Protein AF-A0A7J4K4V7-F1 (afdb_monomer_lite)

Radius of gyration: 39.29 Å; chains: 1; bounding box: 137×92×83 Å

Secondary structure (DSSP, 8-state):
--BSEEEEEEEE--TT--EEEEEEEEPPTTEEEETTEEEEPPPPP-EEEEESSSSS-TTS--EEEEEETTEEEEEEE-EEEETTEEE-EEEEEETTTTEEEEEE--SEEPPTTEEEETTEEEE--------EEEEESSSS-TTS--EEEEE-TT-TT---EEE-EEEETTEEEEEEEEETTEEEEEEEEPPTT-EEETTEEE------S----EESSSS-TTS--EEEEE-TTSSSEEEEE-EEESSTTPPEESEESEEEEEEE-GGGBEEEEEEEPPTTEEEETTEEEETT------S--EEEEESSSSS-TTS--EEEEE-TTS-EEEEE-EEEETTEEEEEEEETTEEEEEEEEPPTTEEEETTEEEEPSSPPPPPEEEESSSS--TTS--EEEEE-TT-SS-EEEE-EESSSSEEEEEEEESTTS-EEEEEEEEPPTTEEEETTEEEEPPS-----EEEESSSS-TTS--EEEEE-TTSTT-EEEEE-EESSSSEEEEEEEETTEEEEEEEEPPTTEEEETTEEEE-------TT-SSEEEESSSS-TTS--EEEEE-TT-SS-EEEE-EEEETTEEEEEEEETTEEEEEEEEPPTTEEEETTEEEE--PPPPPPPPPPPP----------------------PPPP-PPP-------PPPPPEEEEEEE-SS-EEEE-SEEBTTTEEEEEEE-S-TTSEEEEEEEGGGTEEEEEPPP-TT-EEE-SSBEEEEEESSSS-EEEEEEESEE---TT-EE-SEEEEE---SS-EEGGGGBTT--EEEEEEEEETTTTEEE--SEE-TTB-EEEEESS-EE-B-TTSSPPPPP--

pLDDT: mean 81.22, std 18.0, range [29.0, 98.0]

Sequence (836 aa):
EGSSKLMEYYCIKGAAGDTIGKDYTECPQGYSCSGGACVKIPAPVVVTCKDSDNGKNEYLKGTAALYKDGKLATEFTDYCPSKSQYVEYYCKYDEMDKEYEIGSTPNTNCLEGYHCLDGACVKNPVVTPKTTCSNDVDGYNIYKKGYVMVTDSSLPNESPYYYDTCYDGNTVVETLCKDAQTYGSQAEKCPQGYSCSGGACVKPTPIPTEVKCTDSDGKNIYTKGTTKGYDDSKSQVIISEDYCAEKSGGAQVKEGAYVVEELCGAEEKVSAYYYKCPEGFACSDGACVQSGEEPKPAEQSACMKDSDGGKNIYVKGEVSGYDKDGNPRKAEDYCSSKIQVVEVYCDNKEAQTSWLDCPDGYACDDGACKKSEKPLSPAVCKDSDNGQSPYVYGKLYYQPKGEQTGKSVADYCVGRTKVQEFYCTGVDGNVPQYYWFDCPQGYLCSEGACLKQKEETKTSCSDDTDGENVFHKGSVKYVNPELPTATHYYLDSCADNDTVWEAYCSKDVYAYKQLDCPSGYRCKEGACLQTTTVPVPSDAKAYCQDSDGFNLTQLGRVIYKSAGEKKYLVEVDECIDSNRVLENTCDGTEPRRSAYACDNGYFCSNGACVKAEIQPAPEPIVNGTATANETQPTTTNETQPQPTNESTPVEQPKPVENETTPLEPEKFTYNLALTNKWGLYSSPVSEGWGFAKISETDCGENDTVIYAYYAPLKAYLKYPALKKGGSLVAGGQGLWIKKTTEGSCKVELSGTKKLTLVGAYLYDGWNLIGAPYSETVFTDLKGTCTVASGPHYYNSDSGAWENPSSLSPGKGYFIKVNGACQLGSSADLPPPPPSG

Structure (mmCIF, N/CA/C/O backbone):
data_AF-A0A7J4K4V7-F1
#
_entry.id   AF-A0A7J4K4V7-F1
#
loop_
_atom_site.group_PDB
_atom_site.id
_atom_site.type_symbol
_atom_site.label_atom_id
_atom_site.label_alt_id
_atom_site.label_comp_id
_atom_site.label_asym_id
_atom_site.label_entity_id
_atom_site.label_seq_id
_atom_site.pdbx_PDB_ins_code
_atom_site.Cartn_x
_atom_site.Cartn_y
_atom_site.Cartn_z
_atom_site.occupancy
_atom_site.B_iso_or_equiv
_atom_site.auth_seq_id
_atom_site.auth_comp_id
_atom_site.auth_asym_id
_atom_site.auth_atom_id
_atom_site.pdbx_PDB_model_num
ATOM 1 N N . GLU A 1 1 ? 46.509 17.802 -10.582 1.00 47.81 1 GLU A N 1
ATOM 2 C CA . GLU A 1 1 ? 45.398 17.749 -11.550 1.00 47.81 1 GLU A CA 1
ATOM 3 C C . GLU A 1 1 ? 44.793 19.136 -11.679 1.00 47.81 1 GLU A C 1
ATOM 5 O O . GLU A 1 1 ? 44.720 19.825 -10.669 1.00 47.81 1 GLU A O 1
ATOM 10 N N . GLY A 1 2 ? 44.467 19.578 -12.897 1.00 63.44 2 GLY A N 1
ATOM 11 C CA . GLY A 1 2 ? 43.847 20.887 -13.156 1.00 63.44 2 GLY A CA 1
ATOM 12 C C . GLY A 1 2 ? 44.806 22.082 -13.283 1.00 63.44 2 GLY A C 1
ATOM 13 O O . GLY A 1 2 ? 44.350 23.203 -13.478 1.00 63.44 2 GLY A O 1
ATOM 14 N N . SER A 1 3 ? 46.128 21.880 -13.215 1.00 77.12 3 SER A N 1
ATOM 15 C CA . SER A 1 3 ? 47.110 22.953 -13.445 1.00 77.12 3 SER A CA 1
ATOM 16 C C . SER A 1 3 ? 47.338 23.212 -14.937 1.00 77.12 3 SER A C 1
ATOM 18 O O . SER A 1 3 ? 47.300 22.283 -15.745 1.00 77.12 3 SER A O 1
ATOM 20 N N . SER A 1 4 ? 47.670 24.456 -15.308 1.00 86.12 4 SER A N 1
ATOM 21 C CA . SER A 1 4 ? 48.137 24.785 -16.668 1.00 86.12 4 SER A CA 1
ATOM 22 C C . SER A 1 4 ? 49.535 24.239 -16.965 1.00 86.12 4 SER A C 1
ATOM 24 O O . SER A 1 4 ? 49.961 24.272 -18.108 1.00 86.12 4 SER A O 1
ATOM 26 N N . LYS A 1 5 ? 50.255 23.738 -15.954 1.00 87.62 5 LYS A N 1
ATOM 27 C CA . LYS A 1 5 ? 51.631 23.245 -16.071 1.00 87.62 5 LYS A CA 1
ATOM 28 C C . LYS A 1 5 ? 51.695 21.736 -15.885 1.00 87.62 5 LYS A C 1
ATOM 30 O O . LYS A 1 5 ? 51.145 21.208 -14.914 1.00 87.62 5 LYS A O 1
ATOM 35 N N . LEU A 1 6 ? 52.410 21.070 -16.782 1.00 89.25 6 LEU A N 1
ATOM 36 C CA . LEU A 1 6 ? 52.845 19.686 -16.687 1.00 89.25 6 LEU A CA 1
ATOM 37 C C . LEU A 1 6 ? 54.236 19.637 -16.050 1.00 89.25 6 LEU A C 1
ATOM 39 O O . LEU A 1 6 ? 55.145 20.321 -16.506 1.00 89.25 6 LEU A O 1
ATOM 43 N N . MET A 1 7 ? 54.400 18.831 -15.002 1.00 88.56 7 MET A N 1
ATOM 44 C CA . MET A 1 7 ? 55.701 18.591 -14.379 1.00 88.56 7 MET A CA 1
ATOM 45 C C . MET A 1 7 ? 56.304 17.308 -14.950 1.00 88.56 7 MET A C 1
ATOM 47 O O . MET A 1 7 ? 55.709 16.240 -14.809 1.00 88.56 7 MET A O 1
ATOM 51 N N . GLU A 1 8 ? 57.479 17.411 -15.561 1.00 87.75 8 GLU A N 1
ATOM 52 C CA . GLU A 1 8 ? 58.201 16.283 -16.147 1.00 87.75 8 GLU A CA 1
ATOM 53 C C . GLU A 1 8 ? 59.469 15.984 -15.340 1.00 87.75 8 GLU A C 1
ATOM 55 O O . GLU A 1 8 ? 60.180 16.896 -14.916 1.00 87.75 8 GLU A O 1
ATOM 60 N N . TYR A 1 9 ? 59.751 14.701 -15.111 1.00 87.75 9 TYR A N 1
ATOM 61 C CA . TYR A 1 9 ? 60.959 14.243 -14.425 1.00 87.75 9 TYR A CA 1
ATOM 62 C C . TYR A 1 9 ? 61.952 13.688 -15.442 1.00 87.75 9 TYR A C 1
ATOM 64 O O . TYR A 1 9 ? 61.581 12.893 -16.303 1.00 87.75 9 TYR A O 1
ATOM 72 N N . TYR A 1 10 ? 63.224 14.055 -15.315 1.00 86.38 10 TYR A N 1
ATOM 73 C CA . TYR A 1 10 ? 64.284 13.592 -16.210 1.00 86.38 10 TYR A CA 1
ATOM 74 C C . TYR A 1 10 ? 65.550 13.243 -15.429 1.00 86.38 10 TYR A C 1
ATOM 76 O O . TYR A 1 10 ? 65.826 13.804 -14.370 1.00 86.38 10 TYR A O 1
ATOM 84 N N . CYS A 1 11 ? 66.345 12.304 -15.937 1.00 88.81 11 CYS A N 1
ATOM 85 C CA . CYS A 1 11 ? 67.604 11.929 -15.295 1.00 88.81 11 CYS A CA 1
ATOM 86 C C . CYS A 1 11 ? 68.719 12.911 -15.676 1.00 88.81 11 CYS A C 1
ATOM 88 O O . CYS A 1 11 ? 68.973 13.158 -16.856 1.00 88.81 11 CYS A O 1
ATOM 90 N N . ILE A 1 12 ? 69.433 13.418 -14.677 1.00 86.25 12 ILE A N 1
ATOM 91 C CA . ILE A 1 12 ? 70.651 14.207 -14.831 1.00 86.25 12 ILE A CA 1
ATOM 92 C C . ILE A 1 12 ? 71.835 13.290 -14.533 1.00 86.25 12 ILE A C 1
ATOM 94 O O . ILE A 1 12 ? 72.015 12.816 -13.411 1.00 86.25 12 ILE A O 1
ATOM 98 N N . LYS A 1 13 ? 72.665 13.047 -15.549 1.00 80.25 13 LYS A N 1
ATOM 99 C CA . LYS A 1 13 ? 73.892 12.258 -15.402 1.00 80.25 13 LYS A CA 1
ATOM 100 C C . LYS A 1 13 ? 74.987 13.086 -14.742 1.00 80.25 13 LYS A C 1
ATOM 102 O O . LYS A 1 13 ? 75.504 14.027 -15.343 1.00 80.25 13 LYS A O 1
ATOM 107 N N . GLY A 1 14 ? 75.346 12.719 -13.515 1.00 77.81 14 GLY A N 1
ATOM 108 C CA . GLY A 1 14 ? 76.435 13.324 -12.755 1.00 77.81 14 GLY A CA 1
ATOM 109 C C . GLY A 1 14 ? 77.621 12.374 -12.597 1.00 77.81 14 GLY A C 1
ATOM 110 O O . GLY A 1 14 ? 77.461 11.162 -12.499 1.00 77.81 14 GLY A O 1
ATOM 111 N N . ALA A 1 15 ? 78.834 12.924 -12.492 1.00 60.91 15 ALA A N 1
ATOM 112 C CA . ALA A 1 15 ? 80.052 12.139 -12.253 1.00 60.91 15 ALA A CA 1
ATOM 113 C C . ALA A 1 15 ? 80.073 11.405 -10.889 1.00 60.91 15 ALA A C 1
ATOM 115 O O . ALA A 1 15 ? 80.940 10.567 -10.663 1.00 60.91 15 ALA A O 1
ATOM 116 N N . ALA A 1 16 ? 79.125 11.707 -9.993 1.00 61.97 16 ALA A N 1
ATOM 117 C CA . ALA A 1 16 ? 78.971 11.100 -8.667 1.00 61.97 16 ALA A CA 1
ATOM 118 C C . ALA A 1 16 ? 77.698 10.232 -8.525 1.00 61.97 16 ALA A C 1
ATOM 120 O O . ALA A 1 16 ? 77.350 9.844 -7.412 1.00 61.97 16 ALA A O 1
ATOM 121 N N . GLY A 1 17 ? 77.011 9.933 -9.634 1.00 66.56 17 GLY A N 1
ATOM 122 C CA . GLY A 1 17 ? 75.745 9.192 -9.669 1.00 66.56 17 GLY A CA 1
ATOM 123 C C . GLY A 1 17 ? 74.630 9.976 -10.365 1.00 66.56 17 GLY A C 1
ATOM 124 O O . GLY A 1 17 ? 74.649 11.209 -10.390 1.00 66.56 17 GLY A O 1
ATOM 125 N N . ASP A 1 18 ? 73.673 9.252 -10.946 1.00 85.50 18 ASP A N 1
ATOM 126 C CA . ASP A 1 18 ? 72.535 9.832 -11.663 1.00 85.50 18 ASP A CA 1
ATOM 127 C C . ASP A 1 18 ? 71.516 10.387 -10.657 1.00 85.50 18 ASP A C 1
ATOM 129 O O . ASP A 1 18 ? 71.106 9.694 -9.723 1.00 85.50 18 ASP A O 1
ATOM 133 N N . THR A 1 19 ? 71.107 11.643 -10.835 1.00 84.81 19 THR A N 1
ATOM 134 C CA . THR A 1 19 ? 70.079 12.300 -10.014 1.00 84.81 19 THR A CA 1
ATOM 135 C C . THR A 1 19 ? 68.843 12.599 -10.856 1.00 84.81 19 THR A C 1
ATOM 137 O O . THR A 1 19 ? 68.912 12.653 -12.081 1.00 84.81 19 THR A O 1
ATOM 140 N N . ILE A 1 20 ? 67.683 12.769 -10.222 1.00 85.50 20 ILE A N 1
ATOM 141 C CA . ILE A 1 20 ? 66.441 13.110 -10.927 1.00 85.50 20 ILE A CA 1
ATOM 142 C C . ILE A 1 20 ? 66.254 14.630 -10.879 1.00 85.50 20 ILE A C 1
ATOM 144 O O . ILE A 1 20 ? 66.143 15.217 -9.802 1.00 85.50 20 ILE A O 1
ATOM 148 N N . GLY A 1 21 ? 66.228 15.257 -12.052 1.00 86.12 21 GLY A N 1
ATOM 149 C CA . GLY A 1 21 ? 65.764 16.622 -12.265 1.00 86.12 21 GLY A CA 1
ATOM 150 C C . GLY A 1 21 ? 64.258 16.665 -12.520 1.00 86.12 21 GLY A C 1
ATOM 151 O O . GLY A 1 21 ? 63.631 15.649 -12.825 1.00 86.12 21 GLY A O 1
ATOM 152 N N . LYS A 1 22 ? 63.670 17.855 -12.392 1.00 90.06 22 LYS A N 1
ATOM 153 C CA . LYS A 1 22 ? 62.281 18.112 -12.780 1.00 90.06 22 LYS A CA 1
ATOM 154 C C . LYS A 1 22 ? 62.165 19.450 -13.498 1.00 90.06 22 LYS A C 1
ATOM 156 O O . LYS A 1 22 ? 62.857 20.393 -13.114 1.00 90.06 22 LYS A O 1
ATOM 161 N N . ASP A 1 23 ? 61.290 19.517 -14.490 1.00 90.56 23 ASP A N 1
ATOM 162 C CA . ASP A 1 23 ? 60.965 20.727 -15.246 1.00 90.56 23 ASP A CA 1
ATOM 163 C C . ASP A 1 23 ? 59.444 20.927 -15.317 1.00 90.56 23 ASP A C 1
ATOM 165 O O . ASP A 1 23 ? 58.676 19.991 -15.077 1.00 90.56 23 ASP A O 1
ATOM 169 N N . TYR A 1 24 ? 59.000 22.147 -15.618 1.00 90.00 24 TYR A N 1
ATOM 170 C CA . TYR A 1 24 ? 57.586 22.478 -15.791 1.00 90.00 24 TYR A CA 1
ATOM 171 C C . TYR A 1 24 ? 57.336 23.034 -17.189 1.00 90.00 24 TYR A C 1
ATOM 173 O O . TYR A 1 24 ? 57.841 24.095 -17.546 1.00 90.00 24 TYR A O 1
ATOM 181 N N . THR A 1 25 ? 56.479 22.357 -17.945 1.00 90.38 25 THR A N 1
ATOM 182 C CA . THR A 1 25 ? 56.043 22.780 -19.279 1.00 90.38 25 THR A CA 1
ATOM 183 C C . THR A 1 25 ? 54.606 23.290 -19.217 1.00 90.38 25 THR A C 1
ATOM 185 O O . THR A 1 25 ? 53.743 22.630 -18.644 1.00 90.38 25 THR A O 1
ATOM 188 N N . GLU A 1 26 ? 54.320 24.456 -19.797 1.00 92.44 26 GLU A N 1
ATOM 189 C CA . GLU A 1 26 ? 52.939 24.944 -19.929 1.00 92.44 26 GLU A CA 1
ATOM 190 C C . GLU A 1 26 ? 52.169 24.092 -20.945 1.00 92.44 26 GLU A C 1
ATOM 192 O O . GLU A 1 26 ? 52.641 23.835 -22.055 1.00 92.44 26 GLU A O 1
ATOM 197 N N . CYS A 1 27 ? 50.960 23.681 -20.582 1.00 89.44 27 CYS A N 1
ATOM 198 C CA . CYS A 1 27 ? 50.037 23.046 -21.499 1.00 89.44 27 CYS A CA 1
ATOM 199 C C . CYS A 1 27 ? 49.546 24.062 -22.546 1.00 89.44 27 CYS A C 1
ATOM 201 O O . CYS A 1 27 ? 49.310 25.228 -22.217 1.00 89.44 27 CYS A O 1
ATOM 203 N N . PRO A 1 28 ? 49.358 23.638 -23.810 1.00 91.06 28 PRO A N 1
ATOM 204 C CA . PRO A 1 28 ? 48.791 24.493 -24.848 1.00 91.06 28 PRO A CA 1
ATOM 205 C C . PRO A 1 28 ? 47.409 25.043 -24.467 1.00 91.06 28 PRO A C 1
ATOM 207 O O . PRO A 1 28 ? 46.661 24.420 -23.715 1.00 91.06 28 PRO A O 1
ATOM 210 N N . GLN A 1 29 ? 47.034 26.193 -25.032 1.00 82.81 29 GLN A N 1
ATOM 211 C CA . GLN A 1 29 ? 45.728 26.809 -24.783 1.00 82.81 29 GLN A CA 1
ATOM 212 C C . GLN A 1 29 ? 44.583 25.827 -25.108 1.00 82.81 29 GLN A C 1
ATOM 214 O O . GLN A 1 29 ? 44.540 25.247 -26.193 1.00 82.81 29 GLN A O 1
ATOM 219 N N . GLY A 1 30 ? 43.664 25.632 -24.155 1.00 82.06 30 GLY A N 1
ATOM 220 C CA . GLY A 1 30 ? 42.578 24.646 -24.253 1.00 82.06 30 GLY A CA 1
ATOM 221 C C . GLY A 1 30 ? 42.931 23.240 -23.749 1.00 82.06 30 GLY A C 1
ATOM 222 O O . GLY A 1 30 ? 42.154 22.316 -23.974 1.00 82.06 30 GLY A O 1
ATOM 223 N N . TYR A 1 31 ? 44.076 23.062 -23.082 1.00 87.75 31 TYR A N 1
ATOM 224 C CA . TYR A 1 31 ? 44.502 21.812 -22.446 1.00 87.75 31 TYR A CA 1
ATOM 225 C C . TYR A 1 31 ? 44.837 22.048 -20.960 1.00 87.75 31 TYR A C 1
ATOM 227 O O . TYR A 1 31 ? 45.298 23.127 -20.591 1.00 87.75 31 TYR A O 1
ATOM 235 N N . SER A 1 32 ? 44.624 21.049 -20.102 1.00 87.88 32 SER A N 1
ATOM 236 C CA . SER A 1 32 ? 44.979 21.068 -18.674 1.00 87.88 32 SER A CA 1
ATOM 237 C C . SER A 1 32 ? 45.764 19.812 -18.283 1.00 87.88 32 SER A C 1
ATOM 239 O O . SER A 1 32 ? 45.682 18.780 -18.947 1.00 87.88 32 SER A O 1
ATOM 241 N N . CYS A 1 33 ? 46.576 19.888 -17.227 1.00 87.06 33 CYS A N 1
ATOM 242 C CA . CYS A 1 33 ? 47.371 18.753 -16.762 1.00 87.06 33 CYS A CA 1
ATOM 243 C C . CYS A 1 33 ? 46.509 17.773 -15.941 1.00 87.06 33 CYS A C 1
ATOM 245 O O . CYS A 1 33 ? 46.091 18.088 -14.818 1.00 87.06 33 CYS A O 1
ATOM 247 N N . SER A 1 34 ? 46.290 16.569 -16.476 1.00 84.38 34 SER A N 1
ATOM 248 C CA . SER A 1 34 ? 45.612 15.448 -15.805 1.00 84.38 34 SER A CA 1
ATOM 249 C C . SER A 1 34 ? 46.398 14.164 -16.055 1.00 84.38 34 SER A C 1
ATOM 251 O O . SER A 1 34 ? 46.832 13.912 -17.177 1.00 84.38 34 SER A O 1
ATOM 253 N N . GLY A 1 35 ? 46.637 13.365 -15.011 1.00 84.81 35 GLY A N 1
ATOM 254 C CA . GLY A 1 35 ? 47.362 12.092 -15.144 1.00 84.81 35 GLY A CA 1
ATOM 255 C C . GLY A 1 35 ? 48.801 12.191 -15.681 1.00 84.81 35 GLY A C 1
ATOM 256 O O . GLY A 1 35 ? 49.297 11.226 -16.251 1.00 84.81 35 GLY A O 1
ATOM 257 N N . GLY A 1 36 ? 49.474 13.339 -15.537 1.00 86.75 36 GLY A N 1
ATOM 258 C CA . GLY A 1 36 ? 50.836 13.528 -16.056 1.00 86.75 36 GLY A CA 1
ATOM 259 C C . GLY A 1 36 ? 50.910 13.790 -17.565 1.00 86.75 36 GLY A C 1
ATOM 260 O O . GLY A 1 36 ? 51.974 13.635 -18.156 1.00 86.75 36 GLY A O 1
ATOM 261 N N . ALA A 1 37 ? 49.808 14.210 -18.191 1.00 86.50 37 ALA A N 1
ATOM 262 C CA . ALA A 1 37 ? 49.781 14.682 -19.571 1.00 86.50 37 ALA A CA 1
ATOM 263 C C . ALA A 1 37 ? 48.893 15.927 -19.710 1.00 86.50 37 ALA A C 1
ATOM 265 O O . ALA A 1 37 ? 47.967 16.145 -18.926 1.00 86.50 37 ALA A O 1
ATOM 266 N N . CYS A 1 38 ? 49.159 16.743 -20.731 1.00 89.38 38 CYS A N 1
ATOM 267 C CA . CYS A 1 38 ? 48.239 17.805 -21.129 1.00 89.38 38 CYS A CA 1
ATOM 268 C C . CYS A 1 38 ? 47.061 17.182 -21.885 1.00 89.38 38 CYS A C 1
ATOM 270 O O . CYS A 1 38 ? 47.214 16.727 -23.020 1.00 89.38 38 CYS A O 1
ATOM 272 N N . VAL A 1 39 ? 45.885 17.162 -21.263 1.00 86.12 39 VAL A N 1
ATOM 273 C CA . VAL A 1 39 ? 44.640 16.654 -21.847 1.00 86.12 39 VAL A CA 1
ATOM 274 C C . VAL A 1 39 ? 43.770 17.814 -22.309 1.00 86.12 39 VAL A C 1
ATOM 276 O O . VAL A 1 39 ? 43.754 18.871 -21.683 1.00 86.12 39 VAL A O 1
ATOM 279 N N . LYS A 1 40 ? 43.073 17.649 -23.436 1.00 86.56 40 LYS A N 1
ATOM 280 C CA . LYS A 1 40 ? 42.203 18.699 -23.977 1.00 86.56 40 LYS A CA 1
ATOM 281 C C . LYS A 1 40 ? 41.074 18.958 -22.985 1.00 86.56 40 LYS A C 1
ATOM 283 O O . LYS A 1 40 ? 40.402 18.010 -22.587 1.00 86.56 40 LYS A O 1
ATOM 288 N N . ILE A 1 41 ? 40.862 20.216 -22.609 1.00 79.31 41 ILE A N 1
ATOM 289 C CA . ILE A 1 41 ? 39.722 20.613 -21.785 1.00 79.31 41 ILE A CA 1
ATOM 290 C C . ILE A 1 41 ? 38.474 20.328 -22.636 1.00 79.31 41 ILE A C 1
ATOM 292 O O . ILE A 1 41 ? 38.378 20.868 -23.747 1.00 79.31 41 ILE A O 1
ATOM 296 N N . PRO A 1 42 ? 37.567 19.435 -22.196 1.00 69.94 42 PRO A N 1
ATOM 297 C CA . PRO A 1 42 ? 36.324 19.212 -22.914 1.00 69.94 42 PRO A CA 1
ATOM 298 C C . PRO A 1 42 ? 35.596 20.550 -23.055 1.00 69.94 42 PRO A C 1
ATOM 300 O O . PRO A 1 42 ? 35.637 21.378 -22.144 1.00 69.94 42 PRO A O 1
ATOM 303 N N . ALA A 1 43 ? 34.986 20.786 -24.219 1.00 70.62 43 ALA A N 1
ATOM 304 C CA . ALA A 1 43 ? 34.189 21.991 -24.411 1.00 70.62 43 ALA A CA 1
ATOM 305 C C . ALA A 1 43 ? 33.135 22.063 -23.290 1.00 70.62 43 ALA A C 1
ATOM 307 O O . ALA A 1 43 ? 32.588 21.013 -22.941 1.00 70.62 43 ALA A O 1
ATOM 308 N N . PRO A 1 44 ? 32.892 23.248 -22.700 1.00 66.62 44 PRO A N 1
ATOM 309 C CA . PRO A 1 44 ? 31.890 23.384 -21.655 1.00 66.62 44 PRO A CA 1
ATOM 310 C C . PRO A 1 44 ? 30.561 22.865 -22.198 1.00 66.62 44 PRO A C 1
ATOM 312 O O . PRO A 1 44 ? 30.104 23.309 -23.254 1.00 66.62 44 PRO A O 1
ATOM 315 N N . VAL A 1 45 ? 30.008 21.872 -21.505 1.00 74.69 45 VAL A N 1
ATOM 316 C CA . VAL A 1 45 ? 28.711 21.281 -21.832 1.00 74.69 45 VAL A CA 1
ATOM 317 C C . VAL A 1 45 ? 27.686 22.396 -21.724 1.00 74.69 45 VAL A C 1
ATOM 319 O O . VAL A 1 45 ? 27.594 23.065 -20.695 1.00 74.69 45 VAL A O 1
ATOM 322 N N . VAL A 1 46 ? 26.941 22.640 -22.797 1.00 81.12 46 VAL A N 1
ATOM 323 C CA . VAL A 1 46 ? 25.938 23.706 -22.786 1.00 81.12 46 VAL A CA 1
ATOM 324 C C . VAL A 1 46 ? 24.691 23.147 -22.119 1.00 81.12 46 VAL A C 1
ATOM 326 O O . VAL A 1 46 ? 23.974 22.330 -22.704 1.00 81.12 46 VAL A O 1
ATOM 329 N N . VAL A 1 47 ? 24.447 23.579 -20.884 1.00 87.25 47 VAL A N 1
ATOM 330 C CA . VAL A 1 47 ? 23.226 23.267 -20.140 1.00 87.25 47 VAL A CA 1
ATOM 331 C C . VAL A 1 47 ? 22.208 24.376 -20.392 1.00 87.25 47 VAL A C 1
ATOM 333 O O . VAL A 1 47 ? 22.495 25.555 -20.196 1.00 87.25 47 VAL A O 1
ATOM 336 N N . THR A 1 48 ? 21.014 24.011 -20.848 1.00 92.19 48 THR A N 1
ATOM 337 C CA . THR A 1 48 ? 19.886 24.943 -21.007 1.00 92.19 48 THR A CA 1
ATOM 338 C C . THR A 1 48 ? 18.656 24.360 -20.339 1.00 92.19 48 THR A C 1
ATOM 340 O O . THR A 1 48 ? 18.489 23.145 -20.328 1.00 92.19 48 THR A O 1
ATOM 343 N N . CYS A 1 49 ? 17.789 25.203 -19.792 1.00 94.19 49 CYS A N 1
ATOM 344 C CA . CYS A 1 49 ? 16.525 24.775 -19.206 1.00 94.19 49 CYS A CA 1
ATOM 345 C C . CYS A 1 49 ? 15.371 25.491 -19.908 1.00 94.19 49 CYS A C 1
ATOM 347 O O . CYS A 1 49 ? 15.500 26.659 -20.286 1.00 94.19 49 CYS A O 1
ATOM 349 N N . LYS A 1 50 ? 14.272 24.775 -20.139 1.00 95.25 50 LYS A N 1
ATOM 350 C CA . LYS A 1 50 ? 13.030 25.317 -20.690 1.00 95.25 50 LYS A CA 1
ATOM 351 C C . LYS A 1 50 ? 11.887 25.004 -19.753 1.00 95.25 50 LYS A C 1
ATOM 353 O O . LYS A 1 50 ? 11.763 23.864 -19.330 1.00 95.25 50 LYS A O 1
ATOM 358 N N . ASP A 1 51 ? 11.052 25.997 -19.521 1.00 94.19 51 ASP A N 1
ATOM 359 C CA . ASP A 1 51 ? 9.892 25.884 -18.656 1.00 94.19 51 ASP A CA 1
ATOM 360 C C . ASP A 1 51 ? 8.628 26.230 -19.436 1.00 94.19 51 ASP A C 1
ATOM 362 O O . ASP A 1 51 ? 8.615 27.240 -20.148 1.00 94.19 51 ASP A O 1
ATOM 366 N N . SER A 1 52 ? 7.595 25.390 -19.383 1.00 95.25 52 SER A N 1
ATOM 367 C CA . SER A 1 52 ? 6.415 25.566 -20.240 1.00 95.25 52 SER A CA 1
ATOM 368 C C . SER A 1 52 ? 5.455 26.658 -19.769 1.00 95.25 52 SER A C 1
ATOM 370 O O . SER A 1 52 ? 4.639 27.122 -20.566 1.00 95.25 52 SER A O 1
ATOM 372 N N . ASP A 1 53 ? 5.547 27.086 -18.514 1.00 89.81 53 ASP A N 1
ATOM 373 C CA . ASP A 1 53 ? 4.720 28.141 -17.911 1.00 89.81 53 ASP A CA 1
ATOM 374 C C . ASP A 1 53 ? 5.514 29.420 -17.561 1.00 89.81 53 ASP A C 1
ATOM 376 O O . ASP A 1 53 ? 4.943 30.407 -17.086 1.00 89.81 53 ASP A O 1
ATOM 380 N N . ASN A 1 54 ? 6.805 29.432 -17.914 1.00 86.81 54 ASN A N 1
ATOM 381 C CA . ASN A 1 54 ? 7.791 30.478 -17.646 1.00 86.81 54 ASN A CA 1
ATOM 382 C C . ASN A 1 54 ? 8.168 30.669 -16.166 1.00 86.81 54 ASN A C 1
ATOM 384 O O . ASN A 1 54 ? 8.443 31.802 -15.754 1.00 86.81 54 ASN A O 1
ATOM 388 N N . GLY A 1 55 ? 8.278 29.590 -15.392 1.00 88.12 55 GLY A N 1
ATOM 389 C CA . GLY A 1 55 ? 8.964 29.600 -14.103 1.00 88.12 55 GLY A CA 1
ATOM 390 C C . GLY A 1 55 ? 8.045 29.170 -12.974 1.00 88.12 55 GLY A C 1
ATOM 391 O O . GLY A 1 55 ? 7.523 28.073 -12.987 1.00 88.12 55 GLY A O 1
ATOM 392 N N . LYS A 1 56 ? 7.886 30.027 -11.960 1.00 91.62 56 LYS A N 1
ATOM 393 C CA . LYS A 1 56 ? 6.940 29.763 -10.871 1.00 91.62 56 LYS A CA 1
ATOM 394 C C . LYS A 1 56 ? 5.578 30.360 -11.198 1.00 91.62 56 LYS A C 1
ATOM 396 O O . LYS A 1 56 ? 5.346 31.528 -10.874 1.00 91.62 56 LYS A O 1
ATOM 401 N N . ASN A 1 57 ? 4.741 29.633 -11.923 1.00 92.50 57 ASN A N 1
ATOM 402 C CA . ASN A 1 57 ? 3.361 30.008 -12.160 1.00 92.50 57 ASN A CA 1
ATOM 403 C C . ASN A 1 57 ? 2.373 28.968 -11.623 1.00 92.50 57 ASN A C 1
ATOM 405 O O . ASN A 1 57 ? 1.856 28.127 -12.356 1.00 92.50 57 ASN A O 1
ATOM 409 N N . GLU A 1 58 ? 1.939 29.162 -10.382 1.00 91.88 58 GLU A N 1
ATOM 410 C CA . GLU A 1 58 ? 1.086 28.202 -9.693 1.00 91.88 58 GLU A CA 1
ATOM 411 C C . GLU A 1 58 ? -0.317 28.035 -10.302 1.00 91.88 58 GLU A C 1
ATOM 413 O O . GLU A 1 58 ? -1.069 27.159 -9.881 1.00 91.88 58 GLU A O 1
ATOM 418 N N . TYR A 1 59 ? -0.719 28.880 -11.257 1.00 94.56 59 TYR A N 1
ATOM 419 C CA . TYR A 1 59 ? -2.040 28.848 -11.899 1.00 94.56 59 TYR A CA 1
ATOM 420 C C . TYR A 1 59 ? -2.039 28.153 -13.264 1.00 94.56 59 TYR A C 1
ATOM 422 O O . TYR A 1 59 ? -3.102 28.019 -13.881 1.00 94.56 59 TYR A O 1
ATOM 430 N N . LEU A 1 60 ? -0.877 27.732 -13.758 1.00 92.69 60 LEU A N 1
ATOM 431 C CA . LEU A 1 60 ? -0.721 26.984 -14.999 1.00 92.69 60 LEU A CA 1
ATOM 432 C C . LEU A 1 60 ? 0.040 25.700 -14.703 1.00 92.69 60 LEU A C 1
ATOM 434 O O . LEU A 1 60 ? 0.910 25.671 -13.856 1.00 92.69 60 LEU A O 1
ATOM 438 N N . LYS A 1 61 ? -0.300 24.621 -15.406 1.00 93.94 61 LYS A N 1
ATOM 439 C CA . LYS A 1 61 ? 0.479 23.391 -15.312 1.00 93.94 61 LYS A CA 1
ATOM 440 C C . LYS A 1 61 ? 1.764 23.569 -16.120 1.00 93.94 61 LYS A C 1
ATOM 442 O O . LYS A 1 61 ? 1.709 23.603 -17.355 1.00 93.94 61 LYS A O 1
ATOM 447 N N . GLY A 1 62 ? 2.883 23.677 -15.424 1.00 94.62 62 GLY A N 1
ATOM 448 C CA . GLY A 1 62 ? 4.235 23.778 -15.942 1.00 94.62 62 GLY A CA 1
ATOM 449 C C . GLY A 1 62 ? 4.915 22.433 -16.174 1.00 94.62 62 GLY A C 1
ATOM 450 O O . GLY A 1 62 ? 4.473 21.361 -15.748 1.00 94.62 62 GLY A O 1
ATOM 451 N N . THR A 1 63 ? 5.997 22.473 -16.941 1.00 95.88 63 THR A N 1
ATOM 452 C CA . THR A 1 63 ? 6.939 21.376 -17.145 1.00 95.88 63 THR A CA 1
ATOM 453 C C . THR A 1 63 ? 8.309 21.987 -17.379 1.00 95.88 63 THR A C 1
ATOM 455 O O . THR A 1 63 ? 8.563 22.580 -18.434 1.00 95.88 63 THR A O 1
ATOM 458 N N . ALA A 1 64 ? 9.196 21.798 -16.408 1.00 95.75 64 ALA A N 1
ATOM 459 C CA . ALA A 1 64 ? 10.590 22.191 -16.491 1.00 95.75 64 ALA A CA 1
ATOM 460 C C . ALA A 1 64 ? 11.409 21.058 -17.116 1.00 95.75 64 ALA A C 1
ATOM 462 O O . ALA A 1 64 ? 11.407 19.926 -16.636 1.00 95.75 64 ALA A O 1
ATOM 463 N N . ALA A 1 65 ? 12.134 21.367 -18.185 1.00 94.88 65 ALA A N 1
ATOM 464 C CA . ALA A 1 65 ? 12.934 20.432 -18.961 1.00 94.88 65 ALA A CA 1
ATOM 465 C C . ALA A 1 65 ? 14.379 20.928 -19.086 1.00 94.88 65 ALA A C 1
ATOM 467 O O . ALA A 1 65 ? 14.647 22.005 -19.628 1.00 94.88 65 ALA A O 1
ATOM 468 N N . LEU A 1 66 ? 15.327 20.115 -18.625 1.00 94.75 66 LEU A N 1
ATOM 469 C CA . LEU A 1 66 ? 16.759 20.385 -18.680 1.00 94.75 66 LEU A CA 1
ATOM 470 C C . LEU A 1 66 ? 17.381 19.696 -19.896 1.00 94.75 66 LEU A C 1
ATOM 472 O O . LEU A 1 66 ? 17.203 18.498 -20.108 1.00 94.75 66 LEU A O 1
ATOM 476 N N . TYR A 1 67 ? 18.176 20.432 -20.662 1.00 91.00 67 TYR A N 1
ATOM 477 C CA . TYR A 1 67 ? 18.878 19.960 -21.848 1.00 91.00 67 TYR A CA 1
ATOM 478 C C . TYR A 1 67 ? 20.387 20.086 -21.653 1.00 91.00 67 TYR A C 1
ATOM 480 O O . TYR A 1 67 ? 20.878 21.147 -21.269 1.00 91.00 67 TYR A O 1
ATOM 488 N N . LYS A 1 68 ? 21.130 19.029 -21.986 1.00 90.00 68 LYS A N 1
ATOM 489 C CA . LYS A 1 68 ? 22.599 19.009 -22.014 1.00 90.00 68 LYS A CA 1
ATOM 490 C C . LYS A 1 68 ? 23.056 18.763 -23.448 1.00 90.00 68 LYS A C 1
ATOM 492 O O . LYS A 1 68 ? 22.646 17.783 -24.069 1.00 90.00 68 LYS A O 1
ATOM 497 N N . ASP A 1 69 ? 23.833 19.691 -24.002 1.00 88.38 69 ASP A N 1
ATOM 498 C CA . ASP A 1 69 ? 24.270 19.686 -25.408 1.00 88.38 69 ASP A CA 1
ATOM 499 C C . ASP A 1 69 ? 23.103 19.544 -26.405 1.00 88.38 69 ASP A C 1
ATOM 501 O O . ASP A 1 69 ? 23.166 18.819 -27.400 1.00 88.38 69 ASP A O 1
ATOM 505 N N . GLY A 1 70 ? 21.990 20.222 -26.105 1.00 84.88 70 GLY A N 1
ATOM 506 C CA . GLY A 1 70 ? 20.780 20.216 -26.930 1.00 84.88 70 GLY A CA 1
ATOM 507 C C . GLY A 1 70 ? 19.957 18.923 -26.877 1.00 84.88 70 GLY A C 1
ATOM 508 O O . GLY A 1 70 ? 18.938 18.836 -27.560 1.00 84.88 70 GLY A O 1
ATOM 509 N N . LYS A 1 71 ? 20.349 17.930 -26.070 1.00 83.94 71 LYS A N 1
ATOM 510 C CA . LYS A 1 71 ? 19.562 16.716 -25.814 1.00 83.94 71 LYS A CA 1
ATOM 511 C C . LYS A 1 71 ? 18.837 16.831 -24.481 1.00 83.94 71 LYS A C 1
ATOM 513 O O . LYS A 1 71 ? 19.422 17.310 -23.514 1.00 83.94 71 LYS A O 1
ATOM 518 N N . LEU A 1 72 ? 17.582 16.385 -24.439 1.00 90.62 72 LEU A N 1
ATOM 519 C CA . LEU A 1 72 ? 16.805 16.336 -23.203 1.00 90.62 72 LEU A CA 1
ATOM 520 C C . LEU A 1 72 ? 17.515 15.416 -22.202 1.00 90.62 72 LEU A C 1
ATOM 522 O O . LEU A 1 72 ? 17.761 14.249 -22.505 1.00 90.62 72 LEU A O 1
ATOM 526 N N . ALA A 1 73 ? 17.879 15.967 -21.050 1.00 90.00 73 ALA A N 1
ATOM 527 C CA . ALA A 1 73 ? 18.520 15.243 -19.962 1.00 90.00 73 ALA A CA 1
ATOM 528 C C . ALA A 1 73 ? 17.480 14.760 -18.943 1.00 90.00 73 ALA A C 1
ATOM 530 O O . ALA A 1 73 ? 17.507 13.597 -18.561 1.00 90.00 73 ALA A O 1
ATOM 531 N N . THR A 1 74 ? 16.563 15.636 -18.523 1.00 91.25 74 THR A N 1
ATOM 532 C CA . THR A 1 74 ? 15.473 15.313 -17.589 1.00 91.25 74 THR A CA 1
ATOM 533 C C . THR A 1 74 ? 14.326 16.319 -17.728 1.00 91.25 74 THR A C 1
ATOM 535 O O . THR A 1 74 ? 14.555 17.438 -18.193 1.00 91.25 74 THR A O 1
ATOM 538 N N . GLU A 1 75 ? 13.115 15.941 -17.325 1.00 95.44 75 GLU A N 1
ATOM 539 C CA . GLU A 1 75 ? 11.951 16.827 -17.240 1.00 95.44 75 GLU A CA 1
ATOM 540 C C . GLU A 1 75 ? 11.060 16.468 -16.045 1.00 95.44 75 GLU A C 1
ATOM 542 O O . GLU A 1 75 ? 10.980 15.303 -15.651 1.00 95.44 75 GLU A O 1
ATOM 547 N N . PHE A 1 76 ? 10.398 17.472 -15.472 1.00 94.12 76 PHE A N 1
ATOM 548 C CA . PHE A 1 76 ? 9.437 17.318 -14.383 1.00 94.12 76 PHE A CA 1
ATOM 549 C C . PHE A 1 76 ? 8.224 18.206 -14.637 1.00 94.12 76 PHE A C 1
ATOM 551 O O . PHE A 1 76 ? 8.370 19.338 -15.090 1.00 94.12 76 PHE A O 1
ATOM 558 N N . THR A 1 77 ? 7.041 17.684 -14.334 1.00 95.31 77 THR A N 1
ATOM 559 C CA . THR A 1 77 ? 5.752 18.348 -14.550 1.00 95.31 77 THR A CA 1
ATOM 560 C C . THR A 1 77 ? 5.073 18.588 -13.214 1.00 95.31 77 THR A C 1
ATOM 562 O O . THR A 1 77 ? 5.121 17.726 -12.330 1.00 95.31 77 THR A O 1
ATOM 565 N N . ASP A 1 78 ? 4.410 19.730 -13.088 1.00 95.88 78 ASP A N 1
ATOM 566 C CA . ASP A 1 78 ? 3.696 20.109 -11.874 1.00 95.88 78 ASP A CA 1
ATOM 567 C C . ASP A 1 78 ? 2.591 19.114 -11.533 1.00 95.88 78 ASP A C 1
ATOM 569 O O . ASP A 1 78 ? 1.946 18.520 -12.409 1.00 95.88 78 ASP A O 1
ATOM 573 N N . TYR A 1 79 ? 2.344 18.932 -10.239 1.00 95.12 79 TYR A N 1
ATOM 574 C CA . TYR A 1 79 ? 1.326 17.998 -9.773 1.00 95.12 79 TYR A CA 1
ATOM 575 C C . TYR A 1 79 ? 0.676 18.440 -8.462 1.00 95.12 79 TYR A C 1
ATOM 577 O O . TYR A 1 79 ? 1.160 19.317 -7.750 1.00 95.12 79 TYR A O 1
ATOM 585 N N . CYS A 1 80 ? -0.452 17.805 -8.137 1.00 95.00 80 CYS A N 1
ATOM 586 C CA . CYS A 1 80 ? -1.204 18.057 -6.911 1.00 95.00 80 CYS A CA 1
ATOM 587 C C . CYS A 1 80 ? -0.995 16.926 -5.897 1.00 95.00 80 CYS A C 1
ATOM 589 O O . CYS A 1 80 ? -1.616 15.870 -6.045 1.00 95.00 80 CYS A O 1
ATOM 591 N N . PRO A 1 81 ? -0.187 17.115 -4.836 1.00 87.06 81 PRO A N 1
ATOM 592 C CA . PRO A 1 81 ? -0.150 16.179 -3.713 1.00 87.06 81 PRO A CA 1
ATOM 593 C C . PRO A 1 81 ? -1.505 16.030 -3.003 1.00 87.06 81 PRO A C 1
ATOM 595 O O . PRO A 1 81 ? -1.799 14.978 -2.438 1.00 87.06 81 PRO A O 1
ATOM 598 N N . SER A 1 82 ? -2.332 17.083 -2.999 1.00 91.38 82 SER A N 1
ATOM 599 C CA . SER A 1 82 ? -3.688 17.071 -2.441 1.00 91.38 82 SER A CA 1
ATOM 600 C C . SER A 1 82 ? -4.579 18.123 -3.113 1.00 91.38 82 SER A C 1
ATOM 602 O O . SER A 1 82 ? -4.109 18.929 -3.907 1.00 91.38 82 SER A O 1
ATOM 604 N N . LYS A 1 83 ? -5.877 18.167 -2.776 1.00 90.62 83 LYS A N 1
ATOM 605 C CA . LYS A 1 83 ? -6.811 19.173 -3.329 1.00 90.62 83 LYS A CA 1
ATOM 606 C C . LYS A 1 83 ? -6.430 20.617 -2.989 1.00 90.62 83 LYS A C 1
ATOM 608 O O . LYS A 1 83 ? -6.873 21.530 -3.672 1.00 90.62 83 LYS A O 1
ATOM 613 N N . SER A 1 84 ? -5.658 20.842 -1.932 1.00 92.31 84 SER A N 1
ATOM 614 C CA . SER A 1 84 ? -5.253 22.182 -1.504 1.00 92.31 84 SER A CA 1
ATOM 615 C C . SER A 1 84 ? -3.762 22.430 -1.663 1.00 92.31 84 SER A C 1
ATOM 617 O O . SER A 1 84 ? -3.326 23.512 -1.299 1.00 92.31 84 SER A O 1
ATOM 619 N N . GLN A 1 85 ? -2.986 21.462 -2.156 1.00 92.25 85 GLN A N 1
ATOM 620 C CA . GLN A 1 85 ? -1.535 21.571 -2.281 1.00 92.25 85 GLN A CA 1
ATOM 621 C C . GLN A 1 85 ? -1.082 21.260 -3.698 1.00 92.25 85 GLN A C 1
ATOM 623 O O . GLN A 1 85 ? -1.593 20.323 -4.308 1.00 92.25 85 GLN A O 1
ATOM 628 N N . TYR A 1 86 ? -0.087 22.002 -4.167 1.00 94.44 86 TYR A N 1
ATOM 629 C CA . TYR A 1 86 ? 0.600 21.782 -5.433 1.00 94.44 86 TYR A CA 1
ATOM 630 C C . TYR A 1 86 ? 2.111 21.677 -5.197 1.00 94.44 86 TYR A C 1
ATOM 632 O O . TYR A 1 86 ? 2.629 22.123 -4.167 1.00 94.44 86 TYR A O 1
ATOM 640 N N . VAL A 1 87 ? 2.794 21.037 -6.138 1.00 93.19 87 VAL A N 1
ATOM 641 C CA . VAL A 1 87 ? 4.247 21.066 -6.288 1.00 93.19 87 VAL A CA 1
ATOM 642 C C . VAL A 1 87 ? 4.522 21.504 -7.709 1.00 93.19 87 VAL A C 1
ATOM 644 O O . VAL A 1 87 ? 3.997 20.916 -8.654 1.00 93.19 87 VAL A O 1
ATOM 647 N N . GLU A 1 88 ? 5.348 22.528 -7.821 1.00 94.56 88 GLU A N 1
ATOM 648 C CA . GLU A 1 88 ? 5.713 23.169 -9.072 1.00 94.56 88 GLU A CA 1
ATOM 649 C C . GLU A 1 88 ? 7.197 22.963 -9.331 1.00 94.56 88 GLU A C 1
ATOM 651 O O . GLU A 1 88 ? 8.026 23.179 -8.438 1.00 94.56 88 GLU A O 1
ATOM 656 N N . TYR A 1 89 ? 7.518 22.543 -10.546 1.00 95.44 89 TYR A N 1
ATOM 657 C CA . TYR A 1 89 ? 8.870 22.360 -11.034 1.00 95.44 89 TYR A CA 1
ATOM 658 C C . TYR A 1 89 ? 9.210 23.472 -12.001 1.00 95.44 89 TYR A C 1
ATOM 660 O O . TYR A 1 89 ? 8.513 23.668 -12.986 1.00 95.44 89 TYR A O 1
ATOM 668 N N . TYR A 1 90 ? 10.330 24.143 -11.753 1.00 96.00 90 TYR A N 1
ATOM 669 C CA . TYR A 1 90 ? 10.698 25.317 -12.526 1.00 96.00 90 TYR A CA 1
ATOM 670 C C . TYR A 1 90 ? 12.183 25.360 -12.864 1.00 96.00 90 TYR A C 1
ATOM 672 O O . TYR A 1 90 ? 13.037 24.838 -12.139 1.00 96.00 90 TYR A O 1
ATOM 680 N N . CYS A 1 91 ? 12.523 26.033 -13.957 1.00 95.31 91 CYS A N 1
ATOM 681 C CA . CYS A 1 91 ? 13.916 26.282 -14.315 1.00 95.31 91 CYS A CA 1
ATOM 682 C C . CYS A 1 91 ? 14.555 27.311 -13.372 1.00 95.31 91 CYS A C 1
ATOM 684 O O . CYS A 1 91 ? 14.153 28.475 -13.329 1.00 95.31 91 CYS A O 1
ATOM 686 N N . LYS A 1 92 ? 15.601 26.906 -12.651 1.00 93.00 92 LYS A N 1
ATOM 687 C CA . LYS A 1 92 ? 16.392 27.769 -11.768 1.00 93.00 92 LYS A CA 1
ATOM 688 C C . LYS A 1 92 ? 17.802 27.932 -12.337 1.00 93.00 92 LYS A C 1
ATOM 690 O O . LYS A 1 92 ? 18.398 26.973 -12.813 1.00 93.00 92 LYS A O 1
ATOM 695 N N . TYR A 1 93 ? 18.334 29.151 -12.304 1.00 89.06 93 TYR A N 1
ATOM 696 C CA . TYR A 1 93 ? 19.735 29.418 -12.633 1.00 89.06 93 TYR A CA 1
ATOM 697 C C . TYR A 1 93 ? 20.526 29.563 -11.333 1.00 89.06 93 TYR A C 1
ATOM 699 O O . TYR A 1 93 ? 20.173 30.399 -10.498 1.00 89.06 93 TYR A O 1
ATOM 707 N N . ASP A 1 94 ? 21.557 28.744 -11.146 1.00 80.44 94 ASP A N 1
ATOM 708 C CA . ASP A 1 94 ? 22.468 28.862 -10.013 1.00 80.44 94 ASP A CA 1
ATOM 709 C C . ASP A 1 94 ? 23.581 29.862 -10.359 1.00 80.44 94 ASP A C 1
ATOM 711 O O . ASP A 1 94 ? 24.396 29.636 -11.255 1.00 80.44 94 ASP A O 1
ATOM 715 N N . GLU A 1 95 ? 23.610 31.002 -9.665 1.00 72.44 95 GLU A N 1
ATOM 716 C CA . GLU A 1 95 ? 24.623 32.036 -9.893 1.00 72.44 95 GLU A CA 1
ATOM 717 C C . GLU A 1 95 ? 26.025 31.637 -9.404 1.00 72.44 95 GLU A C 1
ATOM 719 O O . GLU A 1 95 ? 27.012 32.149 -9.945 1.00 72.44 95 GLU A O 1
ATOM 724 N N . MET A 1 96 ? 26.136 30.737 -8.416 1.00 61.72 96 MET A N 1
ATOM 725 C CA . MET A 1 96 ? 27.428 30.262 -7.907 1.00 61.72 96 MET A CA 1
ATOM 726 C C . MET A 1 96 ? 28.095 29.322 -8.908 1.00 61.72 96 MET A C 1
ATOM 728 O O . MET A 1 96 ? 29.280 29.496 -9.202 1.00 61.72 96 MET A O 1
ATOM 732 N N . ASP A 1 97 ? 27.327 28.393 -9.477 1.00 71.06 97 ASP A N 1
ATOM 733 C CA . ASP A 1 97 ? 27.848 27.386 -10.408 1.00 71.06 97 ASP A CA 1
ATOM 734 C C . ASP A 1 97 ? 27.709 27.788 -11.887 1.00 71.06 97 ASP A C 1
ATOM 736 O O . ASP A 1 97 ? 28.332 27.184 -12.760 1.00 71.06 97 ASP A O 1
ATOM 740 N N . LYS A 1 98 ? 26.966 28.865 -12.181 1.00 76.94 98 LYS A N 1
ATOM 741 C CA . LYS A 1 98 ? 26.650 29.347 -13.541 1.00 76.94 98 LYS A CA 1
ATOM 742 C C . LYS A 1 98 ? 26.003 28.277 -14.425 1.00 76.94 98 LYS A C 1
ATOM 744 O O . LYS A 1 98 ? 26.211 28.260 -15.641 1.00 76.94 98 LYS A O 1
ATOM 749 N N . GLU A 1 99 ? 25.206 27.403 -13.823 1.00 83.88 99 GLU A N 1
ATOM 750 C CA . GLU A 1 99 ? 24.479 26.335 -14.505 1.00 83.88 99 GLU A CA 1
ATOM 751 C C . GLU A 1 99 ? 22.974 26.434 -14.233 1.00 83.88 99 GLU A C 1
ATOM 753 O O . GLU A 1 99 ? 22.525 26.994 -13.233 1.00 83.88 99 GLU A O 1
ATOM 758 N N . TYR A 1 100 ? 22.177 25.905 -15.163 1.00 85.69 100 TYR A N 1
ATOM 759 C CA . TYR A 1 100 ? 20.743 25.739 -14.951 1.00 85.69 100 TYR A CA 1
ATOM 760 C C . TYR A 1 100 ? 20.463 24.408 -14.248 1.00 85.69 100 TYR A C 1
ATOM 762 O O . TYR A 1 100 ? 21.009 23.372 -14.628 1.00 85.69 100 TYR A O 1
ATOM 770 N N . GLU A 1 101 ? 19.539 24.430 -13.297 1.00 89.81 101 GLU A N 1
ATOM 771 C CA . GLU A 1 101 ? 18.986 23.268 -12.605 1.00 89.81 101 GLU A CA 1
ATOM 772 C C . GLU A 1 101 ? 17.449 23.324 -12.601 1.00 89.81 101 GLU A C 1
ATOM 774 O O . GLU A 1 101 ? 16.846 24.355 -12.907 1.00 89.81 101 GLU A O 1
ATOM 779 N N . ILE A 1 102 ? 16.799 22.205 -12.272 1.00 90.19 102 ILE A N 1
ATOM 780 C CA . ILE A 1 102 ? 15.350 22.184 -12.040 1.00 90.19 102 ILE A CA 1
ATOM 781 C C . ILE A 1 102 ? 15.122 22.336 -10.539 1.00 90.19 102 ILE A C 1
ATOM 783 O O . ILE A 1 102 ? 15.539 21.485 -9.754 1.00 90.19 102 ILE A O 1
ATOM 787 N N . GLY A 1 103 ? 14.476 23.430 -10.150 1.00 89.31 103 GLY A N 1
ATOM 788 C CA . GLY A 1 103 ? 13.984 23.638 -8.796 1.00 89.31 103 GLY A CA 1
ATOM 789 C C . GLY A 1 103 ? 12.594 23.037 -8.619 1.00 89.31 103 GLY A C 1
ATOM 790 O O . GLY A 1 103 ? 11.882 22.797 -9.591 1.00 89.31 103 GLY A O 1
ATOM 791 N N . SER A 1 104 ? 12.195 22.829 -7.368 1.00 93.06 104 SER A N 1
ATOM 792 C CA . SER A 1 104 ? 10.811 22.510 -7.026 1.00 93.06 104 SER A CA 1
ATOM 793 C C . SER A 1 104 ? 10.345 23.332 -5.832 1.00 93.06 104 SER A C 1
ATOM 795 O O . SER A 1 104 ? 11.135 23.648 -4.934 1.00 93.06 104 SER A O 1
ATOM 797 N N . THR A 1 105 ? 9.062 23.674 -5.785 1.00 88.38 105 THR A N 1
ATOM 798 C CA . THR A 1 105 ? 8.446 24.170 -4.551 1.00 88.38 105 THR A CA 1
ATOM 799 C C . THR A 1 105 ? 8.275 23.013 -3.552 1.00 88.38 105 THR A C 1
ATOM 801 O O . THR A 1 105 ? 8.155 21.850 -3.949 1.00 88.38 105 THR A O 1
ATOM 804 N N . PRO A 1 106 ? 8.317 23.267 -2.230 1.00 86.69 106 PRO A N 1
ATOM 805 C CA . PRO A 1 106 ? 7.795 22.304 -1.259 1.00 86.69 106 PRO A CA 1
ATOM 806 C C . PRO A 1 106 ? 6.286 22.109 -1.489 1.00 86.69 106 PRO A C 1
ATOM 808 O O . PRO A 1 106 ? 5.693 22.856 -2.254 1.00 86.69 106 PRO A O 1
ATOM 811 N N . ASN A 1 107 ? 5.635 21.160 -0.804 1.00 89.00 107 ASN A N 1
ATOM 812 C CA . ASN A 1 107 ? 4.171 21.008 -0.874 1.00 89.00 107 ASN A CA 1
ATOM 813 C C . ASN A 1 107 ? 3.471 22.310 -0.421 1.00 89.00 107 ASN A C 1
ATOM 815 O O . ASN A 1 107 ? 3.220 22.507 0.773 1.00 89.00 107 ASN A O 1
ATOM 819 N N . THR A 1 108 ? 3.186 23.212 -1.359 1.00 91.50 108 THR A N 1
ATOM 820 C CA . THR A 1 108 ? 2.689 24.565 -1.104 1.00 91.50 108 THR A CA 1
ATOM 821 C C . THR A 1 108 ? 1.175 24.566 -1.213 1.00 91.50 108 THR A C 1
ATOM 823 O O . THR A 1 108 ? 0.603 23.928 -2.093 1.00 91.50 108 THR A O 1
ATOM 826 N N . ASN A 1 109 ? 0.502 25.264 -0.298 1.00 94.00 109 ASN A N 1
ATOM 827 C CA . ASN A 1 109 ? -0.949 25.380 -0.353 1.00 94.00 109 ASN A CA 1
ATOM 828 C C . ASN A 1 109 ? -1.369 26.353 -1.465 1.00 94.00 109 ASN A C 1
ATOM 830 O O . ASN A 1 109 ? -0.780 27.425 -1.596 1.00 94.00 109 ASN A O 1
ATOM 834 N N . CYS A 1 110 ? -2.427 26.027 -2.207 1.00 92.75 110 CYS A N 1
ATOM 835 C CA . CYS A 1 110 ? -3.114 27.009 -3.041 1.00 92.75 110 CYS A CA 1
ATOM 836 C C . CYS A 1 110 ? -3.693 28.138 -2.172 1.00 92.75 110 CYS A C 1
ATOM 838 O O . CYS A 1 110 ? -4.063 27.915 -1.015 1.00 92.75 110 CYS A O 1
ATOM 840 N N . LEU A 1 111 ? -3.801 29.345 -2.740 1.00 92.44 111 LEU A N 1
ATOM 841 C CA . LEU A 1 111 ? -4.441 30.480 -2.069 1.00 92.44 111 LEU A CA 1
ATOM 842 C C . LEU A 1 111 ? -5.884 30.157 -1.657 1.00 92.44 111 LEU A C 1
ATOM 844 O O . LEU A 1 111 ? -6.574 29.355 -2.290 1.00 92.44 111 LEU A O 1
ATOM 848 N N . GLU A 1 112 ? -6.364 30.820 -0.605 1.00 85.69 112 GLU A N 1
ATOM 849 C CA . GLU A 1 112 ? -7.730 30.645 -0.115 1.00 85.69 112 GLU A CA 1
ATOM 850 C C . GLU A 1 112 ? -8.758 30.875 -1.244 1.00 85.69 112 GLU A C 1
ATOM 852 O O . GLU A 1 112 ? -8.762 31.905 -1.920 1.00 85.69 112 GLU A O 1
ATOM 857 N N . GLY A 1 113 ? -9.617 29.876 -1.485 1.00 81.88 113 GLY A N 1
ATOM 858 C CA . GLY A 1 113 ? -10.588 29.870 -2.589 1.00 81.88 113 GLY A CA 1
ATOM 859 C C . GLY A 1 113 ? -10.108 29.218 -3.896 1.00 81.88 113 GLY A C 1
ATOM 860 O O . GLY A 1 113 ? -10.878 29.173 -4.859 1.00 81.88 113 GLY A O 1
ATOM 861 N N . TYR A 1 114 ? -8.884 28.690 -3.935 1.00 91.12 114 TYR A N 1
ATOM 862 C CA . TYR A 1 114 ? -8.324 27.919 -5.046 1.00 91.12 114 TYR A CA 1
ATOM 863 C C . TYR A 1 114 ? -8.086 26.466 -4.613 1.00 91.12 114 TYR A C 1
ATOM 865 O O . TYR A 1 114 ? -7.855 26.185 -3.437 1.00 91.12 114 TYR A O 1
ATOM 873 N N . HIS A 1 115 ? -8.156 25.532 -5.556 1.00 92.00 115 HIS A N 1
ATOM 874 C CA . HIS A 1 115 ? -7.817 24.127 -5.338 1.00 92.00 115 HIS A CA 1
ATOM 875 C C . HIS A 1 115 ? -6.850 23.658 -6.417 1.00 92.00 115 HIS A C 1
ATOM 877 O O . HIS A 1 115 ? -6.918 24.114 -7.556 1.00 92.00 115 HIS A O 1
ATOM 883 N N . CYS A 1 116 ? -5.950 22.750 -6.058 1.00 93.00 116 CYS A N 1
ATOM 884 C CA . CYS A 1 116 ? -5.042 22.168 -7.028 1.00 93.00 116 CYS A CA 1
ATOM 885 C C . CYS A 1 116 ? -5.804 21.154 -7.885 1.00 93.00 116 CYS A C 1
ATOM 887 O O . CYS A 1 116 ? -6.410 20.213 -7.359 1.00 93.00 116 CYS A O 1
ATOM 889 N N . LEU A 1 117 ? -5.770 21.345 -9.201 1.00 91.25 117 LEU A N 1
ATOM 890 C CA . LEU A 1 117 ? -6.299 20.430 -10.199 1.00 91.25 117 LEU A CA 1
ATOM 891 C C . LEU A 1 117 ? -5.269 20.267 -11.319 1.00 91.25 117 LEU A C 1
ATOM 893 O O . LEU A 1 117 ? -4.852 21.246 -11.928 1.00 91.25 117 LEU A O 1
ATOM 897 N N . ASP A 1 118 ? -4.873 19.022 -11.582 1.00 91.50 118 ASP A N 1
ATOM 898 C CA . ASP A 1 118 ? -3.905 18.664 -12.631 1.00 91.50 118 ASP A CA 1
ATOM 899 C C . ASP A 1 118 ? -2.579 19.457 -12.588 1.00 91.50 118 ASP A C 1
ATOM 901 O O . ASP A 1 118 ? -2.041 19.848 -13.613 1.00 91.50 118 ASP A O 1
ATOM 905 N N . GLY A 1 119 ? -2.051 19.706 -11.389 1.00 89.94 119 GLY A N 1
ATOM 906 C CA . GLY A 1 119 ? -0.788 20.423 -11.185 1.00 89.94 119 GLY A CA 1
ATOM 907 C C . GLY A 1 119 ? -0.897 21.941 -11.077 1.00 89.94 119 GLY A C 1
ATOM 908 O O . GLY A 1 119 ? 0.103 22.566 -10.768 1.00 89.94 119 GLY A O 1
ATOM 909 N N . ALA A 1 120 ? -2.088 22.530 -11.238 1.00 92.88 120 ALA A N 1
ATOM 910 C CA . ALA A 1 120 ? -2.294 23.977 -11.144 1.00 92.88 120 ALA A CA 1
ATOM 911 C C . ALA A 1 120 ? -3.347 24.356 -10.090 1.00 92.88 120 ALA A C 1
ATOM 913 O O . ALA A 1 120 ? -4.385 23.704 -9.952 1.00 92.88 120 ALA A O 1
ATOM 914 N N . CYS A 1 121 ? -3.132 25.456 -9.373 1.00 93.56 121 CYS A N 1
ATOM 915 C CA . CYS A 1 121 ? -4.121 26.084 -8.507 1.00 93.56 121 CYS A CA 1
ATOM 916 C C . CYS A 1 121 ? -5.183 26.790 -9.351 1.00 93.56 121 CYS A C 1
ATOM 918 O O . CYS A 1 121 ? -4.978 27.875 -9.888 1.00 93.56 121 CYS A O 1
ATOM 920 N N . VAL A 1 122 ? -6.375 26.212 -9.423 1.00 92.06 122 VAL A N 1
ATOM 921 C CA . VAL A 1 122 ? -7.508 26.801 -10.135 1.00 92.06 122 VAL A CA 1
ATOM 922 C C . VAL A 1 122 ? -8.470 27.449 -9.144 1.00 92.06 122 VAL A C 1
ATOM 924 O O . VAL A 1 122 ? -8.792 26.886 -8.094 1.00 92.06 122 VAL A O 1
ATOM 927 N N . LYS A 1 123 ? -8.924 28.672 -9.450 1.00 87.38 123 LYS A N 1
ATOM 928 C CA . LYS A 1 123 ? -9.930 29.365 -8.631 1.00 87.38 123 LYS A CA 1
ATOM 929 C C . LYS A 1 123 ? -11.187 28.525 -8.662 1.00 87.38 123 LYS A C 1
ATOM 931 O O . LYS A 1 123 ? -11.613 28.182 -9.763 1.00 87.38 123 LYS A O 1
ATOM 936 N N . ASN A 1 124 ? -11.812 28.265 -7.511 1.00 58.84 124 ASN A N 1
ATOM 937 C CA . ASN A 1 124 ? -13.168 27.728 -7.492 1.00 58.84 124 ASN A CA 1
ATOM 938 C C . ASN A 1 124 ? -14.012 28.554 -8.475 1.00 58.84 124 ASN A C 1
ATOM 940 O O . ASN A 1 124 ? -14.265 29.738 -8.207 1.00 58.84 124 ASN A O 1
ATOM 944 N N . PRO A 1 125 ? -14.499 27.976 -9.591 1.00 46.56 125 PRO A N 1
ATOM 945 C CA . PRO A 1 125 ? -15.726 28.504 -10.134 1.00 46.56 125 PRO A CA 1
ATOM 946 C C . PRO A 1 125 ? -16.731 28.388 -8.985 1.00 46.56 125 PRO A C 1
ATOM 948 O O . PRO A 1 125 ? -16.653 27.471 -8.162 1.00 46.56 125 PRO A O 1
ATOM 951 N N . VAL A 1 126 ? -17.671 29.317 -8.882 1.00 43.50 126 VAL A N 1
ATOM 952 C CA . VAL A 1 126 ? -18.868 29.069 -8.081 1.00 43.50 126 VAL A CA 1
ATOM 953 C C . VAL A 1 126 ? -19.601 27.922 -8.785 1.00 43.50 126 VAL A C 1
ATOM 955 O O . VAL A 1 126 ? -20.470 28.139 -9.622 1.00 43.50 126 VAL A O 1
ATOM 958 N N . VAL A 1 127 ? -19.153 26.692 -8.538 1.00 39.50 127 VAL A N 1
ATOM 959 C CA . VAL A 1 127 ? -19.747 25.472 -9.053 1.00 39.50 127 VAL A CA 1
ATOM 960 C C . VAL A 1 127 ? -20.864 25.168 -8.078 1.00 39.50 127 VAL A C 1
ATOM 962 O O . VAL A 1 127 ? -20.669 24.580 -7.018 1.00 39.50 127 VAL A O 1
ATOM 965 N N . THR A 1 128 ? -22.057 25.627 -8.438 1.00 41.88 128 THR A N 1
ATOM 966 C CA . THR A 1 128 ? -23.265 24.887 -8.086 1.00 41.88 128 THR A CA 1
ATOM 967 C C . THR A 1 128 ? -23.010 23.435 -8.503 1.00 41.88 128 THR A C 1
ATOM 969 O O . THR A 1 128 ? -22.606 23.224 -9.648 1.00 41.88 128 THR A O 1
ATOM 972 N N . PRO A 1 129 ? -23.117 22.457 -7.584 1.00 40.28 129 PRO A N 1
ATOM 973 C CA . PRO A 1 129 ? -22.688 21.089 -7.839 1.00 40.28 129 PRO A CA 1
ATOM 974 C C . PRO A 1 129 ? -23.370 20.583 -9.104 1.00 40.28 129 PRO A C 1
ATOM 976 O O . PRO A 1 129 ? -24.596 20.513 -9.183 1.00 40.28 129 PRO A O 1
ATOM 979 N N . LYS A 1 130 ? -22.560 20.299 -10.124 1.00 46.62 130 LYS A N 1
ATOM 980 C CA . LYS A 1 130 ? -23.035 19.785 -11.398 1.00 46.62 130 LYS A CA 1
ATOM 981 C C . LYS A 1 130 ? -23.143 18.275 -11.277 1.00 46.62 130 LYS A C 1
ATOM 983 O O . LYS A 1 130 ? -22.280 17.528 -11.729 1.00 46.62 130 LYS A O 1
ATOM 988 N N . THR A 1 131 ? -24.206 17.844 -10.618 1.00 56.16 131 THR A N 1
ATOM 989 C CA . THR A 1 131 ? -24.724 16.488 -10.744 1.00 56.16 131 THR A CA 1
ATOM 990 C C . THR A 1 131 ? -24.943 16.226 -12.235 1.00 56.16 131 THR A C 1
ATOM 992 O O . THR A 1 131 ? -25.430 17.102 -12.939 1.00 56.16 131 THR A O 1
ATOM 995 N N . THR A 1 132 ? -24.517 15.085 -12.768 1.00 60.47 132 THR A N 1
ATOM 996 C CA . THR A 1 132 ? -24.828 14.708 -14.157 1.00 60.47 132 THR A CA 1
ATOM 997 C C . THR A 1 132 ? -25.689 13.460 -14.121 1.00 60.47 132 THR A C 1
ATOM 999 O O . THR A 1 132 ? -25.323 12.467 -13.499 1.00 60.47 132 THR A O 1
ATOM 1002 N N . CYS A 1 133 ? -26.878 13.554 -14.713 1.00 68.38 133 CYS A N 1
ATOM 1003 C CA . CYS A 1 133 ? -27.819 12.445 -14.815 1.00 68.38 133 CYS A CA 1
ATOM 1004 C C . CYS A 1 133 ? -27.588 11.785 -16.172 1.00 68.38 133 CYS A C 1
ATOM 1006 O O . CYS A 1 133 ? -27.712 12.443 -17.208 1.00 68.38 133 CYS A O 1
ATOM 1008 N N . SER A 1 134 ? -27.180 10.519 -16.173 1.00 65.00 134 SER A N 1
ATOM 1009 C CA . SER A 1 134 ? -26.900 9.764 -17.394 1.00 65.00 134 SER A CA 1
ATOM 1010 C C . SER A 1 134 ? -27.703 8.467 -17.390 1.00 65.00 134 SER A C 1
ATOM 1012 O O . SER A 1 134 ? -27.697 7.734 -16.407 1.00 65.00 134 SER A O 1
ATOM 1014 N N . ASN A 1 135 ? -28.406 8.213 -18.497 1.00 63.56 135 ASN A N 1
ATOM 1015 C CA . ASN A 1 135 ? -29.317 7.085 -18.714 1.00 63.56 135 ASN A CA 1
ATOM 1016 C C . ASN A 1 135 ? -30.508 7.000 -17.753 1.00 63.56 135 ASN A C 1
ATOM 1018 O O . ASN A 1 135 ? -30.439 6.357 -16.715 1.00 63.56 135 ASN A O 1
ATOM 1022 N N . ASP A 1 136 ? -31.627 7.560 -18.200 1.00 71.81 136 ASP A N 1
ATOM 1023 C CA . ASP A 1 136 ? -32.957 7.046 -17.882 1.00 71.81 136 ASP A CA 1
ATOM 1024 C C . ASP A 1 136 ? -33.211 5.854 -18.833 1.00 71.81 136 ASP A C 1
ATOM 1026 O O . ASP A 1 136 ? -33.432 6.039 -20.034 1.00 71.81 136 ASP A O 1
ATOM 1030 N N . VAL A 1 137 ? -33.010 4.625 -18.341 1.00 72.62 137 VAL A N 1
ATOM 1031 C CA . VAL A 1 137 ? -32.953 3.400 -19.176 1.00 72.62 137 VAL A CA 1
ATOM 1032 C C . VAL A 1 137 ? -34.292 2.980 -19.788 1.00 72.62 137 VAL A C 1
ATOM 1034 O O . VAL A 1 137 ? -34.338 2.062 -20.622 1.00 72.62 137 VAL A O 1
ATOM 1037 N N . ASP A 1 138 ? -35.393 3.599 -19.391 1.00 73.81 138 ASP A N 1
ATOM 1038 C CA . ASP A 1 138 ? -36.708 3.347 -19.970 1.00 73.81 138 ASP A CA 1
ATOM 1039 C C . ASP A 1 138 ? -37.496 4.601 -20.347 1.00 73.81 138 ASP A C 1
ATOM 1041 O O . ASP A 1 138 ? -38.502 4.469 -21.049 1.00 73.81 138 ASP A O 1
ATOM 1045 N N . GLY A 1 139 ? -36.963 5.789 -20.059 1.00 72.25 139 GLY A N 1
ATOM 1046 C CA . GLY A 1 139 ? -37.383 7.044 -20.665 1.00 72.25 139 GLY A CA 1
ATOM 1047 C C . GLY A 1 139 ? -38.774 7.462 -20.217 1.00 72.25 139 GLY A C 1
ATOM 1048 O O . GLY A 1 139 ? -39.583 7.853 -21.064 1.00 72.25 139 GLY A O 1
ATOM 1049 N N . TYR A 1 140 ? -39.035 7.384 -18.910 1.00 80.81 140 TYR A N 1
ATOM 1050 C CA . TYR A 1 140 ? -40.331 7.659 -18.290 1.00 80.81 140 TYR A CA 1
ATOM 1051 C C . TYR A 1 140 ? -41.419 6.634 -18.656 1.00 80.81 140 TYR A C 1
ATOM 1053 O O . TYR A 1 140 ? -42.485 6.973 -19.189 1.00 80.81 140 TYR A O 1
ATOM 1061 N N . ASN A 1 141 ? -41.147 5.353 -18.421 1.00 86.00 141 ASN A N 1
ATOM 1062 C CA . ASN A 1 141 ? -42.065 4.266 -18.725 1.00 86.00 141 ASN A CA 1
ATOM 1063 C C . ASN A 1 141 ? -42.546 3.548 -17.465 1.00 86.00 141 ASN A C 1
ATOM 1065 O O . ASN A 1 141 ? -42.069 2.469 -17.134 1.00 86.00 141 ASN A O 1
ATOM 1069 N N . ILE A 1 142 ? -43.672 4.027 -16.934 1.00 89.69 142 ILE A N 1
ATOM 1070 C CA . ILE A 1 142 ? -44.335 3.473 -15.745 1.00 89.69 142 ILE A CA 1
ATOM 1071 C C . ILE A 1 142 ? -44.703 1.976 -15.812 1.00 89.69 142 ILE A C 1
ATOM 1073 O O . ILE A 1 142 ? -45.191 1.441 -14.824 1.00 89.69 142 ILE A O 1
ATOM 1077 N N . TYR A 1 143 ? -44.575 1.282 -16.950 1.00 90.06 143 TYR A N 1
ATOM 1078 C CA . TYR A 1 143 ? -44.835 -0.165 -17.074 1.00 90.06 143 TYR A CA 1
ATOM 1079 C C . TYR A 1 143 ? -43.568 -1.026 -17.017 1.00 90.06 143 TYR A C 1
ATOM 1081 O O . TYR A 1 143 ? -43.657 -2.258 -17.051 1.00 90.06 143 TYR A O 1
ATOM 1089 N N . LYS A 1 144 ? -42.394 -0.405 -16.974 1.00 87.06 144 LYS A N 1
ATOM 1090 C CA . LYS A 1 144 ? -41.093 -1.048 -16.840 1.00 87.06 144 LYS A CA 1
ATOM 1091 C C . LYS A 1 144 ? -40.427 -0.458 -15.595 1.00 87.06 144 LYS A C 1
ATOM 1093 O O . LYS A 1 144 ? -40.738 0.650 -15.203 1.00 87.06 144 LYS A O 1
ATOM 1098 N N . LYS A 1 145 ? -39.607 -1.253 -14.908 1.00 83.56 145 LYS A N 1
ATOM 1099 C CA . LYS A 1 145 ? -38.794 -0.737 -13.806 1.00 83.56 145 LYS A CA 1
ATOM 1100 C C . LYS A 1 145 ? -37.552 -0.103 -14.423 1.00 83.56 145 LYS A C 1
ATOM 1102 O O . LYS A 1 145 ? -36.746 -0.825 -15.027 1.00 83.56 145 LYS A O 1
ATOM 1107 N N . GLY A 1 146 ? -37.418 1.198 -14.256 1.00 84.69 146 GLY A N 1
ATOM 1108 C CA . GLY A 1 146 ? -36.303 2.012 -14.691 1.00 84.69 146 GLY A CA 1
ATOM 1109 C C . GLY A 1 146 ? -35.356 2.357 -13.555 1.00 84.69 146 GLY A C 1
ATOM 1110 O O . GLY A 1 146 ? -35.545 2.004 -12.382 1.00 84.69 146 GLY A O 1
ATOM 1111 N N . TYR A 1 147 ? -34.268 3.011 -13.941 1.00 83.56 147 TYR A N 1
ATOM 1112 C CA . TYR A 1 147 ? -33.343 3.652 -13.024 1.00 83.56 147 TYR A CA 1
ATOM 1113 C C . TYR A 1 147 ? -32.611 4.796 -13.720 1.00 83.56 147 TYR A C 1
ATOM 1115 O O . TYR A 1 147 ? -32.452 4.797 -14.942 1.00 83.56 147 TYR A O 1
ATOM 1123 N N . VAL A 1 148 ? -32.090 5.722 -12.918 1.00 82.12 148 VAL A N 1
ATOM 1124 C CA . VAL A 1 148 ? -31.146 6.752 -13.361 1.00 82.12 148 VAL A CA 1
ATOM 1125 C C . VAL A 1 148 ? -29.796 6.576 -12.684 1.00 82.12 148 VAL A C 1
ATOM 1127 O O . VAL A 1 148 ? -29.722 6.290 -11.484 1.00 82.12 148 VAL A O 1
ATOM 1130 N N . MET A 1 149 ? -28.716 6.765 -13.447 1.00 74.38 149 MET A N 1
ATOM 1131 C CA . MET A 1 149 ? -27.371 6.875 -12.884 1.00 74.38 149 MET A CA 1
ATOM 1132 C C . MET A 1 149 ? -27.020 8.337 -12.664 1.00 74.38 149 MET A C 1
ATOM 1134 O O . MET A 1 149 ? -27.084 9.164 -13.580 1.00 74.38 149 MET A O 1
ATOM 1138 N N . VAL A 1 150 ? -26.599 8.643 -11.442 1.00 71.44 150 VAL A N 1
ATOM 1139 C CA . VAL A 1 150 ? -26.166 9.982 -11.066 1.00 71.44 150 VAL A CA 1
ATOM 1140 C C . VAL A 1 150 ? -24.670 9.956 -10.792 1.00 71.44 150 VAL A C 1
ATOM 1142 O O . VAL A 1 150 ? -24.222 9.326 -9.839 1.00 71.44 150 VAL A O 1
ATOM 1145 N N . THR A 1 151 ? -23.889 10.650 -11.618 1.00 62.16 151 THR A N 1
ATOM 1146 C CA . THR A 1 151 ? -22.450 10.815 -11.396 1.00 62.16 151 THR A CA 1
ATOM 1147 C C . THR A 1 151 ? -22.177 12.148 -10.710 1.00 62.16 151 THR A C 1
ATOM 1149 O O . THR A 1 151 ? -22.471 13.219 -11.256 1.00 62.16 151 THR A O 1
ATOM 1152 N N . ASP A 1 152 ? -21.609 12.081 -9.504 1.00 62.00 152 ASP A N 1
ATOM 1153 C CA . ASP A 1 152 ? -21.097 13.237 -8.772 1.00 62.00 152 ASP A CA 1
ATOM 1154 C C . ASP A 1 152 ? -19.577 13.325 -8.953 1.00 62.00 152 ASP A C 1
ATOM 1156 O O . ASP A 1 152 ? -18.808 12.518 -8.432 1.00 62.00 152 ASP A O 1
ATOM 1160 N N . SER A 1 153 ? -19.130 14.348 -9.680 1.00 54.00 153 SER A N 1
ATOM 1161 C CA . SER A 1 153 ? -17.708 14.624 -9.918 1.00 54.00 153 SER A CA 1
ATOM 1162 C C . SER A 1 153 ? -16.880 14.867 -8.644 1.00 54.00 153 SER A C 1
ATOM 1164 O O . SER A 1 153 ? -15.653 14.911 -8.714 1.00 54.00 153 SER A O 1
ATOM 1166 N N . SER A 1 154 ? -17.514 15.040 -7.479 1.00 49.75 154 SER A N 1
ATOM 1167 C CA . SER A 1 154 ? -16.835 15.232 -6.195 1.00 49.75 154 SER A CA 1
ATOM 1168 C C . SER A 1 154 ? -16.489 13.928 -5.455 1.00 49.75 154 SER A C 1
ATOM 1170 O O . SER A 1 154 ? -15.656 13.971 -4.541 1.00 49.75 154 SER A O 1
ATOM 1172 N N . LEU A 1 155 ? -17.034 12.780 -5.885 1.00 48.91 155 LEU A N 1
ATOM 1173 C CA . LEU A 1 155 ? -16.823 11.449 -5.296 1.00 48.91 155 LEU A CA 1
ATOM 1174 C C . LEU A 1 155 ? -16.481 10.414 -6.393 1.00 48.91 155 LEU A C 1
ATOM 1176 O O . LEU A 1 155 ? -17.369 9.737 -6.902 1.00 48.91 155 LEU A O 1
ATOM 1180 N N . PRO A 1 156 ? -15.199 10.242 -6.768 1.00 46.09 156 PRO A N 1
ATOM 1181 C CA . PRO A 1 156 ? -14.827 9.458 -7.951 1.00 46.09 156 PRO A CA 1
ATOM 1182 C C . PRO A 1 156 ? -15.030 7.931 -7.864 1.00 46.09 156 PRO A C 1
ATOM 1184 O O . PRO A 1 156 ? -14.680 7.253 -8.821 1.00 46.09 156 PRO A O 1
ATOM 1187 N N . ASN A 1 157 ? -15.596 7.377 -6.782 1.00 50.00 157 ASN A N 1
ATOM 1188 C CA . ASN A 1 157 ? -15.718 5.921 -6.591 1.00 50.00 157 ASN A CA 1
ATOM 1189 C C . ASN A 1 157 ? -17.101 5.417 -6.126 1.00 50.00 157 ASN A C 1
ATOM 1191 O O . ASN A 1 157 ? -17.217 4.244 -5.784 1.00 50.00 157 ASN A O 1
ATOM 1195 N N . GLU A 1 158 ? -18.156 6.239 -6.150 1.00 48.91 158 GLU A N 1
ATOM 1196 C CA . GLU A 1 158 ? -19.523 5.766 -5.879 1.00 48.91 158 GLU A CA 1
ATOM 1197 C C . GLU A 1 158 ? -20.499 6.319 -6.927 1.00 48.91 158 GLU A C 1
ATOM 1199 O O . GLU A 1 158 ? -20.675 7.527 -7.055 1.00 48.91 158 GLU A O 1
ATOM 1204 N N . SER A 1 159 ? -21.124 5.430 -7.704 1.00 53.56 159 SER A N 1
ATOM 1205 C CA . SER A 1 159 ? -22.230 5.769 -8.613 1.00 53.56 159 SER A CA 1
ATOM 1206 C C . SER A 1 159 ? -23.544 5.273 -7.999 1.00 53.56 159 SER A C 1
ATOM 1208 O O . SER A 1 159 ? -23.820 4.074 -8.076 1.00 53.56 159 SER A O 1
ATOM 1210 N N . PRO A 1 160 ? -24.350 6.132 -7.350 1.00 72.44 160 PRO A N 1
ATOM 1211 C CA . PRO A 1 160 ? -25.656 5.730 -6.845 1.00 72.44 160 PRO A CA 1
ATOM 1212 C C . PRO A 1 160 ? -26.651 5.547 -8.003 1.00 72.44 160 PRO A C 1
ATOM 1214 O O . PRO A 1 160 ? -26.904 6.464 -8.788 1.00 72.44 160 PRO A O 1
ATOM 1217 N N . TYR A 1 161 ? -27.219 4.345 -8.093 1.00 77.44 161 TYR A N 1
ATOM 1218 C CA . TYR A 1 161 ? -28.374 4.038 -8.937 1.00 77.44 161 TYR A CA 1
ATOM 1219 C C . TYR A 1 161 ? -29.651 4.389 -8.170 1.00 77.44 161 TYR A C 1
ATOM 1221 O O . TYR A 1 161 ? -29.827 3.942 -7.034 1.00 77.44 161 TYR A O 1
ATOM 1229 N N . TYR A 1 162 ? -30.556 5.146 -8.787 1.00 82.12 162 TYR A N 1
ATOM 1230 C CA . TYR A 1 162 ? -31.878 5.424 -8.226 1.00 82.12 162 TYR A CA 1
ATOM 1231 C C . TYR A 1 162 ? -32.941 4.752 -9.086 1.00 82.12 162 TYR A C 1
ATOM 1233 O O . TYR A 1 162 ? -33.080 5.094 -10.256 1.00 82.12 162 TYR A O 1
ATOM 1241 N N . TYR A 1 163 ? -33.650 3.786 -8.505 1.00 85.31 163 TYR A N 1
ATOM 1242 C CA . TYR A 1 163 ? -34.655 2.968 -9.186 1.00 85.31 163 TYR A CA 1
ATOM 1243 C C . TYR A 1 163 ? -36.061 3.545 -9.032 1.00 85.31 163 TYR A C 1
ATOM 1245 O O . TYR A 1 163 ? -36.358 4.214 -8.037 1.00 85.31 163 TYR A O 1
ATOM 1253 N N . ASP A 1 164 ? -36.949 3.187 -9.953 1.00 90.88 164 ASP A N 1
ATOM 1254 C CA . ASP A 1 164 ? -38.382 3.420 -9.7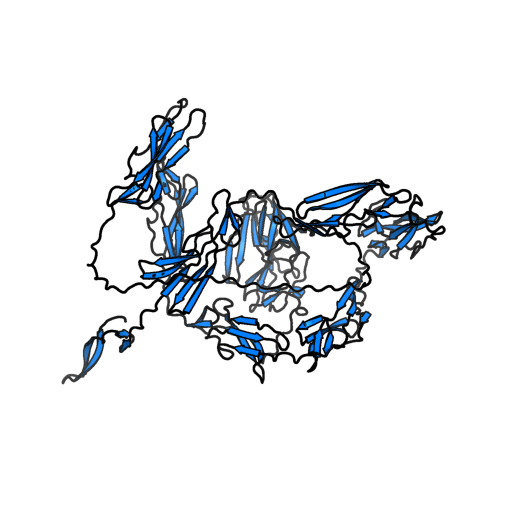83 1.00 90.88 164 ASP A CA 1
ATOM 1255 C C . ASP A 1 164 ? -38.931 2.612 -8.609 1.00 90.88 164 ASP A C 1
ATOM 1257 O O . ASP A 1 164 ? -38.508 1.485 -8.320 1.00 90.88 164 ASP A O 1
ATOM 1261 N N . THR A 1 165 ? -39.884 3.201 -7.893 1.00 90.62 165 THR A N 1
ATOM 1262 C CA . THR A 1 165 ? -40.453 2.605 -6.678 1.00 90.62 165 THR A CA 1
ATOM 1263 C C . THR A 1 165 ? -41.968 2.712 -6.666 1.00 90.62 165 THR A C 1
ATOM 1265 O O . THR A 1 165 ? -42.557 3.540 -7.348 1.00 90.62 165 THR A O 1
ATOM 1268 N N . CYS A 1 166 ? -42.630 1.867 -5.880 1.00 89.62 166 CYS A N 1
ATOM 1269 C CA . CYS A 1 166 ? -44.063 2.004 -5.640 1.00 89.62 166 CYS A CA 1
ATOM 1270 C C . CYS A 1 166 ? -44.295 2.858 -4.398 1.00 89.62 166 CYS A C 1
ATOM 1272 O O . CYS A 1 166 ? -43.872 2.477 -3.308 1.00 89.62 166 CYS A O 1
ATOM 1274 N N . TYR A 1 167 ? -44.987 3.989 -4.549 1.00 87.50 167 TYR A N 1
ATOM 1275 C CA . TYR A 1 167 ? -45.419 4.793 -3.400 1.00 87.50 167 TYR A CA 1
ATOM 1276 C C . TYR A 1 167 ? -46.536 4.089 -2.627 1.00 87.50 167 TYR A C 1
ATOM 1278 O O . TYR A 1 167 ? -46.543 4.045 -1.399 1.00 87.50 167 TYR A O 1
ATOM 1286 N N . ASP A 1 168 ? -47.475 3.518 -3.373 1.00 89.12 168 ASP A N 1
ATOM 1287 C CA . ASP A 1 168 ? -48.537 2.653 -2.885 1.00 89.12 168 ASP A CA 1
ATOM 1288 C C . ASP A 1 168 ? -48.857 1.595 -3.952 1.00 89.12 168 ASP A C 1
ATOM 1290 O O . ASP A 1 168 ? -48.256 1.575 -5.027 1.00 89.12 168 ASP A O 1
ATOM 1294 N N . GLY A 1 169 ? -49.818 0.710 -3.678 1.00 83.12 169 GLY A N 1
ATOM 1295 C CA . GLY A 1 169 ? -50.200 -0.363 -4.604 1.00 83.12 169 GLY A CA 1
ATOM 1296 C C . GLY A 1 169 ? -50.772 0.102 -5.953 1.00 83.12 169 GLY A C 1
ATOM 1297 O O . GLY A 1 169 ? -51.092 -0.740 -6.789 1.00 83.12 169 GLY A O 1
ATOM 1298 N N . ASN A 1 170 ? -50.926 1.407 -6.196 1.00 91.88 170 ASN A N 1
ATOM 1299 C CA . ASN A 1 170 ? -51.474 1.954 -7.435 1.00 91.88 170 ASN A CA 1
ATOM 1300 C C . ASN A 1 170 ? -50.707 3.181 -7.965 1.00 91.88 170 ASN A C 1
ATOM 1302 O O . ASN A 1 170 ? -51.204 3.847 -8.871 1.00 91.88 170 ASN A O 1
ATOM 1306 N N . THR A 1 171 ? -49.531 3.503 -7.430 1.00 91.88 171 THR A N 1
ATOM 1307 C CA . THR A 1 171 ? -48.775 4.701 -7.819 1.00 91.88 171 THR A CA 1
ATOM 1308 C C . THR A 1 171 ? -47.293 4.365 -7.946 1.00 91.88 171 THR A C 1
ATOM 1310 O O . THR A 1 171 ? -46.657 4.011 -6.950 1.00 91.88 171 THR A O 1
ATOM 1313 N N . VAL A 1 172 ? -46.751 4.494 -9.160 1.00 91.50 172 VAL A N 1
ATOM 1314 C CA . VAL A 1 172 ? -45.310 4.399 -9.439 1.00 91.50 172 VAL A CA 1
ATOM 1315 C C . VAL A 1 172 ? -44.689 5.771 -9.209 1.00 91.50 172 VAL A C 1
ATOM 1317 O O . VAL A 1 172 ? -45.238 6.787 -9.626 1.00 91.50 172 VAL A O 1
ATOM 1320 N N . VAL A 1 173 ? -43.557 5.804 -8.522 1.00 91.50 173 VAL A N 1
ATOM 1321 C CA . VAL A 1 173 ? -42.668 6.958 -8.432 1.00 91.50 173 VAL A CA 1
ATOM 1322 C C . VAL A 1 173 ? -41.541 6.703 -9.408 1.00 91.50 173 VAL A C 1
ATOM 1324 O O . VAL A 1 173 ? -40.609 5.961 -9.095 1.00 91.50 173 VAL A O 1
ATOM 1327 N N . GLU A 1 174 ? -41.665 7.322 -10.574 1.00 86.31 174 GLU A N 1
ATOM 1328 C CA . GLU A 1 174 ? -40.652 7.261 -11.613 1.00 86.31 174 GLU A CA 1
ATOM 1329 C C . GLU A 1 174 ? -39.505 8.188 -11.237 1.00 86.31 174 GLU A C 1
ATOM 1331 O O . GLU A 1 174 ? -39.737 9.366 -10.932 1.00 86.31 174 GLU A O 1
ATOM 1336 N N . THR A 1 175 ? -38.280 7.691 -11.275 1.00 84.44 175 THR A N 1
ATOM 1337 C CA . THR A 1 175 ? -37.078 8.496 -11.113 1.00 84.44 175 THR A CA 1
ATOM 1338 C C . THR A 1 175 ? -36.497 8.773 -12.491 1.00 84.44 175 THR A C 1
ATOM 1340 O O . THR A 1 175 ? -36.020 7.870 -13.160 1.00 84.44 175 THR A O 1
ATOM 1343 N N . LEU A 1 176 ? -36.510 10.039 -12.905 1.00 85.00 176 LEU A N 1
ATOM 1344 C CA . LEU A 1 176 ? -36.141 10.456 -14.257 1.00 85.00 176 LEU A CA 1
ATOM 1345 C C . LEU A 1 176 ? -35.083 11.562 -14.251 1.00 85.00 176 LEU A C 1
ATOM 1347 O O . LEU A 1 176 ? -34.995 12.380 -13.325 1.00 85.00 176 LEU A O 1
ATOM 1351 N N . CYS A 1 177 ? -34.313 11.645 -15.333 1.00 80.19 177 CYS A N 1
ATOM 1352 C CA . CYS A 1 177 ? -33.469 12.805 -15.599 1.00 80.19 177 CYS A CA 1
ATOM 1353 C C . CYS A 1 177 ? -34.352 13.944 -16.126 1.00 80.19 177 CYS A C 1
ATOM 1355 O O . CYS A 1 177 ? -34.855 13.875 -17.246 1.00 80.19 177 CYS A O 1
ATOM 1357 N N . LYS A 1 178 ? -34.548 15.010 -15.342 1.00 77.19 178 LYS A N 1
ATOM 1358 C CA . LYS A 1 178 ? -35.289 16.200 -15.805 1.00 77.19 178 LYS A CA 1
ATOM 1359 C C . LYS A 1 178 ? -34.521 16.933 -16.904 1.00 77.19 178 LYS A C 1
ATOM 1361 O O . LYS A 1 178 ? -35.123 17.467 -17.831 1.00 77.19 178 LYS A O 1
ATOM 1366 N N . ASP A 1 179 ? -33.196 16.931 -16.795 1.00 73.94 179 ASP A N 1
ATOM 1367 C CA . ASP A 1 179 ? -32.239 17.332 -17.820 1.00 73.94 179 ASP A CA 1
ATOM 1368 C C . ASP A 1 179 ? -30.900 16.599 -17.594 1.00 73.94 179 ASP A C 1
ATOM 1370 O O . ASP A 1 179 ? -30.771 15.774 -16.688 1.00 73.94 179 ASP A O 1
ATOM 1374 N N . ALA A 1 180 ? -29.877 16.894 -18.405 1.00 62.34 180 ALA A N 1
ATOM 1375 C CA . ALA A 1 180 ? -28.553 16.273 -18.286 1.00 62.34 180 ALA A CA 1
ATOM 1376 C C . ALA A 1 180 ? -27.840 16.546 -16.938 1.00 62.34 180 ALA A C 1
ATOM 1378 O O . ALA A 1 180 ? -26.731 16.050 -16.730 1.00 62.34 180 ALA A O 1
ATOM 1379 N N . GLN A 1 181 ? -28.414 17.366 -16.045 1.00 63.16 181 GLN A N 1
ATOM 1380 C CA . GLN A 1 181 ? -27.768 17.829 -14.814 1.00 63.16 181 GLN A CA 1
ATOM 1381 C C . GLN A 1 181 ? -28.626 17.713 -13.543 1.00 63.16 181 GLN A C 1
ATOM 1383 O O . GLN A 1 181 ? -28.122 17.875 -12.435 1.00 63.16 181 GLN A O 1
ATOM 1388 N N . THR A 1 182 ? -29.914 17.410 -13.665 1.00 67.44 182 THR A N 1
ATOM 1389 C CA . THR A 1 182 ? -30.835 17.275 -12.538 1.00 67.44 182 THR A CA 1
ATOM 1390 C C . THR A 1 182 ? -31.693 16.030 -12.708 1.00 67.44 182 THR A C 1
ATOM 1392 O O . THR A 1 182 ? -32.328 15.821 -13.741 1.00 67.44 182 THR A O 1
ATOM 1395 N N . TYR A 1 183 ? -31.726 15.192 -11.674 1.00 79.75 183 TYR A N 1
ATOM 1396 C CA . TYR A 1 183 ? -32.699 14.110 -11.575 1.00 79.75 183 TYR A CA 1
ATOM 1397 C C . TYR A 1 183 ? -33.882 14.573 -10.723 1.00 79.75 183 TYR A C 1
ATOM 1399 O O . TYR A 1 183 ? -33.785 15.502 -9.915 1.00 79.75 183 TYR A O 1
ATOM 1407 N N . GLY A 1 184 ? -35.033 13.954 -10.913 1.00 81.44 184 GLY A N 1
ATOM 1408 C CA . GLY A 1 184 ? -36.180 14.151 -10.048 1.00 81.44 184 GLY A CA 1
ATOM 1409 C C . GLY A 1 184 ? -37.062 12.923 -10.048 1.00 81.44 184 GLY A C 1
ATOM 1410 O O . GLY A 1 184 ? -36.833 11.986 -10.803 1.00 81.44 184 GLY A O 1
ATOM 1411 N N . SER A 1 185 ? -38.082 12.951 -9.203 1.00 84.62 185 SER A N 1
ATOM 1412 C CA . SER A 1 185 ? -39.109 11.925 -9.197 1.00 84.62 185 SER A CA 1
ATOM 1413 C C . SER A 1 185 ? -40.466 12.506 -9.571 1.00 84.62 185 SER A C 1
ATOM 1415 O O . SER A 1 185 ? -40.783 13.654 -9.234 1.00 84.62 185 SER A O 1
ATOM 1417 N N . GLN A 1 186 ? -41.266 11.725 -10.287 1.00 88.38 186 GLN A N 1
ATOM 1418 C CA . GLN A 1 186 ? -42.652 12.046 -10.600 1.00 88.38 186 GLN A CA 1
ATOM 1419 C C . GLN A 1 186 ? -43.526 10.843 -10.262 1.00 88.38 186 GLN A C 1
ATOM 1421 O O . GLN A 1 186 ? -43.275 9.730 -10.708 1.00 88.38 186 GLN A O 1
ATOM 1426 N N . ALA A 1 187 ? -44.549 11.079 -9.444 1.00 91.31 187 ALA A N 1
ATOM 1427 C CA . ALA A 1 187 ? -45.498 10.050 -9.056 1.00 91.31 187 ALA A CA 1
ATOM 1428 C C . ALA A 1 187 ? -46.654 9.993 -10.061 1.00 91.31 187 ALA A C 1
ATOM 1430 O O . ALA A 1 187 ? -47.356 10.989 -10.242 1.00 91.31 187 ALA A O 1
ATOM 1431 N N . GLU A 1 188 ? -46.882 8.828 -10.658 1.00 92.75 188 GLU A N 1
ATOM 1432 C CA . GLU A 1 188 ? -47.969 8.577 -11.601 1.00 92.75 188 GLU A CA 1
ATOM 1433 C C . GLU A 1 188 ? -48.841 7.417 -11.146 1.00 92.75 188 GLU A C 1
ATOM 1435 O O . GLU A 1 188 ? -48.373 6.381 -10.668 1.00 92.75 188 GLU A O 1
ATOM 1440 N N . LYS A 1 189 ? -50.153 7.590 -11.305 1.00 94.75 189 LYS A N 1
ATOM 1441 C CA . LYS A 1 189 ? -51.111 6.541 -10.960 1.00 94.75 189 LYS A CA 1
ATOM 1442 C C . LYS A 1 189 ? -51.140 5.479 -12.044 1.00 94.75 189 LYS A C 1
ATOM 1444 O O . LYS A 1 189 ? -51.311 5.794 -13.221 1.00 94.75 189 LYS A O 1
ATOM 1449 N N . CYS A 1 190 ? -51.101 4.219 -11.628 1.00 92.31 190 CYS A N 1
ATOM 1450 C CA . CYS A 1 190 ? -51.300 3.108 -12.535 1.00 92.31 190 CYS A CA 1
ATOM 1451 C C . CYS A 1 190 ? -52.682 3.191 -13.203 1.00 92.31 190 CYS A C 1
ATOM 1453 O O . CYS A 1 190 ? -53.683 3.491 -12.534 1.00 92.31 190 CYS A O 1
ATOM 1455 N N . PRO A 1 191 ? -52.757 2.932 -14.522 1.00 92.94 191 PRO A N 1
ATOM 1456 C CA . PRO A 1 191 ? -54.019 2.891 -15.240 1.00 92.94 191 PRO A CA 1
ATOM 1457 C C . PRO A 1 191 ? -54.973 1.843 -14.666 1.00 92.94 191 PRO A C 1
ATOM 1459 O O . PRO A 1 191 ? -54.570 0.857 -14.049 1.00 92.94 191 PRO A O 1
ATOM 1462 N N . GLN A 1 192 ? -56.266 2.024 -14.933 1.00 87.38 192 GLN A N 1
ATOM 1463 C CA . GLN A 1 192 ? -57.304 1.111 -14.465 1.00 87.38 192 GLN A CA 1
ATOM 1464 C C . GLN A 1 192 ? -57.012 -0.344 -14.885 1.00 87.38 192 GLN A C 1
ATOM 1466 O O . GLN A 1 192 ? -56.915 -0.653 -16.072 1.00 87.38 192 GLN A O 1
ATOM 1471 N N . GLY A 1 193 ? -56.909 -1.241 -13.897 1.00 83.44 193 GLY A N 1
ATOM 1472 C CA . GLY A 1 193 ? -56.606 -2.663 -14.103 1.00 83.44 193 GLY A CA 1
ATOM 1473 C C . GLY A 1 193 ? -55.126 -3.041 -13.974 1.00 83.44 193 GLY A C 1
ATOM 1474 O O . GLY A 1 193 ? -54.789 -4.189 -14.249 1.00 83.44 193 GLY A O 1
ATOM 1475 N N . TYR A 1 194 ? -54.267 -2.108 -13.563 1.00 90.94 194 TYR A N 1
ATOM 1476 C CA . TYR A 1 194 ? -52.860 -2.323 -13.226 1.00 90.94 194 TYR A CA 1
ATOM 1477 C C . TYR A 1 194 ? -52.637 -1.970 -11.751 1.00 90.94 194 TYR A C 1
ATOM 1479 O O . TYR A 1 194 ? -53.356 -1.142 -11.199 1.00 90.94 194 TYR A O 1
ATOM 1487 N N . SER A 1 195 ? -51.655 -2.598 -11.115 1.00 90.06 195 SER A N 1
ATOM 1488 C CA . SER A 1 195 ? -51.211 -2.286 -9.753 1.00 90.06 195 SER A CA 1
ATOM 1489 C C . SER A 1 195 ? -49.707 -2.061 -9.758 1.00 90.06 195 SER A C 1
ATOM 1491 O O . SER A 1 195 ? -48.993 -2.717 -10.518 1.00 90.06 195 SER A O 1
ATOM 1493 N N . CYS A 1 196 ? -49.215 -1.160 -8.916 1.00 89.56 196 CYS A N 1
ATOM 1494 C CA . CYS A 1 196 ? -47.779 -0.964 -8.789 1.00 89.56 196 CYS A CA 1
ATOM 1495 C C . CYS A 1 196 ? -47.165 -2.141 -8.025 1.00 89.56 196 CYS A C 1
ATOM 1497 O O . CYS A 1 196 ? -47.571 -2.427 -6.898 1.00 89.56 196 CYS A O 1
ATOM 1499 N N . SER A 1 197 ? -46.187 -2.815 -8.627 1.00 86.06 197 SER A N 1
ATOM 1500 C CA . SER A 1 197 ? -45.360 -3.821 -7.964 1.00 86.06 197 SER A CA 1
ATOM 1501 C C . SER A 1 197 ? -43.933 -3.758 -8.500 1.00 86.06 197 SER A C 1
ATOM 1503 O O . SER A 1 197 ? -43.724 -3.609 -9.701 1.00 86.06 197 SER A O 1
ATOM 1505 N N . GLY A 1 198 ? -42.944 -3.829 -7.606 1.00 85.19 198 GLY A N 1
ATOM 1506 C CA . GLY A 1 198 ? -41.527 -3.811 -7.983 1.00 85.19 198 GLY A CA 1
ATOM 1507 C C . GLY A 1 198 ? -41.051 -2.527 -8.674 1.00 85.19 198 GLY A C 1
ATOM 1508 O O . GLY A 1 198 ? -40.055 -2.579 -9.384 1.00 85.19 198 GLY A O 1
ATOM 1509 N N . GLY A 1 199 ? -41.746 -1.400 -8.488 1.00 88.81 199 GLY A N 1
ATOM 1510 C CA . GLY A 1 199 ? -41.416 -0.129 -9.144 1.00 88.81 199 GLY A CA 1
ATOM 1511 C C . GLY A 1 199 ? -42.054 0.072 -10.518 1.00 88.81 199 GLY A C 1
ATOM 1512 O O . GLY A 1 199 ? -41.728 1.044 -11.173 1.00 88.81 199 GLY A O 1
ATOM 1513 N N . ALA A 1 200 ? -42.974 -0.798 -10.950 1.00 88.88 200 ALA A N 1
ATOM 1514 C CA . ALA A 1 200 ? -43.678 -0.657 -12.225 1.00 88.88 200 ALA A CA 1
ATOM 1515 C C . ALA A 1 200 ? -45.176 -0.974 -12.096 1.00 88.88 200 ALA A C 1
ATOM 1517 O O . ALA A 1 200 ? -45.606 -1.778 -11.264 1.00 88.88 200 ALA A O 1
ATOM 1518 N N . CYS A 1 201 ? -45.992 -0.383 -12.965 1.00 91.81 201 CYS A N 1
ATOM 1519 C CA . CYS A 1 201 ? -47.391 -0.734 -13.152 1.00 91.81 201 CYS A CA 1
ATOM 1520 C C . CYS A 1 201 ? -47.480 -2.071 -13.878 1.00 91.81 201 CYS A C 1
ATOM 1522 O O . CYS A 1 201 ? -47.413 -2.156 -15.106 1.00 91.81 201 CYS A O 1
ATOM 1524 N N . VAL A 1 202 ? -47.691 -3.129 -13.107 1.00 89.12 202 VAL A N 1
ATOM 1525 C CA . VAL A 1 202 ? -47.901 -4.469 -13.637 1.00 89.12 202 VAL A CA 1
ATOM 1526 C C . VAL A 1 202 ? -49.391 -4.753 -13.718 1.00 89.12 202 VAL A C 1
ATOM 1528 O O . VAL A 1 202 ? -50.175 -4.433 -12.821 1.00 89.12 202 VAL A O 1
ATOM 1531 N N . LYS A 1 203 ? -49.812 -5.362 -14.825 1.00 85.69 203 LYS A N 1
ATOM 1532 C CA . LYS A 1 203 ? -51.149 -5.941 -14.885 1.00 85.69 203 LYS A CA 1
ATOM 1533 C C . LYS A 1 203 ? -51.141 -7.111 -13.906 1.00 85.69 203 LYS A C 1
ATOM 1535 O O . LYS A 1 203 ? -50.225 -7.925 -14.026 1.00 85.69 203 LYS A O 1
ATOM 1540 N N . PRO A 1 204 ? -52.106 -7.235 -12.979 1.00 64.94 204 PRO A N 1
ATOM 1541 C CA . PRO A 1 204 ? -52.223 -8.426 -12.161 1.00 64.94 204 PRO A CA 1
ATOM 1542 C C . PRO A 1 204 ? -52.267 -9.618 -13.107 1.00 64.94 204 PRO A C 1
ATOM 1544 O O . PRO A 1 204 ? -53.219 -9.775 -13.882 1.00 64.94 204 PRO A O 1
ATOM 1547 N N . THR A 1 205 ? -51.191 -10.403 -13.116 1.00 57.59 205 THR A N 1
ATOM 1548 C CA . THR A 1 205 ? -51.186 -11.678 -13.815 1.00 57.59 205 THR A CA 1
ATOM 1549 C C . THR A 1 205 ? -52.358 -12.437 -13.218 1.00 57.59 205 THR A C 1
ATOM 1551 O O . THR A 1 205 ? -52.409 -12.544 -11.989 1.00 57.59 205 THR A O 1
ATOM 1554 N N . PRO A 1 206 ? -53.342 -12.883 -14.020 1.00 54.88 206 PRO A N 1
ATOM 1555 C CA . PRO A 1 206 ? -54.420 -13.693 -13.486 1.00 54.88 206 PRO A CA 1
ATOM 1556 C C . PRO A 1 206 ? -53.752 -14.846 -12.752 1.00 54.88 206 PRO A C 1
ATOM 1558 O O . PRO A 1 206 ? -53.029 -15.629 -13.371 1.00 54.88 206 PRO A O 1
ATOM 1561 N N . ILE A 1 207 ? -53.907 -14.847 -11.423 1.00 50.72 207 ILE A N 1
ATOM 1562 C CA . ILE A 1 207 ? -53.341 -15.860 -10.542 1.00 50.72 207 ILE A CA 1
ATOM 1563 C C . ILE A 1 207 ? -53.721 -17.188 -11.192 1.00 50.72 207 ILE A C 1
ATOM 1565 O O . ILE A 1 207 ? -54.919 -17.390 -11.430 1.00 50.72 207 ILE A O 1
ATOM 1569 N N . PRO A 1 208 ? -52.747 -18.036 -11.575 1.00 53.59 208 PRO A N 1
ATOM 1570 C CA . PRO A 1 208 ? -53.056 -19.321 -12.169 1.00 53.59 208 PRO A CA 1
ATOM 1571 C C . PRO A 1 208 ? -54.073 -19.987 -11.255 1.00 53.59 208 PRO A C 1
ATOM 1573 O O . PRO A 1 208 ? -53.830 -20.116 -10.056 1.00 53.59 208 PRO A O 1
ATOM 1576 N N . THR A 1 209 ? -55.238 -20.332 -11.798 1.00 61.00 209 THR A N 1
ATOM 1577 C CA . THR A 1 209 ? -56.398 -20.809 -11.028 1.00 61.00 209 THR A CA 1
ATOM 1578 C C . THR A 1 209 ? -56.140 -22.123 -10.284 1.00 61.00 209 THR A C 1
ATOM 1580 O O . THR A 1 209 ? -57.031 -22.621 -9.609 1.00 61.00 209 THR A O 1
ATOM 1583 N N . GLU A 1 210 ? -54.928 -22.669 -10.386 1.00 68.75 210 GLU A N 1
ATOM 1584 C CA . GLU A 1 210 ? -54.489 -23.870 -9.697 1.00 68.75 210 GLU A CA 1
ATOM 1585 C C . GLU A 1 210 ? -52.952 -23.855 -9.568 1.00 68.75 210 GLU A C 1
ATOM 1587 O O . GLU A 1 210 ? -52.228 -24.398 -10.402 1.00 68.75 210 GLU A O 1
ATOM 1592 N N . VAL A 1 211 ? -52.417 -23.168 -8.553 1.00 81.44 211 VAL A N 1
ATOM 1593 C CA . VAL A 1 211 ? -51.016 -23.364 -8.146 1.00 81.44 211 VAL A CA 1
ATOM 1594 C C . VAL A 1 211 ? -51.012 -24.509 -7.153 1.00 81.44 211 VAL A C 1
ATOM 1596 O O . VAL A 1 211 ? -51.529 -24.382 -6.047 1.00 81.44 211 VAL A O 1
ATOM 1599 N N . LYS A 1 212 ? -50.452 -25.639 -7.577 1.00 90.62 212 LYS A N 1
ATOM 1600 C CA . LYS A 1 212 ? -50.170 -26.757 -6.687 1.00 90.62 212 LYS A CA 1
ATOM 1601 C C . LYS A 1 212 ? -48.885 -26.445 -5.932 1.00 90.62 212 LYS A C 1
ATOM 1603 O O . LYS A 1 212 ? -47.869 -26.160 -6.568 1.00 90.62 212 LYS A O 1
ATOM 1608 N N . CYS A 1 213 ? -48.939 -26.492 -4.611 1.00 93.31 213 CYS A N 1
ATOM 1609 C CA . CYS A 1 213 ? -47.770 -26.350 -3.777 1.00 93.31 213 CYS A CA 1
ATOM 1610 C C . CYS A 1 213 ? -46.831 -27.537 -4.012 1.00 93.31 213 CYS A C 1
ATOM 1612 O O . CYS A 1 213 ? -47.256 -28.696 -4.083 1.00 93.31 213 CYS A O 1
ATOM 1614 N N . THR A 1 214 ? -45.550 -27.234 -4.176 1.00 95.00 214 THR A N 1
ATOM 1615 C CA . THR A 1 214 ? -44.493 -28.227 -4.353 1.00 95.00 214 THR A CA 1
ATOM 1616 C C . THR A 1 214 ? -43.362 -27.938 -3.393 1.00 95.00 214 THR A C 1
ATOM 1618 O O . THR A 1 214 ? -42.888 -26.808 -3.338 1.00 95.00 214 THR A O 1
ATOM 1621 N N . ASP A 1 215 ? -42.920 -28.984 -2.721 1.00 95.25 215 ASP A N 1
ATOM 1622 C CA . ASP A 1 215 ? -41.866 -28.990 -1.721 1.00 95.25 215 ASP A CA 1
ATOM 1623 C C . ASP A 1 215 ? -40.849 -30.058 -2.148 1.00 95.25 215 ASP A C 1
ATOM 1625 O O . ASP A 1 215 ? -41.243 -31.175 -2.514 1.00 95.25 215 ASP A O 1
ATOM 1629 N N . SER A 1 216 ? -39.575 -29.679 -2.251 1.00 96.50 216 SER A N 1
ATOM 1630 C CA . SER A 1 216 ? -38.532 -30.503 -2.872 1.00 96.50 216 SER A CA 1
ATOM 1631 C C . SER A 1 216 ? -38.143 -31.744 -2.069 1.00 96.50 216 SER A C 1
ATOM 1633 O O . SER A 1 216 ? -37.661 -32.715 -2.656 1.00 96.50 216 SER A O 1
ATOM 1635 N N . ASP A 1 217 ? -38.344 -31.727 -0.757 1.00 92.50 217 ASP A N 1
ATOM 1636 C CA . ASP A 1 217 ? -37.914 -32.765 0.188 1.00 92.50 217 ASP A CA 1
ATOM 1637 C C . ASP A 1 217 ? -38.935 -33.037 1.307 1.00 92.50 217 ASP A C 1
ATOM 1639 O O . ASP A 1 217 ? -38.878 -34.087 1.961 1.00 92.50 217 ASP A O 1
ATOM 1643 N N . GLY A 1 218 ? -39.961 -32.200 1.433 1.00 93.00 218 GLY A N 1
ATOM 1644 C CA . GLY A 1 218 ? -41.177 -32.483 2.176 1.00 93.00 218 GLY A CA 1
ATOM 1645 C C . GLY A 1 218 ? -41.085 -32.117 3.653 1.00 93.00 218 GLY A C 1
ATOM 1646 O O . GLY A 1 218 ? -41.466 -31.049 4.095 1.00 93.00 218 GLY A O 1
ATOM 1647 N N . LYS A 1 219 ? -40.771 -33.105 4.486 1.00 94.50 219 LYS A N 1
ATOM 1648 C CA . LYS A 1 219 ? -40.608 -32.884 5.934 1.00 94.50 219 LYS A CA 1
ATOM 1649 C C . LYS A 1 219 ? -39.321 -33.554 6.379 1.00 94.50 219 LYS A C 1
ATOM 1651 O O . LYS A 1 219 ? -39.322 -34.424 7.259 1.00 94.50 219 LYS A O 1
ATOM 1656 N N . ASN A 1 220 ? -38.256 -33.258 5.656 1.00 94.62 220 ASN A N 1
ATOM 1657 C CA . ASN A 1 220 ? -36.960 -33.866 5.806 1.00 94.62 220 ASN A CA 1
ATOM 1658 C C . ASN A 1 220 ? -35.946 -32.858 6.343 1.00 94.62 220 ASN A C 1
ATOM 1660 O O . ASN A 1 220 ? -35.084 -32.378 5.624 1.00 94.62 220 ASN A O 1
ATOM 1664 N N . ILE A 1 221 ? -35.923 -32.749 7.669 1.00 96.75 221 ILE A N 1
ATOM 1665 C CA . ILE A 1 221 ? -35.007 -31.881 8.418 1.00 96.75 221 ILE A CA 1
ATOM 1666 C C . ILE A 1 221 ? -33.507 -32.191 8.233 1.00 96.75 221 ILE A C 1
ATOM 1668 O O . ILE A 1 221 ? -32.688 -31.588 8.915 1.00 96.75 221 ILE A O 1
ATOM 1672 N N . TYR A 1 222 ? -33.121 -33.179 7.423 1.00 95.81 222 TYR A N 1
ATOM 1673 C CA . TYR A 1 222 ? -31.727 -33.551 7.135 1.00 95.81 222 TYR A CA 1
ATOM 1674 C C . TYR A 1 222 ? -31.292 -33.178 5.712 1.00 95.81 222 TYR A C 1
ATOM 1676 O O . TYR A 1 222 ? -30.184 -33.507 5.291 1.00 95.81 222 TYR A O 1
ATOM 1684 N N . THR A 1 223 ? -32.165 -32.557 4.930 1.00 93.88 223 THR A N 1
ATOM 1685 C CA . THR A 1 223 ? -31.892 -32.042 3.587 1.00 93.88 223 THR A CA 1
ATOM 1686 C C . THR A 1 223 ? -32.396 -30.605 3.559 1.00 93.88 223 THR A C 1
ATOM 1688 O O . THR A 1 223 ? -33.299 -30.275 4.308 1.00 93.88 223 THR A O 1
ATOM 1691 N N . LYS A 1 224 ? -31.733 -29.726 2.805 1.00 94.50 224 LYS A N 1
ATOM 1692 C CA . LYS A 1 224 ? -32.217 -28.357 2.644 1.00 94.50 224 LYS A CA 1
ATOM 1693 C C . LYS A 1 224 ? -33.266 -28.345 1.537 1.00 94.50 224 LYS A C 1
ATOM 1695 O O . LYS A 1 224 ? -32.928 -28.636 0.382 1.00 94.50 224 LYS A O 1
ATOM 1700 N N . GLY A 1 225 ? -34.482 -27.971 1.894 1.00 94.19 225 GLY A N 1
ATOM 1701 C CA . GLY A 1 225 ? -35.632 -27.903 1.016 1.00 94.19 225 GLY A CA 1
ATOM 1702 C C . GLY A 1 225 ? -35.890 -26.547 0.379 1.00 94.19 225 GLY A C 1
ATOM 1703 O O . GLY A 1 225 ? -35.373 -25.501 0.779 1.00 94.19 225 GLY A O 1
ATOM 1704 N N . THR A 1 226 ? -36.732 -26.562 -0.651 1.00 95.44 226 THR A N 1
ATOM 1705 C CA . THR A 1 226 ? -37.348 -25.393 -1.273 1.00 95.44 226 THR A CA 1
ATOM 1706 C C . THR A 1 226 ? -38.825 -25.676 -1.510 1.00 95.44 226 THR A C 1
ATOM 1708 O O . THR A 1 226 ? -39.187 -26.607 -2.239 1.00 95.44 226 THR A O 1
ATOM 1711 N N . THR A 1 227 ? -39.678 -24.802 -0.985 1.00 96.69 227 THR A N 1
ATOM 1712 C CA . THR A 1 227 ? -41.128 -24.887 -1.124 1.00 96.69 227 THR A CA 1
ATOM 1713 C C . THR A 1 227 ? -41.684 -23.719 -1.914 1.00 96.69 227 THR A C 1
ATOM 1715 O O . THR A 1 227 ? -41.432 -22.549 -1.635 1.00 96.69 227 THR A O 1
ATOM 1718 N N . LYS A 1 228 ? -42.492 -24.048 -2.921 1.00 95.25 228 LYS A N 1
ATOM 1719 C CA . LYS A 1 228 ? -43.209 -23.111 -3.781 1.00 95.25 228 LYS A CA 1
ATOM 1720 C C . LYS A 1 228 ? -44.706 -23.295 -3.596 1.00 95.25 228 LYS A C 1
ATOM 1722 O O . LYS A 1 228 ? -45.231 -24.358 -3.912 1.00 95.25 228 LYS A O 1
ATOM 1727 N N . GLY A 1 229 ? -45.402 -22.252 -3.165 1.00 93.75 229 GLY A N 1
ATOM 1728 C CA . GLY A 1 229 ? -46.839 -22.285 -2.883 1.00 93.75 229 GLY A CA 1
ATOM 1729 C C . GLY A 1 229 ? -47.413 -20.883 -2.718 1.00 93.75 229 GLY A C 1
ATOM 1730 O O . GLY A 1 229 ? -46.758 -19.897 -3.045 1.00 93.75 229 GLY A O 1
ATOM 1731 N N . TYR A 1 230 ? -48.645 -20.773 -2.234 1.00 91.00 230 TYR A N 1
ATOM 1732 C CA . TYR A 1 230 ? -49.232 -19.479 -1.894 1.00 91.00 230 TYR A CA 1
ATOM 1733 C C . TYR A 1 230 ? -48.651 -18.917 -0.596 1.00 91.00 230 TYR A C 1
ATOM 1735 O O . TYR A 1 230 ? -48.310 -19.663 0.320 1.00 91.00 230 TYR A O 1
ATOM 1743 N N . ASP A 1 231 ? -48.598 -17.595 -0.490 1.00 89.25 231 ASP A N 1
ATOM 1744 C CA . ASP A 1 231 ? -48.385 -16.930 0.791 1.00 89.25 231 ASP A CA 1
ATOM 1745 C C . ASP A 1 231 ? -49.596 -17.105 1.733 1.00 89.25 231 ASP A C 1
ATOM 1747 O O . ASP A 1 231 ? -50.678 -17.557 1.334 1.00 89.25 231 ASP A O 1
ATOM 1751 N N . ASP A 1 232 ? -49.454 -16.690 2.994 1.00 87.00 232 ASP A N 1
ATOM 1752 C CA . ASP A 1 232 ? -50.518 -16.812 4.001 1.00 87.00 232 ASP A CA 1
ATOM 1753 C C . ASP A 1 232 ? -51.834 -16.134 3.586 1.00 87.00 232 ASP A C 1
ATOM 1755 O O . ASP A 1 232 ? -52.925 -16.600 3.944 1.00 87.00 232 ASP A O 1
ATOM 1759 N N . SER A 1 233 ? -51.755 -15.054 2.802 1.00 87.44 233 SER A N 1
ATOM 1760 C CA . SER A 1 233 ? -52.924 -14.313 2.325 1.00 87.44 233 SER A CA 1
ATOM 1761 C C . SER A 1 233 ? -53.530 -14.858 1.023 1.00 87.44 233 SER A C 1
ATOM 1763 O O . SER A 1 233 ? -54.613 -14.415 0.633 1.00 87.44 233 SER A O 1
ATOM 1765 N N . LYS A 1 234 ? -52.877 -15.832 0.370 1.00 86.88 234 LYS A N 1
ATOM 1766 C CA . LYS A 1 234 ? -53.165 -16.300 -1.000 1.00 86.88 234 LYS A CA 1
ATOM 1767 C C . LYS A 1 234 ? -53.205 -15.184 -2.043 1.00 86.88 234 LYS A C 1
ATOM 1769 O O . LYS A 1 234 ? -53.886 -15.306 -3.064 1.00 86.88 234 LYS A O 1
ATOM 1774 N N . SER A 1 235 ? -52.513 -14.084 -1.786 1.00 82.38 235 SER A N 1
ATOM 1775 C CA . SER A 1 235 ? -52.425 -12.973 -2.726 1.00 82.38 235 SER A CA 1
ATOM 1776 C C . SER A 1 235 ? -51.348 -13.212 -3.782 1.00 82.38 235 SER A C 1
ATOM 1778 O O . SER A 1 235 ? -51.458 -12.682 -4.888 1.00 82.38 235 SER A O 1
ATOM 1780 N N . GLN A 1 236 ? -50.348 -14.047 -3.479 1.00 87.44 236 GLN A N 1
ATOM 1781 C CA . GLN A 1 236 ? -49.215 -14.302 -4.361 1.00 87.44 236 GLN A CA 1
ATOM 1782 C C . GLN A 1 236 ? -48.630 -15.709 -4.189 1.00 87.44 236 GLN A C 1
ATOM 1784 O O . GLN A 1 236 ? -48.820 -16.366 -3.167 1.00 87.44 236 GLN A O 1
ATOM 1789 N N . VAL A 1 237 ? -47.904 -16.166 -5.212 1.00 87.62 237 VAL A N 1
ATOM 1790 C CA . VAL A 1 237 ? -47.084 -17.383 -5.150 1.00 87.62 237 VAL A CA 1
ATOM 1791 C C . VAL A 1 237 ? -45.693 -16.992 -4.673 1.00 87.62 237 VAL A C 1
ATOM 1793 O O . VAL A 1 237 ? -45.072 -16.118 -5.276 1.00 87.62 237 VAL A O 1
ATOM 1796 N N . ILE A 1 238 ? -45.206 -17.648 -3.628 1.00 91.44 238 ILE A N 1
ATOM 1797 C CA . ILE A 1 238 ? -43.875 -17.452 -3.054 1.00 91.44 238 ILE A CA 1
ATOM 1798 C C . ILE A 1 238 ? -43.033 -18.721 -3.195 1.00 91.44 238 ILE A C 1
ATOM 1800 O O . ILE A 1 238 ? -43.562 -19.817 -3.392 1.00 91.44 238 ILE A O 1
ATOM 1804 N N . ILE A 1 239 ? -41.716 -18.544 -3.125 1.00 93.38 239 ILE A N 1
ATOM 1805 C CA . ILE A 1 239 ? -40.717 -19.607 -3.014 1.00 93.38 239 ILE A CA 1
ATOM 1806 C C . ILE A 1 239 ? -39.950 -19.324 -1.718 1.00 93.38 239 ILE A C 1
ATOM 1808 O O . ILE A 1 239 ? -39.491 -18.197 -1.537 1.00 93.38 239 ILE A O 1
ATOM 1812 N N . SER A 1 240 ? -39.862 -20.308 -0.827 1.00 94.75 240 SER A N 1
ATOM 1813 C CA . SER A 1 240 ? -39.175 -20.232 0.468 1.00 94.75 240 SER A CA 1
ATOM 1814 C C . SER A 1 240 ? -38.243 -21.434 0.617 1.00 94.75 240 SER A C 1
ATOM 1816 O O . SER A 1 240 ? -38.549 -22.499 0.086 1.00 94.75 240 SER A O 1
ATOM 1818 N N . GLU A 1 241 ? -37.117 -21.271 1.306 1.00 96.50 241 GLU A N 1
ATOM 1819 C CA . GLU A 1 241 ? -36.127 -22.331 1.543 1.00 96.50 241 GLU A CA 1
ATOM 1820 C C . GLU A 1 241 ? -36.014 -22.639 3.033 1.00 96.50 241 GLU A C 1
ATOM 1822 O O . GLU A 1 241 ? -36.226 -21.751 3.865 1.00 96.50 241 GLU A O 1
ATOM 1827 N N . ASP A 1 242 ? -35.599 -23.861 3.361 1.00 97.69 242 ASP A N 1
ATOM 1828 C CA . ASP A 1 242 ? -35.314 -24.231 4.744 1.00 97.69 242 ASP A CA 1
ATOM 1829 C C . ASP A 1 242 ? -34.125 -23.448 5.297 1.00 97.69 242 ASP A C 1
ATOM 1831 O O . ASP A 1 242 ? -33.143 -23.150 4.604 1.00 97.69 242 ASP A O 1
ATOM 1835 N N . TYR A 1 243 ? -34.189 -23.118 6.585 1.00 97.31 243 TYR A N 1
ATOM 1836 C CA . TYR A 1 243 ? -33.162 -22.300 7.223 1.00 97.31 243 TYR A CA 1
ATOM 1837 C C . TYR A 1 243 ? -32.957 -22.635 8.702 1.00 97.31 243 TYR A C 1
ATOM 1839 O O . TYR A 1 243 ? -33.783 -23.284 9.334 1.00 97.31 243 TYR A O 1
ATOM 1847 N N . CYS A 1 244 ? -31.846 -22.188 9.295 1.00 98.00 244 CYS A N 1
ATOM 1848 C CA . CYS A 1 244 ? -31.553 -22.470 10.702 1.00 98.00 244 CYS A CA 1
ATOM 1849 C C . CYS A 1 244 ? -32.084 -21.399 11.658 1.00 98.00 244 CYS A C 1
ATOM 1851 O O . CYS A 1 244 ? -32.061 -20.206 11.362 1.00 98.00 244 CYS A O 1
ATOM 1853 N N . ALA A 1 245 ? -32.495 -21.822 12.854 1.00 97.00 245 ALA A N 1
ATOM 1854 C CA . ALA A 1 245 ? -32.891 -20.961 13.964 1.00 97.00 245 ALA A CA 1
ATOM 1855 C C . ALA A 1 245 ? -32.267 -21.440 15.290 1.00 97.00 245 ALA A C 1
ATOM 1857 O O . ALA A 1 245 ? -32.163 -22.634 15.566 1.00 97.00 245 ALA A O 1
ATOM 1858 N N . GLU A 1 246 ? -31.904 -20.507 16.174 1.00 94.62 246 GLU A N 1
ATOM 1859 C CA . GLU A 1 246 ? -31.362 -20.841 17.508 1.00 94.62 246 GLU A CA 1
ATOM 1860 C C . GLU A 1 246 ? -32.406 -21.461 18.448 1.00 94.62 246 GLU A C 1
ATOM 1862 O O . GLU A 1 246 ? -32.111 -22.234 19.361 1.00 94.62 246 GLU A O 1
ATOM 1867 N N . LYS A 1 247 ? -33.671 -21.100 18.241 1.00 95.62 247 LYS A N 1
ATOM 1868 C CA . LYS A 1 247 ? -34.811 -21.537 19.046 1.00 95.62 247 LYS A CA 1
ATOM 1869 C C . LYS A 1 247 ? -36.065 -21.586 18.186 1.00 95.62 247 LYS A C 1
ATOM 1871 O O . LYS A 1 247 ? -36.152 -20.889 17.178 1.00 95.62 247 LYS A O 1
ATOM 1876 N N . SER A 1 248 ? -37.068 -22.338 18.628 1.00 95.94 248 SER A N 1
ATOM 1877 C CA . SER A 1 248 ? -38.408 -22.296 18.033 1.00 95.94 248 SER A CA 1
ATOM 1878 C C . SER A 1 248 ? -38.940 -20.854 17.989 1.00 95.94 248 SER A C 1
ATOM 1880 O O . SER A 1 248 ? -38.931 -20.169 19.014 1.00 95.94 248 SER A O 1
ATOM 1882 N N . GLY A 1 249 ? -39.395 -20.395 16.819 1.00 92.69 249 GLY A N 1
ATOM 1883 C CA . GLY A 1 249 ? -39.818 -19.005 16.585 1.00 92.69 249 GLY A CA 1
ATOM 1884 C C . GLY A 1 249 ? -38.670 -17.989 16.463 1.00 92.69 249 GLY A C 1
ATOM 1885 O O . GLY A 1 249 ? -38.909 -16.787 16.559 1.00 92.69 249 GLY A O 1
ATOM 1886 N N . GLY A 1 250 ? -37.419 -18.446 16.345 1.00 88.81 250 GLY A N 1
ATOM 1887 C CA . GLY A 1 250 ? -36.243 -17.594 16.160 1.00 88.81 250 GLY A CA 1
ATOM 1888 C C . GLY A 1 250 ? -36.102 -17.055 14.734 1.00 88.81 250 GLY A C 1
ATOM 1889 O O . GLY A 1 250 ? -36.684 -17.597 13.793 1.00 88.81 250 GLY A O 1
ATOM 1890 N N . ALA A 1 251 ? -35.308 -15.988 14.598 1.00 92.75 251 ALA A N 1
ATOM 1891 C CA . ALA A 1 251 ? -34.876 -15.461 13.306 1.00 92.75 251 ALA A CA 1
ATOM 1892 C C . ALA A 1 251 ? -33.870 -16.406 12.626 1.00 92.75 251 ALA A C 1
ATOM 1894 O O . ALA A 1 251 ? -33.245 -17.232 13.298 1.00 92.75 251 ALA A O 1
ATOM 1895 N N . GLN A 1 252 ? -33.709 -16.242 11.311 1.00 94.62 252 GLN A N 1
ATOM 1896 C CA . GLN A 1 252 ? -32.744 -16.987 10.510 1.00 94.62 252 GLN A CA 1
ATOM 1897 C C . GLN A 1 252 ? -31.305 -16.724 10.973 1.00 94.62 252 GLN A C 1
ATOM 1899 O O . GLN A 1 252 ? -30.886 -15.578 11.149 1.00 94.62 252 GLN A O 1
ATOM 1904 N N . VAL A 1 253 ? -30.549 -17.801 11.149 1.00 92.38 253 VAL A N 1
ATOM 1905 C CA . VAL A 1 253 ? -29.118 -17.821 11.471 1.00 92.38 253 VAL A CA 1
ATOM 1906 C C . VAL A 1 253 ? -28.405 -18.801 10.538 1.00 92.38 253 VAL A C 1
ATOM 1908 O O . VAL A 1 253 ? -29.050 -19.623 9.891 1.00 92.38 253 VAL A O 1
ATOM 1911 N N . LYS A 1 254 ? -27.072 -18.713 10.444 1.00 90.19 254 LYS A N 1
ATOM 1912 C CA . LYS A 1 254 ? -26.272 -19.650 9.630 1.00 90.19 254 LYS A CA 1
ATOM 1913 C C . LYS A 1 254 ? -26.226 -21.059 10.229 1.00 90.19 254 LYS A C 1
ATOM 1915 O O . LYS A 1 254 ? -26.277 -22.038 9.494 1.00 90.19 254 LYS A O 1
ATOM 1920 N N . GLU A 1 255 ? -26.155 -21.141 11.554 1.00 94.06 255 GLU A N 1
ATOM 1921 C CA . GLU A 1 255 ? -26.139 -22.382 12.329 1.00 94.06 255 GLU A CA 1
ATOM 1922 C C . GLU A 1 255 ? -27.056 -22.217 13.541 1.00 94.06 255 GLU A C 1
ATOM 1924 O O . GLU A 1 255 ? -27.169 -21.114 14.071 1.00 94.06 255 GLU A O 1
ATOM 1929 N N . GLY A 1 256 ? -27.726 -23.280 13.980 1.00 94.31 256 GLY A N 1
ATOM 1930 C CA . GLY A 1 256 ? -28.630 -23.205 15.128 1.00 94.31 256 GLY A CA 1
ATOM 1931 C C . GLY A 1 256 ? -29.095 -24.567 15.632 1.00 94.31 256 GLY A C 1
ATOM 1932 O O . GLY A 1 256 ? -28.793 -25.607 15.059 1.00 94.31 256 GLY A O 1
ATOM 1933 N N . ALA A 1 257 ? -29.858 -24.590 16.723 1.00 96.44 257 ALA A N 1
ATOM 1934 C CA . ALA A 1 257 ? -30.394 -25.840 17.273 1.00 96.44 257 ALA A CA 1
ATOM 1935 C C . ALA A 1 257 ? -31.662 -26.351 16.552 1.00 96.44 257 ALA A C 1
ATOM 1937 O O . ALA A 1 257 ? -32.140 -27.446 16.864 1.00 96.44 257 ALA A O 1
ATOM 1938 N N . TYR A 1 258 ? -32.239 -25.559 15.643 1.00 97.81 258 TYR A N 1
ATOM 1939 C CA . TYR A 1 258 ? -33.490 -25.855 14.945 1.00 97.81 258 TYR A CA 1
ATOM 1940 C C . TYR A 1 258 ? -33.344 -25.646 13.437 1.00 97.81 258 TYR A C 1
ATOM 1942 O O . TYR A 1 258 ? -32.748 -24.657 13.017 1.00 97.81 258 TYR A O 1
ATOM 1950 N N . VAL A 1 259 ? -33.952 -26.537 12.657 1.00 97.69 259 VAL A N 1
ATOM 1951 C CA . VAL A 1 259 ? -34.309 -26.311 11.251 1.00 97.69 259 VAL A CA 1
ATOM 1952 C C . VAL A 1 259 ? -35.703 -25.692 11.223 1.00 97.69 259 VAL A C 1
ATOM 1954 O O . VAL A 1 259 ? -36.600 -26.128 11.952 1.00 97.69 259 VAL A O 1
ATOM 1957 N N . VAL A 1 260 ? -35.878 -24.656 10.418 1.00 97.69 260 VAL A N 1
ATOM 1958 C CA . VAL A 1 260 ? -37.181 -24.150 10.009 1.00 97.69 260 VAL A CA 1
ATOM 1959 C C . VAL A 1 260 ? -37.466 -24.751 8.650 1.00 97.69 260 VAL A C 1
ATOM 1961 O O . VAL A 1 260 ? -36.851 -24.357 7.668 1.00 97.69 260 VAL A O 1
ATOM 1964 N N . GLU A 1 261 ? -38.359 -25.732 8.650 1.00 97.19 261 GLU A N 1
ATOM 1965 C CA . GLU A 1 261 ? -38.806 -26.411 7.444 1.00 97.19 261 GLU A CA 1
ATOM 1966 C C . GLU A 1 261 ? -39.937 -25.605 6.814 1.00 97.19 261 GLU A C 1
ATOM 1968 O O . GLU A 1 261 ? -40.982 -25.391 7.450 1.00 97.19 261 GLU A O 1
ATOM 1973 N N . GLU A 1 262 ? -39.743 -25.181 5.578 1.00 96.94 262 GLU A N 1
ATOM 1974 C CA . GLU A 1 262 ? -40.764 -24.565 4.753 1.00 96.94 262 GLU A CA 1
ATOM 1975 C C . GLU A 1 262 ? -41.454 -25.662 3.965 1.00 96.94 262 GLU A C 1
ATOM 1977 O O . GLU A 1 262 ? -40.860 -26.232 3.061 1.00 96.94 262 GLU A O 1
ATOM 1982 N N . LEU A 1 263 ? -42.715 -25.954 4.281 1.00 95.44 263 LEU A N 1
ATOM 1983 C CA . LEU A 1 263 ? -43.425 -27.073 3.664 1.00 95.44 263 LEU A CA 1
ATOM 1984 C C . LEU A 1 263 ? -44.821 -26.708 3.182 1.00 95.44 263 LEU A C 1
ATOM 1986 O O . LEU A 1 263 ? -45.423 -25.709 3.590 1.00 95.44 263 LEU A O 1
ATOM 1990 N N . CYS A 1 264 ? -45.357 -27.544 2.296 1.00 96.19 264 CYS A N 1
ATOM 1991 C CA . CYS A 1 264 ? -46.700 -27.361 1.759 1.00 96.19 264 CYS A CA 1
ATOM 1992 C C . CYS A 1 264 ? -47.781 -27.596 2.822 1.00 96.19 264 CYS A C 1
ATOM 1994 O O . CYS A 1 264 ? -48.092 -28.726 3.205 1.00 96.19 264 CYS A O 1
ATOM 1996 N N . GLY A 1 265 ? -48.377 -26.500 3.283 1.00 90.69 265 GLY A N 1
ATOM 1997 C CA . GLY A 1 265 ? -49.484 -26.454 4.224 1.00 90.69 265 GLY A CA 1
ATOM 1998 C C . GLY A 1 265 ? -50.860 -26.635 3.574 1.00 90.69 265 GLY A C 1
ATOM 1999 O O . GLY A 1 265 ? -51.018 -26.964 2.397 1.00 90.69 265 GLY A O 1
ATOM 2000 N N . ALA A 1 266 ? -51.905 -26.419 4.377 1.00 90.69 266 ALA A N 1
ATOM 2001 C CA . ALA A 1 266 ? -53.282 -26.519 3.906 1.00 90.69 266 ALA A CA 1
ATOM 2002 C C . ALA A 1 266 ? -53.588 -25.464 2.833 1.00 90.69 266 ALA A C 1
ATOM 2004 O O . ALA A 1 266 ? -53.141 -24.321 2.912 1.00 90.69 266 ALA A O 1
ATOM 2005 N N . GLU A 1 267 ? -54.425 -25.847 1.867 1.00 91.44 267 GLU A N 1
ATOM 2006 C CA . GLU A 1 267 ? -54.860 -24.970 0.776 1.00 91.44 267 GLU A CA 1
ATOM 2007 C C . GLU A 1 267 ? -53.712 -24.446 -0.109 1.00 91.44 267 GLU A C 1
ATOM 2009 O O . GLU A 1 267 ? -53.787 -23.319 -0.605 1.00 91.44 267 GLU A O 1
ATOM 2014 N N . GLU A 1 268 ? -52.678 -25.274 -0.309 1.00 93.56 268 GLU A N 1
ATOM 2015 C CA . GLU A 1 268 ? -51.520 -25.009 -1.178 1.00 93.56 268 GLU A CA 1
ATOM 2016 C C . GLU A 1 268 ? -50.648 -23.819 -0.723 1.00 93.56 268 GLU A C 1
ATOM 2018 O O . GLU A 1 268 ? -49.969 -23.188 -1.535 1.00 93.56 268 GLU A O 1
ATOM 2023 N N . LYS A 1 269 ? -50.670 -23.491 0.574 1.00 94.56 269 LYS A N 1
ATOM 2024 C CA . LYS A 1 269 ? -49.839 -22.437 1.178 1.00 94.56 269 LYS A CA 1
ATOM 2025 C C . LYS A 1 269 ? -48.459 -22.949 1.575 1.00 94.56 269 LYS A C 1
ATOM 2027 O O . LYS A 1 269 ? -48.331 -24.107 1.955 1.00 94.56 269 LYS A O 1
ATOM 2032 N N . VAL A 1 270 ? -47.458 -22.079 1.567 1.00 95.50 270 VAL A N 1
ATOM 2033 C CA . VAL A 1 270 ? -46.170 -22.339 2.228 1.00 95.50 270 VAL A CA 1
ATOM 2034 C C . VAL A 1 270 ? -46.342 -22.115 3.729 1.00 95.50 270 VAL A C 1
ATOM 2036 O O . VAL A 1 270 ? -47.003 -21.165 4.146 1.00 95.50 270 VAL A O 1
ATOM 2039 N N . SER A 1 271 ? -45.836 -23.022 4.557 1.00 95.19 271 SER A N 1
ATOM 2040 C CA . SER A 1 271 ? -45.947 -22.942 6.013 1.00 95.19 271 SER A CA 1
ATOM 2041 C C . SER A 1 271 ? -44.636 -23.345 6.676 1.00 95.19 271 SER A C 1
ATOM 2043 O O . SER A 1 271 ? -44.128 -24.433 6.420 1.00 95.19 271 SER A O 1
ATOM 2045 N N . ALA A 1 272 ? -44.157 -22.499 7.587 1.00 95.44 272 ALA A N 1
ATOM 2046 C CA . ALA A 1 272 ? -42.919 -22.715 8.323 1.00 95.44 272 ALA A CA 1
ATOM 2047 C C . ALA A 1 272 ? -43.150 -23.535 9.603 1.00 95.44 272 ALA A C 1
ATOM 2049 O O . ALA A 1 272 ? -44.003 -23.201 10.437 1.00 95.44 272 ALA A O 1
ATOM 2050 N N . TYR A 1 273 ? -42.346 -24.577 9.813 1.00 96.19 273 TYR A N 1
ATOM 2051 C CA . TYR A 1 273 ? -42.371 -25.404 11.019 1.00 96.19 273 TYR A CA 1
ATOM 2052 C C . TYR A 1 273 ? -40.980 -25.532 11.633 1.00 96.19 273 TYR A C 1
ATOM 2054 O O . TYR A 1 273 ? -40.016 -25.904 10.979 1.00 96.19 273 TYR A O 1
ATOM 2062 N N . TYR A 1 274 ? -40.889 -25.287 12.938 1.00 97.50 274 TYR A N 1
ATOM 2063 C CA . TYR A 1 274 ? -39.629 -25.373 13.669 1.00 97.50 274 TYR A CA 1
ATOM 2064 C C . TYR A 1 274 ? -39.407 -26.791 14.197 1.00 97.50 274 TYR A C 1
ATOM 2066 O O . TYR A 1 274 ? -40.151 -27.261 15.066 1.00 97.50 274 TYR A O 1
ATOM 2074 N N . TYR A 1 275 ? -38.340 -27.441 13.747 1.00 97.44 275 TYR A N 1
ATOM 2075 C CA . TYR A 1 275 ? -37.908 -28.747 14.229 1.00 97.44 275 TYR A CA 1
ATOM 2076 C C . TYR A 1 275 ? -36.568 -28.635 14.935 1.00 97.44 275 TYR A C 1
ATOM 2078 O O . TYR A 1 275 ? -35.586 -28.158 14.379 1.00 97.44 275 TYR A O 1
ATOM 2086 N N . LYS A 1 276 ? -36.520 -29.089 16.189 1.00 97.44 276 LYS A N 1
ATOM 2087 C CA . LYS A 1 276 ? -35.258 -29.176 16.921 1.00 97.44 276 LYS A CA 1
ATOM 2088 C C . LYS A 1 276 ? -34.426 -30.315 16.344 1.00 97.44 276 LYS A C 1
ATOM 2090 O O . LYS A 1 276 ? -34.939 -31.434 16.254 1.00 97.44 276 LYS A O 1
ATOM 2095 N N . CYS A 1 277 ? -33.157 -30.061 16.038 1.00 97.00 277 CYS A N 1
ATOM 2096 C CA . CYS A 1 277 ? -32.262 -31.136 15.637 1.00 97.00 277 CYS A CA 1
ATOM 2097 C C . CYS A 1 277 ? -32.108 -32.163 16.777 1.00 97.00 277 CYS A C 1
ATOM 2099 O O . CYS A 1 277 ? -32.078 -31.779 17.956 1.00 97.00 277 CYS A O 1
ATOM 2101 N N . PRO A 1 278 ? -32.065 -33.471 16.459 1.00 96.00 278 PRO A N 1
ATOM 2102 C CA . PRO A 1 278 ? -31.854 -34.516 17.455 1.00 96.00 278 PRO A CA 1
ATOM 2103 C C . PRO A 1 278 ? -30.534 -34.359 18.210 1.00 96.00 278 PRO A C 1
ATOM 2105 O O . PRO A 1 278 ? -29.630 -33.641 17.793 1.00 96.00 278 PRO A O 1
ATOM 2108 N N . GLU A 1 279 ? -30.409 -35.067 19.330 1.00 92.50 279 GLU A N 1
ATOM 2109 C CA . GLU A 1 279 ? -29.163 -35.087 20.094 1.00 92.50 279 GLU A CA 1
ATOM 2110 C C . GLU A 1 279 ? -27.993 -35.565 19.219 1.00 92.50 279 GLU A C 1
ATOM 2112 O O . GLU A 1 279 ? -28.095 -36.581 18.531 1.00 92.50 279 GLU A O 1
ATOM 2117 N N . GLY A 1 280 ? -26.897 -34.802 19.227 1.00 87.38 280 GLY A N 1
ATOM 2118 C CA . GLY A 1 280 ? -25.746 -35.041 18.356 1.00 87.38 280 GLY A CA 1
ATOM 2119 C C . GLY A 1 280 ? -25.867 -34.439 16.956 1.00 87.38 280 GLY A C 1
ATOM 2120 O O . GLY A 1 280 ? -25.007 -34.726 16.137 1.00 87.38 280 GLY A O 1
ATOM 2121 N N . PHE A 1 281 ? -26.883 -33.618 16.670 1.00 94.12 281 PHE A N 1
ATOM 2122 C CA . PHE A 1 281 ? -27.034 -32.866 15.422 1.00 94.12 281 PHE A CA 1
ATOM 2123 C C . PHE A 1 281 ? -27.274 -31.373 15.707 1.00 94.12 281 PHE A C 1
ATOM 2125 O O . PHE A 1 281 ? -27.924 -31.015 16.691 1.00 94.12 281 PHE A O 1
ATOM 2132 N N . ALA A 1 282 ? -26.790 -30.505 14.822 1.00 95.19 282 ALA A N 1
ATOM 2133 C CA . ALA A 1 282 ? -27.072 -29.073 14.795 1.00 95.19 282 ALA A CA 1
ATOM 2134 C C . ALA A 1 282 ? -27.527 -28.680 13.389 1.00 95.19 282 ALA A C 1
ATOM 2136 O O . ALA A 1 282 ? -27.124 -29.302 12.411 1.00 95.19 282 ALA A O 1
ATOM 2137 N N . CYS A 1 283 ? -28.376 -27.666 13.283 1.00 96.50 283 CYS A N 1
ATOM 2138 C CA . CYS A 1 283 ? -28.747 -27.117 11.991 1.00 96.50 283 CYS A CA 1
ATOM 2139 C C . CYS A 1 283 ? -27.563 -26.341 11.412 1.00 96.50 283 CYS A C 1
ATOM 2141 O O . CYS A 1 283 ? -27.024 -25.464 12.090 1.00 96.50 283 CYS A O 1
ATOM 2143 N N . SER A 1 284 ? -27.204 -26.634 10.167 1.00 94.75 284 SER A N 1
ATOM 2144 C CA . SER A 1 284 ? -26.281 -25.859 9.340 1.00 94.75 284 SER A CA 1
ATOM 2145 C C . SER A 1 284 ? -26.867 -25.766 7.930 1.00 94.75 284 SER A C 1
ATOM 2147 O O . SER A 1 284 ? -27.317 -26.774 7.391 1.00 94.75 284 SER A O 1
ATOM 2149 N N . ASP A 1 285 ? -26.932 -24.551 7.376 1.00 93.69 285 ASP A N 1
ATOM 2150 C CA . ASP A 1 285 ? -27.526 -24.256 6.056 1.00 93.69 285 ASP A CA 1
ATOM 2151 C C . ASP A 1 285 ? -28.906 -24.907 5.819 1.00 93.69 285 ASP A C 1
ATOM 2153 O O . ASP A 1 285 ? -29.157 -25.556 4.811 1.00 93.69 285 ASP A O 1
ATOM 2157 N N . GLY A 1 286 ? -29.814 -24.765 6.786 1.00 95.00 286 GLY A N 1
ATOM 2158 C CA . GLY A 1 286 ? -31.189 -25.253 6.657 1.00 95.00 286 GLY A CA 1
ATOM 2159 C C . GLY A 1 286 ? -31.386 -26.754 6.869 1.00 95.00 286 GLY A C 1
ATOM 2160 O O . GLY A 1 286 ? -32.514 -27.205 6.760 1.00 95.00 286 GLY A O 1
ATOM 2161 N N . ALA A 1 287 ? -30.356 -27.524 7.243 1.00 96.44 287 ALA A N 1
ATOM 2162 C CA . ALA A 1 287 ? -30.483 -28.958 7.523 1.00 96.44 287 ALA A CA 1
ATOM 2163 C C . ALA A 1 287 ? -29.773 -29.380 8.821 1.00 96.44 287 ALA A C 1
ATOM 2165 O O . ALA A 1 287 ? -28.735 -28.840 9.197 1.00 96.44 287 ALA A O 1
ATOM 2166 N N . CYS A 1 288 ? -30.301 -30.388 9.516 1.00 96.69 288 CYS A N 1
ATOM 2167 C CA . CYS A 1 288 ? -29.661 -31.011 10.670 1.00 96.69 288 CYS A CA 1
ATOM 2168 C C . CYS A 1 288 ? -28.474 -31.873 10.227 1.00 96.69 288 CYS A C 1
ATOM 2170 O O . CYS A 1 288 ? -28.643 -32.928 9.618 1.00 96.69 288 CYS A O 1
ATOM 2172 N N . VAL A 1 289 ? -27.271 -31.473 10.626 1.00 94.50 289 VAL A N 1
ATOM 2173 C CA . VAL A 1 289 ? -26.007 -32.180 10.387 1.00 94.50 289 VAL A CA 1
ATOM 2174 C C . VAL A 1 289 ? -25.392 -32.635 11.712 1.00 94.50 289 VAL A C 1
ATOM 2176 O O . VAL A 1 289 ? -25.625 -32.023 12.753 1.00 94.50 289 VAL A O 1
ATOM 2179 N N . GLN A 1 290 ? -24.650 -33.744 11.721 1.00 91.12 290 GLN A N 1
ATOM 2180 C CA . GLN A 1 290 ? -24.131 -34.347 12.954 1.00 91.12 290 GLN A CA 1
ATOM 2181 C C . GLN A 1 290 ? -23.092 -33.425 13.630 1.00 91.12 290 GLN A C 1
ATOM 2183 O O . GLN A 1 290 ? -22.049 -33.116 13.063 1.00 91.12 290 GLN A O 1
ATOM 2188 N N . SER A 1 291 ? -23.356 -32.981 14.862 1.00 68.94 291 SER A N 1
ATOM 2189 C CA . SER A 1 291 ? -22.458 -32.143 15.662 1.00 68.94 291 SER A CA 1
ATOM 2190 C C . SER A 1 291 ? -21.225 -32.934 16.095 1.00 68.94 291 SER A C 1
ATOM 2192 O O . SER A 1 291 ? -21.303 -33.780 16.986 1.00 68.94 291 SER A O 1
ATOM 2194 N N . GLY A 1 292 ? -20.074 -32.631 15.492 1.00 62.69 292 GLY A N 1
ATOM 2195 C CA . GLY A 1 292 ? -18.778 -33.219 15.850 1.00 62.69 292 GLY A CA 1
ATOM 2196 C C . GLY A 1 292 ? -18.135 -34.084 14.767 1.00 62.69 292 GLY A C 1
ATOM 2197 O O . GLY A 1 292 ? -17.025 -34.566 14.978 1.00 62.69 292 GLY A O 1
ATOM 2198 N N . GLU A 1 293 ? -18.773 -34.246 13.608 1.00 38.91 293 GLU A N 1
ATOM 2199 C CA . GLU A 1 293 ? -18.046 -34.553 12.378 1.00 38.91 293 GLU A CA 1
ATOM 2200 C C . GLU A 1 293 ? -17.763 -33.228 11.670 1.00 38.91 293 GLU A C 1
ATOM 2202 O O . GLU A 1 293 ? -18.664 -32.587 11.136 1.00 38.91 293 GLU A O 1
ATOM 2207 N N . GLU A 1 294 ? -16.497 -32.800 11.680 1.00 39.75 294 GLU A N 1
ATOM 2208 C CA . GLU A 1 294 ? -16.017 -31.927 10.610 1.00 39.75 294 GLU A CA 1
ATOM 2209 C C . GLU A 1 294 ? -16.427 -32.570 9.277 1.00 39.75 294 GLU A C 1
ATOM 2211 O O . GLU A 1 294 ? -16.239 -33.787 9.124 1.00 39.75 294 GLU A O 1
ATOM 2216 N N . PRO A 1 295 ? -16.972 -31.812 8.308 1.00 40.53 295 PRO A N 1
ATOM 2217 C CA . PRO A 1 295 ? -17.169 -32.334 6.973 1.00 40.53 295 PRO A CA 1
ATOM 2218 C C . PRO A 1 295 ? -15.787 -32.687 6.432 1.00 40.53 295 PRO A C 1
ATOM 2220 O O . PRO A 1 295 ? -15.005 -31.843 5.998 1.00 40.53 295 PRO A O 1
ATOM 2223 N N . LYS A 1 296 ? -15.471 -33.977 6.503 1.00 34.31 296 LYS A N 1
ATOM 2224 C CA . LYS A 1 296 ? -14.399 -34.596 5.745 1.00 34.31 296 LYS A CA 1
ATOM 2225 C C . LYS A 1 296 ? -14.625 -34.146 4.299 1.00 34.31 296 LYS A C 1
ATOM 2227 O O . LYS A 1 296 ? -15.725 -34.403 3.803 1.00 34.31 296 LYS A O 1
ATOM 2232 N N . PRO A 1 297 ? -13.672 -33.456 3.645 1.00 37.66 297 PRO A N 1
ATOM 2233 C CA . PRO A 1 297 ? -13.896 -32.939 2.307 1.00 37.66 297 PRO A CA 1
ATOM 2234 C C . PRO A 1 297 ? -14.345 -34.095 1.427 1.00 37.66 297 PRO A C 1
ATOM 2236 O O . PRO A 1 297 ? -13.614 -35.075 1.255 1.00 37.66 297 PRO A O 1
ATOM 2239 N N . ALA A 1 298 ? -15.580 -34.009 0.936 1.00 38.59 298 ALA A N 1
ATOM 2240 C CA . ALA A 1 298 ? -15.999 -34.838 -0.165 1.00 38.59 298 ALA A CA 1
ATOM 2241 C C . ALA A 1 298 ? -15.007 -34.548 -1.289 1.00 38.59 298 ALA A C 1
ATOM 2243 O O . ALA A 1 298 ? -14.784 -33.404 -1.683 1.00 38.59 298 ALA A O 1
ATOM 2244 N N . GLU A 1 299 ? -14.344 -35.602 -1.725 1.00 41.56 299 GLU A N 1
ATOM 2245 C CA . GLU A 1 299 ? -13.405 -35.634 -2.829 1.00 41.56 299 GLU A CA 1
ATOM 2246 C C . GLU A 1 299 ? -14.169 -35.298 -4.123 1.00 41.56 299 GLU A C 1
ATOM 2248 O O . GLU A 1 299 ? -14.590 -36.177 -4.873 1.00 41.56 299 GLU A O 1
ATOM 2253 N N . GLN A 1 300 ? -14.474 -34.015 -4.332 1.00 51.72 300 GLN A N 1
ATOM 2254 C CA . GLN A 1 300 ? -15.237 -33.541 -5.484 1.00 51.72 300 GLN A CA 1
ATOM 2255 C C . GLN A 1 300 ? -14.939 -32.072 -5.822 1.00 51.72 300 GLN A C 1
ATOM 2257 O O . GLN A 1 300 ? -15.831 -31.270 -6.067 1.00 51.72 300 GLN A O 1
ATOM 2262 N N . SER A 1 301 ? -13.652 -31.741 -5.942 1.00 51.78 301 SER A N 1
ATOM 2263 C CA . SER A 1 301 ? -13.224 -30.730 -6.915 1.00 51.78 301 SER A CA 1
ATOM 2264 C C . SER A 1 301 ? -13.404 -31.357 -8.298 1.00 51.78 301 SER A C 1
ATOM 2266 O O . SER A 1 301 ? -12.520 -32.068 -8.770 1.00 51.78 301 SER A O 1
ATOM 2268 N N . ALA A 1 302 ? -14.593 -31.208 -8.885 1.00 65.62 302 ALA A N 1
ATOM 2269 C CA . ALA A 1 302 ? -14.927 -31.811 -10.169 1.00 65.62 302 ALA A CA 1
ATOM 2270 C C . ALA A 1 302 ? -15.297 -30.737 -11.202 1.00 65.62 302 ALA A C 1
ATOM 2272 O O . ALA A 1 302 ? -16.385 -30.165 -11.170 1.00 65.62 302 ALA A O 1
ATOM 2273 N N . CYS A 1 303 ? -14.399 -30.509 -12.154 1.00 76.00 303 CYS A N 1
ATOM 2274 C CA . CYS A 1 303 ? -14.678 -30.003 -13.490 1.00 76.00 303 CYS A CA 1
ATOM 2275 C C . CYS A 1 303 ? -15.680 -30.961 -14.148 1.00 76.00 303 CYS A C 1
ATOM 2277 O O . CYS A 1 303 ? -15.332 -32.094 -14.494 1.00 76.00 303 CYS A O 1
ATOM 2279 N N . MET A 1 304 ? -16.955 -30.569 -14.192 1.00 77.94 304 MET A N 1
ATOM 2280 C CA . MET A 1 304 ? -18.055 -31.460 -14.577 1.00 77.94 304 MET A CA 1
ATOM 2281 C C . MET A 1 304 ? -18.370 -31.387 -16.063 1.00 77.94 304 MET A C 1
ATOM 2283 O O . MET A 1 304 ? -18.848 -32.366 -16.640 1.00 77.94 304 MET A O 1
ATOM 2287 N N . LYS A 1 305 ? -18.133 -30.230 -16.676 1.00 85.81 305 LYS A N 1
ATOM 2288 C CA . LYS A 1 305 ? -18.442 -30.001 -18.076 1.00 85.81 305 LYS A CA 1
ATOM 2289 C C . LYS A 1 305 ? -17.450 -29.028 -18.682 1.00 85.81 305 LYS A C 1
ATOM 2291 O O . LYS A 1 305 ? -17.207 -27.966 -18.121 1.00 85.81 305 LYS A O 1
ATOM 2296 N N . ASP A 1 306 ? -16.980 -29.414 -19.854 1.00 89.75 306 ASP A N 1
ATOM 2297 C CA . ASP A 1 306 ? -16.150 -28.628 -20.746 1.00 89.75 306 ASP A CA 1
ATOM 2298 C C . ASP A 1 306 ? -16.928 -28.436 -22.054 1.00 89.75 306 ASP A C 1
ATOM 2300 O O . ASP A 1 306 ? -17.435 -29.416 -22.615 1.00 89.75 306 ASP A O 1
ATOM 2304 N N . SER A 1 307 ? -17.166 -27.192 -22.465 1.00 94.06 307 SER A N 1
ATOM 2305 C CA . SER A 1 307 ? -18.151 -26.888 -23.510 1.00 94.06 307 SER A CA 1
ATOM 2306 C C . SER A 1 307 ? -17.665 -27.172 -24.936 1.00 94.06 307 SER A C 1
ATOM 2308 O O . SER A 1 307 ? -18.498 -27.395 -25.820 1.00 94.06 307 SER A O 1
ATOM 2310 N N . ASP A 1 308 ? -16.355 -27.260 -25.150 1.00 87.88 308 ASP A N 1
ATOM 2311 C CA . ASP A 1 308 ? -15.712 -27.493 -26.448 1.00 87.88 308 ASP A CA 1
ATOM 2312 C C . ASP A 1 308 ? -14.924 -28.817 -26.527 1.00 87.88 308 ASP A C 1
ATOM 2314 O O . ASP A 1 308 ? -14.443 -29.197 -27.603 1.00 87.88 308 ASP A O 1
ATOM 2318 N N . GLY A 1 309 ? -14.897 -29.566 -25.420 1.00 86.75 309 GLY A N 1
ATOM 2319 C CA . GLY A 1 309 ? -14.459 -30.954 -25.360 1.00 86.75 309 GLY A CA 1
ATOM 2320 C C . GLY A 1 309 ? -12.970 -31.158 -25.087 1.00 86.75 309 GLY A C 1
ATOM 2321 O O . GLY A 1 309 ? -12.421 -32.162 -25.554 1.00 86.75 309 GLY A O 1
ATOM 2322 N N . GLY A 1 310 ? -12.325 -30.271 -24.331 1.00 88.50 310 GLY A N 1
ATOM 2323 C CA . GLY A 1 310 ? -10.938 -30.413 -23.893 1.00 88.50 310 GLY A CA 1
ATOM 2324 C C . GLY A 1 310 ? -10.096 -29.241 -24.379 1.00 88.50 310 GLY A C 1
ATOM 2325 O O . GLY A 1 310 ? -10.544 -28.119 -24.350 1.00 88.50 310 GLY A O 1
ATOM 2326 N N . LYS A 1 311 ? -8.866 -29.494 -24.848 1.00 93.00 311 LYS A N 1
ATOM 2327 C CA . LYS A 1 311 ? -8.007 -28.438 -25.420 1.00 93.00 311 LYS A CA 1
ATOM 2328 C C . LYS A 1 311 ? -8.397 -28.124 -26.870 1.00 93.00 311 LYS A C 1
ATOM 2330 O O . LYS A 1 311 ? -7.794 -28.693 -27.790 1.00 93.00 311 LYS A O 1
ATOM 2335 N N . ASN A 1 312 ? -9.376 -27.262 -27.099 1.00 93.69 312 ASN A N 1
ATOM 2336 C CA . ASN A 1 312 ? -9.868 -26.858 -28.406 1.00 93.69 312 ASN A CA 1
ATOM 2337 C C . ASN A 1 312 ? -9.779 -25.343 -28.670 1.00 93.69 312 ASN A C 1
ATOM 2339 O O . ASN A 1 312 ? -10.773 -24.644 -28.807 1.00 93.69 312 ASN A O 1
ATOM 2343 N N . ILE A 1 313 ? -8.582 -24.906 -29.057 1.00 94.69 313 ILE A N 1
ATOM 2344 C CA . ILE A 1 313 ? -8.292 -23.506 -29.406 1.00 94.69 313 ILE A CA 1
ATOM 2345 C C . ILE A 1 313 ? -9.118 -22.886 -30.548 1.00 94.69 313 ILE A C 1
ATOM 2347 O O . ILE A 1 313 ? -8.912 -21.718 -30.854 1.00 94.69 313 ILE A O 1
ATOM 2351 N N . TYR A 1 314 ? -9.960 -23.623 -31.280 1.00 96.06 314 TYR A N 1
ATOM 2352 C CA . TYR A 1 314 ? -10.736 -23.086 -32.414 1.00 96.06 314 TYR A CA 1
ATOM 2353 C C . TYR A 1 314 ? -12.192 -22.765 -32.068 1.00 96.06 314 TYR A C 1
ATOM 2355 O O . TYR A 1 314 ? -12.901 -22.175 -32.889 1.00 96.06 314 TYR A O 1
ATOM 2363 N N . VAL A 1 315 ? -12.652 -23.164 -30.888 1.00 94.69 315 VAL A N 1
ATOM 2364 C CA . VAL A 1 315 ? -13.997 -22.917 -30.371 1.00 94.69 315 VAL A CA 1
ATOM 2365 C C . VAL A 1 315 ? -13.814 -22.265 -29.010 1.00 94.69 315 VAL A C 1
ATOM 2367 O O . VAL A 1 315 ? -12.901 -22.629 -28.300 1.00 94.69 315 VAL A O 1
ATOM 2370 N N . LYS A 1 316 ? -14.633 -21.273 -28.660 1.00 94.69 316 LYS A N 1
ATOM 2371 C CA . LYS A 1 316 ? -14.558 -20.699 -27.317 1.00 94.69 316 LYS A CA 1
ATOM 2372 C C . LYS A 1 316 ? -15.149 -21.704 -26.325 1.00 94.69 316 LYS A C 1
ATOM 2374 O O . LYS A 1 316 ? -16.355 -21.967 -26.397 1.00 94.69 316 LYS A O 1
ATOM 2379 N N . GLY A 1 317 ? -14.320 -22.224 -25.434 1.00 93.31 317 GLY A N 1
ATOM 2380 C CA . GLY A 1 317 ? -14.665 -23.124 -24.347 1.00 93.31 317 GLY A CA 1
ATOM 2381 C C . GLY A 1 317 ? -15.208 -22.423 -23.101 1.00 93.31 317 GLY A C 1
ATOM 2382 O O . GLY A 1 317 ? -15.011 -21.231 -22.855 1.00 93.31 317 GLY A O 1
ATOM 2383 N N . GLU A 1 318 ? -15.935 -23.204 -22.302 1.00 93.38 318 GLU A N 1
ATOM 2384 C CA . GLU A 1 318 ? -16.387 -22.856 -20.950 1.00 93.38 318 GLU A CA 1
ATOM 2385 C C . GLU A 1 318 ? -16.296 -24.134 -20.123 1.00 93.38 318 GLU A C 1
ATOM 2387 O O . GLU A 1 318 ? -16.982 -25.125 -20.401 1.00 93.38 318 GLU A O 1
ATOM 2392 N N . VAL A 1 319 ? -15.497 -24.077 -19.069 1.00 93.12 319 VAL A N 1
ATOM 2393 C CA . VAL A 1 319 ? -15.459 -25.070 -18.013 1.00 93.12 319 VAL A CA 1
ATOM 2394 C C . VAL A 1 319 ? -16.422 -24.664 -16.907 1.00 93.12 319 VAL A C 1
ATOM 2396 O O . VAL A 1 319 ? -16.369 -23.551 -16.383 1.00 93.12 319 VAL A O 1
ATOM 2399 N N . SER A 1 320 ? -17.276 -25.600 -16.499 1.00 88.44 320 SER A N 1
ATOM 2400 C CA . SER A 1 320 ? -18.161 -25.454 -15.343 1.00 88.44 320 SER A CA 1
ATOM 2401 C C . SER A 1 320 ? -18.012 -26.624 -14.367 1.00 88.44 320 SER A C 1
ATOM 2403 O O . SER A 1 320 ? -17.871 -27.791 -14.754 1.00 88.44 320 SER A O 1
ATOM 2405 N N . GLY A 1 321 ? -18.022 -26.306 -13.075 1.00 87.00 321 GLY A N 1
ATOM 2406 C CA . GLY A 1 321 ? -17.850 -27.266 -11.987 1.00 87.00 321 GLY A CA 1
ATOM 2407 C C . GLY A 1 321 ? -18.177 -26.655 -10.630 1.00 87.00 321 GLY A C 1
ATOM 2408 O O . GLY A 1 321 ? -18.824 -25.612 -10.555 1.00 87.00 321 GLY A O 1
ATOM 2409 N N . TYR A 1 322 ? -17.711 -27.296 -9.564 1.00 79.88 322 TYR A N 1
ATOM 2410 C CA . TYR A 1 322 ? -17.854 -26.812 -8.191 1.00 79.88 322 TYR A CA 1
ATOM 2411 C C . TYR A 1 322 ? -16.478 -26.719 -7.533 1.00 79.88 322 TYR A C 1
ATOM 2413 O O . TYR A 1 322 ? -15.611 -27.555 -7.802 1.00 79.88 322 TYR A O 1
ATOM 2421 N N . ASP A 1 323 ? -16.253 -25.700 -6.705 1.00 73.12 323 ASP A N 1
ATOM 2422 C CA . ASP A 1 323 ? -15.049 -25.655 -5.877 1.00 73.12 323 ASP A CA 1
ATOM 2423 C C . ASP A 1 323 ? -15.150 -26.554 -4.644 1.00 73.12 323 ASP A C 1
ATOM 2425 O O . ASP A 1 323 ? -16.163 -27.205 -4.396 1.00 73.12 323 ASP A O 1
ATOM 2429 N N . LYS A 1 324 ? -14.057 -26.611 -3.875 1.00 64.25 324 LYS A N 1
ATOM 2430 C CA . LYS A 1 324 ? -13.947 -27.415 -2.649 1.00 64.25 324 LYS A CA 1
ATOM 2431 C C . LYS A 1 324 ? -15.027 -27.107 -1.602 1.00 64.25 324 LYS A C 1
ATOM 2433 O O . LYS A 1 324 ? -15.254 -27.937 -0.729 1.00 64.25 324 LYS A O 1
ATOM 2438 N N . ASP A 1 325 ? -15.662 -25.940 -1.698 1.00 71.19 325 ASP A N 1
ATOM 2439 C CA . ASP A 1 325 ? -16.704 -25.466 -0.791 1.00 71.19 325 ASP A CA 1
ATOM 2440 C C . ASP A 1 325 ? -18.113 -25.682 -1.392 1.00 71.19 325 ASP A C 1
ATOM 2442 O O . ASP A 1 325 ? -19.107 -25.244 -0.822 1.00 71.19 325 ASP A O 1
ATOM 2446 N N . GLY A 1 326 ? -18.215 -26.363 -2.544 1.00 70.69 326 GLY A N 1
ATOM 2447 C CA . GLY A 1 326 ? -19.474 -26.664 -3.228 1.00 70.69 326 GLY A CA 1
ATOM 2448 C C . GLY A 1 326 ? -20.053 -25.494 -4.024 1.00 70.69 326 GLY A C 1
ATOM 2449 O O . GLY A 1 326 ? -21.174 -25.598 -4.521 1.00 70.69 326 GLY A O 1
ATOM 2450 N N . ASN A 1 327 ? -19.317 -24.389 -4.184 1.00 75.62 327 ASN A N 1
ATOM 2451 C CA . ASN A 1 327 ? -19.805 -23.236 -4.934 1.00 75.62 327 ASN A CA 1
ATOM 2452 C C . ASN A 1 327 ? -19.627 -23.460 -6.440 1.00 75.62 327 ASN A C 1
ATOM 2454 O O . ASN A 1 327 ? -18.554 -23.909 -6.862 1.00 75.62 327 ASN A O 1
ATOM 2458 N N . PRO A 1 328 ? -20.630 -23.128 -7.275 1.00 76.25 328 PRO A N 1
ATOM 2459 C CA . PRO A 1 328 ? -20.503 -23.250 -8.719 1.00 76.25 328 PRO A CA 1
ATOM 2460 C C . PRO A 1 328 ? -19.396 -22.322 -9.229 1.00 76.25 328 PRO A C 1
ATOM 2462 O O . PRO A 1 328 ? -19.389 -21.123 -8.950 1.00 76.25 328 PRO A O 1
ATOM 2465 N N . ARG A 1 329 ? -18.467 -22.873 -10.013 1.00 83.81 329 ARG A N 1
ATOM 2466 C CA . ARG A 1 329 ? -17.422 -22.125 -10.713 1.00 83.81 329 ARG A CA 1
ATOM 2467 C C . ARG A 1 329 ? -17.567 -22.260 -12.215 1.00 83.81 329 ARG A C 1
ATOM 2469 O O . ARG A 1 329 ? -17.901 -23.328 -12.728 1.00 83.81 329 ARG A O 1
ATOM 2476 N N . LYS A 1 330 ? -17.263 -21.159 -12.896 1.00 89.69 330 LYS A N 1
ATOM 2477 C CA . LYS A 1 330 ? -17.144 -21.075 -14.346 1.00 89.69 330 LYS A CA 1
ATOM 2478 C C . LYS A 1 330 ? -15.818 -20.432 -14.714 1.00 89.69 330 LYS A C 1
ATOM 2480 O O . LYS A 1 330 ? -15.375 -19.511 -14.028 1.00 89.69 330 LYS A O 1
ATOM 2485 N N . ALA A 1 331 ? -15.216 -20.913 -15.786 1.00 89.44 331 ALA A N 1
ATOM 2486 C CA . ALA A 1 331 ? -14.066 -20.301 -16.422 1.00 89.44 331 ALA A CA 1
ATOM 2487 C C . ALA A 1 331 ? -14.215 -20.470 -17.934 1.00 89.44 331 ALA A C 1
ATOM 2489 O O . ALA A 1 331 ? -14.608 -21.536 -18.395 1.00 89.44 331 ALA A O 1
ATOM 2490 N N . GLU A 1 332 ? -13.945 -19.412 -18.685 1.00 94.56 332 GLU A N 1
ATOM 2491 C CA . GLU A 1 332 ? -14.055 -19.397 -20.143 1.00 94.56 332 GLU A CA 1
ATOM 2492 C C . GLU A 1 332 ? -12.674 -19.237 -20.764 1.00 94.56 332 GLU A C 1
ATOM 2494 O O . GLU A 1 332 ? -11.783 -18.625 -20.160 1.00 94.56 332 GLU A O 1
ATOM 2499 N N . ASP A 1 333 ? -12.535 -19.713 -21.995 1.00 96.31 333 ASP A N 1
ATOM 2500 C CA . ASP A 1 333 ? -11.368 -19.395 -22.800 1.00 96.31 333 ASP A CA 1
ATOM 2501 C C . ASP A 1 333 ? -11.315 -17.907 -23.100 1.00 96.31 333 ASP A C 1
ATOM 2503 O O . ASP A 1 333 ? -12.326 -17.235 -23.347 1.00 96.31 333 ASP A O 1
ATOM 2507 N N . TYR A 1 334 ? -10.099 -17.379 -23.134 1.00 94.75 334 TYR A N 1
ATOM 2508 C CA . TYR A 1 334 ? -9.882 -15.981 -23.455 1.00 94.75 334 TYR A CA 1
ATOM 2509 C C . TYR A 1 334 ? -8.582 -15.778 -24.220 1.00 94.75 334 TYR A C 1
ATOM 2511 O O . TYR A 1 334 ? -7.659 -16.585 -24.190 1.00 94.75 334 TYR A O 1
ATOM 2519 N N . CYS A 1 335 ? -8.492 -14.657 -24.927 1.00 93.56 335 CYS A N 1
ATOM 2520 C CA . CYS A 1 335 ? -7.272 -14.293 -25.633 1.00 93.56 335 CYS A CA 1
ATOM 2521 C C . CYS A 1 335 ? -6.308 -13.581 -24.686 1.00 93.56 335 CYS A C 1
ATOM 2523 O O . CYS A 1 335 ? -6.605 -12.471 -24.241 1.00 93.56 335 CYS A O 1
ATOM 2525 N N . SER A 1 336 ? -5.132 -14.159 -24.425 1.00 86.81 336 SER A N 1
ATOM 2526 C CA . SER A 1 336 ? -4.039 -13.427 -23.764 1.00 86.81 336 SER A CA 1
ATOM 2527 C C . SER A 1 336 ? -3.358 -12.443 -24.713 1.00 86.81 336 SER A C 1
ATOM 2529 O O . SER A 1 336 ? -2.824 -11.422 -24.283 1.00 86.81 336 SER A O 1
ATOM 2531 N N . SER A 1 337 ? -3.378 -12.741 -26.014 1.00 84.62 337 SER A N 1
ATOM 2532 C CA . SER A 1 337 ? -2.882 -11.877 -27.084 1.00 84.62 337 SER A CA 1
ATOM 2533 C C . SER A 1 337 ? -3.605 -12.185 -28.398 1.00 84.62 337 SER A C 1
ATOM 2535 O O . SER A 1 337 ? -4.402 -13.115 -28.477 1.00 84.62 337 SER A O 1
ATOM 2537 N N . LYS A 1 338 ? -3.299 -11.452 -29.476 1.00 86.38 338 LYS A N 1
ATOM 2538 C CA . LYS A 1 338 ? -3.856 -11.729 -30.815 1.00 86.38 338 LYS A CA 1
ATOM 2539 C C . LYS A 1 338 ? -3.405 -13.053 -31.432 1.00 86.38 338 LYS A C 1
ATOM 2541 O O . LYS A 1 338 ? -3.960 -13.438 -32.457 1.00 86.38 338 LYS A O 1
ATOM 2546 N N . ILE A 1 339 ? -2.443 -13.752 -30.837 1.00 87.88 339 ILE A N 1
ATOM 2547 C CA . ILE A 1 339 ? -1.943 -15.037 -31.340 1.00 87.88 339 ILE A CA 1
ATOM 2548 C C . ILE A 1 339 ? -2.003 -16.155 -30.311 1.00 87.88 339 ILE A C 1
ATOM 2550 O O . ILE A 1 339 ? -1.531 -17.236 -30.620 1.00 87.88 339 ILE A O 1
ATOM 2554 N N . GLN A 1 340 ? -2.537 -15.926 -29.114 1.00 90.94 340 GLN A N 1
ATOM 2555 C CA . GLN A 1 340 ? -2.501 -16.924 -28.053 1.00 90.94 340 GLN A CA 1
ATOM 2556 C C . GLN A 1 340 ? -3.841 -16.984 -27.328 1.00 90.94 340 GLN A C 1
ATOM 2558 O O . GLN A 1 340 ? -4.346 -15.966 -26.844 1.00 90.94 340 GLN A O 1
ATOM 2563 N N . VAL A 1 341 ? -4.394 -18.192 -27.289 1.00 94.31 341 VAL A N 1
ATOM 2564 C CA . VAL A 1 341 ? -5.577 -18.564 -26.518 1.00 94.31 341 VAL A CA 1
ATOM 2565 C C . VAL A 1 341 ? -5.099 -19.076 -25.163 1.00 94.31 341 VAL A C 1
ATOM 2567 O O . VAL A 1 341 ? -4.175 -19.893 -25.077 1.00 94.31 341 VAL A O 1
ATOM 2570 N N . VAL A 1 342 ? -5.714 -18.569 -24.102 1.00 94.25 342 VAL A N 1
ATOM 2571 C CA . VAL A 1 342 ? -5.694 -19.209 -22.793 1.00 94.25 342 VAL A CA 1
ATOM 2572 C C . VAL A 1 342 ? -6.884 -20.141 -22.754 1.00 94.25 342 VAL A C 1
ATOM 2574 O O . VAL A 1 342 ? -8.025 -19.701 -22.653 1.00 94.25 342 VAL A O 1
ATOM 2577 N N . GLU A 1 343 ? -6.560 -21.414 -22.875 1.00 94.25 343 GLU A N 1
ATOM 2578 C CA . GLU A 1 343 ? -7.488 -22.524 -22.888 1.00 94.25 343 GLU A CA 1
ATOM 2579 C C . GLU A 1 343 ? -7.763 -22.973 -21.457 1.00 94.25 343 GLU A C 1
ATOM 2581 O O . GLU A 1 343 ? -6.819 -23.298 -20.722 1.00 94.25 343 GLU A O 1
ATOM 2586 N N . VAL A 1 344 ? -9.029 -23.052 -21.072 1.00 91.81 344 VAL A N 1
ATOM 2587 C CA . VAL A 1 344 ? -9.468 -23.640 -19.813 1.00 91.81 344 VAL A CA 1
ATOM 2588 C C . VAL A 1 344 ? -10.263 -24.899 -20.119 1.00 91.81 344 VAL A C 1
ATOM 2590 O O . VAL A 1 344 ? -11.335 -24.827 -20.697 1.00 91.81 344 VAL A O 1
ATOM 2593 N N . TYR A 1 345 ? -9.755 -26.051 -19.684 1.00 93.38 345 TYR A N 1
ATOM 2594 C CA . TYR A 1 345 ? -10.297 -27.358 -20.058 1.00 93.38 345 TYR A CA 1
ATOM 2595 C C . TYR A 1 345 ? -10.382 -28.305 -18.860 1.00 93.38 345 TYR A C 1
ATOM 2597 O O . TYR A 1 345 ? -9.653 -28.162 -17.874 1.00 93.38 345 TYR A O 1
ATOM 2605 N N . CYS A 1 346 ? -11.252 -29.310 -18.938 1.00 91.12 346 CYS A N 1
ATOM 2606 C CA . CYS A 1 346 ? -11.323 -30.366 -17.929 1.00 91.12 346 CYS A CA 1
ATOM 2607 C C . CYS A 1 346 ? -10.305 -31.481 -18.213 1.00 91.12 346 CYS A C 1
ATOM 2609 O O . CYS A 1 346 ? -10.410 -32.175 -19.224 1.00 91.12 346 CYS A O 1
ATOM 2611 N N . ASP A 1 347 ? -9.397 -31.756 -17.272 1.00 89.75 347 ASP A N 1
ATOM 2612 C CA . ASP A 1 347 ? -8.563 -32.968 -17.278 1.00 89.75 347 ASP A CA 1
ATOM 2613 C C . ASP A 1 347 ? -8.634 -33.677 -15.925 1.00 89.75 347 ASP A C 1
ATOM 2615 O O . ASP A 1 347 ? -8.488 -33.063 -14.874 1.00 89.75 347 ASP A O 1
ATOM 2619 N N . ASN A 1 348 ? -8.913 -34.981 -15.939 1.00 84.69 348 ASN A N 1
ATOM 2620 C CA . ASN A 1 348 ? -9.120 -35.801 -14.736 1.00 84.69 348 ASN A CA 1
ATOM 2621 C C . ASN A 1 348 ? -10.110 -35.214 -13.709 1.00 84.69 348 ASN A C 1
ATOM 2623 O O . ASN A 1 348 ? -9.976 -35.452 -12.513 1.00 84.69 348 ASN A O 1
ATOM 2627 N N . LYS A 1 349 ? -11.151 -34.514 -14.189 1.00 80.81 349 LYS A N 1
ATOM 2628 C CA . LYS A 1 349 ? -12.132 -33.775 -13.371 1.00 80.81 349 LYS A CA 1
ATOM 2629 C C . LYS A 1 349 ? -11.539 -32.574 -12.630 1.00 80.81 349 LYS A C 1
ATOM 2631 O O . LYS A 1 349 ? -12.185 -32.049 -11.741 1.00 80.81 349 LYS A O 1
ATOM 2636 N N . GLU A 1 350 ? -10.385 -32.065 -13.015 1.00 81.56 350 GLU A N 1
ATOM 2637 C CA . GLU A 1 350 ? -9.873 -30.787 -12.526 1.00 81.56 350 GLU A CA 1
ATOM 2638 C C . GLU A 1 350 ? -9.856 -29.777 -13.672 1.00 81.56 350 GLU A C 1
ATOM 2640 O O . GLU A 1 350 ? -9.592 -30.131 -14.822 1.00 81.56 350 GLU A O 1
ATOM 2645 N N . ALA A 1 351 ? -10.191 -28.522 -13.367 1.00 86.50 351 ALA A N 1
ATOM 2646 C CA . ALA A 1 351 ? -10.068 -27.443 -14.335 1.00 86.50 351 ALA A CA 1
ATOM 2647 C C . ALA A 1 351 ? -8.579 -27.133 -14.504 1.00 86.50 351 ALA A C 1
ATOM 2649 O O . ALA A 1 351 ? -7.898 -26.794 -13.537 1.00 86.50 351 ALA A O 1
ATOM 2650 N N . GLN A 1 352 ? -8.079 -27.277 -15.721 1.00 90.88 352 GLN A N 1
ATOM 2651 C CA . GLN A 1 352 ? -6.698 -27.010 -16.085 1.00 90.88 352 GLN A CA 1
ATOM 2652 C C . GLN A 1 352 ? -6.637 -25.809 -17.021 1.00 90.88 352 GLN A C 1
ATOM 2654 O O . GLN A 1 352 ? -7.580 -25.529 -17.757 1.00 90.88 352 GLN A O 1
ATOM 2659 N N . THR A 1 353 ? -5.496 -25.123 -17.033 1.00 91.88 353 THR A N 1
ATOM 2660 C CA . THR A 1 353 ? -5.242 -24.012 -17.955 1.00 91.88 353 THR A CA 1
ATOM 2661 C C . THR A 1 353 ? -4.054 -24.336 -18.856 1.00 91.88 353 THR A C 1
ATOM 2663 O O . THR A 1 353 ? -3.069 -24.946 -18.434 1.00 91.88 353 THR A O 1
ATOM 2666 N N . SER A 1 354 ? -4.123 -23.976 -20.133 1.00 90.44 354 SER A N 1
ATOM 2667 C CA . SER A 1 354 ? -3.016 -24.099 -21.083 1.00 90.44 354 SER A CA 1
ATOM 2668 C C . SER A 1 354 ? -2.931 -22.871 -21.976 1.00 90.44 354 SER A C 1
ATOM 2670 O O . SER A 1 354 ? -3.936 -22.297 -22.364 1.00 90.44 354 SER A O 1
ATOM 2672 N N . TRP A 1 355 ? -1.708 -22.471 -22.303 1.00 92.81 355 TRP A N 1
ATOM 2673 C CA . TRP A 1 355 ? -1.429 -21.314 -23.148 1.00 92.81 355 TRP A CA 1
ATOM 2674 C C . TRP A 1 355 ? -1.026 -21.843 -24.517 1.00 92.81 355 TRP A C 1
ATOM 2676 O O . TRP A 1 355 ? 0.001 -22.516 -24.634 1.00 92.81 355 TRP A O 1
ATOM 2686 N N . LEU A 1 356 ? -1.864 -21.624 -25.526 1.00 91.81 356 LEU A N 1
ATOM 2687 C CA . LEU A 1 356 ? -1.720 -22.251 -26.835 1.00 91.81 356 LEU A CA 1
ATOM 2688 C C . LEU A 1 356 ? -1.724 -21.194 -27.939 1.00 91.81 356 LEU A C 1
ATOM 2690 O O . LEU A 1 356 ? -2.610 -20.342 -28.010 1.00 91.81 356 LEU A O 1
ATOM 2694 N N . ASP A 1 357 ? -0.722 -21.261 -28.812 1.00 90.50 357 ASP A N 1
ATOM 2695 C CA . ASP A 1 357 ? -0.582 -20.317 -29.914 1.00 90.50 357 ASP A CA 1
ATOM 2696 C C . ASP A 1 357 ? -1.501 -20.691 -31.086 1.00 90.50 357 ASP A C 1
ATOM 2698 O O . ASP A 1 357 ? -1.590 -21.852 -31.501 1.00 90.50 357 ASP A O 1
ATOM 2702 N N . CYS A 1 358 ? -2.150 -19.687 -31.672 1.00 90.38 358 CYS A N 1
ATOM 2703 C CA . CYS A 1 358 ? -2.905 -19.834 -32.901 1.00 90.38 358 CYS A CA 1
ATOM 2704 C C . CYS A 1 358 ? -1.967 -20.177 -34.069 1.00 90.38 358 CYS A C 1
ATOM 2706 O O . CYS A 1 358 ? -0.924 -19.535 -34.237 1.00 90.38 358 CYS A O 1
ATOM 2708 N N . PRO A 1 359 ? -2.347 -21.138 -34.929 1.00 91.19 359 PRO A N 1
ATOM 2709 C CA . PRO A 1 359 ? -1.570 -21.471 -36.115 1.00 91.19 359 PRO A CA 1
ATOM 2710 C C . PRO A 1 359 ? -1.428 -20.285 -37.071 1.00 91.19 359 PRO A C 1
ATOM 2712 O O . PRO A 1 359 ? -2.236 -19.352 -37.076 1.00 91.19 359 PRO A O 1
ATOM 2715 N N . ASP A 1 360 ? -0.444 -20.361 -37.967 1.00 83.75 360 ASP A N 1
ATOM 2716 C CA . ASP A 1 360 ? -0.277 -19.351 -39.009 1.00 83.75 360 ASP A CA 1
ATOM 2717 C C . ASP A 1 360 ? -1.558 -19.170 -39.843 1.00 83.75 360 ASP A C 1
ATOM 2719 O O . ASP A 1 360 ? -2.182 -20.124 -40.311 1.00 83.75 360 ASP A O 1
ATOM 2723 N N . GLY A 1 361 ? -1.952 -17.907 -40.029 1.00 85.81 361 GLY A N 1
ATOM 2724 C CA . GLY A 1 361 ? -3.201 -17.534 -40.698 1.00 85.81 361 GLY A CA 1
ATOM 2725 C C . GLY A 1 361 ? -4.426 -17.454 -39.779 1.00 85.81 361 GLY A C 1
ATOM 2726 O O . GLY A 1 361 ? -5.507 -17.118 -40.264 1.00 85.81 361 GLY A O 1
ATOM 2727 N N . TYR A 1 362 ? -4.275 -17.702 -38.477 1.00 91.44 362 TYR A N 1
ATOM 2728 C CA . TYR A 1 362 ? -5.312 -17.520 -37.461 1.00 91.44 362 TYR A CA 1
ATOM 2729 C C . TYR A 1 362 ? -4.897 -16.450 -36.444 1.00 91.44 362 TYR A C 1
ATOM 2731 O O . TYR A 1 362 ? -3.712 -16.206 -36.225 1.00 91.44 362 TYR A O 1
ATOM 2739 N N . ALA A 1 363 ? -5.885 -15.791 -35.850 1.00 89.88 363 ALA A N 1
ATOM 2740 C CA . ALA A 1 363 ? -5.727 -14.826 -34.774 1.00 89.88 363 ALA A CA 1
ATOM 2741 C C . ALA A 1 363 ? -6.722 -15.155 -33.662 1.00 89.88 363 ALA A C 1
ATOM 2743 O O . ALA A 1 363 ? -7.852 -15.556 -33.946 1.00 89.88 363 ALA A O 1
ATOM 2744 N N . CYS A 1 364 ? -6.314 -14.976 -32.410 1.00 92.81 364 CYS A N 1
ATOM 2745 C CA . CYS A 1 364 ? -7.225 -15.130 -31.289 1.00 92.81 364 CYS A CA 1
ATOM 2746 C C . CYS A 1 364 ? -8.240 -13.982 -31.285 1.00 92.81 364 CYS A C 1
ATOM 2748 O O . CYS A 1 364 ? -7.876 -12.797 -31.312 1.00 92.81 364 CYS A O 1
ATOM 2750 N N . ASP A 1 365 ? -9.514 -14.349 -31.249 1.00 93.38 365 ASP A N 1
ATOM 2751 C CA . ASP A 1 365 ? -10.653 -13.451 -31.182 1.00 93.38 365 ASP A CA 1
ATOM 2752 C C . ASP A 1 365 ? -11.761 -14.080 -30.327 1.00 93.38 365 ASP A C 1
ATOM 2754 O O . ASP A 1 365 ? -12.306 -15.121 -30.690 1.00 93.38 365 ASP A O 1
ATOM 2758 N N . ASP A 1 366 ? -12.091 -13.433 -29.203 1.00 93.25 366 ASP A N 1
ATOM 2759 C CA . ASP A 1 366 ? -13.068 -13.910 -28.206 1.00 93.25 366 ASP A CA 1
ATOM 2760 C C . ASP A 1 366 ? -12.799 -15.354 -27.741 1.00 93.25 366 ASP A C 1
ATOM 2762 O O . ASP A 1 366 ? -13.621 -16.246 -27.912 1.00 93.25 366 ASP A O 1
ATOM 2766 N N . GLY A 1 367 ? -11.592 -15.598 -27.223 1.00 93.56 367 GLY A N 1
ATOM 2767 C CA . GLY A 1 367 ? -11.209 -16.895 -26.654 1.00 93.56 367 GLY A CA 1
ATOM 2768 C C . GLY A 1 367 ? -10.933 -18.010 -27.662 1.00 93.56 367 GLY A C 1
ATOM 2769 O O . GLY A 1 367 ? -10.576 -19.094 -27.242 1.00 93.56 367 GLY A O 1
ATOM 2770 N N . ALA A 1 368 ? -11.026 -17.762 -28.974 1.00 95.81 368 ALA A N 1
ATOM 2771 C CA . ALA A 1 368 ? -10.783 -18.785 -29.993 1.00 95.81 368 ALA A CA 1
ATOM 2772 C C . ALA A 1 368 ? -9.917 -18.280 -31.155 1.00 95.81 368 ALA A C 1
ATOM 2774 O O . ALA A 1 368 ? -9.997 -17.126 -31.581 1.00 95.81 368 ALA A O 1
ATOM 2775 N N . CYS A 1 369 ? -9.121 -19.167 -31.741 1.00 95.25 369 CYS A N 1
ATOM 2776 C CA . CYS A 1 369 ? -8.363 -18.942 -32.963 1.00 95.25 369 CYS A CA 1
ATOM 2777 C C . CYS A 1 369 ? -9.299 -18.910 -34.175 1.00 95.25 369 CYS A C 1
ATOM 2779 O O . CYS A 1 369 ? -9.723 -19.942 -34.701 1.00 95.25 369 CYS A O 1
ATOM 2781 N N . LYS A 1 370 ? -9.569 -17.707 -34.683 1.00 94.88 370 LYS A N 1
ATOM 2782 C CA . LYS A 1 370 ? -10.352 -17.477 -35.901 1.00 94.88 370 LYS A CA 1
ATOM 2783 C C . LYS A 1 370 ? -9.437 -17.150 -37.072 1.00 94.88 370 LYS A C 1
ATOM 2785 O O . LYS A 1 370 ? -8.363 -16.577 -36.912 1.00 94.88 370 LYS A O 1
ATOM 2790 N N . LYS A 1 371 ? -9.850 -17.532 -38.280 1.00 91.62 371 LYS A N 1
ATOM 2791 C CA . LYS A 1 371 ? -9.065 -17.283 -39.494 1.00 91.62 371 LYS A CA 1
ATOM 2792 C C . LYS A 1 371 ? -8.908 -15.774 -39.707 1.00 91.62 371 LYS A C 1
ATOM 2794 O O . LYS A 1 371 ? -9.904 -15.063 -39.803 1.00 91.62 371 LYS A O 1
ATOM 2799 N N . SER A 1 372 ? -7.671 -15.292 -39.794 1.00 82.56 372 SER A N 1
ATOM 2800 C CA . SER A 1 372 ? -7.387 -13.869 -39.979 1.00 82.56 372 SER A CA 1
ATOM 2801 C C . SER A 1 372 ? -7.478 -13.494 -41.458 1.00 82.56 372 SER A C 1
ATOM 2803 O O . SER A 1 372 ? -6.801 -14.083 -42.300 1.00 82.56 372 SER A O 1
ATOM 2805 N N . GLU A 1 373 ? -8.289 -12.486 -41.789 1.00 81.62 373 GLU A N 1
ATOM 2806 C CA . GLU A 1 373 ? -8.408 -11.963 -43.161 1.00 81.62 373 GLU A CA 1
ATOM 2807 C C . GLU A 1 373 ? -7.176 -11.157 -43.602 1.00 81.62 373 GLU A C 1
ATOM 2809 O O . GLU A 1 373 ? -6.962 -10.937 -44.796 1.00 81.62 373 GLU A O 1
ATOM 2814 N N . LYS A 1 374 ? -6.347 -10.719 -42.646 1.00 76.81 374 LYS A N 1
ATOM 2815 C CA . LYS A 1 374 ? -5.115 -9.965 -42.896 1.00 76.81 374 LYS A CA 1
ATOM 2816 C C . LYS A 1 374 ? -3.903 -10.694 -42.308 1.00 76.81 374 LYS A C 1
ATOM 2818 O O . LYS A 1 374 ? -4.014 -11.252 -41.213 1.00 76.81 374 LYS A O 1
ATOM 2823 N N . PRO A 1 375 ? -2.740 -10.671 -42.985 1.00 75.31 375 PRO A N 1
ATOM 2824 C CA . PRO A 1 375 ? -1.496 -11.147 -42.393 1.00 75.31 375 PRO A CA 1
ATOM 2825 C C . PRO A 1 375 ? -1.235 -10.386 -41.091 1.00 75.31 375 PRO A C 1
ATOM 2827 O O . PRO A 1 375 ? -1.288 -9.154 -41.077 1.00 75.31 375 PRO A O 1
ATOM 2830 N N . LEU A 1 376 ? -0.986 -11.114 -40.003 1.00 77.06 376 LEU A N 1
ATOM 2831 C CA . LEU A 1 376 ? -0.610 -10.504 -38.732 1.00 77.06 376 LEU A CA 1
ATOM 2832 C C . LEU A 1 376 ? 0.738 -9.790 -38.889 1.00 77.06 376 LEU A C 1
ATOM 2834 O O . LEU A 1 376 ? 1.625 -10.282 -39.591 1.00 77.06 376 LEU A O 1
ATOM 2838 N N . SER A 1 377 ? 0.885 -8.630 -38.245 1.00 78.44 377 SER A N 1
ATOM 2839 C CA . SER A 1 377 ? 2.164 -7.919 -38.172 1.00 78.44 377 SER A CA 1
ATOM 2840 C C . SER A 1 377 ? 3.237 -8.855 -37.603 1.00 78.44 377 SER A C 1
ATOM 2842 O O . SER A 1 377 ? 2.942 -9.607 -36.670 1.00 78.44 377 SER A O 1
ATOM 2844 N N . PRO A 1 378 ? 4.465 -8.859 -38.154 1.00 77.50 378 PRO A N 1
ATOM 2845 C CA . PRO A 1 378 ? 5.547 -9.656 -37.591 1.00 77.50 378 PRO A CA 1
ATOM 2846 C C . PRO A 1 378 ? 5.856 -9.178 -36.169 1.00 77.50 378 PRO A C 1
ATOM 2848 O O . PRO A 1 378 ? 5.717 -7.990 -35.873 1.00 77.50 378 PRO A O 1
ATOM 2851 N N . ALA A 1 379 ? 6.292 -10.098 -35.305 1.00 78.75 379 ALA A N 1
ATOM 2852 C CA . ALA A 1 379 ? 6.875 -9.697 -34.034 1.00 78.75 379 ALA A CA 1
ATOM 2853 C C . ALA A 1 379 ? 8.131 -8.860 -34.310 1.00 78.75 379 ALA A C 1
ATOM 2855 O O . ALA A 1 379 ? 8.911 -9.188 -35.205 1.00 78.75 379 ALA A O 1
ATOM 2856 N N . VAL A 1 380 ? 8.305 -7.777 -33.562 1.00 85.62 380 VAL A N 1
ATOM 2857 C CA . VAL A 1 380 ? 9.502 -6.934 -33.611 1.00 85.62 380 VAL A CA 1
ATOM 2858 C C . VAL A 1 380 ? 10.012 -6.813 -32.192 1.00 85.62 380 VAL A C 1
ATOM 2860 O O . VAL A 1 380 ? 9.256 -6.404 -31.324 1.00 85.62 380 VAL A O 1
ATOM 2863 N N . CYS A 1 381 ? 11.277 -7.112 -31.944 1.00 87.12 381 CYS A N 1
ATOM 2864 C CA . CYS A 1 381 ? 11.947 -6.726 -30.710 1.00 87.12 381 CYS A CA 1
ATOM 2865 C C . CYS A 1 381 ? 13.248 -6.006 -31.074 1.00 87.12 381 CYS A C 1
ATOM 2867 O O . CYS A 1 381 ? 13.971 -6.408 -31.985 1.00 87.12 381 CYS A O 1
ATOM 2869 N N . LYS A 1 382 ? 13.497 -4.874 -30.425 1.00 88.81 382 LYS A N 1
ATOM 2870 C CA . LYS A 1 382 ? 14.694 -4.057 -30.584 1.00 88.81 382 LYS A CA 1
ATOM 2871 C C . LYS A 1 382 ? 15.202 -3.694 -29.211 1.00 88.81 382 LYS A C 1
ATOM 2873 O O . LYS A 1 382 ? 14.448 -3.174 -28.397 1.00 88.81 382 LYS A O 1
ATOM 2878 N N . ASP A 1 383 ? 16.479 -3.926 -29.013 1.00 87.50 383 ASP A N 1
ATOM 2879 C CA . ASP A 1 383 ? 17.156 -3.676 -27.761 1.00 87.50 383 ASP A CA 1
ATOM 2880 C C . ASP A 1 383 ? 18.250 -2.630 -27.976 1.00 87.50 383 ASP A C 1
ATOM 2882 O O . ASP A 1 383 ? 18.960 -2.683 -28.986 1.00 87.50 383 ASP A O 1
ATOM 2886 N N . SER A 1 384 ? 18.337 -1.624 -27.108 1.00 89.50 384 SER A N 1
ATOM 2887 C CA . SER A 1 384 ? 19.208 -0.467 -27.344 1.00 89.50 384 SER A CA 1
ATOM 2888 C C . SER A 1 384 ? 20.661 -0.68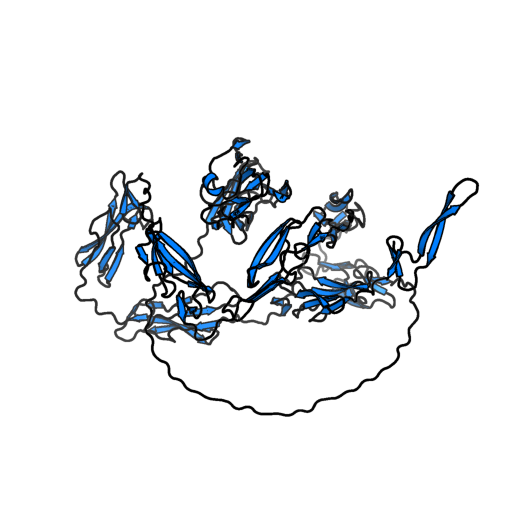5 -26.935 1.00 89.50 384 SER A C 1
ATOM 2890 O O . SER A 1 384 ? 21.520 0.084 -27.366 1.00 89.50 384 SER A O 1
ATOM 2892 N N . ASP A 1 385 ? 20.944 -1.695 -26.119 1.00 81.25 385 ASP A N 1
ATOM 2893 C CA . ASP A 1 385 ? 22.286 -2.059 -25.648 1.00 81.25 385 ASP A CA 1
ATOM 2894 C C . ASP A 1 385 ? 22.785 -3.404 -26.223 1.00 81.25 385 ASP A C 1
ATOM 2896 O O . ASP A 1 385 ? 23.898 -3.839 -25.922 1.00 81.25 385 ASP A O 1
ATOM 2900 N N . ASN A 1 386 ? 22.030 -3.973 -27.174 1.00 73.56 386 ASN A N 1
ATOM 2901 C CA . ASN A 1 386 ? 22.334 -5.194 -27.927 1.00 73.56 386 ASN A CA 1
ATOM 2902 C C . ASN A 1 386 ? 22.493 -6.458 -27.060 1.00 73.56 386 ASN A C 1
ATOM 2904 O O . ASN A 1 386 ? 23.381 -7.277 -27.327 1.00 73.56 386 ASN A O 1
ATOM 2908 N N . GLY A 1 387 ? 21.605 -6.671 -26.091 1.00 80.25 387 GLY A N 1
ATOM 2909 C CA . GLY A 1 387 ? 21.474 -7.933 -25.374 1.00 80.25 387 GLY A CA 1
ATOM 2910 C C . GLY A 1 387 ? 21.629 -7.751 -23.873 1.00 80.25 387 GLY A C 1
ATOM 2911 O O . GLY A 1 387 ? 21.117 -6.811 -23.296 1.00 80.25 387 GLY A O 1
ATOM 2912 N N . GLN A 1 388 ? 22.331 -8.683 -23.227 1.00 86.94 388 GLN A N 1
ATOM 2913 C CA . GLN A 1 388 ? 22.542 -8.595 -21.786 1.00 86.94 388 GLN A CA 1
ATOM 2914 C C . GLN A 1 388 ? 23.787 -7.753 -21.461 1.00 86.94 388 GLN A C 1
ATOM 2916 O O . GLN A 1 388 ? 24.911 -8.267 -21.502 1.00 86.94 388 GLN A O 1
ATOM 2921 N N . SER A 1 389 ? 23.619 -6.462 -21.185 1.00 88.44 389 SER A N 1
ATOM 2922 C CA . SER A 1 389 ? 24.666 -5.545 -20.744 1.00 88.44 389 SER A CA 1
ATOM 2923 C C . SER A 1 389 ? 24.306 -4.748 -19.465 1.00 88.44 389 SER A C 1
ATOM 2925 O O . SER A 1 389 ? 23.972 -3.564 -19.542 1.00 88.44 389 SER A O 1
ATOM 2927 N N . PRO A 1 390 ? 24.611 -5.261 -18.253 1.00 89.25 390 PRO A N 1
ATOM 2928 C CA . PRO A 1 390 ? 24.215 -4.603 -17.003 1.00 89.25 390 PRO A CA 1
ATOM 2929 C C . PRO A 1 390 ? 24.969 -3.303 -16.702 1.00 89.25 390 PRO A C 1
ATOM 2931 O O . PRO A 1 390 ? 24.732 -2.684 -15.672 1.00 89.25 390 PRO A O 1
ATOM 2934 N N . TYR A 1 391 ? 25.927 -2.900 -17.538 1.00 92.38 391 TYR A N 1
ATOM 2935 C CA . TYR A 1 391 ? 26.713 -1.667 -17.387 1.00 92.38 391 TYR A CA 1
ATOM 2936 C C . TYR A 1 391 ? 26.258 -0.545 -18.322 1.00 92.38 391 TYR A C 1
ATOM 2938 O O . TYR A 1 391 ? 26.821 0.550 -18.282 1.00 92.38 391 TYR A O 1
ATOM 2946 N N . VAL A 1 392 ? 25.291 -0.820 -19.193 1.00 90.06 392 VAL A N 1
ATOM 2947 C CA . VAL A 1 392 ? 24.744 0.131 -20.156 1.00 90.06 392 VAL A CA 1
ATOM 2948 C C . VAL A 1 392 ? 23.264 0.244 -19.855 1.00 90.06 392 VAL A C 1
ATOM 2950 O O . VAL A 1 392 ? 22.619 -0.747 -19.569 1.00 90.06 392 VAL A O 1
ATOM 2953 N N . TYR A 1 393 ? 22.736 1.460 -19.868 1.00 88.94 393 TYR A N 1
ATOM 2954 C CA . TYR A 1 393 ? 21.300 1.641 -19.746 1.00 88.94 393 TYR A CA 1
ATOM 2955 C C . TYR A 1 393 ? 20.622 1.191 -21.046 1.00 88.94 393 TYR A C 1
ATOM 2957 O O . TYR A 1 393 ? 20.786 1.843 -22.088 1.00 88.94 393 TYR A O 1
ATOM 2965 N N . GLY A 1 394 ? 19.885 0.088 -20.977 1.00 89.88 394 GLY A N 1
ATOM 2966 C CA . GLY A 1 394 ? 19.098 -0.485 -22.054 1.00 89.88 394 GLY A CA 1
ATOM 2967 C C . GLY A 1 394 ? 17.648 0.005 -22.081 1.00 89.88 394 GLY A C 1
ATOM 2968 O O . GLY A 1 394 ? 17.021 0.365 -21.080 1.00 89.88 394 GLY A O 1
ATOM 2969 N N . LYS A 1 395 ? 17.097 0.045 -23.292 1.00 91.25 395 LYS A N 1
ATOM 2970 C CA . LYS A 1 395 ? 15.688 0.243 -23.613 1.00 91.25 395 LYS A CA 1
ATOM 2971 C C . LYS A 1 395 ? 15.281 -0.811 -24.621 1.00 91.25 395 LYS A C 1
ATOM 2973 O O . LYS A 1 395 ? 15.677 -0.775 -25.787 1.00 91.25 395 LYS A O 1
ATOM 2978 N N . LEU A 1 396 ? 14.373 -1.659 -24.179 1.00 91.81 396 LEU A N 1
ATOM 2979 C CA . LEU A 1 396 ? 13.680 -2.622 -24.996 1.00 91.81 396 LEU A CA 1
ATOM 2980 C C . LEU A 1 396 ? 12.466 -1.961 -25.655 1.00 91.81 396 LEU A C 1
ATOM 2982 O O . LEU A 1 396 ? 11.641 -1.318 -25.003 1.00 91.81 396 LEU A O 1
ATOM 2986 N N . TYR A 1 397 ? 12.318 -2.154 -26.957 1.00 89.88 397 TYR A N 1
ATOM 2987 C CA . TYR A 1 397 ? 11.089 -1.923 -27.703 1.00 89.88 397 TYR A CA 1
ATOM 2988 C C . TYR A 1 397 ? 10.620 -3.255 -28.271 1.00 89.88 397 TYR A C 1
ATOM 2990 O O . TYR A 1 397 ? 11.353 -3.884 -29.028 1.00 89.88 397 TYR A O 1
ATOM 2998 N N . TYR A 1 398 ? 9.398 -3.677 -27.964 1.00 87.94 398 TYR A N 1
ATOM 2999 C CA . TYR A 1 398 ? 8.838 -4.899 -28.529 1.00 87.94 398 TYR A CA 1
ATOM 3000 C C . TYR A 1 398 ? 7.396 -4.707 -28.997 1.00 87.94 398 TYR A C 1
ATOM 3002 O O . TYR A 1 398 ? 6.591 -4.022 -28.374 1.00 87.94 398 TYR A O 1
ATOM 3010 N N . GLN A 1 399 ? 7.058 -5.336 -30.112 1.00 84.25 399 GLN A N 1
ATOM 3011 C CA . GLN A 1 399 ? 5.732 -5.393 -30.700 1.00 84.25 399 GLN A CA 1
ATOM 3012 C C . GLN A 1 399 ? 5.381 -6.870 -30.901 1.00 84.25 399 GLN A C 1
ATOM 3014 O O . GLN A 1 399 ? 6.003 -7.526 -31.741 1.00 84.25 399 GLN A O 1
ATOM 3019 N N . PRO A 1 400 ? 4.422 -7.415 -30.136 1.00 80.12 400 PRO A N 1
ATOM 3020 C CA . PRO A 1 400 ? 3.957 -8.783 -30.322 1.00 80.12 400 PRO A CA 1
ATOM 3021 C C . PRO A 1 400 ? 3.373 -9.002 -31.725 1.00 80.12 400 PRO A C 1
ATOM 3023 O O . PRO A 1 400 ? 2.768 -8.098 -32.310 1.00 80.12 400 PRO A O 1
ATOM 3026 N N . LYS A 1 401 ? 3.520 -10.222 -32.260 1.00 78.12 401 LYS A N 1
ATOM 3027 C CA . LYS A 1 401 ? 2.927 -10.612 -33.552 1.00 78.12 401 LYS A CA 1
ATOM 3028 C C . LYS A 1 401 ? 1.414 -10.361 -33.504 1.00 78.12 401 LYS A C 1
ATOM 3030 O O . LYS A 1 401 ? 0.732 -10.863 -32.615 1.00 78.12 401 LYS A O 1
ATOM 3035 N N . GLY A 1 402 ? 0.883 -9.595 -34.455 1.00 74.00 402 GLY A N 1
ATOM 3036 C CA . GLY A 1 402 ? -0.549 -9.284 -34.535 1.00 74.00 402 GLY A CA 1
ATOM 3037 C C . GLY A 1 402 ? -1.027 -8.044 -33.772 1.00 74.00 402 GLY A C 1
ATOM 3038 O O . GLY A 1 402 ? -2.186 -7.663 -33.943 1.00 74.00 402 GLY A O 1
ATOM 3039 N N . GLU A 1 403 ? -0.176 -7.373 -32.992 1.00 77.75 403 GLU A N 1
ATOM 3040 C CA . GLU A 1 403 ? -0.498 -6.067 -32.398 1.00 77.75 403 GLU A CA 1
ATOM 3041 C C . GLU A 1 403 ? -0.093 -4.907 -33.325 1.00 77.75 403 GLU A C 1
ATOM 3043 O O . GLU A 1 403 ? 0.850 -5.019 -34.114 1.00 77.75 403 GLU A O 1
ATOM 3048 N N . GLN A 1 404 ? -0.814 -3.780 -33.252 1.00 73.31 404 GLN A N 1
ATOM 3049 C CA . GLN A 1 404 ? -0.540 -2.582 -34.067 1.00 73.31 404 GLN A CA 1
ATOM 3050 C C . GLN A 1 404 ? 0.407 -1.584 -33.389 1.00 73.31 404 GLN A C 1
ATOM 3052 O O . GLN A 1 404 ? 1.038 -0.780 -34.070 1.00 73.31 404 GLN A O 1
ATOM 3057 N N . THR A 1 405 ? 0.520 -1.642 -32.064 1.00 75.94 405 THR A N 1
ATOM 3058 C CA . THR A 1 405 ? 1.316 -0.720 -31.250 1.00 75.94 405 THR A CA 1
ATOM 3059 C C . THR A 1 405 ? 2.371 -1.491 -30.471 1.00 75.94 405 THR A C 1
ATOM 3061 O O . THR A 1 405 ? 2.032 -2.405 -29.726 1.00 75.94 405 THR A O 1
ATOM 3064 N N . GLY A 1 406 ? 3.642 -1.120 -30.624 1.00 81.31 406 GLY A N 1
ATOM 3065 C CA . GLY A 1 406 ? 4.716 -1.655 -29.785 1.00 81.31 406 GLY A CA 1
ATOM 3066 C C . GLY A 1 406 ? 4.744 -1.021 -28.393 1.00 81.31 406 GLY A C 1
ATOM 3067 O O . GLY A 1 406 ? 4.250 0.088 -28.186 1.00 81.31 406 GLY A O 1
ATOM 3068 N N . LYS A 1 407 ? 5.350 -1.729 -27.445 1.00 84.50 407 LYS A N 1
ATOM 3069 C CA . LYS A 1 407 ? 5.612 -1.309 -26.067 1.00 84.50 407 LYS A CA 1
ATOM 3070 C C . LYS A 1 407 ? 7.104 -1.044 -25.897 1.00 84.50 407 LYS A C 1
ATOM 3072 O O . LYS A 1 407 ? 7.923 -1.649 -26.585 1.00 84.50 407 LYS A O 1
ATOM 3077 N N . SER A 1 408 ? 7.459 -0.156 -24.971 1.00 86.50 408 SER A N 1
ATOM 3078 C CA . SER A 1 408 ? 8.850 0.051 -24.571 1.00 86.50 408 SER A CA 1
ATOM 3079 C C . SER A 1 408 ? 9.001 -0.107 -23.064 1.00 86.50 408 SER A C 1
ATOM 3081 O O . SER A 1 408 ? 8.149 0.357 -22.308 1.00 86.50 408 SER A O 1
ATOM 3083 N N . VAL A 1 409 ? 10.067 -0.781 -22.646 1.00 88.25 409 VAL A N 1
ATOM 3084 C CA . VAL A 1 409 ? 10.475 -0.929 -21.248 1.00 88.25 409 VAL A CA 1
ATOM 3085 C C . VAL A 1 409 ? 11.972 -0.647 -21.162 1.00 88.25 409 VAL A C 1
ATOM 3087 O O . VAL A 1 409 ? 12.705 -0.936 -22.101 1.00 88.25 409 VAL A O 1
ATOM 3090 N N . ALA A 1 410 ? 12.408 -0.014 -20.081 1.00 90.62 410 ALA A N 1
ATOM 3091 C CA . ALA A 1 410 ? 13.805 0.338 -19.870 1.00 90.62 410 ALA A CA 1
ATOM 3092 C C . ALA A 1 410 ? 14.379 -0.451 -18.701 1.00 90.62 410 ALA A C 1
ATOM 3094 O O . ALA A 1 410 ? 13.636 -0.829 -17.788 1.00 90.62 410 ALA A O 1
ATOM 3095 N N . ASP A 1 411 ? 15.691 -0.625 -18.709 1.00 92.25 411 ASP A N 1
ATOM 3096 C CA . ASP A 1 411 ? 16.410 -1.177 -17.575 1.00 92.25 411 ASP A CA 1
ATOM 3097 C C . ASP A 1 411 ? 16.232 -0.284 -16.363 1.00 92.25 411 ASP A C 1
ATOM 3099 O O . ASP A 1 411 ? 16.137 0.947 -16.461 1.00 92.25 411 ASP A O 1
ATOM 3103 N N . TYR A 1 412 ? 16.179 -0.900 -15.190 1.00 90.50 412 TYR A N 1
ATOM 3104 C CA . TYR A 1 412 ? 16.031 -0.137 -13.966 1.00 90.50 412 TYR A CA 1
ATOM 3105 C C . TYR A 1 412 ? 16.688 -0.814 -12.774 1.00 90.50 412 TYR A C 1
ATOM 3107 O O . TYR A 1 412 ? 16.931 -2.021 -12.726 1.00 90.50 412 TYR A O 1
ATOM 3115 N N . CYS A 1 413 ? 16.997 0.015 -11.786 1.00 89.25 413 CYS A N 1
ATOM 3116 C CA . CYS A 1 413 ? 17.651 -0.424 -10.571 1.00 89.25 413 CYS A CA 1
ATOM 3117 C C . CYS A 1 413 ? 16.654 -0.991 -9.576 1.00 89.25 413 CYS A C 1
ATOM 3119 O O . CYS A 1 413 ? 15.691 -0.325 -9.193 1.00 89.25 413 CYS A O 1
ATOM 3121 N N . VAL A 1 414 ? 16.947 -2.187 -9.077 1.00 84.12 414 VAL A N 1
ATOM 3122 C CA . VAL A 1 414 ? 16.231 -2.791 -7.954 1.00 84.12 414 VAL A CA 1
ATOM 3123 C C . VAL A 1 414 ? 17.135 -2.736 -6.738 1.00 84.12 414 VAL A C 1
ATOM 3125 O O . VAL A 1 414 ? 17.904 -3.644 -6.425 1.00 84.12 414 VAL A O 1
ATOM 3128 N N . GLY A 1 415 ? 17.073 -1.588 -6.068 1.00 78.69 415 GLY A N 1
ATOM 3129 C CA . GLY A 1 415 ? 18.054 -1.204 -5.061 1.00 78.69 415 GLY A CA 1
ATOM 3130 C C . GLY A 1 415 ? 19.396 -0.801 -5.682 1.00 78.69 415 GLY A C 1
ATOM 3131 O O . GLY A 1 415 ? 19.527 -0.640 -6.890 1.00 78.69 415 GLY A O 1
ATOM 3132 N N . ARG A 1 416 ? 20.417 -0.613 -4.839 1.00 82.12 416 ARG A N 1
ATOM 3133 C CA . ARG A 1 416 ? 21.728 -0.092 -5.277 1.00 82.12 416 ARG A CA 1
ATOM 3134 C C . ARG A 1 416 ? 22.681 -1.138 -5.838 1.00 82.12 416 ARG A C 1
ATOM 3136 O O . ARG A 1 416 ? 23.745 -0.780 -6.323 1.00 82.12 416 ARG A O 1
ATOM 3143 N N . THR A 1 417 ? 22.345 -2.415 -5.743 1.00 88.56 417 THR A N 1
ATOM 3144 C CA . THR A 1 417 ? 23.264 -3.501 -6.106 1.00 88.56 417 THR A CA 1
ATOM 3145 C C . THR A 1 417 ? 22.706 -4.406 -7.187 1.00 88.56 417 THR A C 1
ATOM 3147 O O . THR A 1 417 ? 23.366 -5.384 -7.504 1.00 88.56 417 THR A O 1
ATOM 3150 N N . LYS A 1 418 ? 21.518 -4.128 -7.739 1.00 91.50 418 LYS A N 1
ATOM 3151 C CA . LYS A 1 418 ? 20.934 -4.952 -8.799 1.00 91.50 418 LYS A CA 1
ATOM 3152 C C . LYS A 1 418 ? 20.331 -4.123 -9.921 1.00 91.50 418 LYS A C 1
ATOM 3154 O O . LYS A 1 418 ? 19.621 -3.155 -9.656 1.00 91.50 418 LYS A O 1
ATOM 3159 N N . VAL A 1 419 ? 20.574 -4.567 -11.149 1.00 92.06 419 VAL A N 1
ATOM 3160 C CA . VAL A 1 419 ? 19.900 -4.109 -12.369 1.00 92.06 419 VAL A CA 1
ATOM 3161 C C . VAL A 1 419 ? 18.888 -5.180 -12.770 1.00 92.06 419 VAL A C 1
ATOM 3163 O O . VAL A 1 419 ? 19.233 -6.365 -12.820 1.00 92.06 419 VAL A O 1
ATOM 3166 N N . GLN A 1 420 ? 17.646 -4.775 -13.037 1.00 93.25 420 GLN A N 1
ATOM 3167 C CA . GLN A 1 420 ? 16.766 -5.553 -13.900 1.00 93.25 420 GLN A CA 1
ATOM 3168 C C . GLN A 1 420 ? 16.964 -5.068 -15.326 1.00 93.25 420 GLN A C 1
ATOM 3170 O O . GLN A 1 420 ? 16.649 -3.921 -15.641 1.00 93.25 420 GLN A O 1
ATOM 3175 N N . GLU A 1 421 ? 17.486 -5.953 -16.155 1.00 90.38 421 GLU A N 1
ATOM 3176 C CA . GLU A 1 421 ? 17.818 -5.672 -17.542 1.00 90.38 421 GLU A CA 1
ATOM 3177 C C . GLU A 1 421 ? 16.791 -6.315 -18.467 1.00 90.38 421 GLU A C 1
ATOM 3179 O O . GLU A 1 421 ? 16.410 -7.469 -18.248 1.00 90.38 421 GLU A O 1
ATOM 3184 N N . PHE A 1 422 ? 16.362 -5.590 -19.494 1.00 90.56 422 PHE A N 1
ATOM 3185 C CA . PHE A 1 422 ? 15.400 -6.021 -20.499 1.00 90.56 422 PHE A CA 1
ATOM 3186 C C . PHE A 1 422 ? 16.057 -6.118 -21.869 1.00 90.56 422 PHE A C 1
ATOM 3188 O O . PHE A 1 422 ? 16.535 -5.127 -22.399 1.00 90.56 422 PHE A O 1
ATOM 3195 N N . TYR A 1 423 ? 15.972 -7.290 -22.493 1.00 90.94 423 TYR A N 1
ATOM 3196 C CA . TYR A 1 423 ? 16.685 -7.580 -23.735 1.00 90.94 423 TYR A CA 1
ATOM 3197 C C . TYR A 1 423 ? 15.863 -8.454 -24.687 1.00 90.94 423 TYR A C 1
ATOM 3199 O O . TYR A 1 423 ? 14.858 -9.062 -24.307 1.00 90.94 423 TYR A O 1
ATOM 3207 N N . CYS A 1 424 ? 16.275 -8.533 -25.953 1.00 88.88 424 CYS A N 1
ATOM 3208 C CA . CYS A 1 424 ? 15.635 -9.395 -26.953 1.00 88.88 424 CYS A CA 1
ATOM 3209 C C . CYS A 1 424 ? 16.338 -10.760 -27.078 1.00 88.88 424 CYS A C 1
ATOM 3211 O O . CYS A 1 424 ? 17.562 -10.838 -27.143 1.00 88.88 424 CYS A O 1
ATOM 3213 N N . THR A 1 425 ? 15.570 -11.849 -27.206 1.00 81.56 425 THR A N 1
ATOM 3214 C CA . THR A 1 425 ? 16.071 -13.222 -27.432 1.00 81.56 425 THR A CA 1
ATOM 3215 C C . THR A 1 425 ? 15.362 -13.948 -28.580 1.00 81.56 425 THR A C 1
ATOM 3217 O O . THR A 1 425 ? 14.355 -13.478 -29.115 1.00 81.56 425 THR A O 1
ATOM 3220 N N . GLY A 1 426 ? 15.897 -15.116 -28.963 1.00 66.94 426 GLY A N 1
ATOM 3221 C CA . GLY A 1 426 ? 15.359 -16.011 -29.995 1.00 66.94 426 GLY A CA 1
ATOM 3222 C C . GLY A 1 426 ? 16.207 -16.045 -31.270 1.00 66.94 426 GLY A C 1
ATOM 3223 O O . GLY A 1 426 ? 17.007 -15.147 -31.511 1.00 66.94 426 GLY A O 1
ATOM 3224 N N . VAL A 1 427 ? 16.023 -17.078 -32.103 1.00 54.59 427 VAL A N 1
ATOM 3225 C CA . VAL A 1 427 ? 16.776 -17.283 -33.365 1.00 54.59 427 VAL A CA 1
ATOM 3226 C C . VAL A 1 427 ? 16.602 -16.103 -34.341 1.00 54.59 427 VAL A C 1
ATOM 3228 O O . VAL A 1 427 ? 17.500 -15.825 -35.130 1.00 54.59 427 VAL A O 1
ATOM 3231 N N . ASP A 1 428 ? 15.493 -15.365 -34.198 1.00 60.16 428 ASP A N 1
ATOM 3232 C CA . ASP A 1 428 ? 15.155 -14.160 -34.969 1.00 60.16 428 ASP A CA 1
ATOM 3233 C C . ASP A 1 428 ? 15.156 -12.861 -34.127 1.00 60.16 428 ASP A C 1
ATOM 3235 O O . ASP A 1 428 ? 14.748 -11.813 -34.622 1.00 60.16 428 ASP A O 1
ATOM 3239 N N . GLY A 1 429 ? 15.571 -12.911 -32.851 1.00 58.94 429 GLY A N 1
ATOM 3240 C CA . GLY A 1 429 ? 15.696 -11.734 -31.977 1.00 58.94 429 GLY A CA 1
ATOM 3241 C C . GLY A 1 429 ? 14.387 -11.029 -31.599 1.00 58.94 429 GLY A C 1
ATOM 3242 O O . GLY A 1 429 ? 14.421 -9.835 -31.337 1.00 58.94 429 GLY A O 1
ATOM 3243 N N . ASN A 1 430 ? 13.243 -11.726 -31.584 1.00 72.25 430 ASN A N 1
ATOM 3244 C CA . ASN A 1 430 ? 11.908 -11.121 -31.437 1.00 72.25 430 ASN A CA 1
ATOM 3245 C C . ASN A 1 430 ? 11.182 -11.407 -30.108 1.00 72.25 430 ASN A C 1
ATOM 3247 O O . ASN A 1 430 ? 10.024 -11.016 -29.959 1.00 72.25 430 ASN A O 1
ATOM 3251 N N . VAL A 1 431 ? 11.820 -12.079 -29.147 1.00 78.12 431 VAL A N 1
ATOM 3252 C CA . VAL A 1 431 ? 11.196 -12.415 -27.859 1.00 78.12 431 VAL A CA 1
ATOM 3253 C C . VAL A 1 431 ? 11.730 -11.488 -26.763 1.00 78.12 431 VAL A C 1
ATOM 3255 O O . VAL A 1 431 ? 12.909 -11.601 -26.422 1.00 78.12 431 VAL A O 1
ATOM 3258 N N . PRO A 1 432 ? 10.906 -10.592 -26.187 1.00 84.56 432 PRO A N 1
ATOM 3259 C CA . PRO A 1 432 ? 11.324 -9.767 -25.057 1.00 84.56 432 PRO A CA 1
ATOM 3260 C C . PRO A 1 432 ? 11.598 -10.652 -23.833 1.00 84.56 432 PRO A C 1
ATOM 3262 O O . PRO A 1 432 ? 10.804 -11.539 -23.516 1.00 84.56 432 PRO A O 1
ATOM 3265 N N . GLN A 1 433 ? 12.715 -10.429 -23.151 1.00 87.56 433 GLN A N 1
ATOM 3266 C CA . GLN A 1 433 ? 13.132 -11.123 -21.931 1.00 87.56 433 GLN A CA 1
ATOM 3267 C C . GLN A 1 433 ? 13.669 -10.124 -20.910 1.00 87.56 433 GLN A C 1
ATOM 3269 O O . GLN A 1 433 ? 13.883 -8.953 -21.220 1.00 87.56 433 GLN A O 1
ATOM 3274 N N . TYR A 1 434 ? 13.882 -10.600 -19.685 1.00 89.50 434 TYR A N 1
ATOM 3275 C CA . TYR A 1 434 ? 14.613 -9.852 -18.676 1.00 89.50 434 TYR A CA 1
ATOM 3276 C C . TYR A 1 434 ? 15.539 -10.761 -17.871 1.00 89.50 434 TYR A C 1
ATOM 3278 O O . TYR A 1 434 ? 15.323 -11.973 -17.785 1.00 89.50 434 TYR A O 1
ATOM 3286 N N . TYR A 1 435 ? 16.580 -10.180 -17.287 1.00 87.19 435 TYR A N 1
ATOM 3287 C CA . TYR A 1 435 ? 17.507 -10.871 -16.401 1.00 87.19 435 TYR A CA 1
ATOM 3288 C C . TYR A 1 435 ? 17.882 -9.980 -15.216 1.00 87.19 435 TYR A C 1
ATOM 3290 O O . TYR A 1 435 ? 17.764 -8.755 -15.256 1.00 87.19 435 TYR A O 1
ATOM 3298 N N . TRP A 1 436 ? 18.292 -10.620 -14.125 1.00 87.69 436 TRP A N 1
ATOM 3299 C CA . TRP A 1 436 ? 18.691 -9.953 -12.894 1.00 87.69 436 TRP A CA 1
ATOM 3300 C C . TRP A 1 436 ? 20.204 -9.991 -12.746 1.00 87.69 436 TRP A C 1
ATOM 3302 O O . TRP A 1 436 ? 20.775 -11.059 -12.522 1.00 87.69 436 TRP A O 1
ATOM 3312 N N . PHE A 1 437 ? 20.847 -8.830 -12.800 1.00 89.12 437 PHE A N 1
ATOM 3313 C CA . PHE A 1 437 ? 22.283 -8.717 -12.574 1.00 89.12 437 PHE A CA 1
ATOM 3314 C C . PHE A 1 437 ? 22.582 -8.130 -11.204 1.00 89.12 437 PHE A C 1
ATOM 3316 O O . PHE A 1 437 ? 22.111 -7.045 -10.873 1.00 89.12 437 PHE A O 1
ATOM 3323 N N . ASP A 1 438 ? 23.412 -8.826 -10.428 1.00 92.12 438 ASP A N 1
ATOM 3324 C CA . ASP A 1 438 ? 24.104 -8.233 -9.288 1.00 92.12 438 ASP A CA 1
ATOM 3325 C C . ASP A 1 438 ? 25.243 -7.345 -9.801 1.00 92.12 438 ASP A C 1
ATOM 3327 O O . ASP A 1 438 ? 26.129 -7.808 -10.525 1.00 92.12 438 ASP A O 1
ATOM 3331 N N . CYS A 1 439 ? 25.243 -6.069 -9.415 1.00 88.62 439 CYS A N 1
ATOM 3332 C CA . CYS A 1 439 ? 26.343 -5.175 -9.729 1.00 88.62 439 CYS A CA 1
ATOM 3333 C C . CYS A 1 439 ? 27.630 -5.689 -9.069 1.00 88.62 439 CYS A C 1
ATOM 3335 O O . CYS A 1 439 ? 27.636 -5.973 -7.865 1.00 88.62 439 CYS A O 1
ATOM 3337 N N . PRO A 1 440 ? 28.735 -5.800 -9.827 1.00 87.75 440 PRO A N 1
ATOM 3338 C CA . PRO A 1 440 ? 30.002 -6.250 -9.276 1.00 87.75 440 PRO A CA 1
ATOM 3339 C C . PRO A 1 440 ? 30.509 -5.329 -8.169 1.00 87.75 440 PRO A C 1
ATOM 3341 O O . PRO A 1 440 ? 30.161 -4.151 -8.087 1.00 87.75 440 PRO A O 1
ATOM 3344 N N . GLN A 1 441 ? 31.427 -5.849 -7.356 1.00 78.50 441 GLN A N 1
ATOM 3345 C CA . GLN A 1 441 ? 32.084 -5.070 -6.312 1.00 78.50 441 GLN A CA 1
ATOM 3346 C C . GLN A 1 441 ? 32.690 -3.768 -6.878 1.00 78.50 441 GLN A C 1
ATOM 3348 O O . GLN A 1 441 ? 33.465 -3.793 -7.835 1.00 78.50 441 GLN A O 1
ATOM 3353 N N . GLY A 1 442 ? 32.339 -2.631 -6.269 1.00 78.38 442 GLY A N 1
ATOM 3354 C CA . GLY A 1 442 ? 32.769 -1.295 -6.706 1.00 78.38 442 GLY A CA 1
ATOM 3355 C C . GLY A 1 442 ? 31.869 -0.636 -7.759 1.00 78.38 442 GLY A C 1
ATOM 3356 O O . GLY A 1 442 ? 32.193 0.455 -8.229 1.00 78.38 442 GLY A O 1
ATOM 3357 N N . TYR A 1 443 ? 30.748 -1.263 -8.120 1.00 88.19 443 TYR A N 1
ATOM 3358 C CA . TYR A 1 443 ? 29.714 -0.697 -8.981 1.00 88.19 443 TYR A CA 1
ATOM 3359 C C . TYR A 1 443 ? 28.391 -0.640 -8.218 1.00 88.19 443 TYR A C 1
ATOM 3361 O O . TYR A 1 443 ? 28.041 -1.575 -7.499 1.00 88.19 443 TYR A O 1
ATOM 3369 N N . LEU A 1 444 ? 27.656 0.457 -8.374 1.00 85.50 444 LEU A N 1
ATOM 3370 C CA . LEU A 1 444 ? 26.292 0.587 -7.872 1.00 85.50 444 LEU A CA 1
ATOM 3371 C C . LEU A 1 444 ? 25.342 0.764 -9.045 1.00 85.50 444 LEU A C 1
ATOM 3373 O O . LEU A 1 444 ? 25.682 1.419 -10.030 1.00 85.50 444 LEU A O 1
ATOM 3377 N N . CYS A 1 445 ? 24.146 0.205 -8.920 1.00 87.38 445 CYS A N 1
ATOM 3378 C CA . CYS A 1 445 ? 23.096 0.468 -9.879 1.00 87.38 445 CYS A CA 1
ATOM 3379 C C . CYS A 1 445 ? 22.639 1.922 -9.755 1.00 87.38 445 CYS A C 1
ATOM 3381 O O . CYS A 1 445 ? 22.228 2.360 -8.676 1.00 87.38 445 CYS A O 1
ATOM 3383 N N . SER A 1 446 ? 22.687 2.646 -10.866 1.00 87.31 446 SER A N 1
ATOM 3384 C CA . SER A 1 446 ? 22.104 3.971 -11.033 1.00 87.31 446 SER A CA 1
ATOM 3385 C C . SER A 1 446 ? 21.577 4.098 -12.458 1.00 87.31 446 SER A C 1
ATOM 3387 O O . SER A 1 446 ? 22.237 3.657 -13.393 1.00 87.31 446 SER A O 1
ATOM 3389 N N . GLU A 1 447 ? 20.392 4.691 -12.622 1.00 88.38 447 GLU A N 1
ATOM 3390 C CA . GLU A 1 447 ? 19.748 4.879 -13.937 1.00 88.38 447 GLU A CA 1
ATOM 3391 C C . GLU A 1 447 ? 19.638 3.584 -14.765 1.00 88.38 447 GLU A C 1
ATOM 3393 O O . GLU A 1 447 ? 19.836 3.595 -15.970 1.00 88.38 447 GLU A O 1
ATOM 3398 N N . GLY A 1 448 ? 19.359 2.448 -14.119 1.00 88.31 448 GLY A N 1
ATOM 3399 C CA . GLY A 1 448 ? 19.211 1.162 -14.809 1.00 88.31 448 GLY A CA 1
ATOM 3400 C C . GLY A 1 448 ? 20.513 0.508 -15.265 1.00 88.31 448 GLY A C 1
ATOM 3401 O O . GLY A 1 448 ? 20.450 -0.485 -15.968 1.00 88.31 448 GLY A O 1
ATOM 3402 N N . ALA A 1 449 ? 21.680 1.001 -14.838 1.00 91.25 449 ALA A N 1
ATOM 3403 C CA . ALA A 1 449 ? 22.973 0.398 -15.151 1.00 91.25 449 ALA A CA 1
ATOM 3404 C C . ALA A 1 449 ? 23.903 0.350 -13.928 1.00 91.25 449 ALA A C 1
ATOM 3406 O O . ALA A 1 449 ? 23.862 1.203 -13.042 1.00 91.25 449 ALA A O 1
ATOM 3407 N N . CYS A 1 450 ? 24.798 -0.631 -13.881 1.00 91.81 450 CYS A N 1
ATOM 3408 C CA . CYS A 1 450 ? 25.877 -0.721 -12.909 1.00 91.81 450 CYS A CA 1
ATOM 3409 C C . CYS A 1 450 ? 26.976 0.285 -13.268 1.00 91.81 450 CYS A C 1
ATOM 3411 O O . CYS A 1 450 ? 27.776 0.068 -14.180 1.00 91.81 450 CYS A O 1
ATOM 3413 N N . LEU A 1 451 ? 27.053 1.379 -12.514 1.00 89.00 451 LEU A N 1
ATOM 3414 C CA . LEU A 1 451 ? 28.045 2.435 -12.691 1.00 89.00 451 LEU A CA 1
ATOM 3415 C C . LEU A 1 451 ? 29.157 2.310 -11.648 1.00 89.00 451 LEU A C 1
ATOM 3417 O O . LEU A 1 451 ? 28.906 2.046 -10.471 1.00 89.00 451 LEU A O 1
ATOM 3421 N N . LYS A 1 452 ? 30.407 2.509 -12.078 1.00 83.69 452 LYS A N 1
ATOM 3422 C CA . LYS A 1 452 ? 31.577 2.438 -11.194 1.00 83.69 452 LYS A CA 1
ATOM 3423 C C . LYS A 1 452 ? 31.502 3.552 -10.151 1.00 83.69 452 LYS A C 1
ATOM 3425 O O . LYS A 1 452 ? 31.360 4.718 -10.520 1.00 83.69 452 LYS A O 1
ATOM 3430 N N . GLN A 1 453 ? 31.661 3.220 -8.870 1.00 69.50 453 GLN A N 1
ATOM 3431 C CA . GLN A 1 453 ? 31.808 4.236 -7.829 1.00 69.50 453 GLN A CA 1
ATOM 3432 C C . GLN A 1 453 ? 33.064 5.072 -8.115 1.00 69.50 453 GLN A C 1
ATOM 3434 O O . GLN A 1 453 ? 34.176 4.542 -8.170 1.00 69.50 453 GLN A O 1
ATOM 3439 N N . LYS A 1 454 ? 32.892 6.383 -8.321 1.00 50.28 454 LYS A N 1
ATOM 3440 C CA . LYS A 1 454 ? 34.001 7.335 -8.184 1.00 50.28 454 LYS A CA 1
ATOM 3441 C C . LYS A 1 454 ? 34.340 7.422 -6.694 1.00 50.28 454 LYS A C 1
ATOM 3443 O O . LYS A 1 454 ? 33.427 7.468 -5.875 1.00 50.28 454 LYS A O 1
ATOM 3448 N N . GLU A 1 455 ? 35.629 7.370 -6.365 1.00 45.44 455 GLU A N 1
ATOM 3449 C CA . GLU A 1 455 ? 36.118 7.322 -4.983 1.00 45.44 455 GLU A CA 1
ATOM 3450 C C . GLU A 1 455 ? 35.542 8.460 -4.115 1.00 45.44 455 GLU A C 1
ATOM 3452 O O . GLU A 1 455 ? 35.664 9.638 -4.436 1.00 45.44 455 GLU A O 1
ATOM 3457 N N . GLU A 1 456 ? 34.878 8.022 -3.042 1.00 41.62 456 GLU A N 1
ATOM 3458 C CA . GLU A 1 456 ? 34.483 8.660 -1.779 1.00 41.62 456 GLU A CA 1
ATOM 3459 C C . GLU A 1 456 ? 34.442 10.201 -1.682 1.00 41.62 456 GLU A C 1
ATOM 3461 O O . GLU A 1 456 ? 35.437 10.866 -1.389 1.00 41.62 456 GLU A O 1
ATOM 3466 N N . THR A 1 457 ? 33.229 10.767 -1.701 1.00 39.81 457 THR A N 1
ATOM 3467 C CA . THR A 1 457 ? 32.928 11.975 -0.917 1.00 39.81 457 THR A CA 1
ATOM 3468 C C . THR A 1 457 ? 32.727 11.586 0.545 1.00 39.81 457 THR A C 1
ATOM 3470 O O . THR A 1 457 ? 31.725 10.976 0.919 1.00 39.81 457 THR A O 1
ATOM 3473 N N . LYS A 1 458 ? 33.714 11.943 1.365 1.00 42.12 458 LYS A N 1
ATOM 3474 C CA . LYS A 1 458 ? 33.697 11.884 2.829 1.00 42.12 458 LYS A CA 1
ATOM 3475 C C . LYS A 1 458 ? 32.421 12.533 3.393 1.00 42.12 458 LYS A C 1
ATOM 3477 O O . LYS A 1 458 ? 32.104 13.662 3.031 1.00 42.12 458 LYS A O 1
ATOM 3482 N N . THR A 1 459 ? 31.726 11.838 4.298 1.00 49.41 459 THR A N 1
ATOM 3483 C CA . THR A 1 459 ? 30.611 12.370 5.101 1.00 49.41 459 THR A CA 1
ATOM 3484 C C . THR A 1 459 ? 31.030 13.680 5.772 1.00 49.41 459 THR A C 1
ATOM 3486 O O . THR A 1 459 ? 32.053 13.700 6.458 1.00 49.41 459 THR A O 1
ATOM 3489 N N . SER A 1 460 ? 30.268 14.763 5.599 1.00 60.16 460 SER A N 1
ATOM 3490 C CA . SER A 1 460 ? 30.486 15.994 6.365 1.00 60.16 460 SER A CA 1
ATOM 3491 C C . SER A 1 460 ? 29.168 16.611 6.817 1.00 60.16 460 SER A C 1
ATOM 3493 O O . SER A 1 460 ? 28.323 16.981 6.002 1.00 60.16 460 SER A O 1
ATOM 3495 N N . CYS A 1 461 ? 29.033 16.757 8.132 1.00 70.06 461 CYS A N 1
ATOM 3496 C CA . CYS A 1 461 ? 28.183 17.773 8.736 1.00 70.06 461 CYS A CA 1
ATOM 3497 C C . CYS A 1 461 ? 28.991 19.069 8.665 1.00 70.06 461 CYS A C 1
ATOM 3499 O O . CYS A 1 461 ? 30.054 19.163 9.281 1.00 70.06 461 CYS A O 1
ATOM 3501 N N . SER A 1 462 ? 28.577 20.005 7.822 1.00 63.97 462 SER A N 1
ATOM 3502 C CA . SER A 1 462 ? 29.336 21.224 7.558 1.00 63.97 462 SER A CA 1
ATOM 3503 C C . SER A 1 462 ? 28.372 22.385 7.623 1.00 63.97 462 SER A C 1
ATOM 3505 O O . SER A 1 462 ? 27.493 22.441 6.770 1.00 63.97 462 SER A O 1
ATOM 3507 N N . ASP A 1 463 ? 28.602 23.290 8.570 1.00 60.75 463 ASP A N 1
ATOM 3508 C CA . ASP A 1 463 ? 27.830 24.508 8.838 1.00 60.75 463 ASP A CA 1
ATOM 3509 C C . ASP A 1 463 ? 26.738 24.302 9.896 1.00 60.75 463 ASP A C 1
ATOM 3511 O O . ASP A 1 463 ? 25.633 23.853 9.603 1.00 60.75 463 ASP A O 1
ATOM 3515 N N . ASP A 1 464 ? 27.140 24.576 11.137 1.00 67.50 464 ASP A N 1
ATOM 3516 C CA . ASP A 1 464 ? 26.300 24.825 12.304 1.00 67.50 464 ASP A CA 1
ATOM 3517 C C . ASP A 1 464 ? 26.382 26.342 12.527 1.00 67.50 464 ASP A C 1
ATOM 3519 O O . ASP A 1 464 ? 27.446 26.862 12.886 1.00 67.50 464 ASP A O 1
ATOM 3523 N N . THR A 1 465 ? 25.327 27.063 12.144 1.00 67.69 465 THR A N 1
ATOM 3524 C CA . THR A 1 465 ? 25.382 28.522 11.943 1.00 67.69 465 THR A CA 1
ATOM 3525 C C . THR A 1 465 ? 25.596 29.322 13.229 1.00 67.69 465 THR A C 1
ATOM 3527 O O . THR A 1 465 ? 26.012 30.480 13.169 1.00 67.69 465 THR A O 1
ATOM 3530 N N . ASP A 1 466 ? 25.322 28.727 14.386 1.00 68.88 466 ASP A N 1
ATOM 3531 C CA . ASP A 1 466 ? 25.363 29.373 15.700 1.00 68.88 466 ASP A CA 1
ATOM 3532 C C . ASP A 1 466 ? 25.749 28.439 16.864 1.00 68.88 466 ASP A C 1
ATOM 3534 O O . ASP A 1 466 ? 26.060 28.940 17.951 1.00 68.88 466 ASP A O 1
ATOM 3538 N N . GLY A 1 467 ? 25.884 27.130 16.643 1.00 75.75 467 GLY A N 1
ATOM 3539 C CA . GLY A 1 467 ? 26.447 26.180 17.597 1.00 75.75 467 GLY A CA 1
ATOM 3540 C C . GLY A 1 467 ? 25.403 25.545 18.516 1.00 75.75 467 GLY A C 1
ATOM 3541 O O . GLY A 1 467 ? 24.501 24.856 18.080 1.00 75.75 467 GLY A O 1
ATOM 3542 N N . GLU A 1 468 ? 25.599 25.705 19.831 1.00 78.25 468 GLU A N 1
ATOM 3543 C CA . GLU A 1 468 ? 24.576 25.373 20.842 1.00 78.25 468 GLU A CA 1
ATOM 3544 C C . GLU A 1 468 ? 23.944 26.667 21.418 1.00 78.25 468 GLU A C 1
ATOM 3546 O O . GLU A 1 468 ? 23.753 26.807 22.634 1.00 78.25 468 GLU A O 1
ATOM 3551 N N . ASN A 1 469 ? 23.747 27.685 20.576 1.00 81.31 469 ASN A N 1
ATOM 3552 C CA . ASN A 1 469 ? 23.291 29.006 20.992 1.00 81.31 469 ASN A CA 1
ATOM 3553 C C . ASN A 1 469 ? 21.768 29.147 20.927 1.00 81.31 469 ASN A C 1
ATOM 3555 O O . ASN A 1 469 ? 21.216 29.749 20.013 1.00 81.31 469 ASN A O 1
ATOM 3559 N N . VAL A 1 470 ? 21.135 28.813 22.048 1.00 82.62 470 VAL A N 1
ATOM 3560 C CA . VAL A 1 470 ? 19.681 28.898 22.242 1.00 82.62 470 VAL A CA 1
ATOM 3561 C C . VAL A 1 470 ? 19.029 30.258 21.966 1.00 82.62 470 VAL A C 1
ATOM 3563 O O . VAL A 1 470 ? 17.809 30.335 21.972 1.00 82.62 470 VAL A O 1
ATOM 3566 N N . PHE A 1 471 ? 19.768 31.363 21.822 1.00 83.31 471 PHE A N 1
ATOM 3567 C CA . PHE A 1 471 ? 19.191 32.693 21.561 1.00 83.31 471 PHE A CA 1
ATOM 3568 C C . PHE A 1 471 ? 19.072 33.035 20.075 1.00 83.31 471 PHE A C 1
ATOM 3570 O O . PHE A 1 471 ? 18.442 34.036 19.728 1.00 83.31 471 PHE A O 1
ATOM 3577 N N . HIS A 1 472 ? 19.696 32.244 19.213 1.00 82.50 472 HIS A N 1
ATOM 3578 C CA . HIS A 1 472 ? 19.611 32.360 17.769 1.00 82.50 472 HIS A CA 1
ATOM 3579 C C . HIS A 1 472 ? 18.929 31.104 17.233 1.00 82.50 472 HIS A C 1
ATOM 3581 O O . HIS A 1 472 ? 18.806 30.113 17.940 1.00 82.50 472 HIS A O 1
ATOM 3587 N N . LYS A 1 473 ? 18.345 31.205 16.040 1.00 83.69 473 LYS A N 1
ATOM 3588 C CA . LYS A 1 473 ? 17.774 30.039 15.380 1.00 83.69 473 LYS A CA 1
ATOM 3589 C C . LYS A 1 473 ? 18.815 29.499 14.416 1.00 83.69 473 LYS A C 1
ATOM 3591 O O . LYS A 1 473 ? 19.010 30.086 13.344 1.00 83.69 473 LYS A O 1
ATOM 3596 N N . GLY A 1 474 ? 19.399 28.380 14.790 1.00 83.38 474 GLY A N 1
ATOM 3597 C CA . GLY A 1 474 ? 20.431 27.684 14.067 1.00 83.38 474 GLY A CA 1
ATOM 3598 C C . GLY A 1 474 ? 19.937 26.818 12.934 1.00 83.38 474 GLY A C 1
ATOM 3599 O O . GLY A 1 474 ? 18.755 26.465 12.815 1.00 83.38 474 GLY A O 1
ATOM 3600 N N . SER A 1 475 ? 20.885 26.467 12.073 1.00 81.88 475 SER A N 1
ATOM 3601 C CA . SER A 1 475 ? 20.716 25.446 11.059 1.00 81.88 475 SER A CA 1
ATOM 3602 C C . SER A 1 475 ? 21.972 24.596 10.929 1.00 81.88 475 SER A C 1
ATOM 3604 O O . SER A 1 475 ? 23.087 25.115 10.932 1.00 81.88 475 SER A O 1
ATOM 3606 N N . VAL A 1 476 ? 21.764 23.294 10.750 1.00 85.12 476 VAL A N 1
ATOM 3607 C CA . VAL A 1 476 ? 22.795 22.314 10.428 1.00 85.12 476 VAL A CA 1
ATOM 3608 C C . VAL A 1 476 ? 22.586 21.794 9.019 1.00 85.12 476 VAL A C 1
ATOM 3610 O O . VAL A 1 476 ? 21.542 21.208 8.710 1.00 85.12 476 VAL A O 1
ATOM 3613 N N . LYS A 1 477 ? 23.606 21.942 8.173 1.00 81.56 477 LYS A N 1
ATOM 3614 C CA . LYS A 1 477 ? 23.634 21.350 6.833 1.00 81.56 477 LYS A CA 1
ATOM 3615 C C . LYS A 1 477 ? 24.285 19.960 6.864 1.00 81.56 477 LYS A C 1
ATOM 3617 O O . LYS A 1 477 ? 25.455 19.787 7.212 1.00 81.56 477 LYS A O 1
ATOM 3622 N N . TYR A 1 478 ? 23.520 18.953 6.448 1.00 78.88 478 TYR A N 1
ATOM 3623 C CA . TYR A 1 478 ? 23.935 17.552 6.387 1.00 78.88 478 TYR A CA 1
ATOM 3624 C C . TYR A 1 478 ? 23.855 17.013 4.955 1.00 78.88 478 TYR A C 1
ATOM 3626 O O . TYR A 1 478 ? 22.812 17.102 4.301 1.00 78.88 478 TYR A O 1
ATOM 3634 N N . VAL A 1 479 ? 24.948 16.408 4.485 1.00 69.94 479 VAL A N 1
ATOM 3635 C CA . VAL A 1 479 ? 25.018 15.741 3.177 1.00 69.94 479 VAL A CA 1
ATOM 3636 C C . VAL A 1 479 ? 25.016 14.231 3.387 1.00 69.94 479 VAL A C 1
ATOM 3638 O O . VAL A 1 479 ? 25.909 13.679 4.032 1.00 69.94 479 VAL A O 1
ATOM 3641 N N . ASN A 1 480 ? 24.000 13.556 2.846 1.00 60.19 480 ASN A N 1
ATOM 3642 C CA . ASN A 1 480 ? 23.861 12.111 2.984 1.00 60.19 480 ASN A CA 1
ATOM 3643 C C . ASN A 1 480 ? 24.818 11.381 2.011 1.00 60.19 480 ASN A C 1
ATOM 3645 O O . ASN A 1 480 ? 24.670 11.543 0.799 1.00 60.19 480 ASN A O 1
ATOM 3649 N N . PRO A 1 481 ? 25.751 10.530 2.484 1.00 52.09 481 PRO A N 1
ATOM 3650 C CA . PRO A 1 481 ? 26.669 9.784 1.611 1.00 52.09 481 PRO A CA 1
ATOM 3651 C C . PRO A 1 481 ? 25.957 8.782 0.687 1.00 52.09 481 PRO A C 1
ATOM 3653 O O . PRO A 1 481 ? 26.511 8.347 -0.319 1.00 52.09 481 PRO A O 1
ATOM 3656 N N . GLU A 1 482 ? 24.719 8.420 1.011 1.00 50.88 482 GLU A N 1
ATOM 3657 C CA . GLU A 1 482 ? 23.888 7.523 0.220 1.00 50.88 482 GLU A CA 1
ATOM 3658 C C . GLU A 1 482 ? 23.165 8.210 -0.957 1.00 50.88 482 GLU A C 1
ATOM 3660 O O . GLU A 1 482 ? 22.729 7.532 -1.891 1.00 50.88 482 GLU A O 1
ATOM 3665 N N . LEU A 1 483 ? 23.043 9.542 -0.907 1.00 51.59 483 LEU A N 1
ATOM 3666 C CA . LEU A 1 483 ? 22.420 10.418 -1.906 1.00 51.59 483 LEU A CA 1
ATOM 3667 C C . LEU A 1 483 ? 23.169 11.773 -1.904 1.00 51.59 483 LEU A C 1
ATOM 3669 O O . LEU A 1 483 ? 22.668 12.737 -1.324 1.00 51.59 483 LEU A O 1
ATOM 3673 N N . PRO A 1 484 ? 24.364 11.872 -2.525 1.00 50.22 484 PRO A N 1
ATOM 3674 C CA . PRO A 1 484 ? 25.241 13.047 -2.415 1.00 50.22 484 PRO A CA 1
ATOM 3675 C C . PRO A 1 484 ? 24.640 14.354 -2.958 1.00 50.22 484 PRO A C 1
ATOM 3677 O O . PRO A 1 484 ? 25.152 15.431 -2.673 1.00 50.22 484 PRO A O 1
ATOM 3680 N N . THR A 1 485 ? 23.561 14.271 -3.740 1.00 51.25 485 THR A N 1
ATOM 3681 C CA . THR A 1 485 ? 22.819 15.420 -4.279 1.00 51.25 485 THR A CA 1
ATOM 3682 C C . THR A 1 485 ? 21.760 15.969 -3.317 1.00 51.25 485 THR A C 1
ATOM 3684 O O . THR A 1 485 ? 21.265 17.072 -3.529 1.00 51.25 485 THR A O 1
ATOM 3687 N N . ALA A 1 486 ? 21.414 15.249 -2.243 1.00 52.59 486 ALA A N 1
ATOM 3688 C CA . ALA A 1 486 ? 20.392 15.659 -1.285 1.00 52.59 486 ALA A CA 1
ATOM 3689 C C . ALA A 1 486 ? 21.023 16.328 -0.051 1.00 52.59 486 ALA A C 1
ATOM 3691 O O . ALA A 1 486 ? 21.378 15.673 0.935 1.00 52.59 486 ALA A O 1
ATOM 3692 N N . THR A 1 487 ? 21.143 17.654 -0.101 1.00 66.06 487 THR A N 1
ATOM 3693 C CA . THR A 1 487 ? 21.481 18.473 1.071 1.00 66.06 487 THR A CA 1
ATOM 3694 C C . THR A 1 487 ? 20.244 18.635 1.954 1.00 66.06 487 THR A C 1
ATOM 3696 O O . THR A 1 487 ? 19.218 19.119 1.485 1.00 66.06 487 THR A O 1
ATOM 3699 N N . HIS A 1 488 ? 20.340 18.267 3.233 1.00 74.38 488 HIS A N 1
ATOM 3700 C CA . HIS A 1 488 ? 19.276 18.482 4.216 1.00 74.38 488 HIS A CA 1
ATOM 3701 C C . HIS A 1 488 ? 19.682 19.562 5.218 1.00 74.38 488 HIS A C 1
ATOM 3703 O O . HIS A 1 488 ? 20.827 19.583 5.672 1.00 74.38 488 HIS A O 1
ATOM 3709 N N . TYR A 1 489 ? 18.727 20.420 5.578 1.00 79.44 489 TYR A N 1
ATOM 3710 C CA . TYR A 1 489 ? 18.882 21.439 6.613 1.00 79.44 489 TYR A CA 1
ATOM 3711 C C . TYR A 1 489 ? 18.035 21.058 7.825 1.00 79.44 489 TYR A C 1
ATOM 3713 O O . TYR A 1 489 ? 16.827 20.851 7.704 1.00 79.44 489 TYR A O 1
ATOM 3721 N N . TYR A 1 490 ? 18.672 20.973 8.984 1.00 83.56 490 TYR A N 1
ATOM 3722 C CA . TYR A 1 490 ? 18.021 20.748 10.270 1.00 83.56 490 TYR A CA 1
ATOM 3723 C C . TYR A 1 490 ? 18.030 22.061 11.037 1.00 83.56 490 TYR A C 1
ATOM 3725 O O . TYR A 1 490 ? 19.092 22.640 11.204 1.00 83.56 490 TYR A O 1
ATOM 3733 N N . LEU A 1 491 ? 16.859 22.548 11.443 1.00 84.56 491 LEU A N 1
ATOM 3734 C CA . LEU A 1 491 ? 16.718 23.833 12.131 1.00 84.56 491 LEU A CA 1
ATOM 3735 C C . LEU A 1 491 ? 16.483 23.636 13.623 1.00 84.56 491 LEU A C 1
ATOM 3737 O O . LEU A 1 491 ? 15.867 22.637 14.021 1.00 84.56 491 LEU A O 1
ATOM 3741 N N . ASP A 1 492 ? 16.846 24.650 14.401 1.00 89.50 492 ASP A N 1
ATOM 3742 C CA . ASP A 1 492 ? 16.401 24.755 15.783 1.00 89.50 492 ASP A CA 1
ATOM 3743 C C . ASP A 1 492 ? 14.889 24.937 15.853 1.00 89.50 492 ASP A C 1
ATOM 3745 O O . ASP A 1 492 ? 14.241 25.567 15.001 1.00 89.50 492 ASP A O 1
ATOM 3749 N N . SER A 1 493 ? 14.293 24.353 16.884 1.00 89.81 493 SER A N 1
ATOM 3750 C CA . SER A 1 493 ? 12.847 24.370 17.082 1.00 89.81 493 SER A CA 1
ATOM 3751 C C . SER A 1 493 ? 12.497 24.423 18.559 1.00 89.81 493 SER A C 1
ATOM 3753 O O . SER A 1 493 ? 13.306 24.090 19.410 1.00 89.81 493 SER A O 1
ATOM 3755 N N . CYS A 1 494 ? 11.291 24.863 18.904 1.00 89.25 494 CYS A N 1
ATOM 3756 C CA . CYS A 1 494 ? 10.871 24.849 20.303 1.00 89.25 494 CYS A CA 1
ATOM 3757 C C . CYS A 1 494 ? 10.356 23.469 20.691 1.00 89.25 494 CYS A C 1
ATOM 3759 O O . CYS A 1 494 ? 9.413 22.967 20.077 1.00 89.25 494 CYS A O 1
ATOM 3761 N N . ALA A 1 495 ? 10.956 22.878 21.723 1.00 82.00 495 ALA A N 1
ATOM 3762 C CA . ALA A 1 495 ? 10.434 21.674 22.359 1.00 82.00 495 ALA A CA 1
ATOM 3763 C C . ALA A 1 495 ? 9.141 21.994 23.121 1.00 82.00 495 ALA A C 1
ATOM 3765 O O . ALA A 1 495 ? 8.151 21.269 23.022 1.00 82.00 495 ALA A O 1
ATOM 3766 N N . ASP A 1 496 ? 9.153 23.116 23.838 1.00 86.44 496 ASP A N 1
ATOM 3767 C CA . ASP A 1 496 ? 8.019 23.718 24.530 1.00 86.44 496 ASP A CA 1
ATOM 3768 C C . ASP A 1 496 ? 8.278 25.226 24.738 1.00 86.44 496 ASP A C 1
ATOM 3770 O O . ASP A 1 496 ? 9.145 25.806 24.089 1.00 86.44 496 ASP A O 1
ATOM 3774 N N . ASN A 1 497 ? 7.503 25.890 25.602 1.00 85.62 497 ASN A N 1
ATOM 3775 C CA . ASN A 1 497 ? 7.629 27.333 25.835 1.00 85.62 497 ASN A CA 1
ATOM 3776 C C . ASN A 1 497 ? 8.939 27.747 26.514 1.00 85.62 497 ASN A C 1
ATOM 3778 O O . ASN A 1 497 ? 9.289 28.921 26.450 1.00 85.62 497 ASN A O 1
ATOM 3782 N N . ASP A 1 498 ? 9.620 26.845 27.206 1.00 88.88 498 ASP A N 1
ATOM 3783 C CA . ASP A 1 498 ? 10.785 27.145 28.033 1.00 88.88 498 ASP A CA 1
ATOM 3784 C C . ASP A 1 498 ? 12.038 26.410 27.547 1.00 88.88 498 ASP A C 1
ATOM 3786 O O . ASP A 1 498 ? 13.088 26.568 28.157 1.00 88.88 498 ASP A O 1
ATOM 3790 N N . THR A 1 499 ? 11.968 25.666 26.438 1.00 87.44 499 THR A N 1
ATOM 3791 C CA . THR A 1 499 ? 13.065 24.792 26.015 1.00 87.44 499 THR A CA 1
ATOM 3792 C C . THR A 1 499 ? 13.206 24.710 24.483 1.00 87.44 499 THR A C 1
ATOM 3794 O O . THR A 1 499 ? 12.227 24.499 23.761 1.00 87.44 499 THR A O 1
ATOM 3797 N N . VAL A 1 500 ? 14.441 24.846 23.981 1.00 90.25 500 VAL A N 1
ATOM 3798 C CA . VAL A 1 500 ? 14.839 24.754 22.560 1.00 90.25 500 VAL A CA 1
ATOM 3799 C C . VAL A 1 500 ? 15.369 23.347 22.249 1.00 90.25 500 VAL A C 1
ATOM 3801 O O . VAL A 1 500 ? 16.130 22.768 23.022 1.00 90.25 500 VAL A O 1
ATOM 3804 N N . TRP A 1 501 ? 14.955 22.786 21.115 1.00 89.44 501 TRP A N 1
ATOM 3805 C CA . TRP A 1 501 ? 15.630 21.701 20.406 1.00 89.44 501 TRP A CA 1
ATOM 3806 C C . TRP A 1 501 ? 16.684 22.298 19.482 1.00 89.44 501 TRP A C 1
ATOM 3808 O O . TRP A 1 501 ? 16.346 22.783 18.405 1.00 89.44 501 TRP A O 1
ATOM 3818 N N . GLU A 1 502 ? 17.933 22.209 19.913 1.00 85.94 502 GLU A N 1
ATOM 3819 C CA . GLU A 1 502 ? 19.113 22.683 19.201 1.00 85.94 502 GLU A CA 1
ATOM 3820 C C . GLU A 1 502 ? 19.613 21.618 18.223 1.00 85.94 502 GLU A C 1
ATOM 3822 O O . GLU A 1 502 ? 19.906 20.491 18.646 1.00 85.94 502 GLU A O 1
ATOM 3827 N N . ALA A 1 503 ? 19.724 21.947 16.942 1.00 82.31 503 ALA A N 1
ATOM 3828 C CA . ALA A 1 503 ? 20.378 21.132 15.930 1.00 82.31 503 ALA A CA 1
ATOM 3829 C C . ALA A 1 503 ? 21.877 21.461 15.905 1.00 82.31 503 ALA A C 1
ATOM 3831 O O . ALA A 1 503 ? 22.247 22.594 15.650 1.00 82.31 503 ALA A O 1
ATOM 3832 N N . TYR A 1 504 ? 22.750 20.469 16.097 1.00 84.00 504 TYR A N 1
ATOM 3833 C CA . TYR A 1 504 ? 24.204 20.692 16.097 1.00 84.00 504 TYR A CA 1
ATOM 3834 C C . TYR A 1 504 ? 24.976 19.557 15.409 1.00 84.00 504 TYR A C 1
ATOM 3836 O O . TYR A 1 504 ? 24.496 18.422 15.285 1.00 84.00 504 TYR A O 1
ATOM 3844 N N . CYS A 1 505 ? 26.207 19.835 14.973 1.00 81.38 505 CYS A N 1
ATOM 3845 C CA . CYS A 1 505 ? 27.098 18.826 14.387 1.00 81.38 505 CYS A CA 1
ATOM 3846 C C . CYS A 1 505 ? 27.943 18.107 15.455 1.00 81.38 505 CYS A C 1
ATOM 3848 O O . CYS A 1 505 ? 28.734 18.721 16.171 1.00 81.38 505 CYS A O 1
ATOM 3850 N N . SER A 1 506 ? 27.892 16.770 15.501 1.00 77.19 506 SER A N 1
ATOM 3851 C CA . SER A 1 506 ? 28.789 15.949 16.325 1.00 77.19 506 SER A CA 1
ATOM 3852 C C . SER A 1 506 ? 29.493 14.875 15.498 1.00 77.19 506 SER A C 1
ATOM 3854 O O . SER A 1 506 ? 28.878 13.903 15.068 1.00 77.19 506 SER A O 1
ATOM 3856 N N . LYS A 1 507 ? 30.813 15.027 15.307 1.00 72.00 507 LYS A N 1
ATOM 3857 C CA . LYS A 1 507 ? 31.673 14.062 14.585 1.00 72.00 507 LYS A CA 1
ATOM 3858 C C . LYS A 1 507 ? 31.093 13.657 13.217 1.00 72.00 507 LYS A C 1
ATOM 3860 O O . LYS A 1 507 ? 30.932 12.472 12.940 1.00 72.00 507 LYS A O 1
ATOM 3865 N N . ASP A 1 508 ? 30.771 14.658 12.398 1.00 71.31 508 ASP A N 1
ATOM 3866 C CA . ASP A 1 508 ? 30.231 14.513 11.035 1.00 71.31 508 ASP A CA 1
ATOM 3867 C C . ASP A 1 508 ? 28.804 13.930 10.935 1.00 71.31 508 ASP A C 1
ATOM 3869 O O . ASP A 1 508 ? 28.334 13.619 9.840 1.00 71.31 508 ASP A O 1
ATOM 3873 N N . VAL A 1 509 ? 28.077 13.843 12.055 1.00 72.69 509 VAL A N 1
ATOM 3874 C CA . VAL A 1 509 ? 26.657 13.462 12.118 1.00 72.69 509 VAL A CA 1
ATOM 3875 C C . VAL A 1 509 ? 25.869 14.593 12.781 1.00 72.69 509 VAL A C 1
ATOM 3877 O O . VAL A 1 509 ? 26.321 15.148 13.782 1.00 72.69 509 VAL A O 1
ATOM 3880 N N . TYR A 1 510 ? 24.706 14.953 12.233 1.00 81.56 510 TYR A N 1
ATOM 3881 C CA . TYR A 1 510 ? 23.819 15.918 12.889 1.00 81.56 510 TYR A CA 1
ATOM 3882 C C . TYR A 1 510 ? 23.145 15.270 14.111 1.00 81.56 510 TYR A C 1
ATOM 3884 O O . TYR A 1 510 ? 22.850 14.072 14.114 1.00 81.56 510 TYR A O 1
ATOM 3892 N N . ALA A 1 511 ? 22.908 16.046 15.160 1.00 81.69 511 ALA A N 1
ATOM 3893 C CA . ALA A 1 511 ? 22.227 15.613 16.372 1.00 81.69 511 ALA A CA 1
ATOM 3894 C C . ALA A 1 511 ? 21.311 16.725 16.894 1.00 81.69 511 ALA A C 1
ATOM 3896 O O . ALA A 1 511 ? 21.434 17.876 16.487 1.00 81.69 511 ALA A O 1
ATOM 3897 N N . TYR A 1 512 ? 20.405 16.361 17.804 1.00 83.38 512 TYR A N 1
ATOM 3898 C CA . TYR A 1 512 ? 19.548 17.306 18.512 1.00 83.38 512 TYR A CA 1
ATOM 3899 C C . TYR A 1 512 ? 19.811 17.257 20.013 1.00 83.38 512 TYR A C 1
ATOM 3901 O O . TYR A 1 512 ? 19.931 16.171 20.591 1.00 83.38 512 TYR A O 1
ATOM 3909 N N . LYS A 1 513 ? 19.863 18.422 20.655 1.00 88.44 513 LYS A N 1
ATOM 3910 C CA . LYS A 1 513 ? 19.983 18.562 22.107 1.00 88.44 513 LYS A CA 1
ATOM 3911 C C . LYS A 1 513 ? 18.892 19.478 22.623 1.00 88.44 513 LYS A C 1
ATOM 3913 O O . LYS A 1 513 ? 18.584 20.493 22.022 1.00 88.44 513 LYS A O 1
ATOM 3918 N N . GLN A 1 514 ? 18.308 19.106 23.750 1.00 91.31 514 GLN A N 1
ATOM 3919 C CA . GLN A 1 514 ? 17.291 19.914 24.396 1.00 91.31 514 GLN A CA 1
ATOM 3920 C C . GLN A 1 514 ? 17.966 20.850 25.413 1.00 91.31 514 GLN A C 1
ATOM 3922 O O . GLN A 1 514 ? 18.696 20.372 26.288 1.00 91.31 514 GLN A O 1
ATOM 3927 N N . LEU A 1 515 ? 17.763 22.160 25.278 1.00 89.19 515 LEU A N 1
ATOM 3928 C CA . LEU A 1 515 ? 18.390 23.200 26.097 1.00 89.19 515 LEU A CA 1
ATOM 3929 C C . LEU A 1 515 ? 17.337 24.171 26.643 1.00 89.19 515 LEU A C 1
ATOM 3931 O O . LEU A 1 515 ? 16.516 24.698 25.896 1.00 89.19 515 LEU A O 1
ATOM 3935 N N . ASP A 1 516 ? 17.360 24.410 27.955 1.00 90.81 516 ASP A N 1
ATOM 3936 C CA . ASP A 1 516 ? 16.389 25.284 28.619 1.00 90.81 516 ASP A CA 1
ATOM 3937 C C . ASP A 1 516 ? 16.685 26.767 28.365 1.00 90.81 516 ASP A C 1
ATOM 3939 O O . ASP A 1 516 ? 17.827 27.229 28.467 1.00 90.81 516 ASP A O 1
ATOM 3943 N N . CYS A 1 517 ? 15.632 27.539 28.113 1.00 86.81 517 CYS A N 1
ATOM 3944 C CA . CYS A 1 517 ? 15.698 28.983 28.023 1.00 86.81 517 CYS A CA 1
ATOM 3945 C C . CYS A 1 517 ? 16.036 29.605 29.383 1.00 86.81 517 CYS A C 1
ATOM 3947 O O . CYS A 1 517 ? 15.420 29.281 30.405 1.00 86.81 517 CYS A O 1
ATOM 3949 N N . PRO A 1 518 ? 16.980 30.559 29.422 1.00 85.88 518 PRO A N 1
ATOM 3950 C CA . PRO A 1 518 ? 17.300 31.274 30.648 1.00 85.88 518 PRO A CA 1
ATOM 3951 C C . PRO A 1 518 ? 16.103 32.042 31.215 1.00 85.88 518 PRO A C 1
ATOM 3953 O O . PRO A 1 518 ? 15.211 32.488 30.494 1.00 85.88 518 PRO A O 1
ATOM 3956 N N . SER A 1 519 ? 16.096 32.242 32.534 1.00 74.56 519 SER A N 1
ATOM 3957 C CA . SER A 1 519 ? 15.009 32.944 33.224 1.00 74.56 519 SER A CA 1
ATOM 3958 C C . SER A 1 519 ? 14.711 34.312 32.596 1.00 74.56 519 SER A C 1
ATOM 3960 O O . SER A 1 519 ? 15.601 35.150 32.457 1.00 74.56 519 SER A O 1
ATOM 3962 N N . GLY A 1 520 ? 13.441 34.547 32.252 1.00 74.69 520 GLY A N 1
ATOM 3963 C CA . GLY A 1 520 ? 12.988 35.765 31.567 1.00 74.69 520 GLY A CA 1
ATOM 3964 C C . GLY A 1 520 ? 12.932 35.655 30.040 1.00 74.69 520 GLY A C 1
ATOM 3965 O O . GLY A 1 520 ? 12.571 36.635 29.386 1.00 74.69 520 GLY A O 1
ATOM 3966 N N . TYR A 1 521 ? 13.241 34.484 29.482 1.00 83.44 521 TYR A N 1
ATOM 3967 C CA . TYR A 1 521 ? 13.133 34.162 28.064 1.00 83.44 521 TYR A CA 1
ATOM 3968 C C . TYR A 1 521 ? 12.185 32.975 27.874 1.00 83.44 521 TYR A C 1
ATOM 3970 O O . TYR A 1 521 ? 12.057 32.128 28.755 1.00 83.44 521 TYR A O 1
ATOM 3978 N N . ARG A 1 522 ? 11.499 32.936 26.733 1.00 84.75 522 ARG A N 1
ATOM 3979 C CA . ARG A 1 522 ? 10.638 31.826 26.311 1.00 84.75 522 ARG A CA 1
ATOM 3980 C C . ARG A 1 522 ? 11.062 31.391 24.922 1.00 84.75 522 ARG A C 1
ATOM 3982 O O . ARG A 1 522 ? 11.382 32.248 24.096 1.00 84.75 522 ARG A O 1
ATOM 3989 N N . CYS A 1 523 ? 11.032 30.096 24.652 1.00 88.00 523 CYS A N 1
ATOM 3990 C CA . CYS A 1 523 ? 11.283 29.611 23.310 1.00 88.00 523 CYS A CA 1
ATOM 3991 C C . CYS A 1 523 ? 10.151 30.056 22.382 1.00 88.00 523 CYS A C 1
ATOM 3993 O O . CYS A 1 523 ? 8.970 29.802 22.638 1.00 88.00 523 CYS A O 1
ATOM 3995 N N . LYS A 1 524 ? 10.516 30.714 21.285 1.00 87.25 524 LYS A N 1
ATOM 3996 C CA . LYS A 1 524 ? 9.629 31.019 20.170 1.00 87.25 524 LYS A CA 1
ATOM 3997 C C . LYS A 1 524 ? 10.405 30.883 18.862 1.00 87.25 524 LYS A C 1
ATOM 3999 O O . LYS A 1 524 ? 11.516 31.379 18.740 1.00 87.25 524 LYS A O 1
ATOM 4004 N N . GLU A 1 525 ? 9.804 30.198 17.887 1.00 85.88 525 GLU A N 1
ATOM 4005 C CA . GLU A 1 525 ? 10.361 30.002 16.534 1.00 85.88 525 GLU A CA 1
ATOM 4006 C C . GLU A 1 525 ? 11.732 29.302 16.469 1.00 85.88 525 GLU A C 1
ATOM 4008 O O . GLU A 1 525 ? 12.387 29.343 15.430 1.00 85.88 525 GLU A O 1
ATOM 4013 N N . GLY A 1 526 ? 12.109 28.579 17.527 1.00 86.69 526 GLY A N 1
ATOM 4014 C CA . GLY A 1 526 ? 13.383 27.865 17.626 1.00 86.69 526 GLY A CA 1
ATOM 4015 C C . GLY A 1 526 ? 14.464 28.602 18.408 1.00 86.69 526 GLY A C 1
ATOM 4016 O O . GLY A 1 526 ? 15.554 28.074 18.502 1.00 86.69 526 GLY A O 1
ATOM 4017 N N . ALA A 1 527 ? 14.168 29.764 19.003 1.00 88.25 527 ALA A N 1
ATOM 4018 C CA . ALA A 1 527 ? 15.115 30.513 19.827 1.00 88.25 527 ALA A CA 1
ATOM 4019 C C . ALA A 1 527 ? 14.467 31.043 21.118 1.00 88.25 527 ALA A C 1
ATOM 4021 O O . ALA A 1 527 ? 13.269 31.326 21.181 1.00 88.25 527 ALA A O 1
ATOM 4022 N N . CYS A 1 528 ? 15.263 31.223 22.164 1.00 87.88 528 CYS A N 1
ATOM 4023 C CA . CYS A 1 528 ? 14.885 31.845 23.422 1.00 87.88 528 CYS A CA 1
ATOM 4024 C C . CYS A 1 528 ? 14.795 33.359 23.244 1.00 87.88 528 CYS A C 1
ATOM 4026 O O . CYS A 1 528 ? 15.802 34.059 23.166 1.00 87.88 528 CYS A O 1
ATOM 4028 N N . LEU A 1 529 ? 13.575 33.888 23.234 1.00 84.88 529 LEU A N 1
ATOM 4029 C CA . LEU A 1 529 ? 13.316 35.317 23.092 1.00 84.88 529 LEU A CA 1
ATOM 4030 C C . LEU A 1 529 ? 12.896 35.921 24.430 1.00 84.88 529 LEU A C 1
ATOM 4032 O O . LEU A 1 529 ? 12.133 35.322 25.192 1.00 84.88 529 LEU A O 1
ATOM 4036 N N . GLN A 1 530 ? 13.398 37.123 24.725 1.00 77.69 530 GLN A N 1
ATOM 4037 C CA . GLN A 1 530 ? 13.139 37.784 25.999 1.00 77.69 530 GLN A CA 1
ATOM 4038 C C . GLN A 1 530 ? 11.649 38.097 26.128 1.00 77.69 530 GLN A C 1
ATOM 4040 O O . GLN A 1 530 ? 11.083 38.864 25.346 1.00 77.69 530 GLN A O 1
ATOM 4045 N N . THR A 1 531 ? 11.009 37.552 27.157 1.00 61.34 531 THR A N 1
ATOM 4046 C CA . THR A 1 531 ? 9.669 37.986 27.540 1.00 61.34 531 THR A CA 1
ATOM 4047 C C . THR A 1 531 ? 9.770 39.329 28.240 1.00 61.34 531 THR A C 1
ATOM 4049 O O . THR A 1 531 ? 10.055 39.409 29.434 1.00 61.34 531 THR A O 1
ATOM 4052 N N . THR A 1 532 ? 9.515 40.412 27.509 1.00 52.31 532 THR A N 1
ATOM 4053 C CA . THR A 1 532 ? 9.222 41.705 28.121 1.00 52.31 532 THR A CA 1
ATOM 4054 C C . THR A 1 532 ? 7.836 41.634 28.753 1.00 52.31 532 THR A C 1
ATOM 4056 O O . THR A 1 532 ? 6.824 42.004 28.164 1.00 52.31 532 THR A O 1
ATOM 4059 N N . THR A 1 533 ? 7.761 41.150 29.992 1.00 40.09 533 THR A N 1
ATOM 4060 C CA . THR A 1 533 ? 6.601 41.425 30.841 1.00 40.09 533 THR A CA 1
ATOM 4061 C C . THR A 1 533 ? 6.612 42.914 31.167 1.00 40.09 533 THR A C 1
ATOM 4063 O O . THR A 1 533 ? 7.195 43.334 32.167 1.00 40.09 533 THR A O 1
ATOM 4066 N N . VAL A 1 534 ? 6.006 43.729 30.303 1.00 42.62 534 VAL A N 1
ATOM 4067 C CA . VAL A 1 534 ? 5.649 45.105 30.648 1.00 42.62 534 VAL A CA 1
ATOM 4068 C C . VAL A 1 534 ? 4.432 45.015 31.577 1.00 42.62 534 VAL A C 1
ATOM 4070 O O . VAL A 1 534 ? 3.396 44.489 31.167 1.00 42.62 534 VAL A O 1
ATOM 4073 N N . PRO A 1 535 ? 4.517 45.473 32.837 1.00 45.72 535 PRO A N 1
ATOM 4074 C CA . PRO A 1 535 ? 3.349 45.534 33.701 1.00 45.72 535 PRO A CA 1
ATOM 4075 C C . PRO A 1 535 ? 2.477 46.709 33.241 1.00 45.72 535 PRO A C 1
ATOM 4077 O O . PRO A 1 535 ? 2.868 47.861 33.421 1.00 45.72 535 PRO A O 1
ATOM 4080 N N . VAL A 1 536 ? 1.309 46.450 32.638 1.00 41.38 536 VAL A N 1
ATOM 4081 C CA . VAL A 1 536 ? 0.357 47.509 32.241 1.00 41.38 536 VAL A CA 1
ATOM 4082 C C . VAL A 1 536 ? -1.084 47.122 32.628 1.00 41.38 536 VAL A C 1
ATOM 4084 O O . VAL A 1 536 ? -1.436 45.945 32.544 1.00 41.38 536 VAL A O 1
ATOM 4087 N N . PRO A 1 537 ? -1.896 48.082 33.124 1.00 45.22 537 PRO A N 1
ATOM 4088 C CA . PRO A 1 537 ? -3.033 47.858 34.023 1.00 45.22 537 PRO A CA 1
ATOM 4089 C C . PRO A 1 537 ? -4.266 47.223 33.374 1.00 45.22 537 PRO A C 1
ATOM 4091 O O . PRO A 1 537 ? -4.543 47.415 32.193 1.00 45.22 537 PRO A O 1
ATOM 4094 N N . SER A 1 538 ? -5.061 46.545 34.202 1.00 46.34 538 SER A N 1
ATOM 4095 C CA . SER A 1 538 ? -6.184 45.671 33.841 1.00 46.34 538 SER A CA 1
ATOM 4096 C C . SER A 1 538 ? -7.396 46.306 33.148 1.00 46.34 538 SER A C 1
ATOM 4098 O O . SER A 1 538 ? -8.315 45.562 32.831 1.00 46.34 538 SER A O 1
ATOM 4100 N N . ASP A 1 539 ? -7.439 47.614 32.864 1.00 58.03 539 ASP A N 1
ATOM 4101 C CA . ASP A 1 539 ? -8.714 48.280 32.525 1.00 58.03 539 ASP A CA 1
ATOM 4102 C C . ASP A 1 539 ? -8.650 49.375 31.433 1.00 58.03 539 ASP A C 1
ATOM 4104 O O . ASP A 1 539 ? -9.505 50.262 31.383 1.00 58.03 539 ASP A O 1
ATOM 4108 N N . ALA A 1 540 ? -7.679 49.345 30.512 1.00 44.59 540 ALA A N 1
ATOM 4109 C CA . ALA A 1 540 ? -7.601 50.355 29.446 1.00 44.59 540 ALA A CA 1
ATOM 4110 C C . ALA A 1 540 ? -8.437 50.019 28.186 1.00 44.59 540 ALA A C 1
ATOM 4112 O O . ALA A 1 540 ? -8.386 48.909 27.649 1.00 44.59 540 ALA A O 1
ATOM 4113 N N . LYS A 1 541 ? -9.168 51.040 27.697 1.00 66.44 541 LYS A N 1
ATOM 4114 C CA . LYS A 1 541 ? -9.654 51.200 26.307 1.00 66.44 541 LYS A CA 1
ATOM 4115 C C . LYS A 1 541 ? -8.500 51.002 25.304 1.00 66.44 541 LYS A C 1
ATOM 4117 O O . LYS A 1 541 ? -7.357 51.121 25.718 1.00 66.44 541 LYS A O 1
ATOM 4122 N N . ALA A 1 542 ? -8.843 50.707 24.040 1.00 72.75 542 ALA A N 1
ATOM 4123 C CA . ALA A 1 542 ? -7.967 50.414 22.888 1.00 72.75 542 ALA A CA 1
ATOM 4124 C C . ALA A 1 542 ? -6.470 50.759 23.057 1.00 72.75 542 ALA A C 1
ATOM 4126 O O . ALA A 1 542 ? -6.116 51.865 23.458 1.00 72.75 542 ALA A O 1
ATOM 4127 N N . TYR A 1 543 ? -5.596 49.812 22.719 1.00 84.31 543 TYR A N 1
ATOM 4128 C CA . TYR A 1 543 ? -4.153 49.880 22.964 1.00 84.31 543 TYR A CA 1
ATOM 4129 C C . TYR A 1 543 ? -3.387 49.519 21.691 1.00 84.31 543 TYR A C 1
ATOM 4131 O O . TYR A 1 543 ? -3.757 48.555 21.033 1.00 84.31 543 TYR A O 1
ATOM 4139 N N . CYS A 1 544 ? -2.320 50.248 21.375 1.00 86.88 544 CYS A N 1
ATOM 4140 C CA . CYS A 1 544 ? -1.376 49.926 20.307 1.00 86.88 544 CYS A CA 1
ATOM 4141 C C . CYS A 1 544 ? 0.021 50.360 20.762 1.00 86.88 544 CYS A C 1
ATOM 4143 O O . CYS A 1 544 ? 0.182 51.473 21.269 1.00 86.88 544 CYS A O 1
ATOM 4145 N N . GLN A 1 545 ? 1.012 49.484 20.627 1.00 88.00 545 GLN A N 1
ATOM 4146 C CA . GLN A 1 545 ? 2.417 49.796 20.844 1.00 88.00 545 GLN A CA 1
ATOM 4147 C C . GLN A 1 545 ? 3.255 49.235 19.702 1.00 88.00 545 GLN A C 1
ATOM 4149 O O . GLN A 1 545 ? 3.165 48.056 19.381 1.00 88.00 545 GLN A O 1
ATOM 4154 N N . ASP A 1 546 ? 4.101 50.091 19.162 1.00 88.25 546 ASP A N 1
ATOM 4155 C CA . ASP A 1 546 ? 5.025 49.824 18.073 1.00 88.25 546 ASP A CA 1
ATOM 4156 C C . ASP A 1 546 ? 6.460 49.806 18.636 1.00 88.25 546 ASP A C 1
ATOM 4158 O O . ASP A 1 546 ? 6.799 50.631 19.494 1.00 88.25 546 ASP A O 1
ATOM 4162 N N . SER A 1 547 ? 7.262 48.804 18.270 1.00 88.00 547 SER A N 1
ATOM 4163 C CA . SER A 1 547 ? 8.584 48.556 18.861 1.00 88.00 547 SER A CA 1
ATOM 4164 C C . SER A 1 547 ? 9.678 49.509 18.396 1.00 88.00 547 SER A C 1
ATOM 4166 O O . SER A 1 547 ? 10.658 49.704 19.117 1.00 88.00 547 SER A O 1
ATOM 4168 N N . ASP A 1 548 ? 9.522 50.080 17.216 1.00 82.94 548 ASP A N 1
ATOM 4169 C CA . ASP A 1 548 ? 10.520 50.871 16.500 1.00 82.94 548 ASP A CA 1
ATOM 4170 C C . ASP A 1 548 ? 9.915 52.111 15.840 1.00 82.94 548 ASP A C 1
ATOM 4172 O O . ASP A 1 548 ? 10.656 53.024 15.464 1.00 82.94 548 ASP A O 1
ATOM 4176 N N . GLY A 1 549 ? 8.586 52.231 15.839 1.00 89.31 549 GLY A N 1
ATOM 4177 C CA . GLY A 1 549 ? 7.919 53.384 15.263 1.00 89.31 549 GLY A CA 1
ATOM 4178 C C . GLY A 1 549 ? 7.940 53.290 13.743 1.00 89.31 549 GLY A C 1
ATOM 4179 O O . GLY A 1 549 ? 7.969 52.219 13.166 1.00 89.31 549 GLY A O 1
ATOM 4180 N N . PHE A 1 550 ? 7.982 54.444 13.080 1.00 90.50 550 PHE A N 1
ATOM 4181 C CA . PHE A 1 550 ? 8.219 54.477 11.640 1.00 90.50 550 PHE A CA 1
ATOM 4182 C C . PHE A 1 550 ? 9.729 54.409 11.353 1.00 90.50 550 PHE A C 1
ATOM 4184 O O . PHE A 1 550 ? 10.390 55.456 11.299 1.00 90.50 550 PHE A O 1
ATOM 4191 N N . ASN A 1 551 ? 10.283 53.205 11.204 1.00 91.25 551 ASN A N 1
ATOM 4192 C CA . ASN A 1 551 ? 11.691 52.969 10.910 1.00 91.25 551 ASN A CA 1
ATOM 4193 C C . ASN A 1 551 ? 11.910 51.818 9.917 1.00 91.25 551 ASN A C 1
ATOM 4195 O O . ASN A 1 551 ? 12.297 50.713 10.280 1.00 91.25 551 ASN A O 1
ATOM 4199 N N . LEU A 1 552 ? 11.926 52.183 8.636 1.00 91.12 552 LEU A N 1
ATOM 4200 C CA . LEU A 1 552 ? 12.154 51.260 7.523 1.00 91.12 552 LEU A CA 1
ATOM 4201 C C . LEU A 1 552 ? 13.499 50.513 7.540 1.00 91.12 552 LEU A C 1
ATOM 4203 O O . LEU A 1 552 ? 13.716 49.688 6.667 1.00 91.12 552 LEU A O 1
ATOM 4207 N N . THR A 1 553 ? 14.454 50.829 8.422 1.00 90.25 553 THR A N 1
ATOM 4208 C CA . THR A 1 553 ? 15.786 50.178 8.466 1.00 90.25 553 THR A CA 1
ATOM 4209 C C . THR A 1 553 ? 15.941 49.175 9.605 1.00 90.25 553 THR A C 1
ATOM 4211 O O . THR A 1 553 ? 16.997 48.554 9.746 1.00 90.25 553 THR A O 1
ATOM 4214 N N . GLN A 1 554 ? 14.902 49.003 10.416 1.00 86.31 554 GLN A N 1
ATOM 4215 C CA . GLN A 1 554 ? 14.848 48.059 11.519 1.00 86.31 554 GLN A CA 1
ATOM 4216 C C . GLN A 1 554 ? 13.595 47.189 11.360 1.00 86.31 554 GLN A C 1
ATOM 4218 O O . GLN A 1 554 ? 12.634 47.613 10.742 1.00 86.31 554 GLN A O 1
ATOM 4223 N N . LEU A 1 555 ? 13.632 45.942 11.838 1.00 80.69 555 LEU A N 1
ATOM 4224 C CA . LEU A 1 555 ? 12.434 45.102 11.848 1.00 80.69 555 LEU A CA 1
ATOM 4225 C C . LEU A 1 555 ? 11.520 45.543 12.993 1.00 80.69 555 LEU A C 1
ATOM 4227 O O . LEU A 1 555 ? 11.902 45.389 14.164 1.00 80.69 555 LEU A O 1
ATOM 4231 N N . GLY A 1 556 ? 10.319 45.988 12.645 1.00 86.38 556 GLY A N 1
ATOM 4232 C CA . GLY A 1 556 ? 9.315 46.417 13.594 1.00 86.38 556 GLY A CA 1
ATOM 4233 C C . GLY A 1 556 ? 8.257 45.398 13.952 1.00 86.38 556 GLY A C 1
ATOM 4234 O O . GLY A 1 556 ? 8.064 44.352 13.322 1.00 86.38 556 GLY A O 1
ATOM 4235 N N . ARG A 1 557 ? 7.592 45.686 15.070 1.00 86.75 557 ARG A N 1
ATOM 4236 C CA . ARG A 1 557 ? 6.548 44.864 15.675 1.00 86.75 557 ARG A CA 1
ATOM 4237 C C . ARG A 1 557 ? 5.521 45.736 16.379 1.00 86.75 557 ARG A C 1
ATOM 4239 O O . ARG A 1 557 ? 5.796 46.329 17.425 1.00 86.75 557 ARG A O 1
ATOM 4246 N N . VAL A 1 558 ? 4.287 45.656 15.900 1.00 89.50 558 VAL A N 1
ATOM 4247 C CA . VAL A 1 558 ? 3.116 46.297 16.490 1.00 89.50 558 VAL A CA 1
ATOM 4248 C C . VAL A 1 558 ? 2.316 45.297 17.315 1.00 89.50 558 VAL A C 1
ATOM 4250 O O . VAL A 1 558 ? 1.899 44.251 16.827 1.00 89.50 558 VAL A O 1
ATOM 4253 N N . ILE A 1 559 ? 2.057 45.629 18.578 1.00 84.19 559 ILE A N 1
ATOM 4254 C CA . ILE A 1 559 ? 1.157 44.900 19.476 1.00 84.19 559 ILE A CA 1
ATOM 4255 C C . ILE A 1 559 ? -0.054 45.785 19.749 1.00 84.19 559 ILE A C 1
ATOM 4257 O O . ILE A 1 559 ? 0.085 46.852 20.345 1.00 84.19 559 ILE A O 1
ATOM 4261 N N . TYR A 1 560 ? -1.253 45.342 19.378 1.00 86.31 560 TYR A N 1
ATOM 4262 C CA . TYR A 1 560 ? -2.468 46.136 19.561 1.00 86.31 560 TYR A CA 1
ATOM 4263 C C . TYR A 1 560 ? -3.662 45.323 20.064 1.00 86.31 560 TYR A C 1
ATOM 4265 O O . TYR A 1 560 ? -3.659 44.094 20.078 1.00 86.31 560 TYR A O 1
ATOM 4273 N N . LYS A 1 561 ? -4.687 46.028 20.541 1.00 84.25 561 LYS A N 1
ATOM 4274 C CA . LYS A 1 561 ? -5.954 45.496 21.040 1.00 84.25 561 LYS A CA 1
ATOM 4275 C C . LYS A 1 561 ? -7.065 46.496 20.747 1.00 84.25 561 LYS A C 1
ATOM 4277 O O . LYS A 1 561 ? -7.099 47.581 21.336 1.00 84.25 561 LYS A O 1
ATOM 4282 N N . SER A 1 562 ? -7.995 46.101 19.886 1.00 79.69 562 SER A N 1
ATOM 4283 C CA . SER A 1 562 ? -9.150 46.914 19.501 1.00 79.69 562 SER A CA 1
ATOM 4284 C C . SER A 1 562 ? -10.164 47.042 20.646 1.00 79.69 562 SER A C 1
ATOM 4286 O O . SER A 1 562 ? -10.264 46.185 21.532 1.00 79.69 562 SER A O 1
ATOM 4288 N N . ALA A 1 563 ? -10.936 48.133 20.663 1.00 76.06 563 ALA A N 1
ATOM 4289 C CA . ALA A 1 563 ? -11.930 48.374 21.708 1.00 76.06 563 ALA A CA 1
ATOM 4290 C C . ALA A 1 563 ? -12.984 47.248 21.755 1.00 76.06 563 ALA A C 1
ATOM 4292 O O . ALA A 1 563 ? -13.718 47.034 20.798 1.00 76.06 563 ALA A O 1
ATOM 4293 N N . GLY A 1 564 ? -13.086 46.556 22.894 1.00 69.94 564 GLY A N 1
ATOM 4294 C CA . GLY A 1 564 ? -14.041 45.457 23.102 1.00 69.94 564 GLY A CA 1
ATOM 4295 C C . GLY A 1 564 ? -13.462 44.056 22.893 1.00 69.94 564 GLY A C 1
ATOM 4296 O O . GLY A 1 564 ? -14.087 43.076 23.301 1.00 69.94 564 GLY A O 1
ATOM 4297 N N . GLU A 1 565 ? -12.251 43.938 22.350 1.00 73.38 565 GLU A N 1
ATOM 4298 C CA . GLU A 1 565 ? -11.577 42.648 22.218 1.00 73.38 565 GLU A CA 1
ATOM 4299 C C . GLU A 1 565 ? -10.872 42.251 23.518 1.00 73.38 565 GLU A C 1
ATOM 4301 O O . GLU A 1 565 ? -10.466 43.093 24.316 1.00 73.38 565 GLU A O 1
ATOM 4306 N N . LYS A 1 566 ? -10.745 40.942 23.772 1.00 69.25 566 LYS A N 1
ATOM 4307 C CA . LYS A 1 566 ? -10.059 40.408 24.967 1.00 69.25 566 LYS A CA 1
ATOM 4308 C C . LYS A 1 566 ? -8.614 39.986 24.703 1.00 69.25 566 LYS A C 1
ATOM 4310 O O . LYS A 1 566 ? -7.887 39.742 25.661 1.00 69.25 566 LYS A O 1
ATOM 4315 N N . LYS A 1 567 ? -8.206 39.890 23.437 1.00 70.56 567 LYS A N 1
ATOM 4316 C CA . LYS A 1 567 ? -6.891 39.397 23.017 1.00 70.56 567 LYS A CA 1
ATOM 4317 C C . LYS A 1 567 ? -6.084 40.522 22.376 1.00 70.56 567 LYS A C 1
ATOM 4319 O O . LYS A 1 567 ? -6.667 41.429 21.798 1.00 70.56 567 LYS A O 1
ATOM 4324 N N . TYR A 1 568 ? -4.767 40.445 22.519 1.00 76.06 568 TYR A N 1
ATOM 4325 C CA . TYR A 1 568 ? -3.831 41.295 21.792 1.00 76.06 568 TYR A CA 1
ATOM 4326 C C . TYR A 1 568 ? -3.453 40.598 20.484 1.00 76.06 568 TYR A C 1
ATOM 4328 O O . TYR A 1 568 ? -3.297 39.374 20.465 1.00 76.06 568 TYR A O 1
ATOM 4336 N N . LEU A 1 569 ? -3.321 41.376 19.420 1.00 81.00 569 LEU A N 1
ATOM 4337 C CA . LEU A 1 569 ? -2.823 40.960 18.116 1.00 81.00 569 LEU A CA 1
ATOM 4338 C C . LEU A 1 569 ? -1.405 41.504 17.931 1.00 81.00 569 LEU A C 1
ATOM 4340 O O . LEU A 1 569 ? -1.043 42.517 18.535 1.00 81.00 569 LEU A O 1
ATOM 4344 N N . VAL A 1 570 ? -0.600 40.794 17.143 1.00 84.12 570 VAL A N 1
ATOM 4345 C CA . VAL A 1 570 ? 0.792 41.152 16.855 1.00 84.12 570 VAL A CA 1
ATOM 4346 C C . VAL A 1 570 ? 0.986 41.162 15.344 1.00 84.12 570 VAL A C 1
ATOM 4348 O O . VAL A 1 570 ? 0.673 40.169 14.692 1.00 84.12 570 VAL A O 1
ATOM 4351 N N . GLU A 1 571 ? 1.505 42.262 14.817 1.00 88.12 571 GLU A N 1
ATOM 4352 C CA . GLU A 1 571 ? 1.899 42.450 13.416 1.00 88.12 571 GLU A CA 1
ATOM 4353 C C . GLU A 1 571 ? 3.393 42.796 13.375 1.00 88.12 571 GLU A C 1
ATOM 4355 O O . GLU A 1 571 ? 3.902 43.410 14.313 1.00 88.12 571 GLU A O 1
ATOM 4360 N N . VAL A 1 572 ? 4.110 42.338 12.349 1.00 88.75 572 VAL A N 1
ATOM 4361 C CA . VAL A 1 572 ? 5.552 42.573 12.157 1.00 88.75 572 VAL A CA 1
ATOM 4362 C C . VAL A 1 572 ? 5.797 43.101 10.755 1.00 88.75 572 VAL A C 1
ATOM 4364 O O . VAL A 1 572 ? 5.043 42.754 9.842 1.00 88.75 572 VAL A O 1
ATOM 4367 N N . ASP A 1 573 ? 6.833 43.916 10.590 1.00 93.06 573 ASP A N 1
ATOM 4368 C CA . ASP A 1 573 ? 7.177 44.466 9.280 1.00 93.06 573 ASP A CA 1
ATOM 4369 C C . ASP A 1 573 ? 7.663 43.373 8.339 1.00 93.06 573 ASP A C 1
ATOM 4371 O O . ASP A 1 573 ? 8.324 42.411 8.740 1.00 93.06 573 ASP A O 1
ATOM 4375 N N . GLU A 1 574 ? 7.300 43.498 7.067 1.00 91.88 574 GLU A N 1
ATOM 4376 C CA . GLU A 1 574 ? 7.569 42.467 6.070 1.00 91.88 574 GLU A CA 1
ATOM 4377 C C . GLU A 1 574 ? 7.965 43.062 4.721 1.00 91.88 574 GLU A C 1
ATOM 4379 O O . GLU A 1 574 ? 7.594 44.178 4.368 1.00 91.88 574 GLU A O 1
ATOM 4384 N N . CYS A 1 575 ? 8.742 42.316 3.939 1.00 91.44 575 CYS A N 1
ATOM 4385 C CA . CYS A 1 575 ? 9.103 42.741 2.591 1.00 91.44 575 CYS A CA 1
ATOM 4386 C C . CYS A 1 575 ? 7.987 42.399 1.611 1.00 91.44 575 CYS A C 1
ATOM 4388 O O . CYS A 1 575 ? 7.625 41.235 1.463 1.00 91.44 575 CYS A O 1
ATOM 4390 N N . ILE A 1 576 ? 7.490 43.406 0.896 1.00 88.44 576 ILE A N 1
ATOM 4391 C CA . ILE A 1 576 ? 6.528 43.214 -0.198 1.00 88.44 576 ILE A CA 1
ATOM 4392 C C . ILE A 1 576 ? 7.261 42.718 -1.445 1.00 88.44 576 ILE A C 1
ATOM 4394 O O . ILE A 1 576 ? 6.777 41.853 -2.168 1.00 88.44 576 ILE A O 1
ATOM 4398 N N . ASP A 1 577 ? 8.431 43.295 -1.704 1.00 88.81 577 ASP A N 1
ATOM 4399 C CA . ASP A 1 577 ? 9.372 42.879 -2.737 1.00 88.81 577 ASP A CA 1
ATOM 4400 C C . ASP A 1 577 ? 10.786 43.319 -2.343 1.00 88.81 577 ASP A C 1
ATOM 4402 O O . ASP A 1 577 ? 11.002 43.865 -1.260 1.00 88.81 577 ASP A O 1
ATOM 4406 N N . SER A 1 578 ? 11.759 43.101 -3.228 1.00 88.75 578 SER A N 1
ATOM 4407 C CA . SER A 1 578 ? 13.162 43.441 -2.985 1.00 88.75 578 SER A CA 1
ATOM 4408 C C . SER A 1 578 ? 13.421 44.928 -2.725 1.00 88.75 578 SER A C 1
ATOM 4410 O O . SER A 1 578 ? 14.513 45.269 -2.287 1.00 88.75 578 SER A O 1
ATOM 4412 N N . ASN A 1 579 ? 12.467 45.832 -2.950 1.00 92.31 579 ASN A N 1
ATOM 4413 C CA . ASN A 1 579 ? 12.657 47.268 -2.768 1.00 92.31 579 ASN A CA 1
ATOM 4414 C C . ASN A 1 579 ? 11.569 47.941 -1.916 1.00 92.31 579 ASN A C 1
ATOM 4416 O O . ASN A 1 579 ? 11.561 49.167 -1.815 1.00 92.31 579 ASN A O 1
ATOM 4420 N N . ARG A 1 580 ? 10.629 47.200 -1.320 1.00 93.00 580 ARG A N 1
ATOM 4421 C CA . ARG A 1 580 ? 9.537 47.790 -0.531 1.00 93.00 580 ARG A CA 1
ATOM 4422 C C . ARG A 1 580 ? 9.278 47.034 0.769 1.00 93.00 580 ARG A C 1
ATOM 4424 O O . ARG A 1 580 ? 9.053 45.826 0.740 1.00 93.00 580 ARG A O 1
ATOM 4431 N N . VAL A 1 581 ? 9.234 47.773 1.877 1.00 93.31 581 VAL A N 1
ATOM 4432 C CA . VAL A 1 581 ? 8.830 47.306 3.214 1.00 93.31 581 VAL A CA 1
ATOM 4433 C C . VAL A 1 581 ? 7.352 47.643 3.430 1.00 93.31 581 VAL A C 1
ATOM 4435 O O . VAL A 1 581 ? 6.916 48.764 3.147 1.00 93.31 581 VAL A O 1
ATOM 4438 N N . LEU A 1 582 ? 6.569 46.679 3.907 1.00 94.50 582 LEU A N 1
ATOM 4439 C CA . LEU A 1 582 ? 5.271 46.911 4.525 1.00 94.50 582 LEU A CA 1
ATOM 4440 C C . LEU A 1 582 ? 5.504 47.240 5.999 1.00 94.50 582 LEU A C 1
ATOM 4442 O O . LEU A 1 582 ? 5.753 46.345 6.801 1.00 94.50 582 LEU A O 1
ATOM 4446 N N . GLU A 1 583 ? 5.401 48.522 6.325 1.00 93.88 583 GLU A N 1
ATOM 4447 C CA . GLU A 1 583 ? 5.585 49.020 7.682 1.00 93.88 583 GLU A CA 1
ATOM 4448 C C . GLU A 1 583 ? 4.262 48.972 8.449 1.00 93.88 583 GLU A C 1
ATOM 4450 O O . GLU A 1 583 ? 3.240 49.517 7.995 1.00 93.88 583 GLU A O 1
ATOM 4455 N N . ASN A 1 584 ? 4.288 48.375 9.633 1.00 91.06 584 ASN A N 1
ATOM 4456 C CA . ASN A 1 584 ? 3.211 48.409 10.604 1.00 91.06 584 ASN A CA 1
ATOM 4457 C C . ASN A 1 584 ? 3.577 49.424 11.678 1.00 91.06 584 ASN A C 1
ATOM 4459 O O . ASN A 1 584 ? 4.580 49.292 12.360 1.00 91.06 584 ASN A O 1
ATOM 4463 N N . THR A 1 585 ? 2.716 50.416 11.872 1.00 93.44 585 THR A N 1
ATOM 4464 C CA . THR A 1 585 ? 2.903 51.450 12.894 1.00 93.44 585 THR A CA 1
ATOM 4465 C C . THR A 1 585 ? 1.662 51.607 13.759 1.00 93.44 585 THR A C 1
ATOM 4467 O O . THR A 1 585 ? 0.591 51.099 13.423 1.00 93.44 585 THR A O 1
ATOM 4470 N N . CYS A 1 586 ? 1.764 52.330 14.872 1.00 91.56 586 CYS A N 1
ATOM 4471 C CA . CYS A 1 586 ? 0.593 52.745 15.650 1.00 91.56 586 CYS A CA 1
ATOM 4472 C C . CYS A 1 586 ? 0.195 54.195 15.344 1.00 91.56 586 CYS A C 1
ATOM 4474 O O . CYS A 1 586 ? 0.969 55.119 15.598 1.00 91.56 586 CYS A O 1
ATOM 4476 N N . ASP A 1 587 ? -1.046 54.414 14.897 1.00 87.69 587 ASP A N 1
ATOM 4477 C CA . ASP A 1 587 ? -1.673 55.740 14.835 1.00 87.69 587 ASP A CA 1
ATOM 4478 C C . ASP A 1 587 ? -2.614 55.908 16.038 1.00 87.69 587 ASP A C 1
ATOM 4480 O O . ASP A 1 587 ? -3.775 55.487 16.053 1.00 87.69 587 ASP A O 1
ATOM 4484 N N . GLY A 1 588 ? -2.062 56.441 17.129 1.00 86.50 588 GLY A N 1
ATOM 4485 C CA . GLY A 1 588 ? -2.751 56.496 18.414 1.00 86.50 588 GLY A CA 1
ATOM 4486 C C . GLY A 1 588 ? -2.978 55.097 18.994 1.00 86.50 588 GLY A C 1
ATOM 4487 O O . GLY A 1 588 ? -2.052 54.481 19.513 1.00 86.50 588 GLY A O 1
ATOM 4488 N N . THR A 1 589 ? -4.223 54.616 18.963 1.00 86.25 589 THR A N 1
ATOM 4489 C CA . THR A 1 589 ? -4.613 53.303 19.514 1.00 86.25 589 THR A CA 1
ATOM 4490 C C . THR A 1 589 ? -4.931 52.260 18.447 1.00 86.25 589 THR A C 1
ATOM 4492 O O . THR A 1 589 ? -5.306 51.144 18.804 1.00 86.25 589 THR A O 1
ATOM 4495 N N . GLU A 1 590 ? -4.828 52.613 17.166 1.00 87.06 590 GLU A N 1
ATOM 4496 C CA . GLU A 1 590 ? -5.116 51.718 16.045 1.00 87.06 590 GLU A CA 1
ATOM 4497 C C . GLU A 1 590 ? -3.831 51.412 15.263 1.00 87.06 590 GLU A C 1
ATOM 4499 O O . GLU A 1 590 ? -2.998 52.305 15.077 1.00 87.06 590 GLU A O 1
ATOM 4504 N N . PRO A 1 591 ? -3.637 50.160 14.815 1.00 90.69 591 PRO A N 1
ATOM 4505 C CA . PRO A 1 591 ? -2.523 49.821 13.943 1.00 90.69 591 PRO A CA 1
ATOM 4506 C C . PRO A 1 591 ? -2.759 50.397 12.543 1.00 90.69 591 PRO A C 1
ATOM 4508 O O . PRO A 1 591 ? -3.880 50.415 12.027 1.00 90.69 591 PRO A O 1
ATOM 4511 N N . ARG A 1 592 ? -1.685 50.831 11.893 1.00 93.00 592 ARG A N 1
ATOM 4512 C CA . ARG A 1 592 ? -1.684 51.348 10.530 1.00 93.00 592 ARG A CA 1
ATOM 4513 C C . ARG A 1 592 ? -0.626 50.625 9.715 1.00 93.00 592 ARG A C 1
ATOM 4515 O O . ARG A 1 592 ? 0.539 50.618 10.088 1.00 93.00 592 ARG A O 1
ATOM 4522 N N . ARG A 1 593 ? -1.030 50.098 8.558 1.00 92.81 593 ARG A N 1
ATOM 4523 C CA . ARG A 1 593 ? -0.126 49.443 7.604 1.00 92.81 593 ARG A CA 1
ATOM 4524 C C . ARG A 1 593 ? 0.094 50.326 6.393 1.00 92.81 593 ARG A C 1
ATOM 4526 O O . ARG A 1 593 ? -0.866 50.876 5.841 1.00 92.81 593 ARG A O 1
ATOM 4533 N N . SER A 1 594 ? 1.335 50.516 5.977 1.00 94.19 594 SER A N 1
ATOM 4534 C CA . SER A 1 594 ? 1.663 51.315 4.795 1.00 94.19 594 SER A CA 1
ATOM 4535 C C . SER A 1 594 ? 2.946 50.807 4.141 1.00 94.19 594 SER A C 1
ATOM 4537 O O . SER A 1 594 ? 3.888 50.422 4.815 1.00 94.19 594 SER A O 1
ATOM 4539 N N . ALA A 1 595 ? 2.961 50.774 2.809 1.00 94.06 595 ALA A N 1
ATOM 4540 C CA . ALA A 1 595 ? 4.091 50.286 2.028 1.00 94.06 595 ALA A CA 1
ATOM 4541 C C . ALA A 1 595 ? 5.036 51.434 1.657 1.00 94.06 595 ALA A C 1
ATOM 4543 O O . ALA A 1 595 ? 4.586 52.436 1.091 1.00 94.06 595 ALA A O 1
ATOM 4544 N N . TYR A 1 596 ? 6.333 51.263 1.895 1.00 94.75 596 TYR A N 1
ATOM 4545 C CA . TYR A 1 596 ? 7.361 52.261 1.608 1.00 94.75 596 TYR A CA 1
ATOM 4546 C C . TYR A 1 596 ? 8.509 51.654 0.811 1.00 94.75 596 TYR A C 1
ATOM 4548 O O . TYR A 1 596 ? 8.886 50.506 1.023 1.00 94.75 596 TYR A O 1
ATOM 4556 N N . ALA A 1 597 ? 9.052 52.425 -0.131 1.00 94.00 597 ALA A N 1
ATOM 4557 C CA . ALA A 1 597 ? 10.226 52.013 -0.889 1.00 94.00 597 ALA A CA 1
ATOM 4558 C C . ALA A 1 597 ? 11.502 52.234 -0.073 1.00 94.00 597 ALA A C 1
ATOM 4560 O O . ALA A 1 597 ? 11.618 53.244 0.622 1.00 94.00 597 ALA A O 1
ATOM 4561 N N . CYS A 1 598 ? 12.458 51.317 -0.201 1.00 92.31 598 CYS A N 1
ATOM 4562 C CA . CYS A 1 598 ? 13.792 51.495 0.345 1.00 92.31 598 CYS A CA 1
ATOM 4563 C C . CYS A 1 598 ? 14.537 52.615 -0.389 1.00 92.31 598 CYS A C 1
ATOM 4565 O O . CYS A 1 598 ? 14.361 52.832 -1.592 1.00 92.31 598 CYS A O 1
ATOM 4567 N N . ASP A 1 599 ? 15.380 53.335 0.351 1.00 92.12 599 ASP A N 1
ATOM 4568 C CA . ASP A 1 599 ? 16.234 54.374 -0.219 1.00 92.12 599 ASP A CA 1
ATOM 4569 C C . ASP A 1 599 ? 17.232 53.785 -1.229 1.00 92.12 599 ASP A C 1
ATOM 4571 O O . ASP A 1 599 ? 17.659 52.635 -1.127 1.00 92.12 599 ASP A O 1
ATOM 4575 N N . ASN A 1 600 ? 17.659 54.597 -2.201 1.00 82.81 600 ASN A N 1
ATOM 4576 C CA . ASN A 1 600 ? 18.605 54.170 -3.235 1.00 82.81 600 ASN A CA 1
ATOM 4577 C C . ASN A 1 600 ? 19.878 53.547 -2.630 1.00 82.81 600 ASN A C 1
ATOM 4579 O O . ASN A 1 600 ? 20.627 54.206 -1.905 1.00 82.81 600 ASN A O 1
ATOM 4583 N N . GLY A 1 601 ? 20.149 52.289 -2.990 1.00 82.00 601 GLY A N 1
ATOM 4584 C CA . GLY A 1 601 ? 21.272 51.506 -2.463 1.00 82.00 601 GLY A CA 1
ATOM 4585 C C . GLY A 1 601 ? 20.923 50.632 -1.255 1.00 82.00 601 GLY A C 1
ATOM 4586 O O . GLY A 1 601 ? 21.819 49.990 -0.709 1.00 82.00 601 GLY A O 1
ATOM 4587 N N . TYR A 1 602 ? 19.653 50.591 -0.855 1.00 89.62 602 TYR A N 1
ATOM 4588 C CA . TYR A 1 602 ? 19.103 49.648 0.110 1.00 89.62 602 TYR A CA 1
ATOM 4589 C C . TYR A 1 602 ? 18.080 48.741 -0.583 1.00 89.62 602 TYR A C 1
ATOM 4591 O O . TYR A 1 602 ? 17.435 49.149 -1.546 1.00 89.62 602 TYR A O 1
ATOM 4599 N N . PHE A 1 603 ? 17.946 47.511 -0.104 1.00 90.38 603 PHE A N 1
ATOM 4600 C CA . PHE A 1 603 ? 16.938 46.551 -0.548 1.00 90.38 603 PHE A CA 1
ATOM 4601 C C . PHE A 1 603 ? 16.227 45.978 0.676 1.00 90.38 603 PHE A C 1
ATOM 4603 O O . PHE A 1 603 ? 16.793 45.952 1.769 1.00 90.38 603 PHE A O 1
ATOM 4610 N N . CYS A 1 604 ? 14.979 45.554 0.518 1.00 87.75 604 CYS A N 1
ATOM 4611 C CA . CYS A 1 604 ? 14.241 44.972 1.630 1.00 87.75 604 CYS A CA 1
ATOM 4612 C C . CYS A 1 604 ? 14.728 43.545 1.899 1.00 87.75 604 CYS A C 1
ATOM 4614 O O . CYS A 1 604 ? 14.750 42.709 0.995 1.00 87.75 604 CYS A O 1
ATOM 4616 N N . SER A 1 605 ? 15.085 43.262 3.149 1.00 86.00 605 SER A N 1
ATOM 4617 C CA . SER A 1 605 ? 15.415 41.931 3.651 1.00 86.00 605 SER A CA 1
ATOM 4618 C C . SER A 1 605 ? 14.916 41.787 5.089 1.00 86.00 605 SER A C 1
ATOM 4620 O O . SER A 1 605 ? 15.202 42.637 5.927 1.00 86.00 605 SER A O 1
ATOM 4622 N N . ASN A 1 606 ? 14.190 40.704 5.391 1.00 86.69 606 ASN A N 1
ATOM 4623 C CA . ASN A 1 606 ? 13.593 40.439 6.712 1.00 86.69 606 ASN A CA 1
ATOM 4624 C C . ASN A 1 606 ? 12.784 41.618 7.284 1.00 86.69 606 ASN A C 1
ATOM 4626 O O . ASN A 1 606 ? 12.963 41.986 8.441 1.00 86.69 606 ASN A O 1
ATOM 4630 N N . GLY A 1 607 ? 11.918 42.220 6.464 1.00 86.75 607 GLY A N 1
ATOM 4631 C CA . GLY A 1 607 ? 11.041 43.310 6.898 1.00 86.75 607 GLY A CA 1
ATOM 4632 C C . GLY A 1 607 ? 11.728 44.660 7.097 1.00 86.75 607 GLY A C 1
ATOM 4633 O O . GLY A 1 607 ? 11.081 45.575 7.574 1.00 86.75 607 GLY A O 1
ATOM 4634 N N . ALA A 1 608 ? 13.003 44.810 6.714 1.00 89.56 608 ALA A N 1
ATOM 4635 C CA . ALA A 1 608 ? 13.749 46.061 6.839 1.00 89.56 608 ALA A CA 1
ATOM 4636 C C . ALA A 1 608 ? 14.598 46.362 5.591 1.00 89.56 608 ALA A C 1
ATOM 4638 O O . ALA A 1 608 ? 15.090 45.467 4.906 1.00 89.56 608 ALA A O 1
ATOM 4639 N N . CYS A 1 609 ? 14.824 47.638 5.304 1.00 92.75 609 CYS A N 1
ATOM 4640 C CA . CYS A 1 609 ? 15.727 48.128 4.272 1.00 92.75 609 CYS A CA 1
ATOM 4641 C C . CYS A 1 609 ? 17.184 48.014 4.735 1.00 92.75 609 CYS A C 1
ATOM 4643 O O . CYS A 1 609 ? 17.635 48.744 5.621 1.00 92.75 609 CYS A O 1
ATOM 4645 N N . VAL A 1 610 ? 17.948 47.140 4.082 1.00 90.06 610 VAL A N 1
ATOM 4646 C CA . VAL A 1 610 ? 19.369 46.883 4.356 1.00 90.06 610 VAL A CA 1
ATOM 4647 C C . VAL A 1 610 ? 20.248 47.359 3.200 1.00 90.06 610 VAL A C 1
ATOM 4649 O O . VAL A 1 610 ? 19.858 47.295 2.036 1.00 90.06 610 VAL A O 1
ATOM 4652 N N . LYS A 1 611 ? 21.439 47.885 3.508 1.00 87.88 611 LYS A N 1
ATOM 4653 C CA . LYS A 1 611 ? 22.333 48.495 2.512 1.00 87.88 611 LYS A CA 1
ATOM 4654 C C . LYS A 1 611 ? 23.005 47.427 1.648 1.00 87.88 611 LYS A C 1
ATOM 4656 O O . LYS A 1 611 ? 23.609 46.504 2.185 1.00 87.88 611 LYS A O 1
ATOM 4661 N N . ALA A 1 612 ? 22.988 47.594 0.328 1.00 67.75 612 ALA A N 1
ATOM 4662 C CA . ALA A 1 612 ? 23.747 46.749 -0.588 1.00 67.75 612 ALA A CA 1
ATOM 4663 C C . ALA A 1 612 ? 25.255 47.036 -0.463 1.00 67.75 612 ALA A C 1
ATOM 4665 O O . ALA A 1 612 ? 25.714 48.147 -0.745 1.00 67.75 612 ALA A O 1
ATOM 4666 N N . GLU A 1 613 ? 26.044 46.044 -0.048 1.00 56.31 613 GLU A N 1
ATOM 4667 C CA . GLU A 1 613 ? 27.505 46.124 -0.114 1.00 56.31 613 GLU A CA 1
ATOM 4668 C C . GLU A 1 613 ? 27.974 45.842 -1.551 1.00 56.31 613 GLU A C 1
ATOM 4670 O O . GLU A 1 613 ? 27.782 44.757 -2.093 1.00 56.31 613 GLU A O 1
ATOM 4675 N N . ILE A 1 614 ? 28.565 46.851 -2.197 1.00 38.25 614 ILE A N 1
ATOM 4676 C CA . ILE A 1 614 ? 29.009 46.794 -3.595 1.00 38.25 614 ILE A CA 1
ATOM 4677 C C . ILE A 1 614 ? 30.438 46.229 -3.654 1.00 38.25 614 ILE A C 1
ATOM 4679 O O . ILE A 1 614 ? 31.358 46.844 -3.113 1.00 38.25 614 ILE A O 1
ATOM 4683 N N . GLN A 1 615 ? 30.657 45.125 -4.377 1.00 34.50 615 GLN A N 1
ATOM 4684 C CA . GLN A 1 615 ? 31.976 44.777 -4.933 1.00 34.50 615 GLN A CA 1
ATOM 4685 C C . GLN A 1 615 ? 32.067 45.195 -6.419 1.00 34.50 615 GLN A C 1
ATOM 4687 O O . GLN A 1 615 ? 31.045 45.227 -7.105 1.00 34.50 615 GLN A O 1
ATOM 4692 N N . PRO A 1 616 ? 33.257 45.593 -6.922 1.00 34.38 616 PRO A N 1
ATOM 4693 C CA . PRO A 1 616 ? 33.382 46.367 -8.159 1.00 34.38 616 PRO A CA 1
ATOM 4694 C C . PRO A 1 616 ? 33.156 45.540 -9.436 1.00 34.38 616 PRO A C 1
ATOM 4696 O O . PRO A 1 616 ? 33.703 44.451 -9.601 1.00 34.38 616 PRO A O 1
ATOM 4699 N N . ALA A 1 617 ? 32.378 46.112 -10.360 1.00 32.66 617 ALA A N 1
ATOM 4700 C CA . ALA A 1 617 ? 32.011 45.537 -11.654 1.00 32.66 617 ALA A CA 1
ATOM 4701 C C . ALA A 1 617 ? 33.156 45.583 -12.697 1.00 32.66 617 ALA A C 1
ATOM 4703 O O . ALA A 1 617 ? 33.905 46.564 -12.725 1.00 32.66 617 ALA A O 1
ATOM 4704 N N . PRO A 1 618 ? 33.263 44.594 -13.609 1.00 33.66 618 PRO A N 1
ATOM 4705 C CA . PRO A 1 618 ? 34.071 44.698 -14.823 1.00 33.66 618 PRO A CA 1
ATOM 4706 C C . PRO A 1 618 ? 33.353 45.455 -15.961 1.00 33.66 618 PRO A C 1
ATOM 4708 O O . PRO A 1 618 ? 32.127 45.498 -16.037 1.00 33.66 618 PRO A O 1
ATOM 4711 N N . GLU A 1 619 ? 34.166 46.050 -16.839 1.00 35.12 619 GLU A N 1
ATOM 4712 C CA . GLU A 1 619 ? 33.841 46.983 -17.933 1.00 35.12 619 GLU A CA 1
ATOM 4713 C C . GLU A 1 619 ? 32.969 46.423 -19.089 1.00 35.12 619 GLU A C 1
ATOM 4715 O O . GLU A 1 619 ? 32.918 45.209 -19.304 1.00 35.12 619 GLU A O 1
ATOM 4720 N N . PRO A 1 620 ? 32.297 47.298 -19.878 1.00 34.78 620 PRO A N 1
ATOM 4721 C CA . PRO A 1 620 ? 31.257 46.905 -20.828 1.00 34.78 620 PRO A CA 1
ATOM 4722 C C 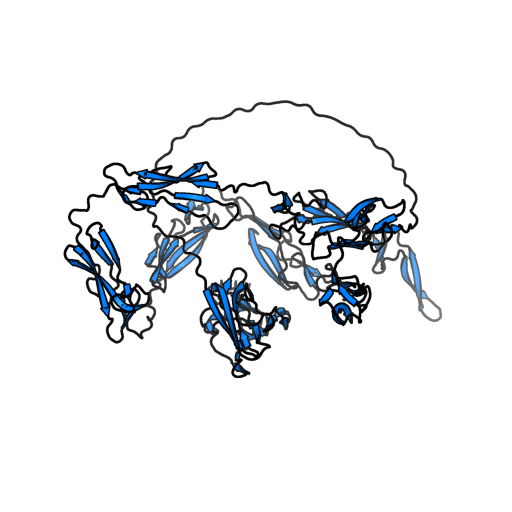. PRO A 1 620 ? 31.807 46.445 -22.187 1.00 34.78 620 PRO A C 1
ATOM 4724 O O . PRO A 1 620 ? 32.651 47.102 -22.798 1.00 34.78 620 PRO A O 1
ATOM 4727 N N . ILE A 1 621 ? 31.240 45.356 -22.714 1.00 34.62 621 ILE A N 1
ATOM 4728 C CA . ILE A 1 621 ? 31.481 44.887 -24.084 1.00 34.62 621 ILE A CA 1
ATOM 4729 C C . ILE A 1 621 ? 30.399 45.451 -25.015 1.00 34.62 621 ILE A C 1
ATOM 4731 O O . ILE A 1 621 ? 29.200 45.353 -24.765 1.00 34.62 621 ILE A O 1
ATOM 4735 N N . VAL A 1 622 ? 30.872 46.063 -26.098 1.00 34.12 622 VAL A N 1
ATOM 4736 C CA . VAL A 1 622 ? 30.124 46.688 -27.193 1.00 34.12 622 VAL A CA 1
ATOM 4737 C C . VAL A 1 622 ? 29.331 45.639 -27.986 1.00 34.12 622 VAL A C 1
ATOM 4739 O O . VAL A 1 622 ? 29.922 44.723 -28.553 1.00 34.12 622 VAL A O 1
ATOM 4742 N N . ASN A 1 623 ? 28.007 45.804 -28.085 1.00 33.75 623 ASN A N 1
ATOM 4743 C CA . ASN A 1 623 ? 27.147 44.984 -28.945 1.00 33.75 623 ASN A CA 1
ATOM 4744 C C . ASN A 1 623 ? 27.087 45.529 -30.381 1.00 33.75 623 ASN A C 1
ATOM 4746 O O . ASN A 1 623 ? 26.717 46.681 -30.615 1.00 33.75 623 ASN A O 1
ATOM 4750 N N . GLY A 1 624 ? 27.419 44.656 -31.335 1.00 32.47 624 GLY A N 1
ATOM 4751 C CA . GLY A 1 624 ? 27.175 44.821 -32.764 1.00 32.47 624 GLY A CA 1
ATOM 4752 C C . GLY A 1 624 ? 25.757 44.400 -33.161 1.00 32.47 624 GLY A C 1
ATOM 4753 O O . GLY A 1 624 ? 25.171 43.476 -32.606 1.00 32.47 624 GLY A O 1
ATOM 4754 N N . THR A 1 625 ? 25.225 45.128 -34.131 1.00 37.34 625 THR A N 1
ATOM 4755 C CA . THR A 1 625 ? 23.876 45.111 -34.704 1.00 37.34 625 THR A CA 1
ATOM 4756 C C . THR A 1 625 ? 23.662 44.021 -35.764 1.00 37.34 625 THR A C 1
ATOM 4758 O O . THR A 1 625 ? 24.539 43.792 -36.590 1.00 37.34 625 THR A O 1
ATOM 4761 N N . ALA A 1 626 ? 22.453 43.442 -35.816 1.00 32.81 626 ALA A N 1
ATOM 4762 C CA . ALA A 1 626 ? 21.829 42.852 -37.018 1.00 32.81 626 ALA A CA 1
ATOM 4763 C C . ALA A 1 626 ? 20.315 42.657 -36.760 1.00 32.81 626 ALA A C 1
ATOM 4765 O O . ALA A 1 626 ? 19.920 41.815 -35.964 1.00 32.81 626 ALA A O 1
ATOM 4766 N N . THR A 1 627 ? 19.480 43.628 -37.141 1.00 31.39 627 THR A N 1
ATOM 4767 C CA . THR A 1 627 ? 18.598 43.651 -38.335 1.00 31.39 627 THR A CA 1
ATOM 4768 C C . THR A 1 627 ? 17.416 42.680 -38.308 1.00 31.39 627 THR A C 1
ATOM 4770 O O . THR A 1 627 ? 17.558 41.477 -38.505 1.00 31.39 627 THR A O 1
ATOM 4773 N N . ALA A 1 628 ? 16.241 43.288 -38.139 1.00 35.69 628 ALA A N 1
ATOM 4774 C CA . ALA A 1 628 ? 14.908 42.746 -38.340 1.00 35.69 628 ALA A CA 1
ATOM 4775 C C . ALA A 1 628 ? 14.609 42.435 -39.817 1.00 35.69 628 ALA A C 1
ATOM 4777 O O . ALA A 1 628 ? 15.152 43.084 -40.712 1.00 35.69 628 ALA A O 1
ATOM 4778 N N . ASN A 1 629 ? 13.651 41.536 -40.052 1.00 31.09 629 ASN A N 1
ATOM 4779 C CA . ASN A 1 629 ? 12.650 41.779 -41.086 1.00 31.09 629 ASN A CA 1
ATOM 4780 C C . ASN A 1 629 ? 11.320 41.096 -40.751 1.00 31.09 629 ASN A C 1
ATOM 4782 O O . ASN A 1 629 ? 11.253 39.891 -40.518 1.00 31.09 629 ASN A O 1
ATOM 4786 N N . GLU A 1 630 ? 10.284 41.930 -40.728 1.00 36.91 630 GLU A N 1
ATOM 4787 C CA . GLU A 1 630 ? 8.867 41.602 -40.640 1.00 36.91 630 GLU A CA 1
ATOM 4788 C C . GLU A 1 630 ? 8.386 40.839 -41.877 1.00 36.91 630 GLU A C 1
ATOM 4790 O O . GLU A 1 630 ? 8.851 41.070 -42.994 1.00 36.91 630 GLU A O 1
ATOM 4795 N N . THR A 1 631 ? 7.341 40.028 -41.714 1.00 29.47 631 THR A N 1
ATOM 4796 C CA . THR A 1 631 ? 6.254 39.983 -42.704 1.00 29.47 631 THR A CA 1
ATOM 4797 C C . THR A 1 631 ? 4.961 39.486 -42.053 1.00 29.47 631 THR A C 1
ATOM 4799 O O . THR A 1 631 ? 4.910 38.407 -41.469 1.00 29.47 631 THR A O 1
ATOM 4802 N N . GLN A 1 632 ? 3.924 40.325 -42.128 1.00 31.66 632 GLN A N 1
ATOM 4803 C CA . GLN A 1 632 ? 2.548 40.079 -41.681 1.00 31.66 632 GLN A CA 1
ATOM 4804 C C . GLN A 1 632 ? 1.726 39.298 -42.744 1.00 31.66 632 GLN A C 1
ATOM 4806 O O . GLN A 1 632 ? 2.183 39.145 -43.879 1.00 31.66 632 GLN A O 1
ATOM 4811 N N . PRO A 1 633 ? 0.514 38.810 -42.397 1.00 41.19 633 PRO A N 1
ATOM 4812 C CA . PRO A 1 633 ? -0.147 37.677 -43.043 1.00 41.19 633 PRO A CA 1
ATOM 4813 C C . PRO A 1 633 ? -1.136 38.062 -44.152 1.00 41.19 633 PRO A C 1
ATOM 4815 O O . PRO A 1 633 ? -1.656 39.175 -44.202 1.00 41.19 633 PRO A O 1
ATOM 4818 N N . THR A 1 634 ? -1.473 37.082 -44.994 1.00 29.95 634 THR A N 1
ATOM 4819 C CA . THR A 1 634 ? -2.621 37.127 -45.912 1.00 29.95 634 THR A CA 1
ATOM 4820 C C . THR A 1 634 ? -3.588 35.983 -45.614 1.00 29.95 634 THR A C 1
ATOM 4822 O O . THR A 1 634 ? -3.198 34.836 -45.418 1.00 29.95 634 THR A O 1
ATOM 4825 N N . THR A 1 635 ? -4.865 36.341 -45.543 1.00 37.25 635 THR A N 1
ATOM 4826 C CA . THR A 1 635 ? -6.038 35.495 -45.324 1.00 37.25 635 THR A CA 1
ATOM 4827 C C . THR A 1 635 ? -6.533 34.893 -46.638 1.00 37.25 635 THR A C 1
ATOM 4829 O O . THR A 1 635 ? -6.597 35.592 -47.644 1.00 37.25 635 THR A O 1
ATOM 4832 N N . THR A 1 636 ? -6.985 33.636 -46.626 1.00 30.20 636 THR A N 1
ATOM 4833 C CA . THR A 1 636 ? -7.999 33.137 -47.575 1.00 30.20 636 THR A CA 1
ATOM 4834 C C . THR A 1 636 ? -8.876 32.069 -46.915 1.00 30.20 636 THR A C 1
ATOM 4836 O O . THR A 1 636 ? -8.388 31.158 -46.256 1.00 30.20 636 THR A O 1
ATOM 4839 N N . ASN A 1 637 ? -10.189 32.256 -47.071 1.00 35.50 637 ASN A N 1
ATOM 4840 C CA . ASN A 1 637 ? -11.263 31.328 -46.724 1.00 35.50 637 ASN A CA 1
ATOM 4841 C C . ASN A 1 637 ? -11.351 30.221 -47.778 1.00 35.50 637 ASN A C 1
ATOM 4843 O O . ASN A 1 637 ? -11.408 30.547 -48.962 1.00 35.50 637 ASN A O 1
ATOM 4847 N N . GLU A 1 638 ? -11.535 28.969 -47.362 1.00 32.50 638 GLU A N 1
ATOM 4848 C CA . GLU A 1 638 ? -12.117 27.933 -48.218 1.00 32.50 638 GLU A CA 1
ATOM 4849 C C . GLU A 1 638 ? -13.076 27.030 -47.434 1.00 32.50 638 GLU A C 1
ATOM 4851 O O . GLU A 1 638 ? -12.869 26.684 -46.273 1.00 32.50 638 GLU A O 1
ATOM 4856 N N . THR A 1 639 ? -14.191 26.740 -48.093 1.00 34.81 639 THR A N 1
ATOM 4857 C CA . THR A 1 639 ? -15.404 26.076 -47.614 1.00 34.81 639 THR A CA 1
ATOM 4858 C C . THR A 1 639 ? -15.284 24.561 -47.808 1.00 34.81 639 THR A C 1
ATOM 4860 O O . THR A 1 639 ? -14.811 24.131 -48.857 1.00 34.81 639 THR A O 1
ATOM 4863 N N . GLN A 1 640 ? -15.770 23.741 -46.868 1.00 31.34 640 GLN A N 1
ATOM 4864 C CA . GLN A 1 640 ? -15.920 22.289 -47.067 1.00 31.34 640 GLN A CA 1
ATOM 4865 C C . GLN A 1 640 ? -17.364 21.800 -46.829 1.00 31.34 640 GLN A C 1
ATOM 4867 O O . GLN A 1 640 ? -18.055 22.362 -45.977 1.00 31.34 640 GLN A O 1
ATOM 4872 N N . PRO A 1 641 ? -17.831 20.770 -47.573 1.00 36.56 641 PRO A N 1
ATOM 4873 C CA . PRO A 1 641 ? -19.207 20.277 -47.522 1.00 36.56 641 PRO A CA 1
ATOM 4874 C C . PRO A 1 641 ? -19.401 19.057 -46.598 1.00 36.56 641 PRO A C 1
ATOM 4876 O O . PRO A 1 641 ? -18.492 18.258 -46.384 1.00 36.56 641 PRO A O 1
ATOM 4879 N N . GLN A 1 642 ? -20.637 18.899 -46.110 1.00 36.22 642 GLN A N 1
ATOM 4880 C CA . GLN A 1 642 ? -21.155 17.710 -45.416 1.00 36.22 642 GLN A CA 1
ATOM 4881 C C . GLN A 1 642 ? -21.255 16.474 -46.328 1.00 36.22 642 GLN A C 1
ATOM 4883 O O . GLN A 1 642 ? -21.522 16.617 -47.524 1.00 36.22 642 GLN A O 1
ATOM 4888 N N . PRO A 1 643 ? -21.277 15.272 -45.725 1.00 39.09 643 PRO A N 1
ATOM 4889 C CA . PRO A 1 643 ? -22.097 14.180 -46.228 1.00 39.09 643 PRO A CA 1
ATOM 4890 C C . PRO A 1 643 ? -23.109 13.668 -45.187 1.00 39.09 643 PRO A C 1
ATOM 4892 O O . PRO A 1 643 ? -22.828 13.547 -43.995 1.00 39.09 643 PRO A O 1
ATOM 4895 N N . THR A 1 644 ? -24.300 13.352 -45.685 1.00 38.09 644 THR A N 1
ATOM 4896 C CA . THR A 1 644 ? -25.374 12.593 -45.038 1.00 38.09 644 THR A CA 1
ATOM 4897 C C . THR A 1 644 ? -25.174 11.094 -45.266 1.00 38.09 644 THR A C 1
ATOM 4899 O O . THR A 1 644 ? -24.715 10.709 -46.340 1.00 38.09 644 THR A O 1
ATOM 4902 N N . ASN A 1 645 ? -25.585 10.244 -44.317 1.00 31.08 645 ASN A N 1
ATOM 4903 C CA . ASN A 1 645 ? -26.168 8.943 -44.659 1.00 31.08 645 ASN A CA 1
ATOM 4904 C C . ASN A 1 645 ? -26.967 8.311 -43.510 1.00 31.08 645 ASN A C 1
ATOM 4906 O O . ASN A 1 645 ? -26.537 8.294 -42.359 1.00 31.08 645 ASN A O 1
ATOM 4910 N N . GLU A 1 646 ? -28.135 7.798 -43.892 1.00 40.72 646 GLU A N 1
ATOM 4911 C CA . GLU A 1 646 ? -29.076 6.984 -43.126 1.00 40.72 646 GLU A CA 1
ATOM 4912 C C . GLU A 1 646 ? -28.576 5.541 -42.967 1.00 40.72 646 GLU A C 1
ATOM 4914 O O . GLU A 1 646 ? -28.020 4.971 -43.906 1.00 40.72 646 GLU A O 1
ATOM 4919 N N . SER A 1 647 ? -28.896 4.900 -41.837 1.00 32.41 647 SER A N 1
ATOM 4920 C CA . SER A 1 647 ? -29.109 3.447 -41.791 1.00 32.41 647 SER A CA 1
ATOM 4921 C C . SER A 1 647 ? -29.963 3.026 -40.588 1.00 32.41 647 SER A C 1
ATOM 4923 O O . SER A 1 647 ? -29.726 3.440 -39.457 1.00 32.41 647 SER A O 1
ATOM 4925 N N . THR A 1 648 ? -30.954 2.189 -40.884 1.00 37.00 648 THR A N 1
ATOM 4926 C CA . THR A 1 648 ? -31.946 1.500 -40.036 1.00 37.00 648 THR A CA 1
ATOM 4927 C C . THR A 1 648 ? -31.354 0.530 -38.998 1.00 37.00 648 THR A C 1
ATOM 4929 O O . THR A 1 648 ? -30.359 -0.121 -39.319 1.00 37.00 648 THR A O 1
ATOM 4932 N N . PRO A 1 649 ? -31.993 0.309 -37.827 1.00 34.00 649 PRO A N 1
ATOM 4933 C CA . PRO A 1 649 ? -31.551 -0.699 -36.864 1.00 34.00 649 PRO A CA 1
ATOM 4934 C C . PRO A 1 649 ? -32.253 -2.057 -37.047 1.00 34.00 649 PRO A C 1
ATOM 4936 O O . PRO A 1 649 ? -33.452 -2.132 -37.316 1.00 34.00 649 PRO A O 1
ATOM 4939 N N . VAL A 1 650 ? -31.475 -3.128 -36.870 1.00 33.53 650 VAL A N 1
ATOM 4940 C CA . VAL A 1 650 ? -31.898 -4.536 -36.812 1.00 33.53 650 VAL A CA 1
ATOM 4941 C C . VAL A 1 650 ? -32.016 -4.957 -35.343 1.00 33.53 650 VAL A C 1
ATOM 4943 O O . VAL A 1 650 ? -31.156 -4.634 -34.529 1.00 33.53 650 VAL A O 1
ATOM 4946 N N . GLU A 1 651 ? -33.093 -5.667 -35.026 1.00 34.78 651 GLU A N 1
ATOM 4947 C CA . GLU A 1 651 ? -33.483 -6.166 -33.703 1.00 34.78 651 GLU A CA 1
ATOM 4948 C C . GLU A 1 651 ? -32.654 -7.403 -33.286 1.00 34.78 651 GLU A C 1
ATOM 4950 O O . GLU A 1 651 ? -32.509 -8.347 -34.065 1.00 34.78 651 GLU A O 1
ATOM 4955 N N . GLN A 1 652 ? -32.123 -7.413 -32.054 1.00 30.22 652 GLN A N 1
ATOM 4956 C CA . GLN A 1 652 ? -31.493 -8.576 -31.405 1.00 30.22 652 GLN A CA 1
ATOM 4957 C C . GLN A 1 652 ? -32.125 -8.855 -30.019 1.00 30.22 652 GLN A C 1
ATOM 4959 O O . GLN A 1 652 ? -32.607 -7.921 -29.375 1.00 30.22 652 GLN A O 1
ATOM 4964 N N . PRO A 1 653 ? -32.164 -10.128 -29.563 1.00 32.41 653 PRO A N 1
ATOM 4965 C CA . PRO A 1 653 ? -32.956 -10.567 -28.410 1.00 32.41 653 PRO A CA 1
ATOM 4966 C C . PRO A 1 653 ? -32.283 -10.313 -27.047 1.00 32.41 653 PRO A C 1
ATOM 4968 O O . PRO A 1 653 ? -31.065 -10.362 -26.912 1.00 32.41 653 PRO A O 1
ATOM 4971 N N . LYS A 1 654 ? -33.125 -10.076 -26.029 1.00 29.00 654 LYS A N 1
ATOM 4972 C CA . LYS A 1 654 ? -32.782 -9.777 -24.624 1.00 29.00 654 LYS A CA 1
ATOM 4973 C C . LYS A 1 654 ? -32.010 -10.904 -23.906 1.00 29.00 654 LYS A C 1
ATOM 4975 O O . LYS A 1 654 ? -32.469 -12.047 -23.963 1.00 29.00 654 LYS A O 1
ATOM 4980 N N . PRO A 1 655 ? -30.973 -10.580 -23.108 1.00 31.27 655 PRO A N 1
ATOM 4981 C CA . PRO A 1 655 ? -30.469 -11.437 -22.040 1.00 31.27 655 PRO A CA 1
ATOM 4982 C C . PRO A 1 655 ? -31.362 -11.348 -20.791 1.00 31.27 655 PRO A C 1
ATOM 4984 O O . PRO A 1 655 ? -31.970 -10.316 -20.505 1.00 31.27 655 PRO A O 1
ATOM 4987 N N . VAL A 1 656 ? -31.444 -12.458 -20.062 1.00 37.31 656 VAL A N 1
ATOM 4988 C CA . VAL A 1 656 ? -32.072 -12.579 -18.742 1.00 37.31 656 VAL A CA 1
ATOM 4989 C C . VAL A 1 656 ? -30.990 -12.273 -17.704 1.00 37.31 656 VAL A C 1
ATOM 4991 O O . VAL A 1 656 ? -30.032 -13.034 -17.614 1.00 37.31 656 VAL A O 1
ATOM 4994 N N . GLU A 1 657 ? -31.117 -11.181 -16.948 1.00 33.88 657 GLU A N 1
ATOM 4995 C CA . GLU A 1 657 ? -30.168 -10.811 -15.884 1.00 33.88 657 GLU A CA 1
ATOM 4996 C C . GLU A 1 657 ? -30.835 -10.831 -14.501 1.00 33.88 657 GLU A C 1
ATOM 4998 O O . GLU A 1 657 ? -31.928 -10.296 -14.307 1.00 33.88 657 GLU A O 1
ATOM 5003 N N . ASN A 1 658 ? -30.153 -11.501 -13.567 1.00 35.56 658 ASN A N 1
ATOM 5004 C CA . ASN A 1 658 ? -30.484 -11.653 -12.150 1.00 35.56 658 ASN A CA 1
ATOM 5005 C C . ASN A 1 658 ? -30.114 -10.385 -11.359 1.00 35.56 658 ASN A C 1
ATOM 5007 O O . ASN A 1 658 ? -29.024 -9.844 -11.527 1.00 35.56 658 ASN A O 1
ATOM 5011 N N . GLU A 1 659 ? -30.999 -9.962 -10.451 1.00 33.97 659 GLU A N 1
ATOM 5012 C CA . GLU A 1 659 ? -30.776 -8.869 -9.495 1.00 33.97 659 GLU A CA 1
ATOM 5013 C C . GLU A 1 659 ? -29.751 -9.266 -8.410 1.00 33.97 659 GLU A C 1
ATOM 5015 O O . GLU A 1 659 ? -29.965 -10.231 -7.678 1.00 33.97 659 GLU A O 1
ATOM 5020 N N . THR A 1 660 ? -28.683 -8.478 -8.228 1.00 35.69 660 THR A N 1
ATOM 5021 C CA . THR A 1 660 ? -27.888 -8.459 -6.983 1.00 35.69 660 THR A CA 1
ATOM 5022 C C . THR A 1 660 ? -27.552 -7.021 -6.585 1.00 35.69 660 THR A C 1
ATOM 5024 O O . THR A 1 660 ? -26.916 -6.288 -7.340 1.00 35.69 660 THR A O 1
ATOM 5027 N N . THR A 1 661 ? -27.979 -6.619 -5.390 1.00 36.06 661 THR A N 1
ATOM 5028 C CA . THR A 1 661 ? -27.687 -5.336 -4.730 1.00 36.06 661 THR A CA 1
ATOM 5029 C C . THR A 1 661 ? -26.195 -5.214 -4.363 1.00 36.06 661 THR A C 1
ATOM 5031 O O . THR A 1 661 ? -25.634 -6.186 -3.853 1.00 36.06 661 THR A O 1
ATOM 5034 N N . PRO A 1 662 ? -25.530 -4.049 -4.536 1.00 39.22 662 PRO A N 1
ATOM 5035 C CA . PRO A 1 662 ? -24.157 -3.860 -4.065 1.00 39.22 662 PRO A CA 1
ATOM 5036 C C . PRO A 1 662 ? -24.114 -3.820 -2.531 1.00 39.22 662 PRO A C 1
ATOM 5038 O O . PRO A 1 662 ? -24.670 -2.918 -1.906 1.00 39.22 662 PRO A O 1
ATOM 5041 N N . LEU A 1 663 ? -23.469 -4.819 -1.928 1.00 43.19 663 LEU A N 1
ATOM 5042 C CA . LEU A 1 663 ? -23.192 -4.883 -0.494 1.00 43.19 663 LEU A CA 1
ATOM 5043 C C . LEU A 1 663 ? -22.077 -3.889 -0.129 1.00 43.19 663 LEU A C 1
ATOM 5045 O O . LEU A 1 663 ? -21.055 -3.818 -0.812 1.00 43.19 663 LEU A O 1
ATOM 5049 N N . GLU A 1 664 ? -22.268 -3.139 0.960 1.00 59.66 664 GLU A N 1
ATOM 5050 C CA . GLU A 1 664 ? -21.220 -2.314 1.576 1.00 59.66 664 GLU A CA 1
ATOM 5051 C C . GLU A 1 664 ? -19.987 -3.199 1.878 1.00 59.66 664 GLU A C 1
ATOM 5053 O O . GLU A 1 664 ? -20.164 -4.329 2.349 1.00 59.66 664 GLU A O 1
ATOM 5058 N N . PRO A 1 665 ? -18.744 -2.752 1.595 1.00 67.75 665 PRO A N 1
ATOM 5059 C CA . PRO A 1 665 ? -17.564 -3.590 1.784 1.00 67.75 665 PRO A CA 1
ATOM 5060 C C . PRO A 1 665 ? -17.427 -4.010 3.251 1.00 67.75 665 PRO A C 1
ATOM 5062 O O . PRO A 1 665 ? -17.390 -3.174 4.157 1.00 67.75 665 PRO A O 1
ATOM 5065 N N . GLU A 1 666 ? -17.342 -5.321 3.472 1.00 83.75 666 GLU A N 1
ATOM 5066 C CA . GLU A 1 666 ? -17.243 -5.935 4.795 1.00 83.75 666 GLU A CA 1
ATOM 5067 C C . GLU A 1 666 ? -16.054 -5.345 5.581 1.00 83.75 666 GLU A C 1
ATOM 5069 O O . GLU A 1 666 ? -14.904 -5.376 5.134 1.00 83.75 666 GLU A O 1
ATOM 5074 N N . LYS A 1 667 ? -16.328 -4.775 6.762 1.00 89.56 667 LYS A N 1
ATOM 5075 C CA . LYS A 1 667 ? -15.298 -4.259 7.675 1.00 89.56 667 LYS A CA 1
ATOM 5076 C C . LYS A 1 667 ? -14.883 -5.341 8.660 1.00 89.56 667 LYS A C 1
ATOM 5078 O O . LYS A 1 667 ? -15.716 -5.904 9.366 1.00 89.56 667 LYS A O 1
ATOM 5083 N N . PHE A 1 668 ? -13.580 -5.556 8.779 1.00 91.19 668 PHE A N 1
ATOM 5084 C CA . PHE A 1 668 ? -12.990 -6.466 9.752 1.00 91.19 668 PHE A CA 1
ATOM 5085 C C . PHE A 1 668 ? -12.444 -5.679 10.933 1.00 91.19 668 PHE A C 1
ATOM 5087 O O . PHE A 1 668 ? -11.701 -4.714 10.747 1.00 91.19 668 PHE A O 1
ATOM 5094 N N . THR A 1 669 ? -12.778 -6.115 12.145 1.00 91.62 669 THR A N 1
ATOM 5095 C CA . THR A 1 669 ? -12.221 -5.566 13.383 1.00 91.62 669 THR A CA 1
ATOM 5096 C C . THR A 1 669 ? -11.379 -6.604 14.119 1.00 91.62 669 THR A C 1
ATOM 5098 O O . THR A 1 669 ? -11.576 -7.814 13.971 1.00 91.62 669 THR A O 1
ATOM 5101 N N . TYR A 1 670 ? -10.400 -6.136 14.892 1.00 93.00 670 TYR A N 1
ATOM 5102 C CA . TYR A 1 670 ? -9.560 -6.975 15.738 1.00 93.00 670 TYR A CA 1
ATOM 5103 C C . TYR A 1 670 ? -9.143 -6.244 17.014 1.00 93.00 670 TYR A C 1
ATOM 5105 O O . TYR A 1 670 ? -8.724 -5.093 16.963 1.00 93.00 670 TYR A O 1
ATOM 5113 N N . ASN A 1 671 ? -9.214 -6.923 18.159 1.00 93.81 671 ASN A N 1
ATOM 5114 C CA . ASN A 1 671 ? -8.885 -6.340 19.458 1.00 93.81 671 ASN A CA 1
ATOM 5115 C C . ASN A 1 671 ? -7.499 -6.795 19.935 1.00 93.81 671 ASN A C 1
ATOM 5117 O O . ASN A 1 671 ? -7.269 -7.986 20.141 1.00 93.81 671 ASN A O 1
ATOM 5121 N N . LEU A 1 672 ? -6.595 -5.844 20.170 1.00 92.38 672 LEU A N 1
ATOM 5122 C CA . LEU A 1 672 ? -5.308 -6.072 20.825 1.00 92.38 672 LEU A CA 1
ATOM 5123 C C . LEU A 1 672 ? -5.395 -5.710 22.308 1.00 92.38 672 LEU A C 1
ATOM 5125 O O . LEU A 1 672 ? -5.823 -4.614 22.661 1.00 92.38 672 LEU A O 1
ATOM 5129 N N . ALA A 1 673 ? -4.940 -6.616 23.173 1.00 93.56 673 ALA A N 1
ATOM 5130 C CA . ALA A 1 673 ? -4.756 -6.355 24.596 1.00 93.56 673 ALA A CA 1
ATOM 5131 C C . ALA A 1 673 ? -3.267 -6.128 24.882 1.00 93.56 673 ALA A C 1
ATOM 5133 O O . ALA A 1 673 ? -2.452 -7.032 24.708 1.00 93.56 673 ALA A O 1
ATOM 5134 N N . LEU A 1 674 ? -2.918 -4.919 25.312 1.00 93.06 674 LEU A N 1
ATOM 5135 C CA . LEU A 1 674 ? -1.557 -4.509 25.637 1.00 93.06 674 LEU A CA 1
ATOM 5136 C C . LEU A 1 674 ? -1.339 -4.521 27.150 1.00 93.06 674 LEU A C 1
ATOM 5138 O O . LEU A 1 674 ? -2.239 -4.201 27.928 1.00 93.06 674 LEU A O 1
ATOM 5142 N N . THR A 1 675 ? -0.118 -4.838 27.572 1.00 92.38 675 THR A N 1
ATOM 5143 C CA . THR A 1 675 ? 0.307 -4.811 28.979 1.00 92.38 675 THR A CA 1
ATOM 5144 C C . THR A 1 675 ? 1.435 -3.799 29.185 1.00 92.38 675 THR A C 1
ATOM 5146 O O . THR A 1 675 ? 2.029 -3.289 28.232 1.00 92.38 675 THR A O 1
ATOM 5149 N N . ASN A 1 676 ? 1.768 -3.514 30.444 1.00 88.44 676 ASN A N 1
ATOM 5150 C CA . ASN A 1 676 ? 2.928 -2.696 30.819 1.00 88.44 676 ASN A CA 1
ATOM 5151 C C . ASN A 1 676 ? 4.289 -3.393 30.608 1.00 88.44 676 ASN A C 1
ATOM 5153 O O . ASN A 1 676 ? 5.346 -2.827 30.909 1.00 88.44 676 ASN A O 1
ATOM 5157 N N . LYS A 1 677 ? 4.287 -4.622 30.085 1.00 92.44 677 LYS A N 1
ATOM 5158 C CA . LYS A 1 677 ? 5.479 -5.363 29.671 1.00 92.44 677 LYS A CA 1
ATOM 5159 C C . LYS A 1 677 ? 5.648 -5.266 28.155 1.00 92.44 677 LYS A C 1
ATOM 5161 O O . LYS A 1 677 ? 4.711 -4.961 27.425 1.00 92.44 677 LYS A O 1
ATOM 5166 N N . TRP A 1 678 ? 6.863 -5.524 27.680 1.00 94.19 678 TRP A N 1
ATOM 5167 C CA . TRP A 1 678 ? 7.090 -5.683 26.246 1.00 94.19 678 TRP A CA 1
ATOM 5168 C C . TRP A 1 678 ? 6.316 -6.896 25.732 1.00 94.19 678 TRP A C 1
ATOM 5170 O O . TRP A 1 678 ? 6.372 -7.964 26.337 1.00 94.19 678 TRP A O 1
ATOM 5180 N N . GLY A 1 679 ? 5.623 -6.733 24.612 1.00 94.94 679 GLY A N 1
ATOM 5181 C CA . GLY A 1 679 ? 5.027 -7.833 23.865 1.00 94.94 679 GLY A CA 1
ATOM 5182 C C . GLY A 1 679 ? 5.262 -7.666 22.370 1.00 94.94 679 GLY A C 1
ATOM 5183 O O . GLY A 1 679 ? 5.529 -6.557 21.892 1.00 94.94 679 GLY A O 1
ATOM 5184 N N . LEU A 1 680 ? 5.182 -8.786 21.654 1.00 96.06 680 LEU A N 1
ATOM 5185 C CA . LEU A 1 680 ? 5.326 -8.838 20.206 1.00 96.06 680 LEU A CA 1
ATOM 5186 C C . LEU A 1 680 ? 3.937 -8.969 19.575 1.00 96.06 680 LEU A C 1
ATOM 5188 O O . LEU A 1 680 ? 3.291 -10.011 19.684 1.00 96.06 680 LEU A O 1
ATOM 5192 N N . TYR A 1 681 ? 3.475 -7.905 18.931 1.00 96.31 681 TYR A N 1
ATOM 5193 C CA . TYR A 1 681 ? 2.121 -7.778 18.396 1.00 96.31 681 TYR A CA 1
ATOM 5194 C C . TYR A 1 681 ? 2.146 -7.574 16.882 1.00 96.31 681 TYR A C 1
ATOM 5196 O O . TYR A 1 681 ? 3.189 -7.294 16.293 1.00 96.31 681 TYR A O 1
ATOM 5204 N N . SER A 1 682 ? 0.994 -7.706 16.239 1.00 95.81 682 SER A N 1
ATOM 5205 C CA . SER A 1 682 ? 0.799 -7.353 14.833 1.00 95.81 682 SER A CA 1
ATOM 5206 C C . SER A 1 682 ? -0.648 -6.949 14.573 1.00 95.81 682 SER A C 1
ATOM 5208 O O . SER A 1 682 ? -1.515 -7.166 15.419 1.00 95.81 682 SER A O 1
ATOM 5210 N N . SER A 1 683 ? -0.917 -6.358 13.409 1.00 95.38 683 SER A N 1
ATOM 5211 C CA . SER A 1 683 ? -2.290 -6.149 12.956 1.00 95.38 683 SER A CA 1
ATOM 5212 C C . SER A 1 683 ? -2.706 -7.245 11.969 1.00 95.38 683 SER A C 1
ATOM 5214 O O . SER A 1 683 ? -2.104 -7.329 10.902 1.00 95.38 683 SER A O 1
ATOM 5216 N N . PRO A 1 684 ? -3.753 -8.036 12.263 1.00 95.00 684 PRO A N 1
ATOM 5217 C CA . PRO A 1 684 ? -4.288 -9.044 11.343 1.00 95.00 684 PRO A CA 1
ATOM 5218 C C . PRO A 1 684 ? -5.264 -8.482 10.294 1.00 95.00 684 PRO A C 1
ATOM 5220 O O . PRO A 1 684 ? -5.754 -9.220 9.439 1.00 95.00 684 PRO A O 1
ATOM 5223 N N . VAL A 1 685 ? -5.592 -7.193 10.362 1.00 94.50 685 VAL A N 1
ATOM 5224 C CA . VAL A 1 685 ? -6.474 -6.494 9.414 1.00 94.50 685 VAL A CA 1
ATOM 5225 C C . VAL A 1 685 ? -5.715 -5.356 8.754 1.00 94.50 685 VAL A C 1
ATOM 5227 O O . VAL A 1 685 ? -4.776 -4.835 9.344 1.00 94.50 685 VAL A O 1
ATOM 5230 N N . SER A 1 686 ? -6.113 -4.946 7.554 1.00 92.25 686 SER A N 1
ATOM 5231 C CA . SER A 1 686 ? -5.539 -3.778 6.879 1.00 92.25 686 SER A CA 1
ATOM 5232 C C . SER A 1 686 ? -6.586 -3.001 6.082 1.00 92.25 686 SER A C 1
ATOM 5234 O O . SER A 1 686 ? -7.616 -3.533 5.673 1.00 92.25 686 SER A O 1
ATOM 5236 N N . GLU A 1 687 ? -6.307 -1.725 5.868 1.00 86.81 687 GLU A N 1
ATOM 5237 C CA . GLU A 1 687 ? -7.030 -0.764 5.050 1.00 86.81 687 GLU A CA 1
ATOM 5238 C C . GLU A 1 687 ? -6.036 -0.203 4.017 1.00 86.81 687 GLU A C 1
ATOM 5240 O O . GLU A 1 687 ? -4.947 0.262 4.362 1.00 86.81 687 GLU A O 1
ATOM 5245 N N . GLY A 1 688 ? -6.374 -0.296 2.728 1.00 80.19 688 GLY A N 1
ATOM 5246 C CA . GLY A 1 688 ? -5.540 0.238 1.643 1.00 80.19 688 GLY A CA 1
ATOM 5247 C C . GLY A 1 688 ? -4.102 -0.310 1.615 1.00 80.19 688 GLY A C 1
ATOM 5248 O O . GLY A 1 688 ? -3.894 -1.508 1.428 1.00 80.19 688 GLY A O 1
ATOM 5249 N N . TRP A 1 689 ? -3.120 0.587 1.781 1.00 70.56 689 TRP A N 1
ATOM 5250 C CA . TRP A 1 689 ? -1.664 0.386 1.636 1.00 70.56 689 TRP A CA 1
ATOM 5251 C C . TRP A 1 689 ? -0.989 -0.430 2.761 1.00 70.56 689 TRP A C 1
ATOM 5253 O O . TRP A 1 689 ? 0.203 -0.274 3.012 1.00 70.56 689 TRP A O 1
ATOM 5263 N N . GLY A 1 690 ? -1.726 -1.295 3.461 1.00 79.88 690 GLY A N 1
ATOM 5264 C CA . GLY A 1 690 ? -1.155 -2.138 4.518 1.00 79.88 690 GLY A CA 1
ATOM 5265 C C . GLY A 1 690 ? -1.049 -1.455 5.885 1.00 79.88 690 GLY A C 1
ATOM 5266 O O . GLY A 1 690 ? -0.144 -1.766 6.656 1.00 79.88 690 GLY A O 1
ATOM 5267 N N . PHE A 1 691 ? -1.976 -0.557 6.222 1.00 87.00 691 PHE A N 1
ATOM 5268 C CA . PHE A 1 691 ? -2.129 -0.017 7.579 1.00 87.00 691 PHE A CA 1
ATOM 5269 C C . PHE A 1 691 ? -3.475 -0.436 8.157 1.00 87.00 691 PHE A C 1
ATOM 5271 O O . PHE A 1 691 ? -4.441 -0.547 7.421 1.00 87.00 691 PHE A O 1
ATOM 5278 N N . ALA A 1 692 ? -3.568 -0.660 9.461 1.00 92.19 692 ALA A N 1
ATOM 5279 C CA . ALA A 1 692 ? -4.842 -0.800 10.150 1.00 92.19 692 ALA A CA 1
ATOM 5280 C C . ALA A 1 692 ? -5.211 0.510 10.815 1.00 92.19 692 ALA A C 1
ATOM 5282 O O . ALA A 1 692 ? -4.372 1.152 11.452 1.00 92.19 692 ALA A O 1
ATOM 5283 N N . LYS A 1 693 ? -6.478 0.889 10.712 1.00 93.94 693 LYS A N 1
ATOM 5284 C CA . LYS A 1 693 ? -6.997 2.057 11.405 1.00 93.94 693 LYS A CA 1
ATOM 5285 C C . LYS A 1 693 ? -7.301 1.700 12.851 1.00 93.94 693 LYS A C 1
ATOM 5287 O O . LYS A 1 693 ? -7.981 0.712 13.115 1.00 93.94 693 LYS A O 1
ATOM 5292 N N . ILE A 1 694 ? -6.837 2.525 13.782 1.00 95.56 694 ILE A N 1
ATOM 5293 C CA . ILE A 1 694 ? -7.175 2.399 15.201 1.00 95.56 694 ILE A CA 1
ATOM 5294 C C . ILE A 1 694 ? -8.567 3.013 15.387 1.00 95.56 694 ILE A C 1
ATOM 5296 O O . ILE A 1 694 ? -8.694 4.238 15.490 1.00 95.56 694 ILE A O 1
ATOM 5300 N N . SER A 1 695 ? -9.616 2.185 15.351 1.00 93.75 695 SER A N 1
ATOM 5301 C CA . SER A 1 695 ? -11.006 2.642 15.496 1.00 93.75 695 SER A CA 1
ATOM 5302 C C . SER A 1 695 ? -11.259 3.162 16.906 1.00 93.75 695 SER A C 1
ATOM 5304 O O . SER A 1 695 ? -11.833 4.241 17.066 1.00 93.75 695 SER A O 1
ATOM 5306 N N . GLU A 1 696 ? -10.752 2.447 17.908 1.00 95.50 696 GLU A N 1
ATOM 5307 C CA . GLU A 1 696 ? -10.819 2.821 19.317 1.00 95.50 696 GLU A CA 1
ATOM 5308 C C . GLU A 1 696 ? -9.557 2.402 20.078 1.00 95.50 696 GLU A C 1
ATOM 5310 O O . GLU A 1 696 ? -8.870 1.446 19.723 1.00 95.50 696 GLU A O 1
ATOM 5315 N N . THR A 1 697 ? -9.239 3.123 21.151 1.00 95.69 697 THR A N 1
ATOM 5316 C CA . THR A 1 697 ? -8.173 2.751 22.091 1.00 95.69 697 THR A CA 1
ATOM 5317 C C . THR A 1 697 ? -8.450 3.365 23.456 1.00 95.69 697 THR A C 1
ATOM 5319 O O . THR A 1 697 ? -8.845 4.527 23.537 1.00 95.69 697 THR A O 1
ATOM 5322 N N . ASP A 1 698 ? -8.220 2.602 24.524 1.00 95.44 698 ASP A N 1
ATOM 5323 C CA . ASP A 1 698 ? -8.224 3.118 25.902 1.00 95.44 698 ASP A CA 1
ATOM 5324 C C . ASP A 1 698 ? -6.799 3.362 26.448 1.00 95.44 698 ASP A C 1
ATOM 5326 O O . ASP A 1 698 ? -6.627 3.800 27.586 1.00 95.44 698 ASP A O 1
ATOM 5330 N N . CYS A 1 699 ? -5.765 3.131 25.629 1.00 92.00 699 CYS A N 1
ATOM 5331 C CA . CYS A 1 699 ? -4.406 3.576 25.926 1.00 92.00 699 CYS A CA 1
ATOM 5332 C C . CYS A 1 699 ? -4.341 5.114 25.850 1.00 92.00 699 CYS A C 1
ATOM 5334 O O . CYS A 1 699 ? -4.828 5.700 24.881 1.00 92.00 699 CYS A O 1
ATOM 5336 N N . GLY A 1 700 ? -3.715 5.774 26.833 1.00 87.81 700 GLY A N 1
ATOM 5337 C CA . GLY A 1 700 ? -3.433 7.211 26.754 1.00 87.81 700 GLY A CA 1
ATOM 5338 C C . GLY A 1 700 ? -2.531 7.551 25.560 1.00 87.81 700 GLY A C 1
ATOM 5339 O O . GLY A 1 700 ? -1.697 6.739 25.160 1.00 87.81 700 GLY A O 1
ATOM 5340 N N . GLU A 1 701 ? -2.656 8.761 25.002 1.00 85.00 701 GLU A N 1
ATOM 5341 C CA . GLU A 1 701 ? -1.945 9.164 23.769 1.00 85.00 701 GLU A CA 1
ATOM 5342 C C . GLU A 1 701 ? -0.411 9.073 23.863 1.00 85.00 701 GLU A C 1
ATOM 5344 O O . GLU A 1 701 ? 0.255 8.983 22.839 1.00 85.00 701 GLU A O 1
ATOM 5349 N N . ASN A 1 702 ? 0.151 9.049 25.076 1.00 87.81 702 ASN A N 1
ATOM 5350 C CA . ASN A 1 702 ? 1.589 8.912 25.335 1.00 87.81 702 ASN A CA 1
ATOM 5351 C C . ASN A 1 702 ? 1.936 7.642 26.136 1.00 87.81 702 ASN A C 1
ATOM 5353 O O . ASN A 1 702 ? 3.068 7.472 26.596 1.00 87.81 702 ASN A O 1
ATOM 5357 N N . ASP A 1 703 ? 0.974 6.732 26.294 1.00 91.00 703 ASP A N 1
ATOM 5358 C CA . ASP A 1 703 ? 1.103 5.563 27.164 1.00 91.00 703 ASP A CA 1
ATOM 5359 C C . ASP A 1 703 ? 1.754 4.371 26.464 1.00 91.00 703 ASP A C 1
ATOM 5361 O O . ASP A 1 703 ? 1.827 3.292 27.042 1.00 91.00 703 ASP A O 1
ATOM 5365 N N . THR A 1 704 ? 2.218 4.514 25.222 1.00 91.94 704 THR A N 1
ATOM 5366 C CA . THR A 1 704 ? 2.788 3.403 24.452 1.00 91.94 704 THR A CA 1
ATOM 5367 C C . THR A 1 704 ? 4.118 3.770 23.813 1.00 91.94 704 THR A C 1
ATOM 5369 O O . THR A 1 704 ? 4.324 4.878 23.324 1.00 91.94 704 THR A O 1
ATOM 5372 N N . VAL A 1 705 ? 5.039 2.808 23.806 1.00 92.06 705 VAL A N 1
ATOM 5373 C CA . VAL A 1 705 ? 6.280 2.868 23.033 1.00 92.06 705 VAL A CA 1
ATOM 5374 C C . VAL A 1 705 ? 6.266 1.718 22.043 1.00 92.06 705 VAL A C 1
ATOM 5376 O O . VAL A 1 705 ? 6.083 0.563 22.434 1.00 92.06 705 VAL A O 1
ATOM 5379 N N . ILE A 1 706 ? 6.465 2.052 20.770 1.00 94.94 706 ILE A N 1
ATOM 5380 C CA . ILE A 1 706 ? 6.368 1.112 19.658 1.00 94.94 706 ILE A CA 1
ATOM 5381 C C . ILE A 1 706 ? 7.694 1.078 18.906 1.00 94.94 706 ILE A C 1
ATOM 5383 O O . ILE A 1 706 ? 8.234 2.127 18.548 1.00 94.94 706 ILE A O 1
ATOM 5387 N N . TYR A 1 707 ? 8.190 -0.124 18.629 1.00 92.38 707 TYR A N 1
ATOM 5388 C CA . TYR A 1 707 ? 9.314 -0.350 17.727 1.00 92.38 707 TYR A CA 1
ATOM 5389 C C . TYR A 1 707 ? 8.983 -1.435 16.705 1.00 92.38 707 TYR A C 1
ATOM 5391 O O . TYR A 1 707 ? 8.336 -2.422 17.037 1.00 92.38 707 TYR A O 1
ATOM 5399 N N . ALA A 1 708 ? 9.498 -1.315 15.486 1.00 91.94 708 ALA A N 1
ATOM 5400 C CA . ALA A 1 708 ? 9.539 -2.415 14.526 1.00 91.94 708 ALA A CA 1
ATOM 5401 C C . ALA A 1 708 ? 10.992 -2.730 14.179 1.00 91.94 708 ALA A C 1
ATOM 5403 O O . ALA A 1 708 ? 11.813 -1.824 14.055 1.00 91.94 708 ALA A O 1
ATOM 5404 N N . TYR A 1 709 ? 11.327 -4.006 14.018 1.00 91.62 709 TYR A N 1
ATOM 5405 C CA . TYR A 1 709 ? 12.634 -4.394 13.505 1.00 91.62 709 TYR A CA 1
ATOM 5406 C C . TYR A 1 709 ? 12.616 -4.313 11.981 1.00 91.62 709 TYR A C 1
ATOM 5408 O O . TYR A 1 709 ? 11.781 -4.946 11.332 1.00 91.62 709 TYR A O 1
ATOM 5416 N N . TYR A 1 710 ? 13.540 -3.546 11.414 1.00 89.56 710 TYR A N 1
ATOM 5417 C CA . TYR A 1 710 ? 13.694 -3.414 9.975 1.00 89.56 710 TYR A CA 1
ATOM 5418 C C . TYR A 1 710 ? 14.900 -4.234 9.519 1.00 89.56 710 TYR A C 1
ATOM 5420 O O . TYR A 1 710 ? 16.053 -3.835 9.700 1.00 89.56 710 TYR A O 1
ATOM 5428 N N . ALA A 1 711 ? 14.614 -5.410 8.955 1.00 90.06 711 ALA A N 1
ATOM 5429 C CA . ALA A 1 711 ? 15.616 -6.408 8.592 1.00 90.06 711 ALA A CA 1
ATOM 5430 C C . ALA A 1 711 ? 16.740 -5.880 7.675 1.00 90.06 711 ALA A C 1
ATOM 5432 O O . ALA A 1 711 ? 17.898 -6.191 7.965 1.00 90.06 711 ALA A O 1
ATOM 5433 N N . PRO A 1 712 ? 16.476 -5.023 6.661 1.00 85.56 712 PRO A N 1
ATOM 5434 C CA . PRO A 1 712 ? 17.536 -4.473 5.809 1.00 85.56 712 PRO A CA 1
ATOM 5435 C C . PRO A 1 712 ? 18.595 -3.679 6.577 1.00 85.56 712 PRO A C 1
ATOM 5437 O O . PRO A 1 712 ? 19.785 -3.821 6.314 1.00 85.56 712 PRO A O 1
ATOM 5440 N N . LEU A 1 713 ? 18.169 -2.875 7.558 1.00 82.12 713 LEU A N 1
ATOM 5441 C CA . LEU A 1 713 ? 19.072 -2.059 8.381 1.00 82.12 713 LEU A CA 1
ATOM 5442 C C . LEU A 1 713 ? 19.562 -2.790 9.634 1.00 82.12 713 LEU A C 1
ATOM 5444 O O . LEU A 1 713 ? 20.397 -2.266 10.367 1.00 82.12 713 LEU A O 1
ATOM 5448 N N . LYS A 1 714 ? 19.024 -3.983 9.914 1.00 90.19 714 LYS A N 1
ATOM 5449 C CA . LYS A 1 714 ? 19.261 -4.746 11.146 1.00 90.19 714 LYS A CA 1
ATOM 5450 C C . LYS A 1 714 ? 19.044 -3.913 12.419 1.00 90.19 714 LYS A C 1
ATOM 5452 O O . LYS A 1 714 ? 19.703 -4.145 13.433 1.00 90.19 714 LYS A O 1
ATOM 5457 N N . ALA A 1 715 ? 18.110 -2.965 12.370 1.00 89.25 715 ALA A N 1
ATOM 5458 C CA . ALA A 1 715 ? 17.882 -1.964 13.407 1.00 89.25 715 ALA A CA 1
ATOM 5459 C C . ALA A 1 715 ? 16.399 -1.863 13.787 1.00 89.25 715 ALA A C 1
ATOM 5461 O O . ALA A 1 715 ? 15.513 -2.231 13.013 1.00 89.25 715 ALA A O 1
ATOM 5462 N N . TYR A 1 716 ? 16.131 -1.349 14.988 1.00 91.19 716 TYR A N 1
ATOM 5463 C CA . TYR A 1 716 ? 14.777 -1.033 15.438 1.00 91.19 716 TYR A CA 1
ATOM 5464 C C . TYR A 1 716 ? 14.402 0.400 15.056 1.00 91.19 716 TYR A C 1
ATOM 5466 O O . TYR A 1 716 ? 15.132 1.338 15.367 1.00 91.19 716 TYR A O 1
ATOM 5474 N N . LEU A 1 717 ? 13.241 0.562 14.427 1.00 85.50 717 LEU A N 1
ATOM 5475 C CA . LEU A 1 717 ? 12.636 1.848 14.095 1.00 85.50 717 LEU A CA 1
ATOM 5476 C C . LEU A 1 717 ? 11.542 2.166 15.111 1.00 85.50 717 LEU A C 1
ATOM 5478 O O . LEU A 1 717 ? 10.694 1.313 15.377 1.00 85.50 717 LEU A O 1
ATOM 5482 N N . LYS A 1 718 ? 11.564 3.371 15.686 1.00 91.31 718 LYS A N 1
ATOM 5483 C CA . LYS A 1 718 ? 10.554 3.836 16.646 1.00 91.31 718 LYS A CA 1
ATOM 5484 C C . LYS A 1 718 ? 9.339 4.391 15.903 1.00 91.31 718 LYS A C 1
ATOM 5486 O O . LYS A 1 718 ? 9.507 5.182 14.981 1.00 91.31 718 LYS A O 1
ATOM 5491 N N . TYR A 1 719 ? 8.138 4.024 16.339 1.00 88.88 719 TYR A N 1
ATOM 5492 C CA . TYR A 1 719 ? 6.876 4.526 15.788 1.00 88.88 719 TYR A CA 1
ATOM 5493 C C . TYR A 1 719 ? 6.158 5.466 16.772 1.00 88.88 719 TYR A C 1
ATOM 5495 O O . TYR A 1 719 ? 6.419 5.393 17.981 1.00 88.88 719 TYR A O 1
ATOM 5503 N N . PRO A 1 720 ? 5.262 6.347 16.279 1.00 88.69 720 PRO A N 1
ATOM 5504 C CA . PRO A 1 720 ? 4.396 7.162 17.128 1.00 88.69 720 PRO A CA 1
ATOM 5505 C C . PRO A 1 720 ? 3.541 6.308 18.069 1.00 88.69 720 PRO A C 1
ATOM 5507 O O . PRO A 1 720 ? 3.207 5.169 17.751 1.00 88.69 720 PRO A O 1
ATOM 5510 N N . ALA A 1 721 ? 3.168 6.873 19.216 1.00 90.62 721 ALA A N 1
ATOM 5511 C CA . ALA A 1 721 ? 2.277 6.220 20.167 1.00 90.62 721 ALA A CA 1
ATOM 5512 C C . ALA A 1 721 ? 0.868 5.991 19.580 1.00 90.62 721 ALA A C 1
ATOM 5514 O O . ALA A 1 721 ? 0.419 6.703 18.675 1.00 90.62 721 ALA A O 1
ATOM 5515 N N . LEU A 1 722 ? 0.173 4.979 20.103 1.00 92.38 722 LEU A N 1
ATOM 5516 C CA . LEU A 1 722 ? -1.184 4.627 19.688 1.00 92.38 722 LEU A CA 1
ATOM 5517 C C . LEU A 1 722 ? -2.182 5.705 20.120 1.00 92.38 722 LEU A C 1
ATOM 5519 O O . LEU A 1 722 ? -2.250 6.061 21.294 1.00 92.38 722 LEU A O 1
ATOM 5523 N N . LYS A 1 723 ? -2.995 6.175 19.171 1.00 93.56 723 LYS A N 1
ATOM 5524 C CA . LYS A 1 723 ? -4.090 7.122 19.410 1.00 93.56 723 LYS A CA 1
ATOM 5525 C C . LYS A 1 723 ? -5.293 6.794 18.534 1.00 93.56 723 LYS A C 1
ATOM 5527 O O . LYS A 1 723 ? -5.136 6.261 17.433 1.00 93.56 723 LYS A O 1
ATOM 5532 N N . LYS A 1 724 ? -6.490 7.142 19.006 1.00 95.12 724 LYS A N 1
ATOM 5533 C CA . LYS A 1 724 ? -7.740 6.962 18.259 1.00 95.12 724 LYS A CA 1
ATOM 5534 C C . LYS A 1 724 ? -7.676 7.698 16.919 1.00 95.12 724 LYS A C 1
ATOM 5536 O O . LYS A 1 724 ? -7.220 8.837 16.855 1.00 95.12 724 LYS A O 1
ATOM 5541 N N . GLY A 1 725 ? -8.115 7.040 15.848 1.00 91.81 725 GLY A N 1
ATOM 5542 C CA . GLY A 1 725 ? -8.027 7.562 14.482 1.00 91.81 725 GLY A CA 1
ATOM 5543 C C . GLY A 1 725 ? -6.616 7.530 13.884 1.00 91.81 725 GLY A C 1
ATOM 5544 O O . GLY A 1 725 ? -6.455 7.879 12.718 1.00 91.81 725 GLY A O 1
ATOM 5545 N N . GLY A 1 726 ? -5.607 7.105 14.651 1.00 91.69 726 GLY A N 1
ATOM 5546 C CA . GLY A 1 726 ? -4.273 6.817 14.143 1.00 91.69 726 GLY A CA 1
ATOM 5547 C C . GLY A 1 726 ? -4.234 5.542 13.301 1.00 91.69 726 GLY A C 1
ATOM 5548 O O . GLY A 1 726 ? -5.246 4.876 13.067 1.00 91.69 726 GLY A O 1
ATOM 5549 N N . SER A 1 727 ? -3.032 5.182 12.864 1.00 91.62 727 SER A N 1
ATOM 5550 C CA . SER A 1 727 ? -2.799 3.991 12.052 1.00 91.62 727 SER A CA 1
ATOM 5551 C C . SER A 1 727 ? -1.693 3.142 12.656 1.00 91.62 727 SER A C 1
ATOM 5553 O O . SER A 1 727 ? -0.688 3.664 13.138 1.00 91.62 727 SER A O 1
ATOM 5555 N N . LEU A 1 728 ? -1.883 1.829 12.615 1.00 89.69 728 LEU A N 1
ATOM 5556 C CA . LEU A 1 728 ? -0.888 0.833 12.980 1.00 89.69 728 LEU A CA 1
ATOM 5557 C C . LEU A 1 728 ? -0.393 0.148 11.707 1.00 89.69 728 LEU A C 1
ATOM 5559 O O . LEU A 1 728 ? -1.190 -0.164 10.826 1.00 89.69 728 LEU A O 1
ATOM 5563 N N . VAL A 1 729 ? 0.909 -0.099 11.590 1.00 83.88 729 VAL A N 1
ATOM 5564 C CA . VAL A 1 729 ? 1.442 -0.836 10.436 1.00 83.88 729 VAL A CA 1
ATOM 5565 C C . VAL A 1 729 ? 0.843 -2.246 10.421 1.00 83.88 729 VAL A C 1
ATOM 5567 O O . VAL A 1 729 ? 0.899 -2.958 11.423 1.00 83.88 729 VAL A O 1
ATOM 5570 N N . ALA A 1 730 ? 0.247 -2.633 9.294 1.00 68.62 730 ALA A N 1
ATOM 5571 C CA . ALA A 1 730 ? -0.487 -3.885 9.123 1.00 68.62 730 ALA A CA 1
ATOM 5572 C C . ALA A 1 730 ? -0.016 -4.737 7.938 1.00 68.62 730 ALA A C 1
ATOM 5574 O O . ALA A 1 730 ? -0.564 -5.806 7.704 1.00 68.62 730 ALA A O 1
ATOM 5575 N N . GLY A 1 731 ? 1.000 -4.303 7.191 1.00 72.69 731 GLY A N 1
ATOM 5576 C CA . GLY A 1 731 ? 1.526 -5.004 6.018 1.00 72.69 731 GLY A CA 1
ATOM 5577 C C . GLY A 1 731 ? 2.377 -6.225 6.365 1.00 72.69 731 GLY A C 1
ATOM 5578 O O . GLY A 1 731 ? 3.528 -6.298 5.951 1.00 72.69 731 GLY A O 1
ATOM 5579 N N . GLY A 1 732 ? 1.870 -7.156 7.179 1.00 83.25 732 GLY A N 1
ATOM 5580 C CA . GLY A 1 732 ? 2.616 -8.368 7.535 1.00 83.25 732 GLY A CA 1
ATOM 5581 C C . GLY A 1 732 ? 3.822 -8.133 8.444 1.00 83.25 732 GLY A C 1
ATOM 5582 O O . GLY A 1 732 ? 4.629 -9.043 8.613 1.00 83.25 732 GLY A O 1
ATOM 5583 N N . GLN A 1 733 ? 3.950 -6.948 9.049 1.00 91.50 733 GLN A N 1
ATOM 5584 C CA . GLN A 1 733 ? 5.051 -6.596 9.946 1.00 91.50 733 GLN A CA 1
ATOM 5585 C C . GLN A 1 733 ? 4.672 -6.809 11.418 1.00 91.50 733 GLN A C 1
ATOM 5587 O O . GLN A 1 733 ? 3.549 -6.526 11.837 1.00 91.50 733 GLN A O 1
ATOM 5592 N N . GLY A 1 734 ? 5.622 -7.309 12.210 1.00 94.62 734 GLY A N 1
ATOM 5593 C CA . GLY A 1 734 ? 5.481 -7.413 13.663 1.00 94.62 734 GLY A CA 1
ATOM 5594 C C . GLY A 1 734 ? 5.988 -6.155 14.371 1.00 94.62 734 GLY A C 1
ATOM 5595 O O . GLY A 1 734 ? 6.841 -5.430 13.857 1.00 94.62 734 GLY A O 1
ATOM 5596 N N . LEU A 1 735 ? 5.486 -5.907 15.576 1.00 96.00 735 LEU A N 1
ATOM 5597 C CA . LEU A 1 735 ? 5.769 -4.716 16.369 1.00 96.00 735 LEU A CA 1
ATOM 5598 C C . LEU A 1 735 ? 6.086 -5.102 17.813 1.00 96.00 735 LEU A C 1
ATOM 5600 O O . LEU A 1 735 ? 5.368 -5.877 18.440 1.00 96.00 735 LEU A O 1
ATOM 5604 N N . TRP A 1 736 ? 7.132 -4.506 18.368 1.00 96.25 736 TRP A N 1
ATOM 5605 C CA . TRP A 1 736 ? 7.328 -4.425 19.806 1.00 96.25 736 TRP A CA 1
ATOM 5606 C C . TRP A 1 736 ? 6.478 -3.297 20.355 1.00 96.25 736 TRP A C 1
ATOM 5608 O O . TRP A 1 736 ? 6.693 -2.139 19.999 1.00 96.25 736 TRP A O 1
ATOM 5618 N N . ILE A 1 737 ? 5.551 -3.621 21.249 1.00 95.06 737 ILE A N 1
ATOM 5619 C CA . ILE A 1 737 ? 4.720 -2.626 21.924 1.00 95.06 737 ILE A CA 1
ATOM 5620 C C . ILE A 1 737 ? 4.863 -2.820 23.428 1.00 95.06 737 ILE A C 1
ATOM 5622 O O . ILE A 1 737 ? 4.826 -3.945 23.932 1.00 95.06 737 ILE A O 1
ATOM 5626 N N . LYS A 1 738 ? 5.034 -1.713 24.147 1.00 92.94 738 LYS A N 1
ATOM 5627 C CA . LYS A 1 738 ? 4.998 -1.670 25.607 1.00 92.94 738 LYS A CA 1
ATOM 5628 C C . LYS A 1 738 ? 4.148 -0.499 26.064 1.00 92.94 738 LYS A C 1
ATOM 5630 O O . LYS A 1 738 ? 4.384 0.629 25.627 1.00 92.94 738 LYS A O 1
ATOM 5635 N N . LYS A 1 739 ? 3.222 -0.756 26.991 1.00 92.38 739 LYS A N 1
ATOM 5636 C CA . LYS A 1 739 ? 2.542 0.308 27.730 1.00 92.38 739 LYS A CA 1
ATOM 5637 C C . LYS A 1 739 ? 3.496 0.891 28.785 1.00 92.38 739 LYS A C 1
ATOM 5639 O O . LYS A 1 739 ? 4.155 0.143 29.509 1.00 92.38 739 LYS A O 1
ATOM 5644 N N . THR A 1 740 ? 3.640 2.209 28.845 1.00 91.69 740 THR A N 1
ATOM 5645 C CA . THR A 1 740 ? 4.559 2.899 29.771 1.00 91.69 740 THR A CA 1
ATOM 5646 C C . THR A 1 740 ? 3.947 3.108 31.151 1.00 91.69 740 THR A C 1
ATOM 5648 O O . THR A 1 740 ? 4.682 3.139 32.137 1.00 91.69 740 THR A O 1
ATOM 5651 N N . THR A 1 741 ? 2.620 3.199 31.230 1.00 88.94 741 THR A N 1
ATOM 5652 C CA . THR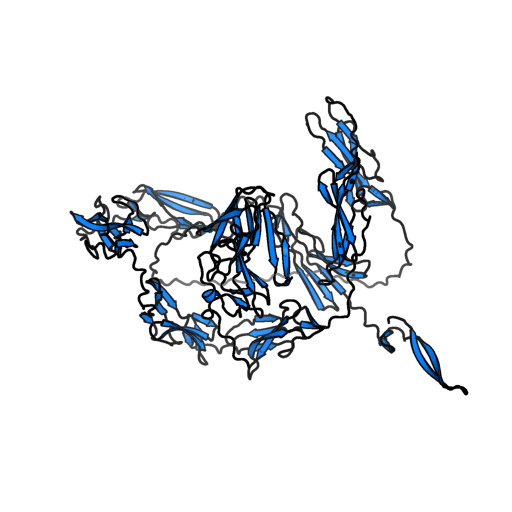 A 1 741 ? 1.853 3.320 32.473 1.00 88.94 741 THR A CA 1
ATOM 5653 C C . THR A 1 741 ? 1.424 1.948 33.003 1.00 88.94 741 THR A C 1
ATOM 5655 O O . THR A 1 741 ? 1.377 0.955 32.273 1.00 88.94 741 THR A O 1
ATOM 5658 N N . GLU A 1 742 ? 1.144 1.862 34.305 1.00 89.75 742 GLU A N 1
ATOM 5659 C CA . GLU A 1 742 ? 0.727 0.612 34.948 1.00 89.75 742 GLU A CA 1
ATOM 5660 C C . GLU A 1 742 ? -0.634 0.108 34.411 1.00 89.75 742 GLU A C 1
ATOM 5662 O O . GLU A 1 742 ? -1.463 0.873 33.908 1.00 89.75 742 GLU A O 1
ATOM 5667 N N . GLY A 1 743 ? -0.863 -1.207 34.478 1.00 90.19 743 GLY A N 1
ATOM 5668 C CA . GLY A 1 743 ? -2.083 -1.867 33.996 1.00 90.19 743 GLY A CA 1
ATOM 5669 C C . GLY A 1 743 ? -2.030 -2.321 32.531 1.00 90.19 743 GLY A C 1
ATOM 5670 O O . GLY A 1 743 ? -0.976 -2.331 31.897 1.00 90.19 743 GLY A O 1
ATOM 5671 N N . SER A 1 744 ? -3.184 -2.722 31.998 1.00 92.25 744 SER A N 1
ATOM 5672 C CA . SER A 1 744 ? -3.380 -3.074 30.586 1.00 92.25 744 SER A CA 1
ATOM 5673 C C . SER A 1 744 ? -4.136 -1.971 29.841 1.00 92.25 744 SER A C 1
ATOM 5675 O O . SER A 1 744 ? -4.621 -1.024 30.466 1.00 92.25 744 SER A O 1
ATOM 5677 N N . CYS A 1 745 ? -4.167 -2.044 28.514 1.00 93.88 745 CYS A N 1
ATOM 5678 C CA . CYS A 1 745 ? -5.050 -1.241 27.667 1.00 93.88 745 CYS A CA 1
ATOM 5679 C C . CYS A 1 745 ? -5.474 -2.055 26.432 1.00 93.88 745 CYS A C 1
ATOM 5681 O O . CYS A 1 745 ? -4.826 -3.045 26.083 1.00 93.88 745 CYS A O 1
ATOM 5683 N N . LYS A 1 746 ? -6.590 -1.693 25.810 1.00 95.88 746 LYS A N 1
ATOM 5684 C CA . LYS A 1 746 ? -7.176 -2.312 24.626 1.00 95.88 746 LYS A CA 1
ATOM 5685 C C . LYS A 1 746 ? -7.114 -1.359 23.443 1.00 95.88 746 LYS A C 1
ATOM 5687 O O . LYS A 1 746 ? -7.364 -0.162 23.574 1.00 95.88 746 LYS A O 1
ATOM 5692 N N . VAL A 1 747 ? -6.827 -1.928 22.282 1.00 95.88 747 VAL A N 1
ATOM 5693 C CA . VAL A 1 747 ? -6.758 -1.224 21.002 1.00 95.88 747 VAL A CA 1
ATOM 5694 C C . VAL A 1 747 ? -7.614 -1.993 20.011 1.00 95.88 747 VAL A C 1
ATOM 5696 O O . VAL A 1 747 ? -7.359 -3.171 19.759 1.00 95.88 747 VAL A O 1
ATOM 5699 N N . GLU A 1 748 ? -8.626 -1.340 19.457 1.00 96.75 748 GLU A N 1
ATOM 5700 C CA . GLU A 1 748 ? -9.448 -1.888 18.390 1.00 96.75 748 GLU A CA 1
ATOM 5701 C C . GLU A 1 748 ? -8.886 -1.431 17.042 1.00 96.75 748 GLU A C 1
ATOM 5703 O O . GLU A 1 748 ? -8.725 -0.240 16.763 1.00 96.75 748 GLU A O 1
ATOM 5708 N N . LEU A 1 749 ? -8.544 -2.409 16.214 1.00 95.56 749 LEU A N 1
ATOM 5709 C CA . LEU A 1 749 ? -8.060 -2.228 14.859 1.00 95.56 749 LEU A CA 1
ATOM 5710 C C . LEU A 1 749 ? -9.195 -2.513 13.887 1.00 95.56 749 LEU A C 1
ATOM 5712 O O . LEU A 1 749 ? -9.950 -3.462 14.081 1.00 95.56 749 LEU A O 1
ATOM 5716 N N . SER A 1 750 ? -9.276 -1.735 12.817 1.00 94.06 750 SER A N 1
ATOM 5717 C CA . SER A 1 750 ? -10.257 -1.898 11.750 1.00 94.06 750 SER A CA 1
ATOM 5718 C C . SER A 1 750 ? -9.592 -1.829 10.375 1.00 94.06 750 SER A C 1
ATOM 5720 O O . SER A 1 750 ? -8.584 -1.141 10.187 1.00 94.06 750 SER A O 1
ATOM 5722 N N . GLY A 1 751 ? -10.144 -2.572 9.418 1.00 93.38 751 GLY A N 1
ATOM 5723 C CA . GLY A 1 751 ? -9.697 -2.576 8.030 1.00 93.38 751 GLY A CA 1
ATOM 5724 C C . GLY A 1 751 ? -10.709 -3.226 7.088 1.00 93.38 751 GLY A C 1
ATOM 5725 O O . GLY A 1 751 ? -11.664 -3.863 7.525 1.00 93.38 751 GLY A O 1
ATOM 5726 N N . THR A 1 752 ? -10.496 -3.066 5.785 1.00 91.19 752 THR A N 1
ATOM 5727 C CA . THR A 1 752 ? -11.342 -3.637 4.719 1.00 91.19 752 THR A CA 1
ATOM 5728 C C . THR A 1 752 ? -10.794 -4.949 4.160 1.00 91.19 752 THR A C 1
ATOM 5730 O O . THR A 1 752 ? -11.418 -5.575 3.309 1.00 91.19 752 THR A O 1
ATOM 5733 N N . LYS A 1 753 ? -9.612 -5.385 4.617 1.00 91.25 753 LYS A N 1
ATOM 5734 C CA . LYS A 1 753 ? -8.963 -6.625 4.181 1.00 91.25 753 LYS A CA 1
ATOM 5735 C C . LYS A 1 753 ? -8.454 -7.433 5.367 1.00 91.25 753 LYS A C 1
ATOM 5737 O O . LYS A 1 753 ? -7.813 -6.896 6.274 1.00 91.25 753 LYS A O 1
ATOM 5742 N N . LYS A 1 754 ? -8.670 -8.747 5.310 1.00 92.06 754 LYS A N 1
ATOM 5743 C CA . LYS A 1 754 ? -7.977 -9.727 6.154 1.00 92.06 754 LYS A CA 1
ATOM 5744 C C . LYS A 1 754 ? -6.526 -9.831 5.691 1.00 92.06 754 LYS A C 1
ATOM 5746 O O . LYS A 1 754 ? -6.271 -9.976 4.497 1.00 92.06 754 LYS A O 1
ATOM 5751 N N . LEU A 1 755 ? -5.577 -9.743 6.616 1.00 90.75 755 LEU A N 1
ATOM 5752 C CA . LEU A 1 755 ? -4.166 -9.880 6.283 1.00 90.75 755 LEU A CA 1
ATOM 5753 C C . LEU A 1 755 ? -3.838 -11.333 5.915 1.00 90.75 755 LEU A C 1
ATOM 5755 O O . LEU A 1 755 ? -4.178 -12.264 6.649 1.00 90.75 755 LEU A O 1
ATOM 5759 N N . THR A 1 756 ? -3.112 -11.495 4.811 1.00 90.31 756 THR A N 1
ATOM 5760 C CA . THR A 1 756 ? -2.405 -12.721 4.430 1.00 90.31 756 THR A CA 1
ATOM 5761 C C . THR A 1 756 ? -0.901 -12.452 4.422 1.00 90.31 756 THR A C 1
ATOM 5763 O O . THR A 1 756 ? -0.472 -11.329 4.166 1.00 90.31 756 THR A O 1
ATOM 5766 N N . LEU A 1 757 ? -0.098 -13.475 4.720 1.00 91.00 757 LEU A N 1
ATOM 5767 C CA . LEU A 1 757 ? 1.366 -13.413 4.619 1.00 91.00 757 LEU A CA 1
ATOM 5768 C C . LEU A 1 757 ? 1.898 -14.041 3.322 1.00 91.00 757 LEU A C 1
ATOM 5770 O O . LEU A 1 757 ? 3.109 -14.096 3.121 1.00 91.00 757 LEU A O 1
ATOM 5774 N N . VAL A 1 758 ? 1.015 -14.519 2.441 1.00 88.88 758 VAL A N 1
ATOM 5775 C CA . VAL A 1 758 ? 1.403 -15.043 1.126 1.00 88.88 758 VAL A CA 1
ATOM 5776 C C . VAL A 1 758 ? 2.010 -13.909 0.293 1.00 88.88 758 VAL A C 1
ATOM 5778 O O . VAL A 1 758 ? 1.423 -12.837 0.169 1.00 88.88 758 VAL A O 1
ATOM 5781 N N . GLY A 1 759 ? 3.205 -14.137 -0.249 1.00 86.88 759 GLY A N 1
ATOM 5782 C CA . GLY A 1 759 ? 4.001 -13.158 -0.991 1.00 86.88 759 GLY A CA 1
ATOM 5783 C C . GLY A 1 759 ? 4.892 -12.260 -0.125 1.00 86.88 759 GLY A C 1
ATOM 5784 O O . GLY A 1 759 ? 5.654 -11.463 -0.674 1.00 86.88 759 GLY A O 1
ATOM 5785 N N . ALA A 1 760 ? 4.846 -12.368 1.209 1.00 90.12 760 ALA A N 1
ATOM 5786 C CA . ALA A 1 760 ? 5.666 -11.527 2.080 1.00 90.12 760 ALA A CA 1
ATOM 5787 C C . ALA A 1 760 ? 7.163 -11.827 1.892 1.00 90.12 760 ALA A C 1
ATOM 5789 O O . ALA A 1 760 ? 7.605 -12.966 2.056 1.00 90.12 760 ALA A O 1
ATOM 5790 N N . TYR A 1 761 ? 7.942 -10.794 1.564 1.00 91.50 761 TYR A N 1
ATOM 5791 C CA . TYR A 1 761 ? 9.378 -10.905 1.318 1.00 91.50 761 TYR A CA 1
ATOM 5792 C C . TYR A 1 761 ? 10.177 -10.815 2.621 1.00 91.50 761 TYR A C 1
ATOM 5794 O O . TYR A 1 761 ? 10.028 -9.861 3.387 1.00 91.50 761 TYR A O 1
ATOM 5802 N N . LEU A 1 762 ? 11.056 -11.788 2.854 1.00 94.94 762 LEU A N 1
ATOM 5803 C CA . LEU A 1 762 ? 11.973 -11.829 3.988 1.00 94.94 762 LEU A CA 1
ATOM 5804 C C . LEU A 1 762 ? 13.409 -11.629 3.508 1.00 94.94 762 LEU A C 1
ATOM 5806 O O . LEU A 1 762 ? 13.824 -12.185 2.493 1.00 94.94 762 LEU A O 1
ATOM 5810 N N . TYR A 1 763 ? 14.179 -10.855 4.265 1.00 94.69 763 TYR A N 1
ATOM 5811 C CA . TYR A 1 763 ? 15.596 -10.606 4.014 1.00 94.69 763 TYR A CA 1
ATOM 5812 C C . TYR A 1 763 ? 16.460 -11.682 4.670 1.00 94.69 763 TYR A C 1
ATOM 5814 O O . TYR A 1 763 ? 16.051 -12.294 5.655 1.00 94.69 763 TYR A O 1
ATOM 5822 N N . ASP A 1 764 ? 17.678 -11.885 4.167 1.00 96.88 764 ASP A N 1
ATOM 5823 C CA . ASP A 1 764 ? 18.635 -12.786 4.812 1.00 96.88 764 ASP A CA 1
ATOM 5824 C C . ASP A 1 764 ? 18.871 -12.397 6.286 1.00 96.88 764 ASP A C 1
ATOM 5826 O O . ASP A 1 764 ? 19.102 -11.230 6.621 1.00 96.88 764 ASP A O 1
ATOM 5830 N N . GLY A 1 765 ? 18.814 -13.385 7.181 1.00 96.88 765 GLY A N 1
ATOM 5831 C CA . GLY A 1 765 ? 18.900 -13.174 8.622 1.00 96.88 765 GLY A CA 1
ATOM 5832 C C . GLY A 1 765 ? 17.540 -13.013 9.305 1.00 96.88 765 GLY A C 1
ATOM 5833 O O . GLY A 1 765 ? 16.580 -13.710 8.981 1.00 96.88 765 GLY A O 1
ATOM 5834 N N . TRP A 1 766 ? 17.496 -12.190 10.357 1.00 97.94 766 TRP A N 1
ATOM 5835 C CA . TRP A 1 766 ? 16.313 -12.021 11.206 1.00 97.94 766 TRP A CA 1
ATOM 5836 C C . TRP A 1 766 ? 15.287 -11.090 10.561 1.00 97.94 766 TRP A C 1
ATOM 5838 O O . TRP A 1 766 ? 15.638 -10.032 10.055 1.00 97.94 766 TRP A O 1
ATOM 5848 N N . ASN A 1 767 ? 14.014 -11.457 10.648 1.00 97.06 767 ASN A N 1
ATOM 5849 C CA . ASN A 1 767 ? 12.871 -10.681 10.184 1.00 97.06 767 ASN A CA 1
ATOM 5850 C C . ASN A 1 767 ? 11.817 -10.654 11.288 1.00 97.06 767 ASN A C 1
ATOM 5852 O O . ASN A 1 767 ? 11.611 -11.668 11.955 1.00 97.06 767 ASN A O 1
ATOM 5856 N N . LEU A 1 768 ? 11.156 -9.510 11.465 1.00 96.88 768 LEU A N 1
ATOM 5857 C CA . LEU A 1 768 ? 10.024 -9.372 12.376 1.00 96.88 768 LEU A CA 1
ATOM 5858 C C . LEU A 1 768 ? 8.732 -9.283 11.567 1.00 96.88 768 LEU A C 1
ATOM 5860 O O . LEU A 1 768 ? 8.441 -8.254 10.958 1.00 96.88 768 LEU A O 1
ATOM 5864 N N . ILE A 1 769 ? 7.966 -10.366 11.581 1.00 96.50 769 ILE A N 1
ATOM 5865 C CA . ILE A 1 769 ? 6.728 -10.503 10.818 1.00 96.50 769 ILE A CA 1
ATOM 5866 C C . ILE A 1 769 ? 5.501 -10.437 11.729 1.00 96.50 769 ILE A C 1
ATOM 5868 O O . ILE A 1 769 ? 5.590 -10.647 12.941 1.00 96.50 769 ILE A O 1
ATOM 5872 N N . GLY A 1 770 ? 4.353 -10.131 11.138 1.00 95.56 770 GLY A N 1
ATOM 5873 C CA . GLY A 1 770 ? 3.050 -10.205 11.780 1.00 95.56 770 GLY A CA 1
ATOM 5874 C C . GLY A 1 770 ? 2.414 -11.587 11.652 1.00 95.56 770 GLY A C 1
ATOM 5875 O O . GLY A 1 770 ? 3.086 -12.560 11.315 1.00 95.56 770 GLY A O 1
ATOM 5876 N N . ALA A 1 771 ? 1.112 -11.662 11.911 1.00 95.12 771 ALA A N 1
ATOM 5877 C CA . ALA A 1 771 ? 0.312 -12.874 11.777 1.00 95.12 771 ALA A CA 1
ATOM 5878 C C . ALA A 1 771 ? -0.891 -12.642 10.852 1.00 95.12 771 ALA A C 1
ATOM 5880 O O . ALA A 1 771 ? -1.414 -11.526 10.824 1.00 95.12 771 ALA A O 1
ATOM 5881 N N . PRO A 1 772 ? -1.353 -13.672 10.124 1.00 94.06 772 PRO A N 1
ATOM 5882 C CA . PRO A 1 772 ? -2.563 -13.586 9.310 1.00 94.06 772 PRO A CA 1
ATOM 5883 C C . PRO A 1 772 ? -3.835 -13.413 10.163 1.00 94.06 772 PRO A C 1
ATOM 5885 O O . PRO A 1 772 ? -3.797 -13.491 11.393 1.00 94.06 772 PRO A O 1
ATOM 5888 N N . TYR A 1 773 ? -4.974 -13.159 9.505 1.00 93.88 773 TYR A N 1
ATOM 5889 C CA . TYR A 1 773 ? -6.260 -12.939 10.189 1.00 93.88 773 TYR A CA 1
ATOM 5890 C C . TYR A 1 773 ? -6.822 -14.164 10.913 1.00 93.88 773 TYR A C 1
ATOM 5892 O O . TYR A 1 773 ? -7.499 -14.026 11.929 1.00 93.88 773 TYR A O 1
ATOM 5900 N N . SER A 1 774 ? -6.536 -15.357 10.408 1.00 92.88 774 SER A N 1
ATOM 5901 C CA . SER A 1 774 ? -6.858 -16.633 11.045 1.00 92.88 774 SER A CA 1
ATOM 5902 C C . SER A 1 774 ? -5.585 -17.298 11.547 1.00 92.88 774 SER A C 1
ATOM 5904 O O . SER A 1 774 ? -4.504 -17.041 11.024 1.00 92.88 774 SER A O 1
ATOM 5906 N N . GLU A 1 775 ? -5.698 -18.183 12.536 1.00 96.19 775 GLU A N 1
ATOM 5907 C CA . GLU A 1 775 ? -4.560 -19.012 12.929 1.00 96.19 775 GLU A CA 1
ATOM 5908 C C . GLU A 1 775 ? -4.044 -19.808 11.723 1.00 96.19 775 GLU A C 1
ATOM 5910 O O . GLU A 1 775 ? -4.824 -20.312 10.917 1.00 96.19 775 GLU A O 1
ATOM 5915 N N . THR A 1 776 ? -2.726 -19.854 11.533 1.00 94.44 776 THR A N 1
ATOM 5916 C CA . THR A 1 776 ? -2.123 -20.523 10.371 1.00 94.44 776 THR A CA 1
ATOM 5917 C C . THR A 1 776 ? -0.878 -21.287 10.776 1.00 94.44 776 THR A C 1
ATOM 5919 O O . THR A 1 776 ? -0.002 -20.748 11.453 1.00 94.44 776 THR A O 1
ATOM 5922 N N . VAL A 1 777 ? -0.779 -22.547 10.353 1.00 94.94 777 VAL A N 1
ATOM 5923 C CA . VAL A 1 777 ? 0.404 -23.376 10.592 1.00 94.94 777 VAL A CA 1
ATOM 5924 C C . VAL A 1 777 ? 1.566 -22.816 9.775 1.00 94.94 777 VAL A C 1
ATOM 5926 O O . VAL A 1 777 ? 1.468 -22.612 8.568 1.00 94.94 777 VAL A O 1
ATOM 5929 N N . PHE A 1 778 ? 2.691 -22.535 10.430 1.00 94.69 778 PHE A N 1
ATOM 5930 C CA . PHE A 1 778 ? 3.797 -21.824 9.792 1.00 94.69 778 PHE A CA 1
ATOM 5931 C C . PHE A 1 778 ? 4.449 -22.618 8.648 1.00 94.69 778 PHE A C 1
ATOM 5933 O O . PHE A 1 778 ? 4.957 -22.025 7.696 1.00 94.69 778 PHE A O 1
ATOM 5940 N N . THR A 1 779 ? 4.413 -23.954 8.703 1.00 92.31 779 THR A N 1
ATOM 5941 C CA . THR A 1 779 ? 4.930 -24.821 7.630 1.00 92.31 779 THR A CA 1
ATOM 5942 C C . THR A 1 779 ? 4.250 -24.570 6.293 1.00 92.31 779 THR A C 1
ATOM 5944 O O . THR A 1 779 ? 4.912 -24.655 5.261 1.00 92.31 779 THR A O 1
ATOM 5947 N N . ASP A 1 780 ? 2.977 -24.184 6.319 1.00 91.50 780 ASP A N 1
ATOM 5948 C CA . ASP A 1 780 ? 2.153 -23.991 5.126 1.00 91.50 780 ASP A CA 1
ATOM 5949 C C . ASP A 1 780 ? 2.420 -22.622 4.480 1.00 91.50 780 ASP A C 1
ATOM 5951 O O . ASP A 1 780 ? 2.141 -22.405 3.304 1.00 91.50 780 ASP A O 1
ATOM 5955 N N . LEU A 1 781 ? 3.030 -21.703 5.237 1.00 91.94 781 LEU A N 1
ATOM 5956 C CA . LEU A 1 781 ? 3.420 -20.363 4.794 1.00 91.94 781 LEU A CA 1
ATOM 5957 C C . LEU A 1 781 ? 4.885 -20.267 4.373 1.00 91.94 781 LEU A C 1
ATOM 5959 O O . LEU A 1 781 ? 5.318 -19.205 3.935 1.00 91.94 781 LEU A O 1
ATOM 5963 N N . LYS A 1 782 ? 5.681 -21.328 4.521 1.00 88.56 782 LYS A N 1
ATOM 5964 C CA . LYS A 1 782 ? 7.139 -21.246 4.367 1.00 88.56 782 LYS A CA 1
ATOM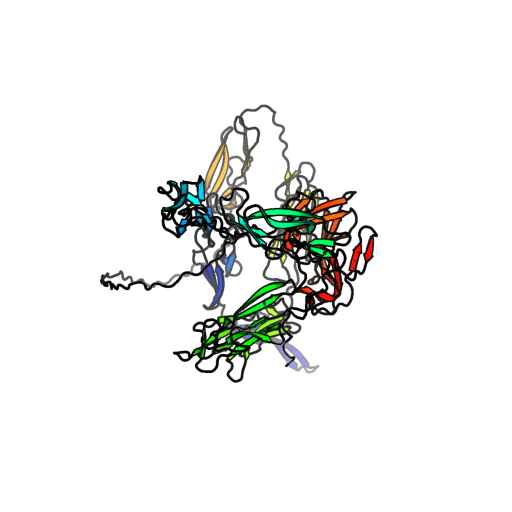 5965 C C . LYS A 1 782 ? 7.580 -20.790 2.967 1.00 88.56 782 LYS A C 1
ATOM 5967 O O . LYS A 1 782 ? 8.616 -20.141 2.858 1.00 88.56 782 LYS A O 1
ATOM 5972 N N . GLY A 1 783 ? 6.815 -21.095 1.917 1.00 90.12 783 GLY A N 1
ATOM 5973 C CA . GLY A 1 783 ? 7.132 -20.704 0.540 1.00 90.12 783 GLY A CA 1
ATOM 5974 C C . GLY A 1 783 ? 8.531 -21.100 0.111 1.00 90.12 783 GLY A C 1
ATOM 5975 O O . GLY A 1 783 ? 8.944 -22.248 0.282 1.00 90.12 783 GLY A O 1
ATOM 5976 N N . THR A 1 784 ? 9.272 -20.141 -0.437 1.00 91.62 784 THR A N 1
ATOM 5977 C CA . THR A 1 784 ? 10.658 -20.341 -0.886 1.00 91.62 784 THR A CA 1
ATOM 5978 C C . THR A 1 784 ? 11.674 -20.202 0.251 1.00 91.62 784 THR A C 1
ATOM 5980 O O . THR A 1 784 ? 12.878 -20.345 0.036 1.00 91.62 784 THR A O 1
ATOM 5983 N N . CYS A 1 785 ? 11.228 -19.927 1.480 1.00 93.75 785 CYS A N 1
ATOM 5984 C CA . CYS A 1 785 ? 12.119 -19.605 2.584 1.00 93.75 785 CYS A CA 1
ATOM 5985 C C . CYS A 1 785 ? 12.817 -20.821 3.180 1.00 93.75 785 CYS A C 1
ATOM 5987 O O . CYS A 1 785 ? 12.200 -21.717 3.754 1.00 93.75 785 CYS A O 1
ATOM 5989 N N . THR A 1 786 ? 14.149 -20.786 3.198 1.00 95.94 786 THR A N 1
ATOM 5990 C CA . THR A 1 786 ? 14.949 -21.711 4.008 1.00 95.94 786 THR A CA 1
ATOM 5991 C C . THR A 1 786 ? 15.058 -21.173 5.434 1.00 95.94 786 THR A C 1
ATOM 5993 O O . THR A 1 786 ? 15.987 -20.448 5.783 1.00 95.94 786 THR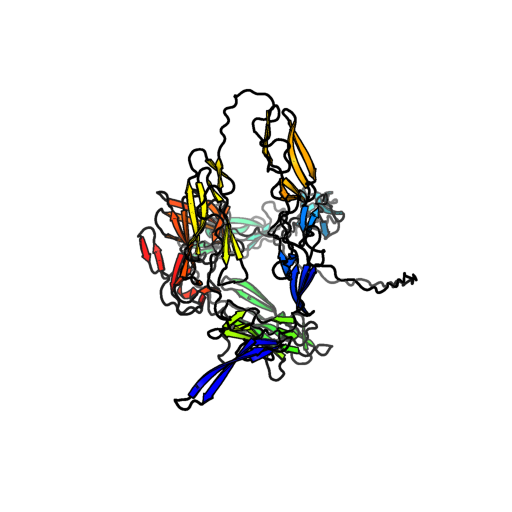 A O 1
ATOM 5996 N N . VAL A 1 787 ? 14.069 -21.504 6.267 1.00 96.25 787 VAL A N 1
ATOM 5997 C CA . VAL A 1 787 ? 14.000 -21.061 7.670 1.00 96.25 787 VAL A CA 1
ATOM 5998 C C . VAL A 1 787 ? 15.108 -21.714 8.498 1.00 96.25 787 VAL A C 1
ATOM 6000 O O . VAL A 1 787 ? 15.152 -22.934 8.645 1.00 96.25 787 VAL A O 1
ATOM 6003 N N . ALA A 1 788 ? 15.986 -20.883 9.054 1.00 97.12 788 ALA A N 1
ATOM 6004 C CA . ALA A 1 788 ? 17.071 -21.272 9.947 1.00 97.12 788 ALA A CA 1
ATOM 6005 C C . ALA A 1 788 ? 16.629 -21.324 11.417 1.00 97.12 788 ALA A C 1
ATOM 6007 O O . ALA A 1 788 ? 17.182 -22.087 12.206 1.00 97.12 788 ALA A O 1
ATOM 6008 N N . SER A 1 789 ? 15.671 -20.479 11.811 1.00 97.69 789 SER A N 1
ATOM 6009 C CA . SER A 1 789 ? 15.138 -20.434 13.174 1.00 97.69 789 SER A CA 1
ATOM 6010 C C . SER A 1 789 ? 13.780 -19.733 13.228 1.00 97.69 789 SER A C 1
ATOM 6012 O O . SER A 1 789 ? 13.540 -18.801 12.462 1.00 97.69 789 SER A O 1
ATOM 6014 N N . GLY A 1 790 ? 12.936 -20.129 14.178 1.00 95.69 790 GLY A N 1
ATOM 6015 C CA . GLY A 1 790 ? 11.604 -19.564 14.395 1.00 95.69 790 GLY A CA 1
ATOM 6016 C C . GLY A 1 790 ? 10.475 -20.420 13.812 1.00 95.69 790 GLY A C 1
ATOM 6017 O O . GLY A 1 790 ? 10.747 -21.503 13.282 1.00 95.69 790 GLY A O 1
ATOM 6018 N N . PRO A 1 791 ? 9.226 -19.939 13.914 1.00 97.62 791 PRO A N 1
ATOM 6019 C CA . PRO A 1 791 ? 8.846 -18.586 14.326 1.00 97.62 791 PRO A CA 1
ATOM 6020 C C . PRO A 1 791 ? 8.910 -18.395 15.852 1.00 97.62 791 PRO A C 1
ATOM 6022 O O . PRO A 1 791 ? 8.299 -19.134 16.609 1.00 97.62 791 PRO A O 1
ATOM 6025 N N . HIS A 1 792 ? 9.635 -17.374 16.317 1.00 97.31 792 HIS A N 1
ATOM 6026 C CA . HIS A 1 792 ? 9.767 -17.057 17.745 1.00 97.31 792 HIS A CA 1
ATOM 6027 C C . HIS A 1 792 ? 8.798 -15.951 18.158 1.00 97.31 792 HIS A C 1
ATOM 6029 O O . HIS A 1 792 ? 8.848 -14.849 17.615 1.00 97.31 792 HIS A O 1
ATOM 6035 N N . TYR A 1 793 ? 7.964 -16.218 19.155 1.00 96.12 793 TYR A N 1
ATOM 6036 C CA . TYR A 1 793 ? 7.042 -15.266 19.773 1.00 96.12 793 TYR A CA 1
ATOM 6037 C C . TYR A 1 793 ? 7.531 -14.889 21.173 1.00 96.12 793 TYR A C 1
ATOM 6039 O O . TYR A 1 793 ? 8.030 -15.740 21.905 1.00 96.12 793 TYR A O 1
ATOM 6047 N N . TYR A 1 794 ? 7.380 -13.623 21.566 1.00 96.38 794 TYR A N 1
ATOM 6048 C CA . TYR A 1 794 ? 7.654 -13.197 22.938 1.00 96.38 794 TYR A CA 1
ATOM 6049 C C . TYR A 1 794 ? 6.347 -13.089 23.726 1.00 96.38 794 TYR A C 1
ATOM 6051 O O . TYR A 1 794 ? 5.549 -12.177 23.490 1.00 96.38 794 TYR A O 1
ATOM 6059 N N . ASN A 1 795 ? 6.142 -14.005 24.670 1.00 92.88 795 ASN A N 1
ATOM 6060 C CA . ASN A 1 795 ? 4.980 -14.000 25.546 1.00 92.88 795 ASN A CA 1
ATOM 6061 C C . ASN A 1 795 ? 5.186 -12.970 26.664 1.00 92.88 795 ASN A C 1
ATOM 6063 O O . ASN A 1 795 ? 6.033 -13.142 27.542 1.00 92.88 795 ASN A O 1
ATOM 6067 N N . SER A 1 796 ? 4.404 -11.888 26.638 1.00 90.88 796 SER A N 1
ATOM 6068 C CA . SER A 1 796 ? 4.511 -10.800 27.615 1.00 90.88 796 SER A CA 1
ATOM 6069 C C . SER A 1 796 ? 4.131 -11.221 29.034 1.00 90.88 796 SER A C 1
ATOM 6071 O O . SER A 1 796 ? 4.652 -10.660 29.999 1.00 90.88 796 SER A O 1
ATOM 6073 N N . ASP A 1 797 ? 3.245 -12.205 29.187 1.00 89.31 797 ASP A N 1
ATOM 6074 C CA . ASP A 1 797 ? 2.761 -12.631 30.499 1.00 89.31 797 ASP A CA 1
ATOM 6075 C C . ASP A 1 797 ? 3.855 -13.393 31.244 1.00 89.31 797 ASP A C 1
ATOM 6077 O O . ASP A 1 797 ? 4.193 -13.040 32.383 1.00 89.31 797 ASP A O 1
ATOM 6081 N N . SER A 1 798 ? 4.470 -14.366 30.563 1.00 93.12 798 SER A N 1
ATOM 6082 C CA . SER A 1 798 ? 5.581 -15.166 31.089 1.00 93.12 798 SER A CA 1
ATOM 6083 C C . SER A 1 798 ? 6.936 -14.455 31.007 1.00 93.12 798 SER A C 1
ATOM 6085 O O . SER A 1 798 ? 7.847 -14.782 31.766 1.00 93.12 798 SER A O 1
ATOM 6087 N N . GLY A 1 799 ? 7.078 -13.466 30.121 1.00 92.06 799 GLY A N 1
ATOM 6088 C CA . GLY A 1 799 ? 8.342 -12.786 29.840 1.00 92.06 799 GLY A CA 1
ATOM 6089 C C . GLY A 1 799 ? 9.362 -13.667 29.110 1.00 92.06 799 GLY A C 1
ATOM 6090 O O . GLY A 1 799 ? 10.564 -13.399 29.200 1.00 92.06 799 GLY A O 1
ATOM 6091 N N . ALA A 1 800 ? 8.908 -14.718 28.421 1.00 95.44 800 ALA A N 1
ATOM 6092 C CA . ALA A 1 800 ? 9.750 -15.726 27.784 1.00 95.44 800 ALA A CA 1
ATOM 6093 C C . ALA A 1 800 ? 9.510 -15.831 26.270 1.00 95.44 800 ALA A C 1
ATOM 6095 O O . ALA A 1 800 ? 8.438 -15.506 25.758 1.00 95.44 800 ALA A O 1
ATOM 6096 N N . TRP A 1 801 ? 10.534 -16.311 25.561 1.00 96.81 801 TRP A N 1
ATOM 6097 C CA . TRP A 1 801 ? 10.428 -16.681 24.153 1.00 96.81 801 TRP A CA 1
ATOM 6098 C C . TRP A 1 801 ? 9.781 -18.058 24.007 1.00 96.81 801 TRP A C 1
ATOM 6100 O O . TRP A 1 801 ? 10.178 -19.016 24.670 1.00 96.81 801 TRP A O 1
ATOM 6110 N N . GLU A 1 802 ? 8.825 -18.148 23.096 1.00 96.81 802 GLU A N 1
ATOM 6111 C CA . GLU A 1 802 ? 8.126 -19.362 22.696 1.00 96.81 802 GLU A CA 1
ATOM 6112 C C . GLU A 1 802 ? 8.369 -19.609 21.204 1.00 96.81 802 GLU A C 1
ATOM 6114 O O . GLU A 1 802 ? 8.548 -18.666 20.434 1.00 96.81 802 GLU A O 1
ATOM 6119 N N . ASN A 1 803 ? 8.365 -20.874 20.784 1.00 96.88 803 ASN A N 1
ATOM 6120 C CA . ASN A 1 803 ? 8.563 -21.260 19.384 1.00 96.88 803 ASN A CA 1
ATOM 6121 C C . ASN A 1 803 ? 7.348 -22.064 18.891 1.00 96.88 803 ASN A C 1
ATOM 6123 O O . ASN A 1 803 ? 7.419 -23.295 18.818 1.00 96.88 803 ASN A O 1
ATOM 6127 N N . PRO A 1 804 ? 6.193 -21.405 18.688 1.00 96.69 804 PRO A N 1
ATOM 6128 C CA . PRO A 1 804 ? 4.969 -22.082 18.280 1.00 96.69 804 PRO A CA 1
ATOM 6129 C C . PRO A 1 804 ? 5.055 -22.603 16.841 1.00 96.69 804 PRO A C 1
ATOM 6131 O O . PRO A 1 804 ? 5.751 -22.052 15.994 1.00 96.69 804 PRO A O 1
ATOM 6134 N N . SER A 1 805 ? 4.296 -23.657 16.541 1.00 95.50 805 SER A N 1
ATOM 6135 C CA . SER A 1 805 ? 4.147 -24.180 15.176 1.00 95.50 805 SER A CA 1
ATOM 6136 C C . SER A 1 805 ? 3.133 -23.397 14.333 1.00 95.50 805 SER A C 1
ATOM 6138 O O . SER A 1 805 ? 3.118 -23.546 13.111 1.00 95.50 805 SER A O 1
ATOM 6140 N N . SER A 1 806 ? 2.290 -22.575 14.965 1.00 96.31 806 SER A N 1
ATOM 6141 C CA . SER A 1 806 ? 1.269 -21.742 14.326 1.00 96.31 806 SER A CA 1
ATOM 6142 C C . SER A 1 806 ? 1.469 -20.253 14.623 1.00 96.31 806 SER A C 1
ATOM 6144 O O . SER A 1 806 ? 1.981 -19.852 15.673 1.00 96.31 806 SER A O 1
ATOM 6146 N N . LEU A 1 807 ? 1.056 -19.423 13.667 1.00 97.00 807 LEU A N 1
ATOM 6147 C CA . LEU A 1 807 ? 0.954 -17.979 13.807 1.00 97.00 807 LEU A CA 1
ATOM 6148 C C . LEU A 1 807 ? -0.481 -17.639 14.215 1.00 97.00 807 LEU A C 1
ATOM 6150 O O . LEU A 1 807 ? -1.412 -17.878 13.448 1.00 97.00 807 LEU A O 1
ATOM 6154 N N . SER A 1 808 ? -0.663 -17.098 15.416 1.00 96.69 808 SER A N 1
ATOM 6155 C CA . SER A 1 808 ? -1.967 -16.669 15.922 1.00 96.69 808 SER A CA 1
ATOM 6156 C C . SER A 1 808 ? -2.194 -15.186 15.599 1.00 96.69 808 SER A C 1
ATOM 6158 O O . SER A 1 808 ? -1.262 -14.390 15.768 1.00 96.69 808 SER A O 1
ATOM 6160 N N . PRO A 1 809 ? -3.415 -14.783 15.206 1.00 96.31 809 PRO A N 1
ATOM 6161 C CA . PRO A 1 809 ? -3.739 -13.392 14.900 1.00 96.31 809 PRO A CA 1
ATOM 6162 C C . PRO A 1 809 ? -3.328 -12.425 16.018 1.00 96.31 809 PRO A C 1
ATOM 6164 O O . PRO A 1 809 ? -3.370 -12.746 17.208 1.00 96.31 809 PRO A O 1
ATOM 6167 N N . GLY A 1 810 ? -2.894 -11.223 15.640 1.00 94.94 810 GLY A N 1
ATOM 6168 C CA . GLY A 1 810 ? -2.504 -10.175 16.588 1.00 94.94 810 GLY A CA 1
ATOM 6169 C C . GLY A 1 810 ? -1.135 -10.341 17.257 1.00 94.94 810 GLY A C 1
ATOM 6170 O O . GLY A 1 810 ? -0.697 -9.427 17.957 1.00 94.94 810 GLY A O 1
ATOM 6171 N N . LYS A 1 811 ? -0.435 -11.465 17.052 1.00 96.56 811 LYS A N 1
ATOM 6172 C CA . LYS A 1 811 ? 0.934 -11.688 17.548 1.00 96.56 811 LYS A CA 1
ATOM 6173 C C . LYS A 1 811 ? 1.972 -11.351 16.478 1.00 96.56 811 LYS A C 1
ATOM 6175 O O . LYS A 1 811 ? 1.720 -11.504 15.285 1.00 96.56 811 LYS A O 1
ATOM 6180 N N . GLY A 1 812 ? 3.138 -10.871 16.896 1.00 96.56 812 GLY A N 1
ATOM 6181 C CA . GLY A 1 812 ? 4.311 -10.722 16.030 1.00 96.56 812 GLY A CA 1
ATOM 6182 C C . GLY A 1 812 ? 5.307 -11.861 16.253 1.00 96.56 812 GLY A C 1
ATOM 6183 O O . GLY A 1 812 ? 5.303 -12.481 17.316 1.00 96.56 812 GLY A O 1
ATOM 6184 N N . TYR A 1 813 ? 6.166 -12.128 15.269 1.00 97.75 813 TYR A N 1
ATOM 6185 C CA . TYR A 1 813 ? 7.100 -13.255 15.286 1.00 97.75 813 TYR A CA 1
ATOM 6186 C C . TYR A 1 813 ? 8.458 -12.890 14.690 1.00 97.75 813 TYR A C 1
ATOM 6188 O O . TYR A 1 813 ? 8.538 -12.251 13.643 1.00 97.75 813 TYR A O 1
ATOM 6196 N N . PHE A 1 814 ? 9.535 -13.363 15.315 1.00 97.94 814 PHE A N 1
ATOM 6197 C CA . PHE A 1 814 ? 10.865 -13.348 14.719 1.00 97.94 814 PHE A CA 1
ATOM 6198 C C . PHE A 1 814 ? 11.140 -14.634 13.950 1.00 97.94 814 PHE A C 1
ATOM 6200 O O . PHE A 1 814 ? 11.062 -15.734 14.499 1.00 97.94 814 PHE A O 1
ATOM 6207 N N . ILE A 1 815 ? 11.545 -14.491 12.693 1.00 97.44 815 ILE A N 1
ATOM 6208 C CA . ILE A 1 815 ? 11.971 -15.604 11.845 1.00 97.44 815 ILE A CA 1
ATOM 6209 C C . ILE A 1 815 ? 13.359 -15.298 11.315 1.00 97.44 815 ILE A C 1
ATOM 6211 O O . ILE A 1 815 ? 13.620 -14.203 10.819 1.00 97.44 815 ILE A O 1
ATOM 6215 N N . LYS A 1 816 ? 14.250 -16.282 11.401 1.00 97.94 816 LYS A N 1
ATOM 6216 C CA . LYS A 1 816 ? 15.549 -16.239 10.746 1.00 97.94 816 LYS A CA 1
ATOM 6217 C C . LYS A 1 816 ? 15.512 -17.089 9.485 1.00 97.94 816 LYS A C 1
ATOM 6219 O O . LYS A 1 816 ? 15.218 -18.280 9.576 1.00 97.94 816 LYS A O 1
ATOM 6224 N N . VAL A 1 817 ? 15.862 -16.516 8.342 1.00 97.50 817 VAL A N 1
ATOM 6225 C CA . VAL A 1 817 ? 15.991 -17.234 7.064 1.00 97.50 817 VAL A CA 1
ATOM 6226 C C . VAL A 1 817 ? 17.436 -17.200 6.569 1.00 97.50 817 VAL A C 1
ATOM 6228 O O . VAL A 1 817 ? 18.192 -16.299 6.935 1.00 97.50 817 VAL A O 1
ATOM 6231 N N . ASN A 1 818 ? 17.820 -18.210 5.788 1.00 95.88 818 ASN A N 1
ATOM 6232 C CA . ASN A 1 818 ? 19.092 -18.266 5.071 1.00 95.88 818 ASN A CA 1
ATOM 6233 C C . ASN A 1 818 ? 18.848 -17.849 3.617 1.00 95.88 818 ASN A C 1
ATOM 6235 O O . ASN A 1 818 ? 18.269 -18.618 2.848 1.00 95.88 818 ASN A O 1
ATOM 6239 N N . GLY A 1 819 ? 19.296 -16.652 3.252 1.00 92.19 819 GLY A N 1
ATOM 6240 C CA . GLY A 1 819 ? 18.973 -16.017 1.980 1.00 92.19 819 GLY A CA 1
ATOM 6241 C C . GLY A 1 819 ? 17.605 -15.336 2.001 1.00 92.19 819 GLY A C 1
ATOM 6242 O O . GLY A 1 819 ? 16.703 -15.721 2.746 1.00 92.19 819 GLY A O 1
ATOM 6243 N N . ALA A 1 820 ? 17.468 -14.295 1.183 1.00 91.75 820 ALA A N 1
ATOM 6244 C CA . ALA A 1 820 ? 16.189 -13.624 1.014 1.00 91.75 820 ALA A CA 1
ATOM 6245 C C . ALA A 1 820 ? 15.190 -14.529 0.269 1.00 91.75 820 ALA A C 1
ATOM 6247 O O . ALA A 1 820 ? 15.587 -15.328 -0.581 1.00 91.75 820 ALA A O 1
ATOM 6248 N N . CYS A 1 821 ? 13.907 -14.432 0.606 1.00 94.00 821 CYS A N 1
ATOM 6249 C CA . CYS A 1 821 ? 12.876 -15.366 0.149 1.00 94.00 821 CYS A CA 1
ATOM 6250 C C . CYS A 1 821 ? 11.467 -14.766 0.262 1.00 94.00 821 CYS A C 1
ATOM 6252 O O . CYS A 1 821 ? 11.299 -13.663 0.777 1.00 94.00 821 CYS A O 1
ATOM 6254 N N . GLN A 1 822 ? 10.448 -15.499 -0.190 1.00 93.44 822 GLN A N 1
ATOM 6255 C CA . GLN A 1 822 ? 9.036 -15.128 -0.053 1.00 93.44 822 GLN A CA 1
ATOM 6256 C C . GLN A 1 822 ? 8.246 -16.231 0.662 1.00 93.44 822 GLN A C 1
ATOM 6258 O O . GLN A 1 822 ? 8.398 -17.416 0.354 1.00 93.44 822 GLN A O 1
ATOM 6263 N N . LEU A 1 823 ? 7.392 -15.831 1.606 1.00 91.31 823 LEU A N 1
ATOM 6264 C CA . LEU A 1 823 ? 6.409 -16.702 2.260 1.00 91.31 823 LEU A CA 1
ATOM 6265 C C . LEU A 1 823 ? 5.231 -17.004 1.305 1.00 91.31 823 LEU A C 1
ATOM 6267 O O . LEU A 1 823 ? 4.912 -16.176 0.457 1.00 91.31 823 LEU A O 1
ATOM 6271 N N . GLY A 1 824 ? 4.564 -18.158 1.430 1.00 85.62 824 GLY A N 1
ATOM 6272 C CA . GLY A 1 824 ? 3.381 -18.542 0.630 1.00 85.62 824 GLY A CA 1
ATOM 6273 C C . GLY A 1 824 ? 3.354 -20.000 0.141 1.00 85.62 824 GLY A C 1
ATOM 6274 O O . GLY A 1 824 ? 4.296 -20.748 0.366 1.00 85.62 824 GLY A O 1
ATOM 6275 N N . SER A 1 825 ? 2.284 -20.433 -0.528 1.00 58.28 825 SER A N 1
ATOM 6276 C CA . SER A 1 825 ? 2.183 -21.763 -1.154 1.00 58.28 825 SER A CA 1
ATOM 6277 C C . SER A 1 825 ? 2.999 -21.821 -2.451 1.00 58.28 825 SER A C 1
ATOM 6279 O O . SER A 1 825 ? 2.803 -21.024 -3.362 1.00 58.28 825 SER A O 1
ATOM 6281 N N . SER A 1 826 ? 3.891 -22.810 -2.580 1.00 50.28 826 SER A N 1
ATOM 6282 C CA . SER A 1 826 ? 4.645 -23.054 -3.829 1.00 50.28 826 SER A CA 1
ATOM 6283 C C . SER A 1 826 ? 3.772 -23.433 -5.038 1.00 50.28 826 SER A C 1
ATOM 6285 O O . SER A 1 826 ? 4.269 -23.416 -6.155 1.00 50.28 826 SER A O 1
ATOM 6287 N N . ALA A 1 827 ? 2.493 -23.767 -4.823 1.00 46.88 827 ALA A N 1
ATOM 6288 C CA . ALA A 1 827 ? 1.556 -24.147 -5.882 1.00 46.88 827 ALA A CA 1
ATOM 6289 C C . ALA A 1 827 ? 1.003 -22.946 -6.678 1.00 46.88 827 ALA A C 1
ATOM 6291 O O . ALA A 1 827 ? 0.595 -23.129 -7.819 1.00 46.88 827 ALA A O 1
ATOM 6292 N N . ASP A 1 828 ? 1.038 -21.735 -6.108 1.00 39.62 828 ASP A N 1
ATOM 6293 C CA . ASP A 1 828 ? 0.559 -20.500 -6.758 1.00 39.62 828 ASP A CA 1
ATOM 6294 C C . ASP A 1 828 ? 1.704 -19.609 -7.267 1.00 39.62 828 ASP A C 1
ATOM 6296 O O . ASP A 1 828 ? 1.476 -18.566 -7.881 1.00 39.62 828 ASP A O 1
ATOM 6300 N N . LEU A 1 829 ? 2.955 -20.003 -7.011 1.00 39.38 829 LEU A N 1
ATOM 6301 C CA . LEU A 1 829 ? 4.127 -19.355 -7.585 1.00 39.38 829 LEU A CA 1
ATOM 6302 C C . LEU A 1 829 ? 4.510 -20.122 -8.858 1.00 39.38 829 LEU A C 1
ATOM 6304 O O . LEU A 1 829 ? 4.669 -21.342 -8.790 1.00 39.38 829 LEU A O 1
ATOM 6308 N N . PRO A 1 830 ? 4.674 -19.458 -10.018 1.00 34.38 830 PRO A N 1
ATOM 6309 C CA . PRO A 1 830 ? 5.136 -20.142 -11.218 1.00 34.38 830 PRO A CA 1
ATOM 6310 C C . PRO A 1 830 ? 6.470 -20.851 -10.927 1.00 34.38 830 PRO A C 1
ATOM 6312 O O . PRO A 1 830 ? 7.299 -20.305 -10.186 1.00 34.38 830 PRO A O 1
ATOM 6315 N N . PRO A 1 831 ? 6.698 -22.063 -11.473 1.00 36.53 831 PRO A N 1
ATOM 6316 C CA . PRO A 1 831 ? 7.959 -22.758 -11.274 1.00 36.53 831 PRO A CA 1
ATOM 6317 C C . PRO A 1 831 ? 9.112 -21.852 -11.728 1.00 36.53 831 PRO A C 1
ATOM 6319 O O . PRO A 1 831 ? 8.984 -21.175 -12.754 1.00 36.53 831 PRO A O 1
ATOM 6322 N N . PRO A 1 832 ? 10.236 -21.815 -10.988 1.00 38.66 832 PRO A N 1
ATOM 6323 C CA . PRO A 1 832 ? 11.403 -21.075 -11.437 1.00 38.66 832 PRO A CA 1
ATOM 6324 C C . PRO A 1 832 ? 11.807 -21.596 -12.826 1.00 38.66 832 PRO A C 1
ATOM 6326 O O . PRO A 1 832 ? 11.798 -22.816 -13.034 1.00 38.66 832 PRO A O 1
ATOM 6329 N N . PRO A 1 833 ? 12.132 -20.711 -13.787 1.00 31.94 833 PRO A N 1
ATOM 6330 C CA . PRO A 1 833 ? 12.596 -21.150 -15.094 1.00 31.94 833 PRO A CA 1
ATOM 6331 C C . PRO A 1 833 ? 13.823 -22.063 -14.926 1.00 31.94 833 PRO A C 1
ATOM 6333 O O . PRO A 1 833 ? 14.598 -21.872 -13.980 1.00 31.94 833 PRO A O 1
ATOM 6336 N N . PRO A 1 834 ? 14.005 -23.071 -15.802 1.00 31.41 834 PRO A N 1
ATOM 6337 C CA . PRO A 1 834 ? 15.160 -23.956 -15.738 1.00 31.41 834 PRO A CA 1
ATOM 6338 C C . PRO A 1 834 ? 16.443 -23.130 -15.697 1.00 31.41 834 PRO A C 1
ATOM 6340 O O . PRO A 1 834 ? 16.593 -22.195 -16.480 1.00 31.41 834 PRO A O 1
ATOM 6343 N N . SER A 1 835 ? 17.363 -23.477 -14.796 1.00 40.47 835 SER A N 1
ATOM 6344 C CA . SER A 1 835 ? 18.700 -22.886 -14.763 1.00 40.47 835 SER A CA 1
ATOM 6345 C C . SER A 1 835 ? 19.435 -23.258 -16.055 1.00 40.47 835 SER A C 1
ATOM 6347 O O . SER A 1 835 ? 19.956 -24.374 -16.162 1.00 40.47 835 SER A O 1
ATOM 6349 N N . GLY A 1 836 ? 19.390 -22.356 -17.034 1.00 35.56 836 GLY A N 1
ATOM 6350 C CA . GLY A 1 836 ? 20.092 -22.417 -18.314 1.00 35.56 836 GLY A CA 1
ATOM 6351 C C . GLY A 1 836 ? 21.193 -21.381 -18.364 1.00 35.56 836 GLY A C 1
ATOM 6352 O O . GLY A 1 836 ? 20.883 -20.213 -18.041 1.00 35.56 836 GLY A O 1
#

Foldseek 3Di:
DFAQKAKDWDWDDDPVDIDIDIDIDGAPPQFGDDPRDTHGNPDPWDKDKDKPVAFPDQADWIKIFIDTNNHTPDIDIKDQPFFFWIKHWGWDQDPVVRHIDIDIDDRDGAPPQWTDDGRHTDHDDPDPFQWFKDDQPVAPAQADKTWIWTDGPVDPPDIDIGIWDAPAQFKIWHWADPDRRDIDTDIDGQPPQFTDDPRHTHRPPPPPPDDAKDKPQAPAQADKIKIWFAEPVSPDIDIDIKAEAQDWVGDGDQKHQWIFDFHQDPPRYTDTDIDGADPQWIDHGRHTDGNPDDPPQDPFLFQDDWPCAFPAQADKIKTWGADSVRHIDIDIWDDPFQFWIFDFGDDPRHTDTDIDGADAQWTDDGRHTDGDPDGWADKDWDKPVAFDAQADWIKIWIDDTRHPDIDIDIWADPFFFKIWHWAFDDPVRRHIDTDIDGQDPQFTDDNRHTHGDDDDDDQAFDAFPQAQAQADKTWIWGADRVHNPDIDIDIKDAPFFFWIFRWHDDPSDIDTDIGGAPPQFTDDPRHTHGPPPDDDDDDDAFAKDKPPAPAQADKIKIWIDHGPDPDIDIDIWDDPFFFKIFDWHDPDRDIDTDIDGADPQWTDDNRHTDGDDDDDDDDDDDDDDDDDDDDDDDDDDDDDDDDDDDDDDDDDDDDDDDDDDDDDQDKDKDKDKAAQFKFKWAAQAAAPPQKWFFQDKPADQQQKWKWFQDQVVRDIDTDGGDDHRDIHGGQFTIMTMHGNDHDMMMTMTMYSDGDDQFFPKDAAFKGKGHATNAKAFQVQFCAFWAWPDAQWTQDRVVRDIDGDRIHHHTGIGMTHTHHMDGTHHNVPDPPDPPPD